Protein AF-0000000086950472 (afdb_homodimer)

Solvent-accessible surface area (backbone atoms only — not comparable to full-atom values): 45017 Å² total; per-residue (Å²): 106,67,66,57,50,52,46,30,48,73,76,50,55,39,75,72,43,71,30,63,74,49,97,80,45,62,30,35,60,84,72,52,66,31,58,57,74,59,44,74,71,30,62,71,58,44,50,51,50,53,54,46,50,55,50,45,54,68,71,36,66,89,47,88,71,71,56,70,70,57,44,47,39,52,47,25,28,46,67,54,46,45,39,71,36,28,46,90,86,65,44,68,36,40,74,43,78,46,59,39,66,55,72,50,43,71,29,87,72,44,45,28,42,79,42,41,64,45,82,43,78,41,80,28,60,76,52,93,66,96,64,95,48,70,89,71,43,19,29,59,89,64,78,56,74,53,48,40,25,58,47,32,50,48,36,32,73,60,63,68,43,75,65,77,41,67,67,47,66,41,66,70,61,65,50,31,37,65,10,26,33,40,86,48,89,91,44,88,52,58,20,81,61,91,64,51,95,81,55,52,47,36,75,51,81,64,77,75,80,75,83,76,85,84,76,92,76,76,85,67,93,65,78,62,46,78,43,57,51,64,72,71,87,68,77,71,65,77,60,92,60,53,52,28,87,85,82,60,51,73,50,51,69,67,56,53,51,51,47,32,52,49,52,54,50,47,54,52,52,52,61,66,51,56,92,53,73,59,42,52,46,66,62,32,50,54,50,52,61,65,35,61,82,38,47,20,80,57,9,35,67,54,38,51,43,35,52,52,30,25,54,18,22,54,69,43,60,39,57,73,62,23,51,55,31,43,63,62,37,49,64,31,38,39,70,45,61,33,87,63,27,62,68,48,17,49,50,27,37,53,49,13,52,50,28,42,74,70,63,40,33,71,62,12,43,52,29,32,49,54,11,45,61,23,37,45,55,48,62,26,71,83,30,60,60,39,56,68,48,47,46,55,51,47,51,49,30,54,61,70,62,103,105,69,66,55,51,52,47,30,48,74,75,50,55,38,76,70,44,71,31,63,74,48,97,78,45,61,28,35,59,84,72,52,66,29,57,55,73,60,46,74,71,31,63,70,59,44,52,51,48,52,54,47,50,55,50,45,51,68,69,35,66,88,46,90,71,72,56,70,70,57,45,49,40,52,47,26,30,47,66,54,46,45,41,72,36,28,44,90,86,66,43,65,35,39,72,45,78,46,58,39,66,55,72,51,43,71,29,88,71,44,46,28,44,79,44,42,64,46,83,43,79,42,79,28,60,77,53,94,65,97,64,95,48,70,89,72,43,19,28,58,89,64,79,56,76,54,47,42,24,57,45,31,48,49,37,33,74,58,64,70,42,75,65,76,43,66,66,47,66,42,66,70,60,65,50,31,38,65,10,25,33,41,86,49,87,90,44,90,51,58,20,80,61,90,65,50,95,82,54,53,46,36,75,50,81,62,76,75,81,76,83,75,86,82,76,90,75,76,83,68,94,63,78,62,46,81,43,56,51,64,71,73,85,69,75,72,64,76,59,91,60,53,52,29,85,84,82,59,52,73,50,51,70,68,56,53,50,50,48,30,52,49,53,52,51,47,53,52,53,54,60,66,51,56,94,53,74,58,40,51,45,66,61,31,50,54,50,53,62,64,34,59,82,38,47,20,79,59,9,34,66,55,38,50,42,33,51,53,30,27,53,18,21,55,70,43,59,38,56,73,60,22,51,56,32,43,64,61,35,48,62,34,39,39,71,45,61,33,88,62,27,61,67,47,17,49,49,26,37,54,49,12,51,51,28,43,74,68,63,40,34,71,62,12,43,55,28,30,50,54,12,46,61,23,37,45,56,49,62,26,71,82,30,59,60,39,55,67,48,47,46,55,51,47,50,49,31,53,61,69,61,104

Sequence (804 aa):
MLAKIINRLNRGDGHSFRSFYSATSFRMWKDLMSHYPNLKADKKRMDHFTSLCVVLYEFLKDISLPNTVELMGLYGRMVINSFMILDTDMNSIGTGIYLASSIVDHSCEPNAVVTFDGKTINIRAIQNMSYLDWNQIRISYIDMMKTPYERQNELLSSYYFLCGCHRCIDGNQVKYVHAAKCLNENCEAPVKITWNENCQLVLRPVTEGSTQNGVSNGIQNGDFQKQNGGCDEEEIDNEEFVYCKECGTKYTEKHVEAFIKIMEFTKQHLKNMEGSSVAYVDVCNYCLDRHEGVLHPLNVMHAQTLDHAFEAHVQMQLWEKACVYAERLIPCFRFYHGDKNPLLGLLYLKYGKILLYKMDLEKAVAQLKLAEKIIKTTHGESHPLYREQLVPLLQQALAEADMLAKIINRLNRGDGHSFRSFYSATSFRMWKDLMSHYPNLKADKKRMDHFTSLCVVLYEFLKDISLPNTVELMGLYGRMVINSFMILDTDMNSIGTGIYLASSIVDHSCEPNAVVTFDGKTINIRAIQNMSYLDWNQIRISYIDMMKTPYERQNELLSSYYFLCGCHRCIDGNQVKYVHAAKCLNENCEAPVKITWNENCQLVLRPVTEGSTQNGVSNGIQNGDFQKQNGGCDEEEIDNEEFVYCKECGTKYTEKHVEAFIKIMEFTKQHLKNMEGSSVAYVDVCNYCLDRHEGVLHPLNVMHAQTLDHAFEAHVQMQLWEKACVYAERLIPCFRFYHGDKNPLLGLLYLKYGKILLYKMDLEKAVAQLKLAEKIIKTTHGESHPLYREQLVPLLQQALAEAD

pLDDT: mean 86.93, std 17.12, range [23.66, 98.75]

Secondary structure (DSSP, 8-state):
-HHHHHHHHHHSSTTT--EESSSS-EE-GGGS---HHHHHH-HHHHHHHHHHHHHHHHHTTTS-PPPHHHHHHHHHHHHHHEEEEE-TT--EEEEEE-TGGGGPEE-SS-SEEEEEETTEEEEEE-S--SS--GGG-EE-SS-SSS-HHHHHHHHHHHHS-----HHHH-HHHHHHHTEEEPSSTT---EEE----TT----------------------S-------S---SS-----SS-B-TTT--B--HHHHHHHHHHHHHHHHHHHHHTT--S--HHHHHHHHHHHTTTB-TT-HHHHHHHHHHHHHHHHTT-HHHHHHHHHHHHHHHHHHH-TT-HHHHHHHHHHHHHHHHTT-HHHHHHHHHHHHHHHHHHT-TTSHIIIIIIHHHHHHHHHHH-/-HHHHHHHHHHSSTTT--EESSSS-EE-GGGS---HHHHHH-HHHHHHHHHHHHHHHHHTTTS-PPPHHHHHHHHHHHHHHEEEEE-TT--EEEEEE-TGGGGPEE-SS-SEEEEEETTEEEEEE-S--SS--GGG-EE-SS-SSS-HHHHHHHHHHHHS-----HHHH-STTHHHHTEEEPSSTT---EEE----TT-----B----------------S---B---S---SS-----SS-B-TTT--B--HHHHHHHHHHHHHHHHHHHHHTT--S--HHHHHHHHHHHTTTB-TT-HHHHHHHHHHHHHHHHTT-HHHHHHHHHHHHHHHHHHH-TT-HHHHHHHHHHHHHHHHTT-HHHHHHHHHHHHHHHHHHT-TTSHIIIIIIHHHHHHHHHHH-

InterPro domains:
  IPR011990 Tetratricopeptide-like helical domain superfamily [G3DSA:1.25.40.10] (144-402)
  IPR046341 SET domain superfamily [G3DSA:2.170.270.10] (57-141)
  IPR046341 SET domain superfamily [SSF82199] (71-168)
  IPR050869 Histone-lysine N-methyltransferase [PTHR12197] (2-395)

Radius of gyration: 30.05 Å; Cα contacts (8 Å, |Δi|>4): 1153; chains: 2; bounding box: 75×88×76 Å

Organism: Bombyx mandarina (NCBI:txid7092)

Nearest PDB structures (foldseek):
  3qww-assembly1_A  TM=8.222E-01  e=1.121E-16  Mus musculus
  4o6f-assembly1_A  TM=8.458E-01  e=2.055E-16  Homo sapiens
  6cby-assembly2_B  TM=8.179E-01  e=2.515E-16  Homo sapiens
  3n71-assembly1_A  TM=8.253E-01  e=1.939E-14  Mus musculus
  4wuy-assembly1_A  TM=8.382E-01  e=7.211E-14  Homo sapiens

Foldseek 3Di:
DLLVLQCCVVPHCQQPDWADPDPPDTFHLVNFFLPLVVQVVDPVNVVVLVVVVVVSCVVPVVDDDDDPSVSSSSVSSQQQQKAFAADLLGDGDDIDHDGRVSLAEADLDFQWEWHDDVPDIDIFGNDDDPDDDRPRGHYHRDAQLAFLVVSQVVCCNRNNDGDDHCVQVPCPLVQAQLFKAALDPVDQGTWDADLDQQDARHFDAPDDDDDDDDDDPDPPPDDRPRPRPPDPPPPPVCVPWTAGPPPGHTDDPVLNVLSNVLVVLLVVVLVVCPPDPAQPQPSLVVSQVSSPSIHRLQHSSNLSSLVSNLVSCVVVVVLVVNLVSLVSNLVNCCVRVNLQHLNSLVSLLSNLLSCVVVVVLVSSLVSLVSSQVNCCRRPNCVRCCNPPRSVVSNVSSVVSVD/DLLVLQCCVVPHCQQPDWADPDPPDTFHLVNFFLPLVVQVVDPVNVVVLVVVVVVCCVVPVVDDDDDPSVSSSSVSSQQQQKAFAADLLGDGDDIDHDGRVSLAEADLDFQWEWHDDVVDIDIFGNDDDPDDDRPRGHYHRDAQLAFLVVSQVVCCNRNNDGDDDCVQVPCPLVQAQLFKAALDPVDQGTFDADLDQQDARHFDAPDDDDDDDDDDPDPPPDDRPRPRPDDPPPPPVCVPWTAGPPPGHTDDPVLNVLSNVLVVLLVVVLVVCPPDPAQPQPSLVVSQVSSPSIHRLQHSSNLSSLVSNLVSCVVVVVLVVNLVSLVSNLVNCCVRVNLQHLNSLVSLLSNLLSCVVVVVLVSSLVSLVSSQVNCCRRPNCPRCCNPPRSVVSNVSSVVSVD

Structure (mmCIF, N/CA/C/O backbone):
data_AF-0000000086950472-model_v1
#
loop_
_entity.id
_entity.type
_entity.pdbx_description
1 polymer 'N-lysine methyltransferase SMYD2-A isoform X2'
#
loop_
_atom_site.group_PDB
_atom_site.id
_atom_site.type_symbol
_atom_site.label_atom_id
_atom_site.label_alt_id
_atom_site.label_comp_id
_atom_site.label_asym_id
_atom_site.label_entity_id
_atom_site.label_seq_id
_atom_site.pdbx_PDB_ins_code
_atom_site.Cartn_x
_atom_site.Cartn_y
_atom_site.Cartn_z
_atom_site.occupancy
_atom_site.B_iso_or_equiv
_atom_site.auth_seq_id
_atom_site.auth_comp_id
_atom_site.auth_asym_id
_atom_site.auth_atom_id
_atom_site.pdbx_PDB_model_num
ATOM 1 N N . MET A 1 1 ? 17.484 8.055 -7.52 1 84.81 1 MET A N 1
ATOM 2 C CA . MET A 1 1 ? 18.547 7.039 -7.57 1 84.81 1 MET A CA 1
ATOM 3 C C . MET A 1 1 ? 19.625 7.426 -8.578 1 84.81 1 MET A C 1
ATOM 5 O O . MET A 1 1 ? 20.812 7.363 -8.266 1 84.81 1 MET A O 1
ATOM 9 N N . LEU A 1 2 ? 19.203 7.816 -9.695 1 86.38 2 LEU A N 1
ATOM 10 C CA . LEU A 1 2 ? 20.188 8.18 -10.703 1 86.38 2 LEU A CA 1
ATOM 11 C C . LEU A 1 2 ? 21.047 9.336 -10.234 1 86.38 2 LEU A C 1
ATOM 13 O O . LEU A 1 2 ? 22.266 9.344 -10.445 1 86.38 2 LEU A O 1
ATOM 17 N N . ALA A 1 3 ? 20.391 10.234 -9.625 1 83.5 3 ALA A N 1
ATOM 18 C CA . ALA A 1 3 ? 21.141 11.359 -9.055 1 83.5 3 ALA A CA 1
ATOM 19 C C . ALA A 1 3 ? 22.172 10.875 -8.031 1 83.5 3 ALA A C 1
ATOM 21 O O . ALA A 1 3 ? 23.297 11.367 -8 1 83.5 3 ALA A O 1
ATOM 22 N N . LYS A 1 4 ? 21.844 9.953 -7.219 1 84.44 4 LYS A N 1
ATOM 23 C CA . LYS A 1 4 ? 22.75 9.398 -6.219 1 84.44 4 LYS A CA 1
ATOM 24 C C . LYS A 1 4 ? 23.938 8.688 -6.879 1 84.44 4 LYS A C 1
ATOM 26 O O . LYS A 1 4 ? 25.062 8.797 -6.406 1 84.44 4 LYS A O 1
ATOM 31 N N . ILE A 1 5 ? 23.625 8.031 -7.879 1 89.19 5 ILE A N 1
ATOM 32 C CA . ILE A 1 5 ? 24.656 7.305 -8.617 1 89.19 5 ILE A CA 1
ATOM 33 C C . ILE A 1 5 ? 25.641 8.297 -9.219 1 89.19 5 ILE A C 1
ATOM 35 O O . ILE A 1 5 ? 26.859 8.141 -9.062 1 89.19 5 ILE A O 1
ATOM 39 N N . ILE A 1 6 ? 25.109 9.297 -9.797 1 87.31 6 ILE A N 1
ATOM 40 C CA . ILE A 1 6 ? 25.938 10.305 -10.445 1 87.31 6 ILE A CA 1
ATOM 41 C C . ILE A 1 6 ? 26.828 10.992 -9.398 1 87.31 6 ILE A C 1
ATOM 43 O O . ILE A 1 6 ? 28.016 11.172 -9.609 1 87.31 6 ILE A O 1
ATOM 47 N N . ASN A 1 7 ? 26.203 11.281 -8.344 1 84.31 7 ASN A N 1
ATOM 48 C CA . ASN A 1 7 ? 26.953 11.945 -7.281 1 84.31 7 ASN A CA 1
ATOM 49 C C . ASN A 1 7 ? 28.047 11.055 -6.723 1 84.31 7 ASN A C 1
ATOM 51 O O . ASN A 1 7 ? 29.172 11.516 -6.477 1 84.31 7 ASN A O 1
ATOM 55 N N . ARG A 1 8 ? 27.781 9.844 -6.531 1 87.69 8 ARG A N 1
ATOM 56 C CA . ARG A 1 8 ? 28.766 8.914 -6 1 87.69 8 ARG A CA 1
ATOM 57 C C . ARG A 1 8 ? 29.906 8.688 -6.996 1 87.69 8 ARG A C 1
ATOM 59 O O . ARG A 1 8 ? 31.062 8.531 -6.605 1 87.69 8 ARG A O 1
ATOM 66 N N . LEU A 1 9 ? 29.594 8.703 -8.227 1 88.94 9 LEU A N 1
ATOM 67 C CA . LEU A 1 9 ? 30.594 8.5 -9.258 1 88.94 9 LEU A CA 1
ATOM 68 C C . LEU A 1 9 ? 31.484 9.727 -9.398 1 88.94 9 LEU A C 1
ATOM 70 O O . LEU A 1 9 ? 32.688 9.594 -9.594 1 88.94 9 LEU A O 1
ATOM 74 N N . ASN A 1 10 ? 30.891 10.867 -9.227 1 84.12 10 ASN A N 1
ATOM 75 C CA . ASN A 1 10 ? 31.625 12.109 -9.43 1 84.12 10 ASN A CA 1
ATOM 76 C C . ASN A 1 10 ? 32.375 12.516 -8.172 1 84.12 10 ASN A C 1
ATOM 78 O O . ASN A 1 10 ? 33.5 13.07 -8.258 1 84.12 10 ASN A O 1
ATOM 82 N N . ARG A 1 11 ? 31.797 12.32 -7.043 1 82.94 11 ARG A N 1
ATOM 83 C CA . ARG A 1 11 ? 32.375 12.891 -5.824 1 82.94 11 ARG A CA 1
ATOM 84 C C . ARG A 1 11 ? 32.75 11.805 -4.828 1 82.94 11 ARG A C 1
ATOM 86 O O . ARG A 1 11 ? 33.281 12.094 -3.76 1 82.94 11 ARG A O 1
ATOM 93 N N . GLY A 1 12 ? 32.469 10.586 -5.207 1 83.88 12 GLY A N 1
ATOM 94 C CA . GLY A 1 12 ? 32.719 9.516 -4.258 1 83.88 12 GLY A CA 1
ATOM 95 C C . GLY A 1 12 ? 33.594 8.406 -4.82 1 83.88 12 GLY A C 1
ATOM 96 O O . GLY A 1 12 ? 34.5 8.672 -5.594 1 83.88 12 GLY A O 1
ATOM 97 N N . ASP A 1 13 ? 33.406 7.27 -4.273 1 87.81 13 ASP A N 1
ATOM 98 C CA . ASP A 1 13 ? 34.219 6.105 -4.648 1 87.81 13 ASP A CA 1
ATOM 99 C C . ASP A 1 13 ? 33.469 5.227 -5.648 1 87.81 13 ASP A C 1
ATOM 101 O O . ASP A 1 13 ? 33.719 4.023 -5.746 1 87.81 13 ASP A O 1
ATOM 105 N N . GLY A 1 14 ? 32.594 5.824 -6.32 1 88.31 14 GLY A N 1
ATOM 106 C CA . GLY A 1 14 ? 31.688 5.059 -7.172 1 88.31 14 GLY A CA 1
ATOM 107 C C . GLY A 1 14 ? 32.438 4.234 -8.219 1 88.31 14 GLY A C 1
ATOM 108 O O . GLY A 1 14 ? 32.031 3.1 -8.5 1 88.31 14 GLY A O 1
ATOM 109 N N . HIS A 1 15 ? 33.469 4.742 -8.695 1 89.75 15 HIS A N 1
ATOM 110 C CA . HIS A 1 15 ? 34.188 4.062 -9.758 1 89.75 15 HIS A CA 1
ATOM 111 C C . HIS A 1 15 ? 35.125 2.992 -9.188 1 89.75 15 HIS A C 1
ATOM 113 O O . HIS A 1 15 ? 35.438 2.002 -9.859 1 89.75 15 HIS A O 1
ATOM 119 N N . SER A 1 16 ? 35.5 3.17 -7.934 1 91.06 16 SER A N 1
ATOM 120 C CA . SER A 1 16 ? 36.531 2.291 -7.387 1 91.06 16 SER A CA 1
ATOM 121 C C . SER A 1 16 ? 35.938 1.319 -6.367 1 91.06 16 SER A C 1
ATOM 123 O O . SER A 1 16 ? 36.594 0.369 -5.953 1 91.06 16 SER A O 1
ATOM 125 N N . PHE A 1 17 ? 34.719 1.599 -6.078 1 93 17 PHE A N 1
ATOM 126 C CA . PHE A 1 17 ? 34.125 0.762 -5.059 1 93 17 PHE A CA 1
ATOM 127 C C . PHE A 1 17 ? 34.031 -0.685 -5.527 1 93 17 PHE A C 1
ATOM 129 O O . PHE A 1 17 ? 33.562 -0.953 -6.637 1 93 17 PHE A O 1
ATOM 136 N N . ARG A 1 18 ? 34.531 -1.593 -4.637 1 92.81 18 ARG A N 1
ATOM 137 C CA . ARG A 1 18 ? 34.469 -3.023 -4.922 1 92.81 18 ARG A CA 1
ATOM 138 C C . ARG A 1 18 ? 33.562 -3.748 -3.951 1 92.81 18 ARG A C 1
ATOM 140 O O . ARG A 1 18 ? 33.688 -3.604 -2.734 1 92.81 18 ARG A O 1
ATOM 147 N N . SER A 1 19 ? 32.625 -4.414 -4.52 1 93.19 19 SER A N 1
ATOM 148 C CA . SER A 1 19 ? 31.75 -5.262 -3.705 1 93.19 19 SER A CA 1
ATOM 149 C C . SER A 1 19 ? 32.094 -6.734 -3.854 1 93.19 19 SER A C 1
ATOM 151 O O . SER A 1 19 ? 31.984 -7.301 -4.941 1 93.19 19 SER A O 1
ATOM 153 N N . PHE A 1 20 ? 32.531 -7.34 -2.748 1 90.75 20 PHE A N 1
ATOM 154 C CA . PHE A 1 20 ? 33.062 -8.695 -2.801 1 90.75 20 PHE A CA 1
ATOM 155 C C . PHE A 1 20 ? 31.953 -9.719 -2.594 1 90.75 20 PHE A C 1
ATOM 157 O O . PHE A 1 20 ? 31.078 -9.539 -1.744 1 90.75 20 PHE A O 1
ATOM 164 N N . TYR A 1 21 ? 31.953 -10.781 -3.43 1 87.06 21 TYR A N 1
ATOM 165 C CA . TYR A 1 21 ? 31.016 -11.883 -3.236 1 87.06 21 TYR A CA 1
ATOM 166 C C . TYR A 1 21 ? 31.75 -13.172 -2.916 1 87.06 21 TYR A C 1
ATOM 168 O O . TYR A 1 21 ? 31.125 -14.211 -2.697 1 87.06 21 TYR A O 1
ATOM 176 N N . SER A 1 22 ? 32.969 -13.141 -2.994 1 86.94 22 SER A N 1
ATOM 177 C CA . SER A 1 22 ? 33.875 -14.141 -2.451 1 86.94 22 SER A CA 1
ATOM 178 C C . SER A 1 22 ? 35.125 -13.484 -1.849 1 86.94 22 SER A C 1
ATOM 180 O O . SER A 1 22 ? 35.219 -12.258 -1.769 1 86.94 22 SER A O 1
ATOM 182 N N . ALA A 1 23 ? 36.062 -14.312 -1.425 1 87.12 23 ALA A N 1
ATOM 183 C CA . ALA A 1 23 ? 37.281 -13.781 -0.819 1 87.12 23 ALA A CA 1
ATOM 184 C C . ALA A 1 23 ? 38.125 -12.992 -1.838 1 87.12 23 ALA A C 1
ATOM 186 O O . ALA A 1 23 ? 38.812 -12.031 -1.483 1 87.12 23 ALA A O 1
ATOM 187 N N . THR A 1 24 ? 37.906 -13.359 -3.008 1 89.44 24 THR A N 1
ATOM 188 C CA . THR A 1 24 ? 38.781 -12.758 -3.992 1 89.44 24 THR A CA 1
ATOM 189 C C . THR A 1 24 ? 38 -12.109 -5.121 1 89.44 24 THR A C 1
ATOM 191 O O . THR A 1 24 ? 38.531 -11.258 -5.844 1 89.44 24 THR A O 1
ATOM 194 N N . SER A 1 25 ? 36.844 -12.492 -5.25 1 91 25 SER A N 1
ATOM 195 C CA . SER A 1 25 ? 36.062 -12.008 -6.391 1 91 25 SER A CA 1
ATOM 196 C C . SER A 1 25 ? 35.188 -10.836 -5.992 1 91 25 SER A C 1
ATOM 198 O O . SER A 1 25 ? 34.625 -10.82 -4.898 1 91 25 SER A O 1
ATOM 200 N N . PHE A 1 26 ? 35.156 -9.797 -6.828 1 92.81 26 PHE A N 1
ATOM 201 C CA . PHE A 1 26 ? 34.375 -8.609 -6.551 1 92.81 26 PHE A CA 1
ATOM 202 C C . PHE A 1 26 ? 33.781 -8.047 -7.832 1 92.81 26 PHE A C 1
ATOM 204 O O . PHE A 1 26 ? 34.125 -8.469 -8.93 1 92.81 26 PHE A O 1
ATOM 211 N N . ARG A 1 27 ? 32.781 -7.238 -7.688 1 93.19 27 ARG A N 1
ATOM 212 C CA . ARG A 1 27 ? 32.156 -6.512 -8.789 1 93.19 27 ARG A CA 1
ATOM 213 C C . ARG A 1 27 ? 32.219 -5.004 -8.562 1 93.19 27 ARG A C 1
ATOM 215 O O . ARG A 1 27 ? 32.188 -4.539 -7.418 1 93.19 27 ARG A O 1
ATOM 222 N N . MET A 1 28 ? 32.344 -4.348 -9.68 1 95.31 28 MET A N 1
ATOM 223 C CA . MET A 1 28 ? 32.344 -2.887 -9.68 1 95.31 28 MET A CA 1
ATOM 224 C C . MET A 1 28 ? 31.25 -2.332 -10.57 1 95.31 28 MET A C 1
ATOM 226 O O . MET A 1 28 ? 30.641 -3.072 -11.344 1 95.31 28 MET A O 1
ATOM 230 N N . TRP A 1 29 ? 31.078 -1.071 -10.398 1 94.94 29 TRP A N 1
ATOM 231 C CA . TRP A 1 29 ? 30.047 -0.397 -11.18 1 94.94 29 TRP A CA 1
ATOM 232 C C . TRP A 1 29 ? 30.25 -0.641 -12.672 1 94.94 29 TRP A C 1
ATOM 234 O O . TRP A 1 29 ? 29.297 -0.909 -13.406 1 94.94 29 TRP A O 1
ATOM 244 N N . LYS A 1 30 ? 31.438 -0.643 -13.117 1 92.31 30 LYS A N 1
ATOM 245 C CA . LYS A 1 30 ? 31.766 -0.753 -14.531 1 92.31 30 LYS A CA 1
ATOM 246 C C . LYS A 1 30 ? 31.438 -2.146 -15.062 1 92.31 30 LYS A C 1
ATOM 248 O O . LYS A 1 30 ? 31.391 -2.359 -16.281 1 92.31 30 LYS A O 1
ATOM 253 N N . ASP A 1 31 ? 31.312 -3.09 -14.086 1 92.88 31 ASP A N 1
ATOM 254 C CA . ASP A 1 31 ? 31.047 -4.465 -14.5 1 92.88 31 ASP A CA 1
ATOM 255 C C . ASP A 1 31 ? 29.578 -4.66 -14.867 1 92.88 31 ASP A C 1
ATOM 257 O O . ASP A 1 31 ? 29.203 -5.68 -15.453 1 92.88 31 ASP A O 1
ATOM 261 N N . LEU A 1 32 ? 28.734 -3.662 -14.523 1 93.94 32 LEU A N 1
ATOM 262 C CA . LEU A 1 32 ? 27.297 -3.77 -14.805 1 93.94 32 LEU A CA 1
ATOM 263 C C . LEU A 1 32 ? 27.016 -3.494 -16.266 1 93.94 32 LEU A C 1
ATOM 265 O O . LEU A 1 32 ? 27.594 -2.58 -16.859 1 93.94 32 LEU A O 1
ATOM 269 N N . MET A 1 33 ? 26.172 -4.348 -16.828 1 89.12 33 MET A N 1
ATOM 270 C CA . MET A 1 33 ? 25.797 -4.168 -18.234 1 89.12 33 MET A CA 1
ATOM 271 C C . MET A 1 33 ? 24.734 -3.09 -18.375 1 89.12 33 MET A C 1
ATOM 273 O O . MET A 1 33 ? 23.75 -3.074 -17.625 1 89.12 33 MET A O 1
ATOM 277 N N . SER A 1 34 ? 24.828 -2.285 -19.344 1 87.94 34 SER A N 1
ATOM 278 C CA . SER A 1 34 ? 23.891 -1.189 -19.547 1 87.94 34 SER A CA 1
ATOM 279 C C . SER A 1 34 ? 22.766 -1.604 -20.5 1 87.94 34 SER A C 1
ATOM 281 O O . SER A 1 34 ? 21.656 -1.057 -20.438 1 87.94 34 SER A O 1
ATOM 283 N N . HIS A 1 35 ? 23 -2.525 -21.469 1 90.56 35 HIS A N 1
ATOM 284 C CA . HIS A 1 35 ? 22.062 -2.92 -22.5 1 90.56 35 HIS A CA 1
ATOM 285 C C . HIS A 1 35 ? 21.641 -1.723 -23.344 1 90.56 35 HIS A C 1
ATOM 287 O O . HIS A 1 35 ? 20.453 -1.539 -23.625 1 90.56 35 HIS A O 1
ATOM 293 N N . TYR A 1 36 ? 22.562 -0.948 -23.672 1 89 36 TYR A N 1
ATOM 294 C CA . TYR A 1 36 ? 22.375 0.327 -24.344 1 89 36 TYR A CA 1
ATOM 295 C C . TYR A 1 36 ? 21.594 0.137 -25.641 1 89 36 TYR A C 1
ATOM 297 O O . TYR A 1 36 ? 20.594 0.818 -25.891 1 89 36 TYR A O 1
ATOM 305 N N . PRO A 1 37 ? 21.984 -0.865 -26.484 1 89.88 37 PRO A N 1
ATOM 306 C CA . PRO A 1 37 ? 21.25 -1.025 -27.734 1 89.88 37 PRO A CA 1
ATOM 307 C C . PRO A 1 37 ? 19.781 -1.389 -27.5 1 89.88 37 PRO A C 1
ATOM 309 O O . PRO A 1 37 ? 18.906 -0.887 -28.219 1 89.88 37 PRO A O 1
ATOM 312 N N . ASN A 1 38 ? 19.547 -2.189 -26.578 1 92.5 38 ASN A N 1
ATOM 313 C CA . ASN A 1 38 ? 18.188 -2.57 -26.25 1 92.5 38 ASN A CA 1
ATOM 314 C C . ASN A 1 38 ? 17.375 -1.379 -25.75 1 92.5 38 ASN A C 1
ATOM 316 O O . ASN A 1 38 ? 16.203 -1.217 -26.109 1 92.5 38 ASN A O 1
ATOM 320 N N . LEU A 1 39 ? 17.969 -0.58 -24.938 1 91.62 39 LEU A N 1
ATOM 321 C CA . LEU A 1 39 ? 17.312 0.589 -24.359 1 91.62 39 LEU A CA 1
ATOM 322 C C . LEU A 1 39 ? 16.891 1.576 -25.453 1 91.62 39 LEU A C 1
ATOM 324 O O . LEU A 1 39 ? 15.789 2.113 -25.406 1 91.62 39 LEU A O 1
ATOM 328 N N . LYS A 1 40 ? 17.75 1.769 -26.328 1 90.81 40 LYS A N 1
ATOM 329 C CA . LYS A 1 40 ? 17.5 2.721 -27.406 1 90.81 40 LYS A CA 1
ATOM 330 C C . LYS A 1 40 ? 16.312 2.285 -28.25 1 90.81 40 LYS A C 1
ATOM 332 O O . LYS A 1 40 ? 15.562 3.125 -28.766 1 90.81 40 LYS A O 1
ATOM 337 N N . ALA A 1 41 ? 16.141 1 -28.297 1 92.56 41 ALA A N 1
ATOM 338 C CA . ALA A 1 41 ? 15.055 0.451 -29.125 1 92.56 41 ALA A CA 1
ATOM 339 C C . ALA A 1 41 ? 13.758 0.383 -28.328 1 92.56 41 ALA A C 1
ATOM 341 O O . ALA A 1 41 ? 12.688 0.124 -28.891 1 92.56 41 ALA A O 1
ATOM 342 N N . ASP A 1 42 ? 13.805 0.676 -27.109 1 93.56 42 ASP A N 1
ATOM 343 C CA . ASP A 1 42 ? 12.656 0.601 -26.219 1 93.56 42 ASP A CA 1
ATOM 344 C C . ASP A 1 42 ? 12.016 1.975 -26.016 1 93.56 42 ASP A C 1
ATOM 346 O O . ASP A 1 42 ? 12.469 2.764 -25.188 1 93.56 42 ASP A O 1
ATOM 350 N N . LYS A 1 43 ? 10.961 2.182 -26.578 1 92.19 43 LYS A N 1
ATOM 351 C CA . LYS A 1 43 ? 10.336 3.5 -26.578 1 92.19 43 LYS A CA 1
ATOM 352 C C . LYS A 1 43 ? 9.883 3.891 -25.172 1 92.19 43 LYS A C 1
ATOM 354 O O . LYS A 1 43 ? 10.094 5.027 -24.734 1 92.19 43 LYS A O 1
ATOM 359 N N . LYS A 1 44 ? 9.266 2.979 -24.547 1 90.81 44 LYS A N 1
ATOM 360 C CA . LYS A 1 44 ? 8.766 3.254 -23.203 1 90.81 44 LYS A CA 1
ATOM 361 C C . LYS A 1 44 ? 9.898 3.684 -22.281 1 90.81 44 LYS A C 1
ATOM 363 O O . LYS A 1 44 ? 9.773 4.676 -21.562 1 90.81 44 LYS A O 1
ATOM 368 N N . ARG A 1 45 ? 10.945 3.014 -22.25 1 90.81 45 ARG A N 1
ATOM 369 C CA . ARG A 1 45 ? 12.078 3.328 -21.391 1 90.81 45 ARG A CA 1
ATOM 370 C C . ARG A 1 45 ? 12.75 4.625 -21.828 1 90.81 45 ARG A C 1
ATOM 372 O O . ARG A 1 45 ? 13.227 5.395 -20.984 1 90.81 45 ARG A O 1
ATOM 379 N N . MET A 1 46 ? 12.766 4.867 -23.094 1 91.88 46 MET A N 1
ATOM 380 C CA . MET A 1 46 ? 13.359 6.105 -23.594 1 91.88 46 MET A CA 1
ATOM 381 C C . MET A 1 46 ? 12.539 7.316 -23.141 1 91.88 46 MET A C 1
ATOM 383 O O . MET A 1 46 ? 13.102 8.359 -22.812 1 91.88 46 MET A O 1
ATOM 387 N N . ASP A 1 47 ? 11.305 7.102 -23.172 1 90.19 47 ASP A N 1
ATOM 388 C CA . ASP A 1 47 ? 10.438 8.164 -22.672 1 90.19 47 ASP A CA 1
ATOM 389 C C . ASP A 1 47 ? 10.68 8.43 -21.188 1 90.19 47 ASP A C 1
ATOM 391 O O . ASP A 1 47 ? 10.75 9.578 -20.766 1 90.19 47 ASP A O 1
ATOM 395 N N . HIS A 1 48 ? 10.734 7.418 -20.469 1 89.19 48 HIS A N 1
ATOM 396 C CA . HIS A 1 48 ? 11.039 7.543 -19.047 1 89.19 48 HIS A CA 1
ATOM 397 C C . HIS A 1 48 ? 12.383 8.227 -18.828 1 89.19 48 HIS A C 1
ATOM 399 O O . HIS A 1 48 ? 12.508 9.094 -17.969 1 89.19 48 HIS A O 1
ATOM 405 N N . PHE A 1 49 ? 13.352 7.824 -19.594 1 90.75 49 PHE A N 1
ATOM 406 C CA . PHE A 1 49 ? 14.688 8.406 -19.516 1 90.75 49 PHE A CA 1
ATOM 407 C C . PHE A 1 49 ? 14.641 9.906 -19.781 1 90.75 49 PHE A C 1
ATOM 409 O O . PHE A 1 49 ? 15.242 10.688 -19.031 1 90.75 49 PHE A O 1
ATOM 416 N N . THR A 1 50 ? 13.922 10.25 -20.75 1 87.5 50 THR A N 1
ATOM 417 C CA . THR A 1 50 ? 13.805 11.664 -21.109 1 87.5 50 THR A CA 1
ATOM 418 C C . THR A 1 50 ? 13.18 12.453 -19.969 1 87.5 50 THR A C 1
ATOM 420 O O . THR A 1 50 ? 13.664 13.531 -19.609 1 87.5 50 THR A O 1
ATOM 423 N N . SER A 1 51 ? 12.172 11.891 -19.453 1 83.94 51 SER A N 1
ATOM 424 C CA . SER A 1 51 ? 11.508 12.539 -18.328 1 83.94 51 SER A CA 1
ATOM 425 C C . SER A 1 51 ? 12.453 12.688 -17.141 1 83.94 51 SER A C 1
ATOM 427 O O . SER A 1 51 ? 12.461 13.719 -16.469 1 83.94 51 SER A O 1
ATOM 429 N N . LEU A 1 52 ? 13.188 11.703 -16.922 1 83.19 52 LEU A N 1
ATOM 430 C CA . LEU A 1 52 ? 14.133 11.711 -15.805 1 83.19 52 LEU A CA 1
ATOM 431 C C . LEU A 1 52 ? 15.227 12.75 -16.031 1 83.19 52 LEU A C 1
ATOM 433 O O . LEU A 1 52 ? 15.656 13.414 -15.086 1 83.19 52 LEU A O 1
ATOM 437 N N . CYS A 1 53 ? 15.648 12.859 -17.188 1 82.62 53 CYS A N 1
ATOM 438 C CA . CYS A 1 53 ? 16.688 13.836 -17.516 1 82.62 53 CYS A CA 1
ATOM 439 C C . CYS A 1 53 ? 16.219 15.25 -17.203 1 82.62 53 CYS A C 1
ATOM 441 O O . CYS A 1 53 ? 16.969 16.047 -16.641 1 82.62 53 CYS A O 1
ATOM 443 N N . VAL A 1 54 ? 15.055 15.453 -17.453 1 77.19 54 VAL A N 1
ATOM 444 C CA . VAL A 1 54 ? 14.5 16.766 -17.188 1 77.19 54 VAL A CA 1
ATOM 445 C C . VAL A 1 54 ? 14.531 17.047 -15.688 1 77.19 54 VAL A C 1
ATOM 447 O O . VAL A 1 54 ? 14.953 18.125 -15.258 1 77.19 54 VAL A O 1
ATOM 450 N N . VAL A 1 55 ? 14.164 16.094 -14.992 1 73.75 55 VAL A N 1
ATOM 451 C CA . VAL A 1 55 ? 14.117 16.234 -13.539 1 73.75 55 VAL A CA 1
ATOM 452 C C . VAL A 1 55 ? 15.531 16.375 -12.992 1 73.75 55 VAL A C 1
ATOM 454 O O . VAL A 1 55 ? 15.781 17.188 -12.102 1 73.75 55 VAL A O 1
ATOM 457 N N . LEU A 1 56 ? 16.375 15.578 -13.492 1 79.75 56 LEU A N 1
ATOM 458 C CA . LEU A 1 56 ? 17.75 15.594 -13.031 1 79.75 56 LEU A CA 1
ATOM 459 C C . LEU A 1 56 ? 18.406 16.953 -13.305 1 79.75 56 LEU A C 1
ATOM 461 O O . LEU A 1 56 ? 19.141 17.469 -12.461 1 79.75 56 LEU A O 1
ATOM 465 N N . TYR A 1 57 ? 18.125 17.484 -14.359 1 75.12 57 TYR A N 1
ATOM 466 C CA . TYR A 1 57 ? 18.688 18.781 -14.719 1 75.12 57 TYR A CA 1
ATOM 467 C C . TYR A 1 57 ? 18.172 19.875 -13.789 1 75.12 57 TYR A C 1
ATOM 469 O O . TYR A 1 57 ? 18.906 20.797 -13.438 1 75.12 57 TYR A O 1
ATOM 477 N N . GLU A 1 58 ? 17.016 19.656 -13.469 1 68.38 58 GLU A N 1
ATOM 478 C CA . GLU A 1 58 ? 16.438 20.641 -12.555 1 68.38 58 GLU A CA 1
ATOM 479 C C . GLU A 1 58 ? 17 20.469 -11.148 1 68.38 58 GLU A C 1
ATOM 481 O O . GLU A 1 58 ? 17.219 21.453 -10.438 1 68.38 58 GLU A O 1
ATOM 486 N N . PHE A 1 59 ? 17.234 19.188 -10.844 1 65.56 59 PHE A N 1
ATOM 487 C CA . PHE A 1 59 ? 17.672 18.828 -9.492 1 65.56 59 PHE A CA 1
ATOM 488 C C . PHE A 1 59 ? 19.156 19.109 -9.312 1 65.56 59 PHE A C 1
ATOM 490 O O . PHE A 1 59 ? 19.594 19.484 -8.227 1 65.56 59 PHE A O 1
ATOM 497 N N . LEU A 1 60 ? 19.891 18.812 -10.297 1 66.31 60 LEU A N 1
ATOM 498 C CA . LEU A 1 60 ? 21.328 18.859 -10.156 1 66.31 60 LEU A CA 1
ATOM 499 C C . LEU A 1 60 ? 21.922 20.078 -10.867 1 66.31 60 LEU A C 1
ATOM 501 O O . LEU A 1 60 ? 22.969 19.984 -11.508 1 66.31 60 LEU A O 1
ATOM 505 N N . LYS A 1 61 ? 21.25 21.109 -10.727 1 62.09 61 LYS A N 1
ATOM 506 C CA . LYS A 1 61 ? 21.734 22.312 -11.414 1 62.09 61 LYS A CA 1
ATOM 507 C C . LYS A 1 61 ? 23.172 22.625 -11.031 1 62.09 61 LYS A C 1
ATOM 509 O O . LYS A 1 61 ? 23.938 23.156 -11.844 1 62.09 61 LYS A O 1
ATOM 514 N N . ASP A 1 62 ? 23.469 22.234 -9.836 1 61.28 62 ASP A N 1
ATOM 515 C CA . ASP A 1 62 ? 24.797 22.625 -9.367 1 61.28 62 ASP A CA 1
ATOM 516 C C . ASP A 1 62 ? 25.828 21.547 -9.688 1 61.28 62 ASP A C 1
ATOM 518 O O . ASP A 1 62 ? 27 21.688 -9.367 1 61.28 62 ASP A O 1
ATOM 522 N N . ILE A 1 63 ? 25.344 20.438 -10.227 1 63.28 63 ILE A N 1
ATOM 523 C CA . ILE A 1 63 ? 26.266 19.344 -10.516 1 63.28 63 ILE A CA 1
ATOM 524 C C . ILE A 1 63 ? 26.406 19.156 -12.023 1 63.28 63 ILE A C 1
ATOM 526 O O . ILE A 1 63 ? 25.406 19.266 -12.758 1 63.28 63 ILE A O 1
ATOM 530 N N . SER A 1 64 ? 27.578 19.188 -12.438 1 72.38 64 SER A N 1
ATOM 531 C CA . SER A 1 64 ? 27.844 18.891 -13.844 1 72.38 64 SER A CA 1
ATOM 532 C C . SER A 1 64 ? 27.297 17.516 -14.219 1 72.38 64 SER A C 1
ATOM 534 O O . SER A 1 64 ? 27.75 16.5 -13.688 1 72.38 64 SER A O 1
ATOM 536 N N . LEU A 1 65 ? 26.266 17.531 -14.945 1 79.81 65 LEU A N 1
ATOM 537 C CA . LEU A 1 65 ? 25.688 16.281 -15.414 1 79.81 65 LEU A CA 1
ATOM 538 C C . LEU A 1 65 ? 26.5 15.711 -16.578 1 79.81 65 LEU A C 1
ATOM 540 O O . LEU A 1 65 ? 27 16.469 -17.406 1 79.81 65 LEU A O 1
ATOM 544 N N . PRO A 1 66 ? 26.688 14.375 -16.609 1 84.62 66 PRO A N 1
ATOM 545 C CA . PRO A 1 66 ? 27.312 13.766 -17.781 1 84.62 66 PRO A CA 1
ATOM 546 C C . PRO A 1 66 ? 26.531 14.031 -19.062 1 84.62 66 PRO A C 1
ATOM 548 O O . PRO A 1 66 ? 25.406 14.531 -19.016 1 84.62 66 PRO A O 1
ATOM 551 N N . ASN A 1 67 ? 27.219 13.781 -20.156 1 86.38 67 ASN A N 1
ATOM 552 C CA . ASN A 1 67 ? 26.5 13.93 -21.422 1 86.38 67 ASN A CA 1
ATOM 553 C C . ASN A 1 67 ? 25.406 12.875 -21.578 1 86.38 67 ASN A C 1
ATOM 555 O O . ASN A 1 67 ? 25.328 11.945 -20.781 1 86.38 67 ASN A O 1
ATOM 559 N N . THR A 1 68 ? 24.609 12.977 -22.594 1 86.56 68 THR A N 1
ATOM 560 C CA . THR A 1 68 ? 23.391 12.18 -22.766 1 86.56 68 THR A CA 1
ATOM 561 C C . THR A 1 68 ? 23.734 10.703 -22.922 1 86.56 68 THR A C 1
ATOM 563 O O . THR A 1 68 ? 23.047 9.836 -22.391 1 86.56 68 THR A O 1
ATOM 566 N N . VAL A 1 69 ? 24.766 10.43 -23.672 1 88.94 69 VAL A N 1
ATOM 567 C CA . VAL A 1 69 ? 25.172 9.047 -23.922 1 88.94 69 VAL A CA 1
ATOM 568 C C . VAL A 1 69 ? 25.609 8.391 -22.609 1 88.94 69 VAL A C 1
ATOM 570 O O . VAL A 1 69 ? 25.203 7.27 -22.312 1 88.94 69 VAL A O 1
ATOM 573 N N . GLU A 1 70 ? 26.359 9.125 -21.906 1 90.31 70 GLU A N 1
ATOM 574 C CA . GLU A 1 70 ? 26.812 8.617 -20.609 1 90.31 70 GLU A CA 1
ATOM 575 C C . GLU A 1 70 ? 25.641 8.445 -19.641 1 90.31 70 GLU A C 1
ATOM 577 O O . GLU A 1 70 ? 25.578 7.469 -18.891 1 90.31 70 GLU A O 1
ATOM 582 N N . LEU A 1 71 ? 24.828 9.406 -19.688 1 91.38 71 LEU A N 1
ATOM 583 C CA . LEU A 1 71 ? 23.656 9.352 -18.812 1 91.38 71 LEU A CA 1
ATOM 584 C C . LEU A 1 71 ? 22.781 8.156 -19.156 1 91.38 71 LEU A C 1
ATOM 586 O O . LEU A 1 71 ? 22.234 7.508 -18.25 1 91.38 71 LEU A O 1
ATOM 590 N N . MET A 1 72 ? 22.656 7.891 -20.359 1 92 72 MET A N 1
ATOM 591 C CA . MET A 1 72 ? 21.875 6.738 -20.797 1 92 72 MET A CA 1
ATOM 592 C C . MET A 1 72 ? 22.516 5.438 -20.344 1 92 72 MET A C 1
ATOM 594 O O . MET A 1 72 ? 21.812 4.488 -19.969 1 92 72 MET A O 1
ATOM 598 N N . GLY A 1 73 ? 23.766 5.426 -20.469 1 93.62 73 GLY A N 1
ATOM 599 C CA . GLY A 1 73 ? 24.484 4.27 -19.969 1 93.62 73 GLY A CA 1
ATOM 600 C C . GLY A 1 73 ? 24.266 4.035 -18.484 1 93.62 73 GLY A C 1
ATOM 601 O O . GLY A 1 73 ? 24.062 2.9 -18.047 1 93.62 73 GLY A O 1
ATOM 602 N N . LEU A 1 74 ? 24.328 5.129 -17.75 1 93.62 74 LEU A N 1
ATOM 603 C CA . LEU A 1 74 ? 24.078 5.043 -16.312 1 93.62 74 LEU A CA 1
ATOM 604 C C . LEU A 1 74 ? 22.656 4.574 -16.031 1 93.62 74 LEU A C 1
ATOM 606 O O . LEU A 1 74 ? 22.438 3.727 -15.164 1 93.62 74 LEU A O 1
ATOM 610 N N . TYR A 1 75 ? 21.797 5.066 -16.766 1 94.12 75 TYR A N 1
ATOM 611 C CA . TYR A 1 75 ? 20.391 4.695 -16.641 1 94.12 75 TYR A CA 1
ATOM 612 C C . TYR A 1 75 ? 20.188 3.211 -16.922 1 94.12 75 TYR A C 1
ATOM 614 O O . TYR A 1 75 ? 19.5 2.521 -16.156 1 94.12 75 TYR A O 1
ATOM 622 N N . GLY A 1 76 ? 20.719 2.758 -17.953 1 94.25 76 GLY A N 1
ATOM 623 C CA . GLY A 1 76 ? 20.609 1.349 -18.297 1 94.25 76 GLY A CA 1
ATOM 624 C C . GLY A 1 76 ? 21.156 0.431 -17.219 1 94.25 76 GLY A C 1
ATOM 625 O O . GLY A 1 76 ? 20.5 -0.534 -16.828 1 94.25 76 GLY A O 1
ATOM 626 N N . ARG A 1 77 ? 22.344 0.806 -16.75 1 94.12 77 ARG A N 1
ATOM 627 C CA . ARG A 1 77 ? 22.938 0.019 -15.672 1 94.12 77 ARG A CA 1
ATOM 628 C C . ARG A 1 77 ? 22.047 0.012 -14.43 1 94.12 77 ARG A C 1
ATOM 630 O O . ARG A 1 77 ? 21.953 -1.001 -13.734 1 94.12 77 ARG A O 1
ATOM 637 N N . MET A 1 78 ? 21.422 1.093 -14.219 1 93.06 78 MET A N 1
ATOM 638 C CA . MET A 1 78 ? 20.562 1.239 -13.047 1 93.06 78 MET A CA 1
ATOM 639 C C . MET A 1 78 ? 19.312 0.395 -13.18 1 93.06 78 MET A C 1
ATOM 641 O O . MET A 1 78 ? 19.016 -0.429 -12.312 1 93.06 78 MET A O 1
ATOM 645 N N . VAL A 1 79 ? 18.609 0.5 -14.273 1 92.31 79 VAL A N 1
ATOM 646 C CA . VAL A 1 79 ? 17.281 -0.076 -14.375 1 92.31 79 VAL A CA 1
ATOM 647 C C . VAL A 1 79 ? 17.375 -1.591 -14.539 1 92.31 79 VAL A C 1
ATOM 649 O O . VAL A 1 79 ? 16.5 -2.332 -14.094 1 92.31 79 VAL A O 1
ATOM 652 N N . ILE A 1 80 ? 18.469 -2.08 -15.117 1 92.12 80 ILE A N 1
ATOM 653 C CA . ILE A 1 80 ? 18.578 -3.5 -15.422 1 92.12 80 ILE A CA 1
ATOM 654 C C . ILE A 1 80 ? 19.125 -4.254 -14.211 1 92.12 80 ILE A C 1
ATOM 656 O O . ILE A 1 80 ? 18.766 -5.414 -13.992 1 92.12 80 ILE A O 1
ATOM 660 N N . ASN A 1 81 ? 19.844 -3.553 -13.43 1 92.38 81 ASN A N 1
ATOM 661 C CA . ASN A 1 81 ? 20.547 -4.27 -12.375 1 92.38 81 ASN A CA 1
ATOM 662 C C . ASN A 1 81 ? 19.984 -3.943 -11 1 92.38 81 ASN A C 1
ATOM 664 O O . ASN A 1 81 ? 20.578 -4.312 -9.977 1 92.38 81 ASN A O 1
ATOM 668 N N . SER A 1 82 ? 18.906 -3.336 -10.961 1 93.19 82 SER A N 1
ATOM 669 C CA . SER A 1 82 ? 18.312 -2.969 -9.688 1 93.19 82 SER A CA 1
ATOM 670 C C . SER A 1 82 ? 17.531 -4.133 -9.086 1 93.19 82 SER A C 1
ATOM 672 O O . SER A 1 82 ? 16.922 -4.914 -9.82 1 93.19 82 SER A O 1
ATOM 674 N N . PHE A 1 83 ? 17.609 -4.203 -7.758 1 94 83 PHE A N 1
ATOM 675 C CA . PHE A 1 83 ? 16.797 -5.148 -7 1 94 83 PHE A CA 1
ATOM 676 C C . PHE A 1 83 ? 15.641 -4.434 -6.324 1 94 83 PHE A C 1
ATOM 678 O O . PHE A 1 83 ? 15.781 -3.307 -5.848 1 94 83 PHE A O 1
ATOM 685 N N . MET A 1 84 ? 14.508 -5.094 -6.328 1 91.5 84 MET A N 1
ATOM 686 C CA . MET A 1 84 ? 13.422 -4.629 -5.473 1 91.5 84 MET A CA 1
ATOM 687 C C . MET A 1 84 ? 13.703 -4.941 -4.008 1 91.5 84 MET A C 1
ATOM 689 O O . MET A 1 84 ? 13.977 -6.09 -3.656 1 91.5 84 MET A O 1
ATOM 693 N N . ILE A 1 85 ? 13.695 -3.951 -3.225 1 92.94 85 ILE A N 1
ATOM 694 C CA . ILE A 1 85 ? 13.859 -4.152 -1.789 1 92.94 85 ILE A CA 1
ATOM 695 C C . ILE A 1 85 ? 12.531 -4.578 -1.172 1 92.94 85 ILE A C 1
ATOM 697 O O . ILE A 1 85 ? 11.508 -3.926 -1.375 1 92.94 85 ILE A O 1
ATOM 701 N N . LEU A 1 86 ? 12.562 -5.645 -0.4 1 92.81 86 LEU A N 1
ATOM 702 C CA . LEU A 1 86 ? 11.328 -6.254 0.095 1 92.81 86 LEU A CA 1
ATOM 703 C C . LEU A 1 86 ? 11.234 -6.129 1.611 1 92.81 86 LEU A C 1
ATOM 705 O O . LEU A 1 86 ? 12.234 -6.262 2.314 1 92.81 86 LEU A O 1
ATOM 709 N N . ASP A 1 87 ? 10.039 -5.926 2.127 1 90.12 87 ASP A N 1
ATOM 710 C CA . ASP A 1 87 ? 9.805 -5.953 3.568 1 90.12 87 ASP A CA 1
ATOM 711 C C . ASP A 1 87 ? 9.594 -7.383 4.062 1 90.12 87 ASP A C 1
ATOM 713 O O . ASP A 1 87 ? 9.797 -8.344 3.316 1 90.12 87 ASP A O 1
ATOM 717 N N . THR A 1 88 ? 9.219 -7.535 5.309 1 89.12 88 THR A N 1
ATOM 718 C CA . THR A 1 88 ? 9.102 -8.852 5.918 1 89.12 88 THR A CA 1
ATOM 719 C C . THR A 1 88 ? 7.961 -9.641 5.285 1 89.12 88 THR A C 1
ATOM 721 O O . THR A 1 88 ? 7.961 -10.875 5.312 1 89.12 88 THR A O 1
ATOM 724 N N . ASP A 1 89 ? 7 -8.938 4.684 1 89.06 89 ASP A N 1
ATOM 725 C CA . ASP A 1 89 ? 5.883 -9.594 4.012 1 89.06 89 ASP A CA 1
ATOM 726 C C . ASP A 1 89 ? 6.176 -9.797 2.529 1 89.06 89 ASP A C 1
ATOM 728 O O . ASP A 1 89 ? 5.297 -10.211 1.769 1 89.06 89 ASP A O 1
ATOM 732 N N . MET A 1 90 ? 7.359 -9.445 2.09 1 90.19 90 MET A N 1
ATOM 733 C CA . MET A 1 90 ? 7.848 -9.625 0.725 1 90.19 90 MET A CA 1
ATOM 734 C C . MET A 1 90 ? 7.184 -8.633 -0.227 1 90.19 90 MET A C 1
ATOM 736 O O . MET A 1 90 ? 7.016 -8.922 -1.413 1 90.19 90 MET A O 1
ATOM 740 N N . ASN A 1 91 ? 6.77 -7.574 0.334 1 88.69 91 ASN A N 1
ATOM 741 C CA . ASN A 1 91 ? 6.301 -6.477 -0.505 1 88.69 91 ASN A CA 1
ATOM 742 C C . ASN A 1 91 ? 7.445 -5.543 -0.895 1 88.69 91 ASN A C 1
ATOM 744 O O . ASN A 1 91 ? 8.32 -5.254 -0.078 1 88.69 91 ASN A O 1
ATOM 748 N N . SER A 1 92 ? 7.363 -5.082 -2.107 1 89.25 92 SER A N 1
ATOM 749 C CA . SER A 1 92 ? 8.383 -4.152 -2.58 1 89.25 92 SER A CA 1
ATOM 750 C C . SER A 1 92 ? 8.227 -2.781 -1.937 1 89.25 92 SER A C 1
ATOM 752 O O . SER A 1 92 ? 7.145 -2.188 -1.986 1 89.25 92 SER A O 1
ATOM 754 N N . ILE A 1 93 ? 9.297 -2.25 -1.365 1 89 93 ILE A N 1
ATOM 755 C CA . ILE A 1 93 ? 9.211 -0.964 -0.685 1 89 93 ILE A CA 1
ATOM 756 C C . ILE A 1 93 ? 10.242 -0.001 -1.267 1 89 93 ILE A C 1
ATOM 758 O O . ILE A 1 93 ? 10.328 1.154 -0.846 1 89 93 ILE A O 1
ATOM 762 N N . GLY A 1 94 ? 10.984 -0.494 -2.252 1 88.5 94 GLY A N 1
ATOM 763 C CA . GLY A 1 94 ? 11.992 0.333 -2.9 1 88.5 94 GLY A CA 1
ATOM 764 C C . GLY A 1 94 ? 12.867 -0.443 -3.865 1 88.5 94 GLY A C 1
ATOM 765 O O . GLY A 1 94 ? 12.602 -1.611 -4.152 1 88.5 94 GLY A O 1
ATOM 766 N N . THR A 1 95 ? 13.805 0.298 -4.348 1 91.19 95 THR A N 1
ATOM 767 C CA . THR A 1 95 ? 14.766 -0.306 -5.266 1 91.19 95 THR A CA 1
ATOM 768 C C . THR A 1 95 ? 16.203 0.049 -4.867 1 91.19 95 THR A C 1
ATOM 770 O O . THR A 1 95 ? 16.438 1.103 -4.273 1 91.19 95 THR A O 1
ATOM 773 N N . GLY A 1 96 ? 17.109 -0.838 -5.121 1 92.25 96 GLY A N 1
ATOM 774 C CA . GLY A 1 96 ? 18.516 -0.626 -4.84 1 92.25 96 GLY A CA 1
ATOM 775 C C . GLY A 1 96 ? 19.438 -1.401 -5.766 1 92.25 96 GLY A C 1
ATOM 776 O O . GLY A 1 96 ? 19.016 -2.371 -6.398 1 92.25 96 GLY A O 1
ATOM 777 N N . ILE A 1 97 ? 20.641 -0.849 -5.848 1 93.75 97 ILE A N 1
ATOM 778 C CA . ILE A 1 97 ? 21.656 -1.533 -6.637 1 93.75 97 ILE A CA 1
ATOM 779 C C . ILE A 1 97 ? 22.641 -2.25 -5.707 1 93.75 97 ILE A C 1
ATOM 781 O O . ILE A 1 97 ? 23.219 -1.633 -4.812 1 93.75 97 ILE A O 1
ATOM 785 N N . TYR A 1 98 ? 22.781 -3.496 -5.93 1 94.88 98 TYR A N 1
ATOM 786 C CA . TYR A 1 98 ? 23.688 -4.348 -5.18 1 94.88 98 TYR A CA 1
ATOM 787 C C . TYR A 1 98 ? 24.703 -5.008 -6.105 1 94.88 98 TYR A C 1
ATOM 789 O O . TYR A 1 98 ? 24.406 -6.02 -6.746 1 94.88 98 TYR A O 1
ATOM 797 N N . LEU A 1 99 ? 25.906 -4.48 -6.105 1 94.19 99 LEU A N 1
ATOM 798 C CA . LEU A 1 99 ? 26.906 -4.816 -7.121 1 94.19 99 LEU A CA 1
ATOM 799 C C . LEU A 1 99 ? 27.234 -6.305 -7.094 1 94.19 99 LEU A C 1
ATOM 801 O O . LEU A 1 99 ? 27.062 -7 -8.094 1 94.19 99 LEU A O 1
ATOM 805 N N . ALA A 1 100 ? 27.594 -6.805 -5.922 1 93.38 100 ALA A N 1
ATOM 806 C CA . ALA A 1 100 ? 27.984 -8.211 -5.828 1 93.38 100 ALA A CA 1
ATOM 807 C C . ALA A 1 100 ? 26.828 -9.125 -6.195 1 93.38 100 ALA A C 1
ATOM 809 O O . ALA A 1 100 ? 27 -10.102 -6.926 1 93.38 100 ALA A O 1
ATOM 810 N N . SER A 1 101 ? 25.625 -8.812 -5.793 1 93.56 101 SER A N 1
ATOM 811 C CA . SER A 1 101 ? 24.453 -9.648 -5.996 1 93.56 101 SER A CA 1
ATOM 812 C C . SER A 1 101 ? 24 -9.633 -7.457 1 93.56 101 SER A C 1
ATOM 814 O O . SER A 1 101 ? 23.266 -10.516 -7.895 1 93.56 101 SER A O 1
ATOM 816 N N . SER A 1 102 ? 24.438 -8.688 -8.188 1 92.56 102 SER A N 1
ATOM 817 C CA . SER A 1 102 ? 24.016 -8.531 -9.578 1 92.56 102 SER A CA 1
ATOM 818 C C . SER A 1 102 ? 24.594 -9.633 -10.453 1 92.56 102 SER A C 1
ATOM 820 O O . SER A 1 102 ? 24.188 -9.789 -11.609 1 92.56 102 SER A O 1
ATOM 822 N N . ILE A 1 103 ? 25.5 -10.453 -9.938 1 91.06 103 ILE A N 1
ATOM 823 C CA . ILE A 1 103 ? 26.141 -11.516 -10.695 1 91.06 103 ILE A CA 1
ATOM 824 C C . ILE A 1 103 ? 25.172 -12.695 -10.852 1 91.06 103 ILE A C 1
ATOM 826 O O . ILE A 1 103 ? 25.375 -13.555 -11.711 1 91.06 103 ILE A O 1
ATOM 830 N N . VAL A 1 104 ? 24.188 -12.719 -10.039 1 94.19 104 VAL A N 1
ATOM 831 C CA . VAL A 1 104 ? 23.328 -13.891 -9.984 1 94.19 104 VAL A CA 1
ATOM 832 C C . VAL A 1 104 ? 22.281 -13.812 -11.094 1 94.19 104 VAL A C 1
ATOM 834 O O . VAL A 1 104 ? 21.641 -12.773 -11.289 1 94.19 104 VAL A O 1
ATOM 837 N N . ASP A 1 105 ? 22.062 -14.914 -11.734 1 94 105 ASP A N 1
ATOM 838 C CA . ASP A 1 105 ? 21.156 -14.953 -12.883 1 94 105 ASP A CA 1
ATOM 839 C C . ASP A 1 105 ? 19.781 -15.461 -12.461 1 94 105 ASP A C 1
ATOM 841 O O . ASP A 1 105 ? 19.609 -16 -11.367 1 94 105 ASP A O 1
ATOM 845 N N . HIS A 1 106 ? 18.875 -15.289 -13.398 1 96 106 HIS A N 1
ATOM 846 C CA . HIS A 1 106 ? 17.484 -15.664 -13.164 1 96 106 HIS A CA 1
ATOM 847 C C . HIS A 1 106 ? 17.234 -17.125 -13.547 1 96 106 HIS A C 1
ATOM 849 O O . HIS A 1 106 ? 17.844 -17.625 -14.492 1 96 106 HIS A O 1
ATOM 855 N N . SER A 1 107 ? 16.375 -17.719 -12.82 1 95.81 107 SER A N 1
ATOM 856 C CA . SER A 1 107 ? 15.672 -18.922 -13.242 1 95.81 107 SER A CA 1
ATOM 857 C C . SER A 1 107 ? 14.258 -18.969 -12.672 1 95.81 107 SER A C 1
ATOM 859 O O . SER A 1 107 ? 14.016 -18.453 -11.578 1 95.81 107 SER A O 1
ATOM 861 N N . CYS A 1 108 ? 13.383 -19.531 -13.461 1 95.25 108 CYS A N 1
ATOM 862 C CA . CYS A 1 108 ? 12.031 -19.734 -12.945 1 95.25 108 CYS A CA 1
ATOM 863 C C . CYS A 1 108 ? 11.977 -20.938 -12.016 1 95.25 108 CYS A C 1
ATOM 865 O O . CYS A 1 108 ? 10.922 -21.234 -11.453 1 95.25 108 CYS A O 1
ATOM 867 N N . GLU A 1 109 ? 12.992 -21.625 -11.969 1 93.56 109 GLU A N 1
ATOM 868 C CA . GLU A 1 109 ? 13.219 -22.656 -10.961 1 93.56 109 GLU A CA 1
ATOM 869 C C . GLU A 1 109 ? 14.477 -22.375 -10.148 1 93.56 109 GLU A C 1
ATOM 871 O O . GLU A 1 109 ? 15.453 -23.125 -10.234 1 93.56 109 GLU A O 1
ATOM 876 N N . PRO A 1 110 ? 14.344 -21.422 -9.312 1 96.19 110 PRO A N 1
ATOM 877 C CA . PRO A 1 110 ? 15.539 -20.953 -8.609 1 96.19 110 PRO A CA 1
ATOM 878 C C . PRO A 1 110 ? 16.016 -21.938 -7.547 1 96.19 110 PRO A C 1
ATOM 880 O O . PRO A 1 110 ? 15.234 -22.734 -7.039 1 96.19 110 PRO A O 1
ATOM 883 N N . ASN A 1 111 ? 17.312 -21.906 -7.305 1 95.69 111 ASN A N 1
ATOM 884 C CA . ASN A 1 111 ? 17.875 -22.719 -6.234 1 95.69 111 ASN A CA 1
ATOM 885 C C . ASN A 1 111 ? 18.328 -21.859 -5.055 1 95.69 111 ASN A C 1
ATOM 887 O O . ASN A 1 111 ? 18.984 -22.359 -4.137 1 95.69 111 ASN A O 1
ATOM 891 N N . ALA A 1 112 ? 18.016 -20.609 -5.113 1 96.75 112 ALA A N 1
ATOM 892 C CA . ALA A 1 112 ? 18.234 -19.656 -4.023 1 96.75 112 ALA A CA 1
ATOM 893 C C . ALA A 1 112 ? 17.125 -18.609 -3.963 1 96.75 112 ALA A C 1
ATOM 895 O O . ALA A 1 112 ? 16.344 -18.469 -4.91 1 96.75 112 ALA A O 1
ATOM 896 N N . VAL A 1 113 ? 17.031 -18 -2.818 1 96.88 113 VAL A N 1
ATOM 897 C CA . VAL A 1 113 ? 16.016 -16.969 -2.654 1 96.88 113 VAL A CA 1
ATOM 898 C C . VAL A 1 113 ? 16.656 -15.688 -2.115 1 96.88 113 VAL A C 1
ATOM 900 O O . VAL A 1 113 ? 17.703 -15.734 -1.46 1 96.88 113 VAL A O 1
ATOM 903 N N . VAL A 1 114 ? 16.016 -14.609 -2.455 1 96.5 114 VAL A N 1
ATOM 904 C CA . VAL A 1 114 ? 16.453 -13.289 -2.021 1 96.5 114 VAL A CA 1
ATOM 905 C C . VAL A 1 114 ? 15.531 -12.766 -0.93 1 96.5 114 VAL A C 1
ATOM 907 O O . VAL A 1 114 ? 14.305 -12.773 -1.089 1 96.5 114 VAL A O 1
ATOM 910 N N . THR A 1 115 ? 16.016 -12.375 0.135 1 96.19 115 THR A N 1
ATOM 911 C CA . THR A 1 115 ? 15.297 -11.695 1.206 1 96.19 115 THR A CA 1
ATOM 912 C C . THR A 1 115 ? 16.047 -10.453 1.665 1 96.19 115 THR A C 1
ATOM 914 O O . THR A 1 115 ? 17.203 -10.242 1.285 1 96.19 115 THR A O 1
ATOM 917 N N . PHE A 1 116 ? 15.352 -9.625 2.375 1 95.25 116 PHE A N 1
ATOM 918 C CA . PHE A 1 116 ? 15.977 -8.391 2.848 1 95.25 116 PHE A CA 1
ATOM 919 C C . PHE A 1 116 ? 15.789 -8.234 4.352 1 95.25 116 PHE A C 1
ATOM 921 O O . PHE A 1 116 ? 14.75 -8.625 4.898 1 95.25 116 PHE A O 1
ATOM 928 N N . ASP A 1 117 ? 16.75 -7.754 5 1 92.31 117 ASP A N 1
ATOM 929 C CA . ASP A 1 117 ? 16.703 -7.176 6.34 1 92.31 117 ASP A CA 1
ATOM 930 C C . ASP A 1 117 ? 17.078 -5.699 6.312 1 92.31 117 ASP A C 1
ATOM 932 O O . ASP A 1 117 ? 18.266 -5.359 6.359 1 92.31 117 ASP A O 1
ATOM 936 N N . GLY A 1 118 ? 16.062 -4.91 6.301 1 87.75 118 GLY A N 1
ATOM 937 C CA . GLY A 1 118 ? 16.328 -3.523 5.953 1 87.75 118 GLY A CA 1
ATOM 938 C C . GLY A 1 118 ? 16.844 -3.352 4.535 1 87.75 118 GLY A C 1
ATOM 939 O O . GLY A 1 118 ? 16.219 -3.82 3.582 1 87.75 118 GLY A O 1
ATOM 940 N N . LYS A 1 119 ? 17.984 -2.734 4.438 1 89.06 119 LYS A N 1
ATOM 941 C CA . LYS A 1 119 ? 18.547 -2.494 3.117 1 89.06 119 LYS A CA 1
ATOM 942 C C . LYS A 1 119 ? 19.547 -3.594 2.738 1 89.06 119 LYS A C 1
ATOM 944 O O . LYS A 1 119 ? 20.094 -3.59 1.633 1 89.06 119 LYS A O 1
ATOM 949 N N . THR A 1 120 ? 19.688 -4.5 3.627 1 93.31 120 THR A N 1
ATOM 950 C CA . THR A 1 120 ? 20.688 -5.543 3.379 1 93.31 120 THR A CA 1
ATOM 951 C C . THR A 1 120 ? 20.047 -6.719 2.641 1 93.31 120 THR A C 1
ATOM 953 O O . THR A 1 120 ? 19.047 -7.277 3.09 1 93.31 120 THR A O 1
ATOM 956 N N . ILE A 1 121 ? 20.688 -7.086 1.559 1 95.25 121 ILE A N 1
ATOM 957 C CA . ILE A 1 121 ? 20.203 -8.195 0.749 1 95.25 121 ILE A CA 1
ATOM 958 C C . ILE A 1 121 ? 20.844 -9.5 1.234 1 95.25 121 ILE A C 1
ATOM 960 O O . ILE A 1 121 ? 22.016 -9.531 1.582 1 95.25 121 ILE A O 1
ATOM 964 N N . ASN A 1 122 ? 20.047 -10.523 1.369 1 95.31 122 ASN A N 1
ATOM 965 C CA . ASN A 1 122 ? 20.5 -11.867 1.698 1 95.31 122 ASN A CA 1
ATOM 966 C C . ASN A 1 122 ? 20.094 -12.883 0.632 1 95.31 122 ASN A C 1
ATOM 968 O O . ASN A 1 122 ? 18.906 -12.961 0.274 1 95.31 122 ASN A O 1
ATOM 972 N N . ILE A 1 123 ? 21.062 -13.57 0.106 1 95.12 123 ILE A N 1
ATOM 973 C CA . ILE A 1 123 ? 20.797 -14.648 -0.837 1 95.12 123 ILE A CA 1
ATOM 974 C C . ILE A 1 123 ? 21.125 -15.992 -0.193 1 95.12 123 ILE A C 1
ATOM 976 O O . ILE A 1 123 ? 22.266 -16.219 0.227 1 95.12 123 ILE A O 1
ATOM 980 N N . ARG A 1 124 ? 20.141 -16.844 -0.143 1 95.12 124 ARG A N 1
ATOM 981 C CA . ARG A 1 124 ? 20.328 -18.141 0.521 1 95.12 124 ARG A CA 1
ATOM 982 C C . ARG A 1 124 ? 19.922 -19.281 -0.395 1 95.12 124 ARG A C 1
ATOM 984 O O . ARG A 1 124 ? 18.875 -19.234 -1.046 1 95.12 124 ARG A O 1
ATOM 991 N N . ALA A 1 125 ? 20.75 -20.297 -0.4 1 95.31 125 ALA A N 1
ATOM 992 C CA . ALA A 1 125 ? 20.422 -21.484 -1.177 1 95.31 125 ALA A CA 1
ATOM 993 C C . ALA A 1 125 ? 19.281 -22.266 -0.543 1 95.31 125 ALA A C 1
ATOM 995 O O . ALA A 1 125 ? 19.203 -22.391 0.682 1 95.31 125 ALA A O 1
ATOM 996 N N . ILE A 1 126 ? 18.438 -22.766 -1.344 1 95.06 126 ILE A N 1
ATOM 997 C CA . ILE A 1 126 ? 17.312 -23.547 -0.818 1 95.06 126 ILE A CA 1
ATOM 998 C C . ILE A 1 126 ? 17.422 -24.984 -1.302 1 95.06 126 ILE A C 1
ATOM 1000 O O . ILE A 1 126 ? 16.484 -25.781 -1.137 1 95.06 126 ILE A O 1
ATOM 1004 N N . GLN A 1 127 ? 18.484 -25.266 -1.923 1 91.75 127 GLN A N 1
ATOM 1005 C CA . GLN A 1 127 ? 18.859 -26.625 -2.326 1 91.75 127 GLN A CA 1
ATOM 1006 C C . GLN A 1 127 ? 20.266 -26.969 -1.865 1 91.75 127 GLN A C 1
ATOM 1008 O O . GLN A 1 127 ? 21.125 -26.078 -1.742 1 91.75 127 GLN A O 1
ATOM 1013 N N . ASN A 1 128 ? 20.422 -28.219 -1.627 1 88.94 128 ASN A N 1
ATOM 1014 C CA . ASN A 1 128 ? 21.75 -28.656 -1.225 1 88.94 128 ASN A CA 1
ATOM 1015 C C . ASN A 1 128 ? 22.75 -28.594 -2.385 1 88.94 128 ASN A C 1
ATOM 1017 O O . ASN A 1 128 ? 22.391 -28.906 -3.523 1 88.94 128 ASN A O 1
ATOM 1021 N N . MET A 1 129 ? 23.875 -28.047 -2.004 1 88.12 129 MET A N 1
ATOM 1022 C CA . MET A 1 129 ? 24.953 -27.969 -2.975 1 88.12 129 MET A CA 1
ATOM 1023 C C . MET A 1 129 ? 26.266 -28.453 -2.355 1 88.12 129 MET A C 1
ATOM 1025 O O . MET A 1 129 ? 26.531 -28.203 -1.18 1 88.12 129 MET A O 1
ATOM 1029 N N . SER A 1 130 ? 27.031 -29.219 -3.115 1 86.56 130 SER A N 1
ATOM 1030 C CA . SER A 1 130 ? 28.297 -29.75 -2.631 1 86.56 130 SER A CA 1
ATOM 1031 C C . SER A 1 130 ? 29.312 -28.641 -2.379 1 86.56 130 SER A C 1
ATOM 1033 O O . SER A 1 130 ? 30.109 -28.719 -1.443 1 86.56 130 SER A O 1
ATOM 1035 N N . TYR A 1 131 ? 29.359 -27.672 -3.227 1 85.31 131 TYR A N 1
ATOM 1036 C CA . TYR A 1 131 ? 30.203 -26.5 -3.064 1 85.31 131 TYR A CA 1
ATOM 1037 C C . TYR A 1 131 ? 29.531 -25.266 -3.645 1 85.31 131 TYR A C 1
ATOM 1039 O O . TYR A 1 131 ? 28.625 -25.375 -4.488 1 85.31 131 TYR A O 1
ATOM 1047 N N . LEU A 1 132 ? 29.969 -24.188 -3.035 1 84.5 132 LEU A N 1
ATOM 1048 C CA . LEU A 1 132 ? 29.359 -22.953 -3.502 1 84.5 132 LEU A CA 1
ATOM 1049 C C . LEU A 1 132 ? 29.969 -22.516 -4.832 1 84.5 132 LEU A C 1
ATOM 1051 O O . LEU A 1 132 ? 31.188 -22.297 -4.926 1 84.5 132 LEU A O 1
ATOM 1055 N N . ASP A 1 133 ? 29.172 -22.516 -5.824 1 86.69 133 ASP A N 1
ATOM 1056 C CA . ASP A 1 133 ? 29.5 -21.984 -7.145 1 86.69 133 ASP A CA 1
ATOM 1057 C C . ASP A 1 133 ? 28.5 -20.922 -7.578 1 86.69 133 ASP A C 1
ATOM 1059 O O . ASP A 1 133 ? 27.375 -21.234 -7.949 1 86.69 133 ASP A O 1
ATOM 1063 N N . TRP A 1 134 ? 28.953 -19.719 -7.621 1 87.31 134 TRP A N 1
ATOM 1064 C CA . TRP A 1 134 ? 28.078 -18.594 -7.906 1 87.31 134 TRP A CA 1
ATOM 1065 C C . TRP A 1 134 ? 27.484 -18.688 -9.305 1 87.31 134 TRP A C 1
ATOM 1067 O O . TRP A 1 134 ? 26.391 -18.172 -9.57 1 87.31 134 TRP A O 1
ATOM 1077 N N . ASN A 1 135 ? 28.141 -19.422 -10.125 1 86.94 135 ASN A N 1
ATOM 1078 C CA . ASN A 1 135 ? 27.656 -19.578 -11.492 1 86.94 135 ASN A CA 1
ATOM 1079 C C . ASN A 1 135 ? 26.438 -20.5 -11.555 1 86.94 135 ASN A C 1
ATOM 1081 O O . ASN A 1 135 ? 25.719 -20.531 -12.562 1 86.94 135 ASN A O 1
ATOM 1085 N N . GLN A 1 136 ? 26.266 -21.156 -10.484 1 91.56 136 GLN A N 1
ATOM 1086 C CA . GLN A 1 136 ? 25.156 -22.094 -10.461 1 91.56 136 GLN A CA 1
ATOM 1087 C C . GLN A 1 136 ? 23.984 -21.547 -9.664 1 91.56 136 GLN A C 1
ATOM 1089 O O . GLN A 1 136 ? 22.891 -22.125 -9.664 1 91.56 136 GLN A O 1
ATOM 1094 N N . ILE A 1 137 ? 24.234 -20.469 -9.039 1 94.94 137 ILE A N 1
ATOM 1095 C CA . ILE A 1 137 ? 23.188 -19.891 -8.211 1 94.94 137 ILE A CA 1
ATOM 1096 C C . ILE A 1 137 ? 22.188 -19.141 -9.094 1 94.94 137 ILE A C 1
ATOM 1098 O O . ILE A 1 137 ? 22.578 -18.375 -9.977 1 94.94 137 ILE A O 1
ATOM 1102 N N . ARG A 1 138 ? 20.969 -19.453 -8.922 1 96.12 138 ARG A N 1
ATOM 1103 C CA . ARG A 1 138 ? 19.875 -18.844 -9.656 1 96.12 138 ARG A CA 1
ATOM 1104 C C . ARG A 1 138 ? 18.812 -18.297 -8.711 1 96.12 138 ARG A C 1
ATOM 1106 O O . ARG A 1 138 ? 18.453 -18.938 -7.719 1 96.12 138 ARG A O 1
ATOM 1113 N N . ILE A 1 139 ? 18.328 -17.094 -9 1 96.56 139 ILE A N 1
ATOM 1114 C CA . ILE A 1 139 ? 17.234 -16.5 -8.258 1 96.56 139 ILE A CA 1
ATOM 1115 C C . ILE A 1 139 ? 16.109 -16.109 -9.227 1 96.56 139 ILE A C 1
ATOM 1117 O O . ILE A 1 139 ? 16.297 -16.125 -10.445 1 96.56 139 ILE A O 1
ATOM 1121 N N . SER A 1 140 ? 14.992 -15.898 -8.719 1 96.19 140 SER A N 1
ATOM 1122 C CA . SER A 1 140 ? 13.914 -15.383 -9.562 1 96.19 140 SER A CA 1
ATOM 1123 C C . SER A 1 140 ? 13.883 -13.859 -9.547 1 96.19 140 SER A C 1
ATOM 1125 O O . SER A 1 140 ? 13.93 -13.242 -8.477 1 96.19 140 SER A O 1
ATOM 1127 N N . TYR A 1 141 ? 13.789 -13.297 -10.711 1 93.62 141 TYR A N 1
ATOM 1128 C CA . TYR A 1 141 ? 13.719 -11.844 -10.836 1 93.62 141 TYR A CA 1
ATOM 1129 C C . TYR A 1 141 ? 12.281 -11.359 -10.734 1 93.62 141 TYR A C 1
ATOM 1131 O O . TYR A 1 141 ? 12.031 -10.172 -10.531 1 93.62 141 TYR A O 1
ATOM 1139 N N . ILE A 1 142 ? 11.367 -12.32 -10.836 1 94.81 142 ILE A N 1
ATOM 1140 C CA . ILE A 1 142 ? 9.977 -11.93 -11.008 1 94.81 142 ILE A CA 1
ATOM 1141 C C . ILE A 1 142 ? 9.086 -12.82 -10.141 1 94.81 142 ILE A C 1
ATOM 1143 O O . ILE A 1 142 ? 9.562 -13.773 -9.531 1 94.81 142 ILE A O 1
ATOM 1147 N N . ASP A 1 143 ? 7.801 -12.414 -10.078 1 93.44 143 ASP A N 1
ATOM 1148 C CA . ASP A 1 143 ? 6.789 -13.273 -9.477 1 93.44 143 ASP A CA 1
ATOM 1149 C C . ASP A 1 143 ? 6.516 -14.492 -10.344 1 93.44 143 ASP A C 1
ATOM 1151 O O . ASP A 1 143 ? 6.316 -14.367 -11.555 1 93.44 143 ASP A O 1
ATOM 1155 N N . MET A 1 144 ? 6.395 -15.648 -9.75 1 95 144 MET A N 1
ATOM 1156 C CA . MET A 1 144 ? 6.348 -16.891 -10.508 1 95 144 MET A CA 1
ATOM 1157 C C . MET A 1 144 ? 4.906 -17.344 -10.734 1 95 144 MET A C 1
ATOM 1159 O O . MET A 1 144 ? 4.648 -18.219 -11.562 1 95 144 MET A O 1
ATOM 1163 N N . MET A 1 145 ? 3.986 -16.828 -10.039 1 96.06 145 MET A N 1
ATOM 1164 C CA . MET A 1 145 ? 2.596 -17.25 -10.172 1 96.06 145 MET A CA 1
ATOM 1165 C C . MET A 1 145 ? 1.935 -16.562 -11.367 1 96.06 145 MET A C 1
ATOM 1167 O O . MET A 1 145 ? 0.938 -15.859 -11.203 1 96.06 145 MET A O 1
ATOM 1171 N N . LYS A 1 146 ? 2.506 -16.812 -12.523 1 95.5 146 LYS A N 1
ATOM 1172 C CA . LYS A 1 146 ? 2.088 -16.344 -13.844 1 95.5 146 LYS A CA 1
ATOM 1173 C C . LYS A 1 146 ? 2.258 -17.438 -14.898 1 95.5 146 LYS A C 1
ATOM 1175 O O . LYS A 1 146 ? 2.871 -18.469 -14.633 1 95.5 146 LYS A O 1
ATOM 1180 N N . THR A 1 147 ? 1.693 -17.219 -16.062 1 94.12 147 THR A N 1
ATOM 1181 C CA . THR A 1 147 ? 1.951 -18.141 -17.172 1 94.12 147 THR A CA 1
ATOM 1182 C C . THR A 1 147 ? 3.395 -18 -17.656 1 94.12 147 THR A C 1
ATOM 1184 O O . THR A 1 147 ? 4.027 -16.969 -17.469 1 94.12 147 THR A O 1
ATOM 1187 N N . PRO A 1 148 ? 3.891 -19.078 -18.219 1 93.62 148 PRO A N 1
ATOM 1188 C CA . PRO A 1 148 ? 5.23 -18.953 -18.797 1 93.62 148 PRO A CA 1
ATOM 1189 C C . PRO A 1 148 ? 5.355 -17.766 -19.75 1 93.62 148 PRO A C 1
ATOM 1191 O O . PRO A 1 148 ? 6.355 -17.047 -19.719 1 93.62 148 PRO A O 1
ATOM 1194 N N . TYR A 1 149 ? 4.387 -17.531 -20.469 1 93.12 149 TYR A N 1
ATOM 1195 C CA . TYR A 1 149 ? 4.383 -16.422 -21.406 1 93.12 149 TYR A CA 1
ATOM 1196 C C . TYR A 1 149 ? 4.504 -15.078 -20.688 1 93.12 149 TYR A C 1
ATOM 1198 O O . TYR A 1 149 ? 5.309 -14.227 -21.078 1 93.12 149 TYR A O 1
ATOM 1206 N N . GLU A 1 150 ? 3.725 -14.945 -19.719 1 94.38 150 GLU A N 1
ATOM 1207 C CA . GLU A 1 150 ? 3.768 -13.703 -18.938 1 94.38 150 GLU A CA 1
ATOM 1208 C C . GLU A 1 150 ? 5.129 -13.516 -18.281 1 94.38 150 GLU A C 1
ATOM 1210 O O . GLU A 1 150 ? 5.652 -12.406 -18.234 1 94.38 150 GLU A O 1
ATOM 1215 N N . ARG A 1 151 ? 5.68 -14.586 -17.766 1 95.19 151 ARG A N 1
ATOM 1216 C CA . ARG A 1 151 ? 7 -14.531 -17.141 1 95.19 151 ARG A CA 1
ATOM 1217 C C . ARG A 1 151 ? 8.07 -14.156 -18.172 1 95.19 151 ARG A C 1
ATOM 1219 O O . ARG A 1 151 ? 8.875 -13.258 -17.922 1 95.19 151 ARG A O 1
ATOM 1226 N N . GLN A 1 152 ? 7.992 -14.781 -19.266 1 94.81 152 GLN A N 1
ATOM 1227 C CA . GLN A 1 152 ? 8.953 -14.523 -20.344 1 94.81 152 GLN A CA 1
ATOM 1228 C C . GLN A 1 152 ? 8.852 -13.078 -20.828 1 94.81 152 GLN A C 1
ATOM 1230 O O . GLN A 1 152 ? 9.875 -12.422 -21.031 1 94.81 152 GLN A O 1
ATOM 1235 N N . ASN A 1 153 ? 7.652 -12.609 -20.969 1 94.62 153 ASN A N 1
ATOM 1236 C CA . ASN A 1 153 ? 7.457 -11.242 -21.422 1 94.62 153 ASN A CA 1
ATOM 1237 C C . ASN A 1 153 ? 7.965 -10.227 -20.406 1 94.62 153 ASN A C 1
ATOM 1239 O O . ASN A 1 153 ? 8.523 -9.195 -20.781 1 94.62 153 ASN A O 1
ATOM 1243 N N . GLU A 1 154 ? 7.723 -10.523 -19.203 1 94.94 154 GLU A N 1
ATOM 1244 C CA . GLU A 1 154 ? 8.219 -9.641 -18.156 1 94.94 154 GLU A CA 1
ATOM 1245 C C . GLU A 1 154 ? 9.742 -9.609 -18.141 1 94.94 154 GLU A C 1
ATOM 1247 O O . GLU A 1 154 ? 10.344 -8.539 -18.016 1 94.94 154 GLU A O 1
ATOM 1252 N N . LEU A 1 155 ? 10.352 -10.711 -18.297 1 95.5 155 LEU A N 1
ATOM 1253 C CA . LEU A 1 155 ? 11.805 -10.789 -18.328 1 95.5 155 LEU A CA 1
ATOM 1254 C C . LEU A 1 155 ? 12.367 -10.102 -19.578 1 95.5 155 LEU A C 1
ATOM 1256 O O . LEU A 1 155 ? 13.383 -9.406 -19.5 1 95.5 155 LEU A O 1
ATOM 1260 N N . LEU A 1 156 ? 11.664 -10.266 -20.625 1 93.25 156 LEU A N 1
ATOM 1261 C CA . LEU A 1 156 ? 12.07 -9.617 -21.875 1 93.25 156 LEU A CA 1
ATOM 1262 C C . LEU A 1 156 ? 11.961 -8.102 -21.75 1 93.25 156 LEU A C 1
ATOM 1264 O O . LEU A 1 156 ? 12.859 -7.375 -22.188 1 93.25 156 LEU A O 1
ATOM 1268 N N . SER A 1 157 ? 10.922 -7.684 -21.188 1 92.69 157 SER A N 1
ATOM 1269 C CA . SER A 1 157 ? 10.648 -6.25 -21.125 1 92.69 157 SER A CA 1
ATOM 1270 C C . SER A 1 157 ? 11.516 -5.574 -20.062 1 92.69 157 SER A C 1
ATOM 1272 O O . SER A 1 157 ? 11.898 -4.414 -20.219 1 92.69 157 SER A O 1
ATOM 1274 N N . SER A 1 158 ? 11.812 -6.266 -19.031 1 92.38 158 SER A N 1
ATOM 1275 C CA . SER A 1 158 ? 12.5 -5.637 -17.906 1 92.38 158 SER A CA 1
ATOM 1276 C C . SER A 1 158 ? 14 -5.891 -17.969 1 92.38 158 SER A C 1
ATOM 1278 O O . SER A 1 158 ? 14.797 -5.062 -17.516 1 92.38 158 SER A O 1
ATOM 1280 N N . TYR A 1 159 ? 14.398 -7.008 -18.594 1 93.44 159 TYR A N 1
ATOM 1281 C CA . TYR A 1 159 ? 15.805 -7.395 -18.516 1 93.44 159 TYR A CA 1
ATOM 1282 C C . TYR A 1 159 ? 16.344 -7.73 -19.906 1 93.44 159 TYR A C 1
ATOM 1284 O O . TYR A 1 159 ? 17.516 -8.094 -20.047 1 93.44 159 TYR A O 1
ATOM 1292 N N . TYR A 1 160 ? 15.523 -7.789 -20.891 1 92.88 160 TYR A N 1
ATOM 1293 C CA . TYR A 1 160 ? 15.875 -7.906 -22.297 1 92.88 160 TYR A CA 1
ATOM 1294 C C . TYR A 1 160 ? 16.422 -9.297 -22.609 1 92.88 160 TYR A C 1
ATOM 1296 O O . TYR A 1 160 ? 17.344 -9.438 -23.406 1 92.88 160 TYR A O 1
ATOM 1304 N N . PHE A 1 161 ? 15.891 -10.273 -21.953 1 92.12 161 PHE A N 1
ATOM 1305 C CA . PHE A 1 161 ? 16.234 -11.641 -22.328 1 92.12 161 PHE A CA 1
ATOM 1306 C C . PHE A 1 161 ? 15.023 -12.555 -22.25 1 92.12 161 PHE A C 1
ATOM 1308 O O . PHE A 1 161 ? 14.086 -12.289 -21.5 1 92.12 161 PHE A O 1
ATOM 1315 N N . LEU A 1 162 ? 15.039 -13.578 -23.016 1 92.94 162 LEU A N 1
ATOM 1316 C CA . LEU A 1 162 ? 14 -14.609 -23.031 1 92.94 162 LEU A CA 1
ATOM 1317 C C . LEU A 1 162 ? 14.414 -15.812 -22.188 1 92.94 162 LEU A C 1
ATOM 1319 O O . LEU A 1 162 ? 15.406 -16.484 -22.5 1 92.94 162 LEU A O 1
ATOM 1323 N N . CYS A 1 163 ? 13.711 -16.031 -21.219 1 94.25 163 CYS A N 1
ATOM 1324 C CA . CYS A 1 163 ? 14.047 -17.156 -20.344 1 94.25 163 CYS A CA 1
ATOM 1325 C C . CYS A 1 163 ? 13.742 -18.484 -21.031 1 94.25 163 CYS A C 1
ATOM 1327 O O . CYS A 1 163 ? 12.641 -18.688 -21.531 1 94.25 163 CYS A O 1
ATOM 1329 N N . GLY A 1 164 ? 14.648 -19.391 -21.016 1 91 164 GLY A N 1
ATOM 1330 C CA . GLY A 1 164 ? 14.5 -20.719 -21.594 1 91 164 GLY A CA 1
ATOM 1331 C C . GLY A 1 164 ? 14.695 -21.828 -20.578 1 91 164 GLY A C 1
ATOM 1332 O O . GLY A 1 164 ? 15.141 -22.922 -20.938 1 91 164 GLY A O 1
ATOM 1333 N N . CYS A 1 165 ? 14.445 -21.516 -19.359 1 90.81 165 CYS A N 1
ATOM 1334 C CA . CYS A 1 165 ? 14.648 -22.531 -18.328 1 90.81 165 CYS A CA 1
ATOM 1335 C C . CYS A 1 165 ? 13.656 -23.672 -18.484 1 90.81 165 CYS A C 1
ATOM 1337 O O . CYS A 1 165 ? 12.727 -23.594 -19.281 1 90.81 165 CYS A O 1
ATOM 1339 N N . HIS A 1 166 ? 13.859 -24.672 -17.734 1 88.44 166 HIS A N 1
ATOM 1340 C CA . HIS A 1 166 ? 13.047 -25.891 -17.828 1 88.44 166 HIS A CA 1
ATOM 1341 C C . HIS A 1 166 ? 11.586 -25.594 -17.516 1 88.44 166 HIS A C 1
ATOM 1343 O O . HIS A 1 166 ? 10.688 -26.109 -18.188 1 88.44 166 HIS A O 1
ATOM 1349 N N . ARG A 1 167 ? 11.344 -24.797 -16.609 1 90.69 167 ARG A N 1
ATOM 1350 C CA . ARG A 1 167 ? 9.984 -24.484 -16.188 1 90.69 167 ARG A CA 1
ATOM 1351 C C . ARG A 1 167 ? 9.227 -23.75 -17.281 1 90.69 167 ARG A C 1
ATOM 1353 O O . ARG A 1 167 ? 8.016 -23.922 -17.438 1 90.69 167 ARG A O 1
ATOM 1360 N N . CYS A 1 168 ? 9.859 -22.938 -17.984 1 90.88 168 CYS A N 1
ATOM 1361 C CA . CYS A 1 168 ? 9.219 -22.172 -19.047 1 90.88 168 CYS A CA 1
ATOM 1362 C C . CYS A 1 168 ? 8.93 -23.047 -20.25 1 90.88 168 CYS A C 1
ATOM 1364 O O . CYS A 1 168 ? 7.922 -22.859 -20.938 1 90.88 168 CYS A O 1
ATOM 1366 N N . ILE A 1 169 ? 9.789 -24 -20.406 1 85.62 169 ILE A N 1
ATOM 1367 C CA . ILE A 1 169 ? 9.695 -24.766 -21.641 1 85.62 169 ILE A CA 1
ATOM 1368 C C . ILE A 1 169 ? 8.906 -26.047 -21.391 1 85.62 169 ILE A C 1
ATOM 1370 O O . ILE A 1 169 ? 8.289 -26.594 -22.312 1 85.62 169 ILE A O 1
ATOM 1374 N N . ASP A 1 170 ? 8.898 -26.422 -20.125 1 78.69 170 ASP A N 1
ATOM 1375 C CA . ASP A 1 170 ? 8.227 -27.688 -19.812 1 78.69 170 ASP A CA 1
ATOM 1376 C C . ASP A 1 170 ? 6.719 -27.562 -19.984 1 78.69 170 ASP A C 1
ATOM 1378 O O . ASP A 1 170 ? 6.129 -26.531 -19.688 1 78.69 170 ASP A O 1
ATOM 1382 N N . GLY A 1 171 ? 6.133 -28.453 -20.703 1 74.75 171 GLY A N 1
ATOM 1383 C CA . GLY A 1 171 ? 4.723 -28.484 -21.062 1 74.75 171 GLY A CA 1
ATOM 1384 C C . GLY A 1 171 ? 3.816 -28.766 -19.875 1 74.75 171 GLY A C 1
ATOM 1385 O O . GLY A 1 171 ? 2.609 -28.531 -19.938 1 74.75 171 GLY A O 1
ATOM 1386 N N . ASN A 1 172 ? 4.352 -29.141 -18.734 1 81.25 172 ASN A N 1
ATOM 1387 C CA . ASN A 1 172 ? 3.512 -29.594 -17.641 1 81.25 172 ASN A CA 1
ATOM 1388 C C . ASN A 1 172 ? 2.748 -28.422 -17.016 1 81.25 172 ASN A C 1
ATOM 1390 O O . ASN A 1 172 ? 1.552 -28.531 -16.734 1 81.25 172 ASN A O 1
ATOM 1394 N N . GLN A 1 173 ? 3.324 -27.312 -16.734 1 86.44 173 GLN A N 1
ATOM 1395 C CA . GLN A 1 173 ? 2.643 -26.172 -16.141 1 86.44 173 GLN A CA 1
ATOM 1396 C C . GLN A 1 173 ? 1.582 -25.609 -17.094 1 86.44 173 GLN A C 1
ATOM 1398 O O . GLN A 1 173 ? 0.534 -25.141 -16.641 1 86.44 173 GLN A O 1
ATOM 1403 N N . VAL A 1 174 ? 1.845 -25.734 -18.359 1 88.25 174 VAL A N 1
ATOM 1404 C CA . VAL A 1 174 ? 0.967 -25.156 -19.359 1 88.25 174 VAL A CA 1
ATOM 1405 C C . VAL A 1 174 ? -0.396 -25.844 -19.328 1 88.25 174 VAL A C 1
ATOM 1407 O O . VAL A 1 174 ? -1.42 -25.219 -19.625 1 88.25 174 VAL A O 1
ATOM 1410 N N . LYS A 1 175 ? -0.391 -27.062 -18.891 1 91.19 175 LYS A N 1
ATOM 1411 C CA . LYS A 1 175 ? -1.629 -27.828 -18.844 1 91.19 175 LYS A CA 1
ATOM 1412 C C . LYS A 1 175 ? -2.574 -27.281 -17.781 1 91.19 175 LYS A C 1
ATOM 1414 O O . LYS A 1 175 ? -3.793 -27.438 -17.875 1 91.19 175 LYS A O 1
ATOM 1419 N N . TYR A 1 176 ? -2.014 -26.562 -16.812 1 94.81 176 TYR A N 1
ATOM 1420 C CA . TYR A 1 176 ? -2.82 -26.219 -15.641 1 94.81 176 TYR A CA 1
ATOM 1421 C C . TYR A 1 176 ? -3.107 -24.719 -15.617 1 94.81 176 TYR A C 1
ATOM 1423 O O . TYR A 1 176 ? -4.105 -24.281 -15.039 1 94.81 176 TYR A O 1
ATOM 1431 N N . VAL A 1 177 ? -2.363 -23.906 -16.188 1 95 177 VAL A N 1
ATOM 1432 C CA . VAL A 1 177 ? -2.344 -22.469 -15.953 1 95 177 VAL A CA 1
ATOM 1433 C C . VAL A 1 177 ? -3.674 -21.859 -16.375 1 95 177 VAL A C 1
ATOM 1435 O O . VAL A 1 177 ? -4.152 -20.906 -15.766 1 95 177 VAL A O 1
ATOM 1438 N N . HIS A 1 178 ? -4.273 -22.344 -17.391 1 96 178 HIS A N 1
ATOM 1439 C CA . HIS A 1 178 ? -5.578 -21.875 -17.828 1 96 178 HIS A CA 1
ATOM 1440 C C . HIS A 1 178 ? -6.566 -23.016 -17.969 1 96 178 HIS A C 1
ATOM 1442 O O . HIS A 1 178 ? -7.402 -23.016 -18.875 1 96 178 HIS A O 1
ATOM 1448 N N . ALA A 1 179 ? -6.488 -23.938 -17.109 1 96.81 179 ALA A N 1
ATOM 1449 C CA . ALA A 1 179 ? -7.281 -25.156 -17.234 1 96.81 179 ALA A CA 1
ATOM 1450 C C . ALA A 1 179 ? -8.656 -24.984 -16.594 1 96.81 179 ALA A C 1
ATOM 1452 O O . ALA A 1 179 ? -8.797 -24.281 -15.586 1 96.81 179 ALA A O 1
ATOM 1453 N N . ALA A 1 180 ? -9.578 -25.641 -17.141 1 97.94 180 ALA A N 1
ATOM 1454 C CA . ALA A 1 180 ? -10.898 -25.828 -16.531 1 97.94 180 ALA A CA 1
ATOM 1455 C C . ALA A 1 180 ? -10.938 -27.062 -15.648 1 97.94 180 ALA A C 1
ATOM 1457 O O . ALA A 1 180 ? -10.094 -27.953 -15.781 1 97.94 180 ALA A O 1
ATOM 1458 N N . LYS A 1 181 ? -11.867 -27.016 -14.797 1 97.69 181 LYS A N 1
ATOM 1459 C CA . LYS A 1 181 ? -12.125 -28.188 -13.977 1 97.69 181 LYS A CA 1
ATOM 1460 C C . LYS A 1 181 ? -12.969 -29.219 -14.734 1 97.69 181 LYS A C 1
ATOM 1462 O O . LYS A 1 181 ? -13.898 -28.844 -15.453 1 97.69 181 LYS A O 1
ATOM 1467 N N . CYS A 1 182 ? -12.594 -30.5 -14.633 1 97.44 182 CYS A N 1
ATOM 1468 C CA . CYS A 1 182 ? -13.406 -31.547 -15.234 1 97.44 182 CYS A CA 1
ATOM 1469 C C . CYS A 1 182 ? -14.797 -31.594 -14.609 1 97.44 182 CYS A C 1
ATOM 1471 O O . CYS A 1 182 ? -14.93 -31.469 -13.391 1 97.44 182 CYS A O 1
ATOM 1473 N N . LEU A 1 183 ? -15.797 -31.797 -15.367 1 95.94 183 LEU A N 1
ATOM 1474 C CA . LEU A 1 183 ? -17.188 -31.797 -14.914 1 95.94 183 LEU A CA 1
ATOM 1475 C C . LEU A 1 183 ? -17.484 -33.031 -14.07 1 95.94 183 LEU A C 1
ATOM 1477 O O . LEU A 1 183 ? -18.469 -33.062 -13.336 1 95.94 183 LEU A O 1
ATOM 1481 N N . ASN A 1 184 ? -16.609 -34.062 -14.258 1 95.94 184 ASN A N 1
ATOM 1482 C CA . ASN A 1 184 ? -16.703 -35.219 -13.414 1 95.94 184 ASN A CA 1
ATOM 1483 C C . ASN A 1 184 ? -16.125 -34.969 -12.031 1 95.94 184 ASN A C 1
ATOM 1485 O O . ASN A 1 184 ? -14.914 -34.781 -11.891 1 95.94 184 ASN A O 1
ATOM 1489 N N . GLU A 1 185 ? -16.859 -35.094 -10.992 1 92.56 185 GLU A N 1
ATOM 1490 C CA . GLU A 1 185 ? -16.469 -34.75 -9.633 1 92.56 185 GLU A CA 1
ATOM 1491 C C . GLU A 1 185 ? -15.375 -35.688 -9.117 1 92.56 185 GLU A C 1
ATOM 1493 O O . GLU A 1 185 ? -14.633 -35.312 -8.203 1 92.56 185 GLU A O 1
ATOM 1498 N N . ASN A 1 186 ? -15.297 -36.781 -9.742 1 94.38 186 ASN A N 1
ATOM 1499 C CA . ASN A 1 186 ? -14.305 -37.781 -9.297 1 94.38 186 ASN A CA 1
ATOM 1500 C C . ASN A 1 186 ? -13.016 -37.656 -10.109 1 94.38 186 ASN A C 1
ATOM 1502 O O . ASN A 1 186 ? -12.117 -38.5 -9.969 1 94.38 186 ASN A O 1
ATOM 1506 N N . CYS A 1 187 ? -12.945 -36.656 -11 1 96.19 187 CYS A N 1
ATOM 1507 C CA . CYS A 1 187 ? -11.773 -36.469 -11.844 1 96.19 187 CYS A CA 1
ATOM 1508 C C . CYS A 1 187 ? -11.125 -35.125 -11.539 1 96.19 187 CYS A C 1
ATOM 1510 O O . CYS A 1 187 ? -11.789 -34.062 -11.555 1 96.19 187 CYS A O 1
ATOM 1512 N N . GLU A 1 188 ? -9.828 -35.125 -11.297 1 94 188 GLU A N 1
ATOM 1513 C CA . GLU A 1 188 ? -9.117 -33.906 -10.953 1 94 188 GLU A CA 1
ATOM 1514 C C . GLU A 1 188 ? -8.242 -33.406 -12.102 1 94 188 GLU A C 1
ATOM 1516 O O . GLU A 1 188 ? -7.398 -32.531 -11.93 1 94 188 GLU A O 1
ATOM 1521 N N . ALA A 1 189 ? -8.453 -33.969 -13.273 1 95.81 189 ALA A N 1
ATOM 1522 C CA . ALA A 1 189 ? -7.613 -33.656 -14.43 1 95.81 189 ALA A CA 1
ATOM 1523 C C . ALA A 1 189 ? -7.93 -32.25 -14.984 1 95.81 189 ALA A C 1
ATOM 1525 O O . ALA A 1 189 ? -9.086 -31.828 -14.953 1 95.81 189 ALA A O 1
ATOM 1526 N N . PRO A 1 190 ? -6.93 -31.594 -15.477 1 96.56 190 PRO A N 1
ATOM 1527 C CA . PRO A 1 190 ? -7.176 -30.312 -16.141 1 96.56 190 PRO A CA 1
ATOM 1528 C C . PRO A 1 190 ? -7.785 -30.484 -17.531 1 96.56 190 PRO A C 1
ATOM 1530 O O . PRO A 1 190 ? -7.438 -31.438 -18.25 1 96.56 190 PRO A O 1
ATOM 1533 N N . VAL A 1 191 ? -8.672 -29.641 -17.875 1 96.81 191 VAL A N 1
ATOM 1534 C CA . VAL A 1 191 ? -9.273 -29.641 -19.203 1 96.81 191 VAL A CA 1
ATOM 1535 C C . VAL A 1 191 ? -8.875 -28.375 -19.953 1 96.81 191 VAL A C 1
ATOM 1537 O O . VAL A 1 191 ? -9.016 -27.266 -19.438 1 96.81 191 VAL A O 1
ATOM 1540 N N . LYS A 1 192 ? -8.43 -28.578 -21.125 1 93.31 192 LYS A N 1
ATOM 1541 C CA . LYS A 1 192 ? -7.98 -27.453 -21.938 1 93.31 192 LYS A CA 1
ATOM 1542 C C . LYS A 1 192 ? -9.133 -26.859 -22.734 1 93.31 192 LYS A C 1
ATOM 1544 O O . LYS A 1 192 ? -9.781 -27.562 -23.516 1 93.31 192 LYS A O 1
ATOM 1549 N N . ILE A 1 193 ? -9.414 -25.672 -22.484 1 94.12 193 ILE A N 1
ATOM 1550 C CA . ILE A 1 193 ? -10.398 -24.922 -23.234 1 94.12 193 ILE A CA 1
ATOM 1551 C C . ILE A 1 193 ? -9.789 -23.609 -23.734 1 94.12 193 ILE A C 1
ATOM 1553 O O . ILE A 1 193 ? -9.234 -22.844 -22.938 1 94.12 193 ILE A O 1
ATOM 1557 N N . THR A 1 194 ? -9.914 -23.328 -24.984 1 90.81 194 THR A N 1
ATOM 1558 C CA . THR A 1 194 ? -9.406 -22.078 -25.531 1 90.81 194 THR A CA 1
ATOM 1559 C C . THR A 1 194 ? -10.367 -20.922 -25.219 1 90.81 194 THR A C 1
ATOM 1561 O O . THR A 1 194 ? -11.523 -20.938 -25.641 1 90.81 194 THR A O 1
ATOM 1564 N N . TRP A 1 195 ? -9.875 -19.984 -24.5 1 91.75 195 TRP A N 1
ATOM 1565 C CA . TRP A 1 195 ? -10.773 -18.906 -24.094 1 91.75 195 TRP A CA 1
ATOM 1566 C C . TRP A 1 195 ? -10.383 -17.594 -24.766 1 91.75 195 TRP A C 1
ATOM 1568 O O . TRP A 1 195 ? -11.164 -16.641 -24.766 1 91.75 195 TRP A O 1
ATOM 1578 N N . ASN A 1 196 ? -9.18 -17.5 -25.219 1 85.06 196 ASN A N 1
ATOM 1579 C CA . ASN A 1 196 ? -8.656 -16.344 -25.953 1 85.06 196 ASN A CA 1
ATOM 1580 C C . ASN A 1 196 ? -7.797 -16.781 -27.125 1 85.06 196 ASN A C 1
ATOM 1582 O O . ASN A 1 196 ? -6.754 -17.422 -26.953 1 85.06 196 ASN A O 1
ATOM 1586 N N . GLU A 1 197 ? -8.211 -16.531 -28.219 1 74.25 197 GLU A N 1
ATOM 1587 C CA . GLU A 1 197 ? -7.57 -17 -29.453 1 74.25 197 GLU A CA 1
ATOM 1588 C C . GLU A 1 197 ? -6.129 -16.516 -29.547 1 74.25 197 GLU A C 1
ATOM 1590 O O . GLU A 1 197 ? -5.281 -17.172 -30.156 1 74.25 197 GLU A O 1
ATOM 1595 N N . ASN A 1 198 ? -5.859 -15.477 -28.969 1 69.38 198 ASN A N 1
ATOM 1596 C CA . ASN A 1 198 ? -4.531 -14.883 -29.047 1 69.38 198 ASN A CA 1
ATOM 1597 C C . ASN A 1 198 ? -3.719 -15.18 -27.781 1 69.38 198 ASN A C 1
ATOM 1599 O O . ASN A 1 198 ? -2.684 -14.547 -27.547 1 69.38 198 ASN A O 1
ATOM 1603 N N . CYS A 1 199 ? -4.223 -16.203 -27.172 1 73.38 199 CYS A N 1
ATOM 1604 C CA . CYS A 1 199 ? -3.562 -16.422 -25.891 1 73.38 199 CYS A CA 1
ATOM 1605 C C . CYS A 1 199 ? -2.348 -17.328 -26.047 1 73.38 199 CYS A C 1
ATOM 1607 O O . CYS A 1 199 ? -2.484 -18.516 -26.375 1 73.38 199 CYS A O 1
ATOM 1609 N N . GLN A 1 200 ? -1.133 -16.734 -26.031 1 73.31 200 GLN A N 1
ATOM 1610 C CA . GLN A 1 200 ? 0.132 -17.469 -26.016 1 73.31 200 GLN A CA 1
ATOM 1611 C C . GLN A 1 200 ? 0.547 -17.812 -24.578 1 73.31 200 GLN A C 1
ATOM 1613 O O . GLN A 1 200 ? 0.435 -16.969 -23.688 1 73.31 200 GLN A O 1
ATOM 1618 N N . LEU A 1 201 ? 0.873 -19.109 -24.453 1 78.25 201 LEU A N 1
ATOM 1619 C CA . LEU A 1 201 ? 1.217 -19.531 -23.094 1 78.25 201 LEU A CA 1
ATOM 1620 C C . LEU A 1 201 ? 2.727 -19.672 -22.938 1 78.25 201 LEU A C 1
ATOM 1622 O O . LEU A 1 201 ? 3.238 -19.703 -21.828 1 78.25 201 LEU A O 1
ATOM 1626 N N . VAL A 1 202 ? 3.531 -19.75 -24.109 1 81.56 202 VAL A N 1
ATOM 1627 C CA . VAL A 1 202 ? 4.98 -19.891 -24.031 1 81.56 202 VAL A CA 1
ATOM 1628 C C . VAL A 1 202 ? 5.629 -19.375 -25.312 1 81.56 202 VAL A C 1
ATOM 1630 O O . VAL A 1 202 ? 5.051 -19.5 -26.391 1 81.56 202 VAL A O 1
ATOM 1633 N N . LEU A 1 203 ? 6.781 -18.766 -25.172 1 81.94 203 LEU A N 1
ATOM 1634 C CA . LEU A 1 203 ? 7.598 -18.359 -26.312 1 81.94 203 LEU A CA 1
ATOM 1635 C C . LEU A 1 203 ? 8.773 -19.312 -26.5 1 81.94 203 LEU A C 1
ATOM 1637 O O . LEU A 1 203 ? 9.531 -19.562 -25.547 1 81.94 203 LEU A O 1
ATOM 1641 N N . ARG A 1 204 ? 8.859 -20.078 -27.594 1 77.12 204 ARG A N 1
ATOM 1642 C CA . ARG A 1 204 ? 9.977 -20.969 -27.859 1 77.12 204 ARG A CA 1
ATOM 1643 C C . ARG A 1 204 ? 10.891 -20.375 -28.938 1 77.12 204 ARG A C 1
ATOM 1645 O O . ARG A 1 204 ? 10.422 -19.75 -29.875 1 77.12 204 ARG A O 1
ATOM 1652 N N . PRO A 1 205 ? 12.203 -20.453 -28.656 1 64.06 205 PRO A N 1
ATOM 1653 C CA . PRO A 1 205 ? 13.133 -19.969 -29.688 1 64.06 205 PRO A CA 1
ATOM 1654 C C . PRO A 1 205 ? 13.039 -20.75 -30.984 1 64.06 205 PRO A C 1
ATOM 1656 O O . PRO A 1 205 ? 12.75 -21.953 -30.969 1 64.06 205 PRO A O 1
ATOM 1659 N N . VAL A 1 206 ? 12.93 -20.266 -32.25 1 54.41 206 VAL A N 1
ATOM 1660 C CA . VAL A 1 206 ? 12.945 -20.922 -33.531 1 54.41 206 VAL A CA 1
ATOM 1661 C C . VAL A 1 206 ? 14.32 -21.547 -33.781 1 54.41 206 VAL A C 1
ATOM 1663 O O . VAL A 1 206 ? 15.336 -20.859 -33.781 1 54.41 206 VAL A O 1
ATOM 1666 N N . THR A 1 207 ? 14.586 -22.828 -33.406 1 43.69 207 THR A N 1
ATOM 1667 C CA . THR A 1 207 ? 15.797 -23.484 -33.906 1 43.69 207 THR A CA 1
ATOM 1668 C C . THR A 1 207 ? 15.883 -23.422 -35.406 1 43.69 207 THR A C 1
ATOM 1670 O O . THR A 1 207 ? 14.977 -23.859 -36.125 1 43.69 207 THR A O 1
ATOM 1673 N N . GLU A 1 208 ? 16.641 -22.609 -36.125 1 38.62 208 GLU A N 1
ATOM 1674 C CA . GLU A 1 208 ? 17.062 -22.938 -37.5 1 38.62 208 GLU A CA 1
ATOM 1675 C C . GLU A 1 208 ? 17.562 -24.391 -37.562 1 38.62 208 GLU A C 1
ATOM 1677 O O . GLU A 1 208 ? 18.047 -24.938 -36.562 1 38.62 208 GLU A O 1
ATOM 1682 N N . GLY A 1 209 ? 17.297 -25.312 -38.656 1 33.03 209 GLY A N 1
ATOM 1683 C CA . GLY A 1 209 ? 17.969 -26.531 -39.062 1 33.03 209 GLY A CA 1
ATOM 1684 C C . GLY A 1 209 ? 19.453 -26.516 -38.75 1 33.03 209 GLY A C 1
ATOM 1685 O O . GLY A 1 209 ? 20.047 -25.453 -38.531 1 33.03 209 GLY A O 1
ATOM 1686 N N . SER A 1 210 ? 20.188 -27.781 -38.875 1 31.3 210 SER A N 1
ATOM 1687 C CA . SER A 1 210 ? 21.5 -28.375 -38.656 1 31.3 210 SER A CA 1
ATOM 1688 C C . SER A 1 210 ? 22.594 -27.578 -39.344 1 31.3 210 SER A C 1
ATOM 1690 O O . SER A 1 210 ? 23.719 -28.062 -39.5 1 31.3 210 SER A O 1
ATOM 1692 N N . THR A 1 211 ? 22.641 -26.594 -40.156 1 30.08 211 THR A N 1
ATOM 1693 C CA . THR A 1 211 ? 24.031 -26.609 -40.562 1 30.08 211 THR A CA 1
ATOM 1694 C C . THR A 1 211 ? 24.984 -26.469 -39.375 1 30.08 211 THR A C 1
ATOM 1696 O O . THR A 1 211 ? 24.625 -25.859 -38.375 1 30.08 211 THR A O 1
ATOM 1699 N N . GLN A 1 212 ? 26.234 -27.172 -39.375 1 26.19 212 GLN A N 1
ATOM 1700 C CA . GLN A 1 212 ? 27.422 -27.5 -38.625 1 26.19 212 GLN A CA 1
ATOM 1701 C C . GLN A 1 212 ? 27.984 -26.281 -37.906 1 26.19 212 GLN A C 1
ATOM 1703 O O . GLN A 1 212 ? 28.844 -26.391 -37.031 1 26.19 212 GLN A O 1
ATOM 1708 N N . ASN A 1 213 ? 28.266 -25.141 -38.562 1 26.12 213 ASN A N 1
ATOM 1709 C CA . ASN A 1 213 ? 29.5 -24.531 -38.062 1 26.12 213 ASN A CA 1
ATOM 1710 C C . ASN A 1 213 ? 29.312 -24.016 -36.656 1 26.12 213 ASN A C 1
ATOM 1712 O O . ASN A 1 213 ? 28.188 -23.75 -36.219 1 26.12 213 ASN A O 1
ATOM 1716 N N . GLY A 1 214 ? 30.359 -23.875 -35.812 1 23.66 214 GLY A N 1
ATOM 1717 C CA . GLY A 1 214 ? 30.906 -23.688 -34.469 1 23.66 214 GLY A CA 1
ATOM 1718 C C . GLY A 1 214 ? 30.234 -22.562 -33.719 1 23.66 214 GLY A C 1
ATOM 1719 O O . GLY A 1 214 ? 29.75 -22.75 -32.594 1 23.66 214 GLY A O 1
ATOM 1720 N N . VAL A 1 215 ? 30.953 -21.312 -33.656 1 26.45 215 VAL A N 1
ATOM 1721 C CA . VAL A 1 215 ? 31.328 -20.5 -32.531 1 26.45 215 VAL A CA 1
ATOM 1722 C C . VAL A 1 215 ? 30.141 -19.656 -32.062 1 26.45 215 VAL A C 1
ATOM 1724 O O . VAL A 1 215 ? 30.016 -19.328 -30.875 1 26.45 215 VAL A O 1
ATOM 1727 N N . SER A 1 216 ? 29.359 -18.797 -32.969 1 26.59 216 SER A N 1
ATOM 1728 C CA . SER A 1 216 ? 29.25 -17.453 -32.438 1 26.59 216 SER A CA 1
ATOM 1729 C C . SER A 1 216 ? 28.156 -17.375 -31.375 1 26.59 216 SER A C 1
ATOM 1731 O O . SER A 1 216 ? 27.078 -17.953 -31.547 1 26.59 216 SER A O 1
ATOM 1733 N N . ASN A 1 217 ? 28.359 -17.047 -30.094 1 29.47 217 ASN A N 1
ATOM 1734 C CA . ASN A 1 217 ? 27.828 -16.812 -28.75 1 29.47 217 ASN A CA 1
ATOM 1735 C C . ASN A 1 217 ? 26.531 -15.992 -28.797 1 29.47 217 ASN A C 1
ATOM 1737 O O . ASN A 1 217 ? 25.797 -15.938 -27.812 1 29.47 217 ASN A O 1
ATOM 1741 N N . GLY A 1 218 ? 26.547 -14.734 -29.344 1 30.98 218 GLY A N 1
ATOM 1742 C CA . GLY A 1 218 ? 25.656 -13.664 -28.922 1 30.98 218 GLY A CA 1
ATOM 1743 C C . GLY A 1 218 ? 24.234 -13.852 -29.406 1 30.98 218 GLY A C 1
ATOM 1744 O O . GLY A 1 218 ? 23.984 -13.977 -30.609 1 30.98 218 GLY A O 1
ATOM 1745 N N . ILE A 1 219 ? 23.328 -14.562 -28.75 1 33.19 219 ILE A N 1
ATOM 1746 C CA . ILE A 1 219 ? 21.922 -14.758 -29.047 1 33.19 219 ILE A CA 1
ATOM 1747 C C . ILE A 1 219 ? 21.312 -13.453 -29.562 1 33.19 219 ILE A C 1
ATOM 1749 O O . ILE A 1 219 ? 21.25 -12.461 -28.828 1 33.19 219 ILE A O 1
ATOM 1753 N N . GLN A 1 220 ? 21.578 -13.008 -30.766 1 30.86 220 GLN A N 1
ATOM 1754 C CA . GLN A 1 220 ? 20.953 -11.852 -31.391 1 30.86 220 GLN A CA 1
ATOM 1755 C C . GLN A 1 220 ? 19.422 -11.93 -31.281 1 30.86 220 GLN A C 1
ATOM 1757 O O . GLN A 1 220 ? 18.859 -13.016 -31.156 1 30.86 220 GLN A O 1
ATOM 1762 N N . ASN A 1 221 ? 18.641 -10.742 -31.062 1 35.34 221 ASN A N 1
ATOM 1763 C CA . ASN A 1 221 ? 17.25 -10.344 -31 1 35.34 221 ASN A CA 1
ATOM 1764 C C . ASN A 1 221 ? 16.422 -11.039 -32.094 1 35.34 221 ASN A C 1
ATOM 1766 O O . ASN A 1 221 ? 15.914 -10.383 -33 1 35.34 221 ASN A O 1
ATOM 1770 N N . GLY A 1 222 ? 16.828 -12.188 -32.688 1 33.66 222 GLY A N 1
ATOM 1771 C CA . GLY A 1 222 ? 16.156 -12.664 -33.875 1 33.66 222 GLY A CA 1
ATOM 1772 C C . GLY A 1 222 ? 14.688 -12.945 -33.688 1 33.66 222 GLY A C 1
ATOM 1773 O O . GLY A 1 222 ? 14.203 -12.93 -32.531 1 33.66 222 GLY A O 1
ATOM 1774 N N . ASP A 1 223 ? 13.977 -13.516 -34.844 1 36.38 223 ASP A N 1
ATOM 1775 C CA . ASP A 1 223 ? 12.609 -13.805 -35.25 1 36.38 223 ASP A CA 1
ATOM 1776 C C . ASP A 1 223 ? 11.938 -14.797 -34.312 1 36.38 223 ASP A C 1
ATOM 1778 O O . ASP A 1 223 ? 12.367 -15.953 -34.219 1 36.38 223 ASP A O 1
ATOM 1782 N N . PHE A 1 224 ? 11.688 -14.281 -33.188 1 41.44 224 PHE A N 1
ATOM 1783 C CA . PHE A 1 224 ? 10.938 -15.117 -32.281 1 41.44 224 PHE A CA 1
ATOM 1784 C C . PHE A 1 224 ? 9.641 -15.602 -32.906 1 41.44 224 PHE A C 1
ATOM 1786 O O . PHE A 1 224 ? 8.984 -14.852 -33.656 1 41.44 224 PHE A O 1
ATOM 1793 N N . GLN A 1 225 ? 9.609 -16.719 -33.562 1 36.66 225 GLN A N 1
ATOM 1794 C CA . GLN A 1 225 ? 8.297 -17.188 -34 1 36.66 225 GLN A CA 1
ATOM 1795 C C . GLN A 1 225 ? 7.34 -17.344 -32.812 1 36.66 225 GLN A C 1
ATOM 1797 O O . GLN A 1 225 ? 7.691 -17.938 -31.812 1 36.66 225 GLN A O 1
ATOM 1802 N N . LYS A 1 226 ? 6.402 -16.531 -32.844 1 44.75 226 LYS A N 1
ATOM 1803 C CA . LYS A 1 226 ? 5.238 -16.641 -31.984 1 44.75 226 LYS A CA 1
ATOM 1804 C C . LYS A 1 226 ? 4.66 -18.047 -32 1 44.75 226 LYS A C 1
ATOM 1806 O O . LYS A 1 226 ? 4.293 -18.562 -33.062 1 44.75 226 LYS A O 1
ATOM 1811 N N . GLN A 1 227 ? 5.211 -19.016 -31.312 1 34.25 227 GLN A N 1
ATOM 1812 C CA . GLN A 1 227 ? 4.41 -20.234 -31.297 1 34.25 227 GLN A CA 1
ATOM 1813 C C . GLN A 1 227 ? 3.111 -20.016 -30.516 1 34.25 227 GLN A C 1
ATOM 1815 O O . GLN A 1 227 ? 3.139 -19.641 -29.344 1 34.25 227 GLN A O 1
ATOM 1820 N N . ASN A 1 228 ? 2.082 -19.734 -31.078 1 34.38 228 ASN A N 1
ATOM 1821 C CA . ASN A 1 228 ? 0.759 -19.812 -30.469 1 34.38 228 ASN A CA 1
ATOM 1822 C C . ASN A 1 228 ? 0.643 -21.016 -29.531 1 34.38 228 ASN A C 1
ATOM 1824 O O . ASN A 1 228 ? 1.354 -22.016 -29.703 1 34.38 228 ASN A O 1
ATOM 1828 N N . GLY A 1 229 ? 0.374 -20.859 -28.359 1 35.25 229 GLY A N 1
ATOM 1829 C CA . GLY A 1 229 ? 0.108 -21.969 -27.453 1 35.25 229 GLY A CA 1
ATOM 1830 C C . GLY A 1 229 ? -0.386 -23.219 -28.172 1 35.25 229 GLY A C 1
ATOM 1831 O O . GLY A 1 229 ? -0.984 -24.094 -27.562 1 35.25 229 GLY A O 1
ATOM 1832 N N . GLY A 1 230 ? -0.55 -23.109 -29.453 1 30.91 230 GLY A N 1
ATOM 1833 C CA . GLY A 1 230 ? -1.069 -24.359 -29.953 1 30.91 230 GLY A CA 1
ATOM 1834 C C . GLY A 1 230 ? -0.13 -25.531 -29.734 1 30.91 230 GLY A C 1
ATOM 1835 O O . GLY A 1 230 ? 1.056 -25.344 -29.453 1 30.91 230 GLY A O 1
ATOM 1836 N N . CYS A 1 231 ? -0.617 -26.781 -29.312 1 31.98 231 CYS A N 1
ATOM 1837 C CA . CYS A 1 231 ? -0.041 -28.125 -29.297 1 31.98 231 CYS A CA 1
ATOM 1838 C C . CYS A 1 231 ? 1.038 -28.25 -30.375 1 31.98 231 CYS A C 1
ATOM 1840 O O . CYS A 1 231 ? 1.059 -27.484 -31.344 1 31.98 231 CYS A O 1
ATOM 1842 N N . ASP A 1 232 ? 2.205 -28.844 -30.234 1 33.78 232 ASP A N 1
ATOM 1843 C CA . ASP A 1 232 ? 2.871 -29.5 -31.344 1 33.78 232 ASP A CA 1
ATOM 1844 C C . ASP A 1 232 ? 1.908 -29.719 -32.5 1 33.78 232 ASP A C 1
ATOM 1846 O O . ASP A 1 232 ? 0.692 -29.766 -32.312 1 33.78 232 ASP A O 1
ATOM 1850 N N . GLU A 1 233 ? 2.326 -29.531 -33.844 1 35.84 233 GLU A N 1
ATOM 1851 C CA . GLU A 1 233 ? 1.659 -29.922 -35.062 1 35.84 233 GLU A CA 1
ATOM 1852 C C . GLU A 1 233 ? 0.675 -31.062 -34.844 1 35.84 233 GLU A C 1
ATOM 1854 O O . GLU A 1 233 ? -0.029 -31.484 -35.75 1 35.84 233 GLU A O 1
ATOM 1859 N N . GLU A 1 234 ? 1.051 -32.031 -33.844 1 37.31 234 GLU A N 1
ATOM 1860 C CA . GLU A 1 234 ? 0.272 -33.25 -34.125 1 37.31 234 GLU A CA 1
ATOM 1861 C C . GLU A 1 234 ? -1.225 -32.969 -34.094 1 37.31 234 GLU A C 1
ATOM 1863 O O . GLU A 1 234 ? -1.945 -33.312 -35.031 1 37.31 234 GLU A O 1
ATOM 1868 N N . GLU A 1 235 ? -1.957 -33.344 -32.875 1 36.75 235 GLU A N 1
ATOM 1869 C CA . GLU A 1 235 ? -3.383 -33.625 -33 1 36.75 235 GLU A CA 1
ATOM 1870 C C . GLU A 1 235 ? -4.195 -32.344 -33.125 1 36.75 235 GLU A C 1
ATOM 1872 O O . GLU A 1 235 ? -4.395 -31.625 -32.125 1 36.75 235 GLU A O 1
ATOM 1877 N N . ILE A 1 236 ? -3.947 -31.469 -34.062 1 40.25 236 ILE A N 1
ATOM 1878 C CA . ILE A 1 236 ? -5.172 -30.781 -34.438 1 40.25 236 ILE A CA 1
ATOM 1879 C C . ILE A 1 236 ? -6.383 -31.641 -34.094 1 40.25 236 ILE A C 1
ATOM 1881 O O . ILE A 1 236 ? -6.691 -32.594 -34.781 1 40.25 236 ILE A O 1
ATOM 1885 N N . ASP A 1 237 ? -6.523 -32.125 -32.906 1 40.38 237 ASP A N 1
ATOM 1886 C CA . ASP A 1 237 ? -7.848 -32.688 -32.688 1 40.38 237 ASP A CA 1
ATOM 1887 C C . ASP A 1 237 ? -8.945 -31.781 -33.25 1 40.38 237 ASP A C 1
ATOM 1889 O O . ASP A 1 237 ? -9.156 -30.688 -32.719 1 40.38 237 ASP A O 1
ATOM 1893 N N . ASN A 1 238 ? -8.984 -31.578 -34.469 1 43.22 238 ASN A N 1
ATOM 1894 C CA . ASN A 1 238 ? -10.227 -31.172 -35.125 1 43.22 238 ASN A CA 1
ATOM 1895 C C . ASN A 1 238 ? -11.445 -31.547 -34.312 1 43.22 238 ASN A C 1
ATOM 1897 O O . ASN A 1 238 ? -12.477 -31.938 -34.844 1 43.22 238 ASN A O 1
ATOM 1901 N N . GLU A 1 239 ? -11.172 -32.125 -33.094 1 49.97 239 GLU A N 1
ATOM 1902 C CA . GLU A 1 239 ? -12.383 -32.625 -32.469 1 49.97 239 GLU A CA 1
ATOM 1903 C C . GLU A 1 239 ? -13.367 -31.484 -32.188 1 49.97 239 GLU A C 1
ATOM 1905 O O . GLU A 1 239 ? -13.008 -30.484 -31.578 1 49.97 239 GLU A O 1
ATOM 1910 N N . GLU A 1 240 ? -14.367 -31.328 -32.906 1 62.84 240 GLU A N 1
ATOM 1911 C CA . GLU A 1 240 ? -15.609 -30.562 -32.875 1 62.84 240 GLU A CA 1
ATOM 1912 C C . GLU A 1 240 ? -16.078 -30.344 -31.438 1 62.84 240 GLU A C 1
ATOM 1914 O O . GLU A 1 240 ? -16.734 -29.344 -31.125 1 62.84 240 GLU A O 1
ATOM 1919 N N . PHE A 1 241 ? -15.594 -31.219 -30.375 1 82.81 241 PHE A N 1
ATOM 1920 C CA . PHE A 1 241 ? -16.172 -31.141 -29.047 1 82.81 241 PHE A CA 1
ATOM 1921 C C . PHE A 1 241 ? -15.078 -31.125 -27.984 1 82.81 241 PHE A C 1
ATOM 1923 O O . PHE A 1 241 ? -14.062 -31.812 -28.109 1 82.81 241 PHE A O 1
ATOM 1930 N N . VAL A 1 242 ? -15.008 -30.328 -26.969 1 92.81 242 VAL A N 1
ATOM 1931 C CA . VAL A 1 242 ? -14.133 -30.281 -25.812 1 92.81 242 VAL A CA 1
ATOM 1932 C C . VAL A 1 242 ? -14.484 -31.422 -24.859 1 92.81 242 VAL A C 1
ATOM 1934 O O . VAL A 1 242 ? -15.656 -31.672 -24.578 1 92.81 242 VAL A O 1
ATOM 1937 N N . TYR A 1 243 ? -13.492 -32.188 -24.484 1 94.38 243 TYR A N 1
ATOM 1938 C CA . TYR A 1 243 ? -13.719 -33.25 -23.516 1 94.38 243 TYR A CA 1
ATOM 1939 C C . TYR A 1 243 ? -12.492 -33.469 -22.641 1 94.38 243 TYR A C 1
ATOM 1941 O O . TYR A 1 243 ? -11.398 -33 -22.969 1 94.38 243 TYR A O 1
ATOM 1949 N N . CYS A 1 244 ? -12.617 -34.094 -21.484 1 96.31 244 CYS A N 1
ATOM 1950 C CA . CYS A 1 244 ? -11.523 -34.406 -20.594 1 96.31 244 CYS A CA 1
ATOM 1951 C C . CYS A 1 244 ? -10.719 -35.594 -21.109 1 96.31 244 CYS A C 1
ATOM 1953 O O . CYS A 1 244 ? -11.266 -36.688 -21.328 1 96.31 244 CYS A O 1
ATOM 1955 N N . LYS A 1 245 ? -9.484 -35.5 -21.266 1 92.44 245 LYS A N 1
ATOM 1956 C CA . LYS A 1 245 ? -8.625 -36.5 -21.859 1 92.44 245 LYS A CA 1
ATOM 1957 C C . LYS A 1 245 ? -8.453 -37.688 -20.906 1 92.44 245 LYS A C 1
ATOM 1959 O O . LYS A 1 245 ? -8.18 -38.812 -21.328 1 92.44 245 LYS A O 1
ATOM 1964 N N . GLU A 1 246 ? -8.672 -37.438 -19.672 1 94.44 246 GLU A N 1
ATOM 1965 C CA . GLU A 1 246 ? -8.469 -38.469 -18.656 1 94.44 246 GLU A CA 1
ATOM 1966 C C . GLU A 1 246 ? -9.703 -39.344 -18.5 1 94.44 246 GLU A C 1
ATOM 1968 O O . GLU A 1 246 ? -9.609 -40.562 -18.547 1 94.44 246 GLU A O 1
ATOM 1973 N N . CYS A 1 247 ? -10.953 -38.844 -18.391 1 96.06 247 CYS A N 1
ATOM 1974 C CA . CYS A 1 247 ? -12.141 -39.625 -18.062 1 96.06 247 CYS A CA 1
ATOM 1975 C C . CYS A 1 247 ? -13.117 -39.625 -19.25 1 96.06 247 CYS A C 1
ATOM 1977 O O . CYS A 1 247 ? -14.086 -40.375 -19.234 1 96.06 247 CYS A O 1
ATOM 1979 N N . GLY A 1 248 ? -12.945 -38.75 -20.172 1 94.44 248 GLY A N 1
ATOM 1980 C CA . GLY A 1 248 ? -13.75 -38.75 -21.391 1 94.44 248 GLY A CA 1
ATOM 1981 C C . GLY A 1 248 ? -15 -37.906 -21.297 1 94.44 248 GLY A C 1
ATOM 1982 O O . GLY A 1 248 ? -15.766 -37.781 -22.25 1 94.44 248 GLY A O 1
ATOM 1983 N N . THR A 1 249 ? -15.148 -37.219 -20.203 1 95.31 249 THR A N 1
ATOM 1984 C CA . THR A 1 249 ? -16.328 -36.375 -20.016 1 95.31 249 THR A CA 1
ATOM 1985 C C . THR A 1 249 ? -16.375 -35.281 -21.078 1 95.31 249 THR A C 1
ATOM 1987 O O . THR A 1 249 ? -15.391 -34.562 -21.297 1 95.31 249 THR A O 1
ATOM 1990 N N . LYS A 1 250 ? -17.547 -35.094 -21.688 1 95.12 250 LYS A N 1
ATOM 1991 C CA . LYS A 1 250 ? -17.719 -34.125 -22.781 1 95.12 250 LYS A CA 1
ATOM 1992 C C . LYS A 1 250 ? -18.281 -32.812 -22.25 1 95.12 250 LYS A C 1
ATOM 1994 O O . LYS A 1 250 ? -19.078 -32.812 -21.312 1 95.12 250 LYS A O 1
ATOM 1999 N N . TYR A 1 251 ? -17.875 -31.766 -22.875 1 95.44 251 TYR A N 1
ATOM 2000 C CA . TYR A 1 251 ? -18.344 -30.422 -22.531 1 95.44 251 TYR A CA 1
ATOM 2001 C C . TYR A 1 251 ? -19.312 -29.891 -23.594 1 95.44 251 TYR A C 1
ATOM 2003 O O . TYR A 1 251 ? -19.078 -30.047 -24.797 1 95.44 251 TYR A O 1
ATOM 2011 N N . THR A 1 252 ? -20.391 -29.391 -23.125 1 94.62 252 THR A N 1
ATOM 2012 C CA . THR A 1 252 ? -21.344 -28.734 -24.031 1 94.62 252 THR A CA 1
ATOM 2013 C C . THR A 1 252 ? -20.875 -27.328 -24.359 1 94.62 252 THR A C 1
ATOM 2015 O O . THR A 1 252 ? -19.938 -26.797 -23.75 1 94.62 252 THR A O 1
ATOM 2018 N N . GLU A 1 253 ? -21.547 -26.781 -25.266 1 93.75 253 GLU A N 1
ATOM 2019 C CA . GLU A 1 253 ? -21.25 -25.406 -25.656 1 93.75 253 GLU A CA 1
ATOM 2020 C C . GLU A 1 253 ? -21.484 -24.438 -24.5 1 93.75 253 GLU A C 1
ATOM 2022 O O . GLU A 1 253 ? -20.766 -23.453 -24.344 1 93.75 253 GLU A O 1
ATOM 2027 N N . LYS A 1 254 ? -22.438 -24.734 -23.75 1 94.5 254 LYS A N 1
ATOM 2028 C CA . LYS A 1 254 ? -22.766 -23.891 -22.594 1 94.5 254 LYS A CA 1
ATOM 2029 C C . LYS A 1 254 ? -21.625 -23.891 -21.578 1 94.5 254 LYS A C 1
ATOM 2031 O O . LYS A 1 254 ? -21.297 -22.844 -21.016 1 94.5 254 LYS A O 1
ATOM 2036 N N . HIS A 1 255 ? -21.062 -25.031 -21.406 1 95.25 255 HIS A N 1
ATOM 2037 C CA . HIS A 1 255 ? -19.953 -25.141 -20.484 1 95.25 255 HIS A CA 1
ATOM 2038 C C . HIS A 1 255 ? -18.734 -24.359 -20.969 1 95.25 255 HIS A C 1
ATOM 2040 O O . HIS A 1 255 ? -18.094 -23.656 -20.188 1 95.25 255 HIS A O 1
ATOM 2046 N N . VAL A 1 256 ? -18.5 -24.469 -22.219 1 95.44 256 VAL A N 1
ATOM 2047 C CA . VAL A 1 256 ? -17.359 -23.797 -22.844 1 95.44 256 VAL A CA 1
ATOM 2048 C C . VAL A 1 256 ? -17.547 -22.281 -22.766 1 95.44 256 VAL A C 1
ATOM 2050 O O . VAL A 1 256 ? -16.625 -21.547 -22.406 1 95.44 256 VAL A O 1
ATOM 2053 N N . GLU A 1 257 ? -18.688 -21.859 -23.016 1 93.88 257 GLU A N 1
ATOM 2054 C CA . GLU A 1 257 ? -19 -20.438 -22.969 1 93.88 257 GLU A CA 1
ATOM 2055 C C . GLU A 1 257 ? -18.859 -19.891 -21.562 1 93.88 257 GLU A C 1
ATOM 2057 O O . GLU A 1 257 ? -18.359 -18.766 -21.359 1 93.88 257 GLU A O 1
ATOM 2062 N N . ALA A 1 258 ? -19.344 -20.609 -20.656 1 94.31 258 ALA A N 1
ATOM 2063 C CA . ALA A 1 258 ? -19.219 -20.203 -19.266 1 94.31 258 ALA A CA 1
ATOM 2064 C C . ALA A 1 258 ? -17.766 -20.047 -18.844 1 94.31 258 ALA A C 1
ATOM 2066 O O . ALA A 1 258 ? -17.406 -19.078 -18.188 1 94.31 258 ALA A O 1
ATOM 2067 N N . PHE A 1 259 ? -17 -21 -19.25 1 96.56 259 PHE A N 1
ATOM 2068 C CA . PHE A 1 259 ? -15.57 -20.953 -18.938 1 96.56 259 PHE A CA 1
ATOM 2069 C C . PHE A 1 259 ? -14.93 -19.703 -19.531 1 96.56 259 PHE A C 1
ATOM 2071 O O . PHE A 1 259 ? -14.188 -19 -18.844 1 96.56 259 PHE A O 1
ATOM 2078 N N . ILE A 1 260 ? -15.219 -19.375 -20.75 1 95.25 260 ILE A N 1
ATOM 2079 C CA . ILE A 1 260 ? -14.641 -18.234 -21.453 1 95.25 260 ILE A CA 1
ATOM 2080 C C . ILE A 1 260 ? -15.039 -16.938 -20.75 1 95.25 260 ILE A C 1
ATOM 2082 O O . ILE A 1 260 ? -14.18 -16.094 -20.484 1 95.25 260 ILE A O 1
ATOM 2086 N N . LYS A 1 261 ? -16.234 -16.844 -20.406 1 91.69 261 LYS A N 1
ATOM 2087 C CA . LYS A 1 261 ? -16.75 -15.648 -19.734 1 91.69 261 LYS A CA 1
ATOM 2088 C C . LYS A 1 261 ? -16.062 -15.445 -18.391 1 91.69 261 LYS A C 1
ATOM 2090 O O . LYS A 1 261 ? -15.688 -14.32 -18.047 1 91.69 261 LYS A O 1
ATOM 2095 N N . ILE A 1 262 ? -15.883 -16.484 -17.703 1 94.81 262 ILE A N 1
ATOM 2096 C CA . ILE A 1 262 ? -15.305 -16.406 -16.375 1 94.81 262 ILE A CA 1
ATOM 2097 C C . ILE A 1 262 ? -13.828 -16.031 -16.469 1 94.81 262 ILE A C 1
ATOM 2099 O O . ILE A 1 262 ? -13.336 -15.227 -15.68 1 94.81 262 ILE A O 1
ATOM 2103 N N . MET A 1 263 ? -13.156 -16.562 -17.438 1 95.69 263 MET A N 1
ATOM 2104 C CA . MET A 1 263 ? -11.75 -16.234 -17.625 1 95.69 263 MET A CA 1
ATOM 2105 C C . MET A 1 263 ? -11.578 -14.758 -17.969 1 95.69 263 MET A C 1
ATOM 2107 O O . MET A 1 263 ? -10.719 -14.078 -17.406 1 95.69 263 MET A O 1
ATOM 2111 N N . GLU A 1 264 ? -12.391 -14.281 -18.797 1 91.81 264 GLU A N 1
ATOM 2112 C CA . GLU A 1 264 ? -12.336 -12.875 -19.188 1 91.81 264 GLU A CA 1
ATOM 2113 C C . GLU A 1 264 ? -12.68 -11.961 -18.016 1 91.81 264 GLU A C 1
ATOM 2115 O O . GLU A 1 264 ? -12 -10.953 -17.781 1 91.81 264 GLU A O 1
ATOM 2120 N N . PHE A 1 265 ? -13.656 -12.438 -17.406 1 89.38 265 PHE A N 1
ATOM 2121 C CA . PHE A 1 265 ? -14.117 -11.711 -16.234 1 89.38 265 PHE A CA 1
ATOM 2122 C C . PHE A 1 265 ? -13.023 -11.633 -15.18 1 89.38 265 PHE A C 1
ATOM 2124 O O . PHE A 1 265 ? -12.766 -10.562 -14.625 1 89.38 265 PHE A O 1
ATOM 2131 N N . THR A 1 266 ? -12.43 -12.641 -14.938 1 94.31 266 THR A N 1
ATOM 2132 C CA . THR A 1 266 ? -11.391 -12.734 -13.922 1 94.31 266 THR A CA 1
ATOM 2133 C C . THR A 1 266 ? -10.172 -11.914 -14.32 1 94.31 266 THR A C 1
ATOM 2135 O O . THR A 1 266 ? -9.602 -11.195 -13.5 1 94.31 266 THR A O 1
ATOM 2138 N N . LYS A 1 267 ? -9.781 -11.992 -15.539 1 93.94 267 LYS A N 1
ATOM 2139 C CA . LYS A 1 267 ? -8.648 -11.234 -16.062 1 93.94 267 LYS A CA 1
ATOM 2140 C C . LYS A 1 267 ? -8.844 -9.734 -15.836 1 93.94 267 LYS A C 1
ATOM 2142 O O . LYS A 1 267 ? -7.93 -9.047 -15.375 1 93.94 267 LYS A O 1
ATOM 2147 N N . GLN A 1 268 ? -9.984 -9.289 -16.094 1 89 268 GLN A N 1
ATOM 2148 C CA . GLN A 1 268 ? -10.289 -7.871 -15.961 1 89 268 GLN A CA 1
ATOM 2149 C C . GLN A 1 268 ? -10.211 -7.43 -14.5 1 89 268 GLN A C 1
ATOM 2151 O O . GLN A 1 268 ? -9.656 -6.375 -14.195 1 89 268 GLN A O 1
ATOM 2156 N N . HIS A 1 269 ? -10.75 -8.195 -13.625 1 89.19 269 HIS A N 1
ATOM 2157 C CA . HIS A 1 269 ? -10.758 -7.82 -12.211 1 89.19 269 HIS A CA 1
ATOM 2158 C C . HIS A 1 269 ? -9.352 -7.891 -11.617 1 89.19 269 HIS A C 1
ATOM 2160 O O . HIS A 1 269 ? -8.992 -7.074 -10.766 1 89.19 269 HIS A O 1
ATOM 2166 N N . LEU A 1 270 ? -8.602 -8.859 -12.047 1 94.25 270 LEU A N 1
ATOM 2167 C CA . LEU A 1 270 ? -7.219 -8.93 -11.594 1 94.25 270 LEU A CA 1
ATOM 2168 C C . LEU A 1 270 ? -6.441 -7.691 -12.023 1 94.25 270 LEU A C 1
ATOM 2170 O O . LEU A 1 270 ? -5.645 -7.152 -11.25 1 94.25 270 LEU A O 1
ATOM 2174 N N . LYS A 1 271 ? -6.676 -7.234 -13.211 1 91.5 271 LYS A N 1
ATOM 2175 C CA . LYS A 1 271 ? -6.035 -6.02 -13.703 1 91.5 271 LYS A CA 1
ATOM 2176 C C . LYS A 1 271 ? -6.438 -4.809 -12.859 1 91.5 271 LYS A C 1
ATOM 2178 O O . LYS A 1 271 ? -5.594 -3.979 -12.516 1 91.5 271 LYS A O 1
ATOM 2183 N N . ASN A 1 272 ? -7.598 -4.785 -12.461 1 84.81 272 ASN A N 1
ATOM 2184 C CA . ASN A 1 272 ? -8.125 -3.662 -11.688 1 84.81 272 ASN A CA 1
ATOM 2185 C C . ASN A 1 272 ? -7.543 -3.635 -10.273 1 84.81 272 ASN A C 1
ATOM 2187 O O . ASN A 1 272 ? -7.395 -2.566 -9.68 1 84.81 272 ASN A O 1
ATOM 2191 N N . MET A 1 273 ? -7.285 -4.711 -9.766 1 88.31 273 MET A N 1
ATOM 2192 C CA . MET A 1 273 ? -6.809 -4.805 -8.391 1 88.31 273 MET A CA 1
ATOM 2193 C C . MET A 1 273 ? -5.301 -4.574 -8.32 1 88.31 273 MET A C 1
ATOM 2195 O O . MET A 1 273 ? -4.758 -4.328 -7.246 1 88.31 273 MET A O 1
ATOM 2199 N N . GLU A 1 274 ? -4.711 -4.621 -9.375 1 85.88 274 GLU A N 1
ATOM 2200 C CA . GLU A 1 274 ? -3.258 -4.508 -9.398 1 85.88 274 GLU A CA 1
ATOM 2201 C C . GLU A 1 274 ? -2.799 -3.158 -8.859 1 85.88 274 GLU A C 1
ATOM 2203 O O . GLU A 1 274 ? -3.305 -2.113 -9.273 1 85.88 274 GLU A O 1
ATOM 2208 N N . GLY A 1 275 ? -1.872 -3.17 -7.961 1 76.62 275 GLY A N 1
ATOM 2209 C CA . GLY A 1 275 ? -1.263 -1.952 -7.449 1 76.62 275 GLY A CA 1
ATOM 2210 C C . GLY A 1 275 ? -2.141 -1.218 -6.453 1 76.62 275 GLY A C 1
ATOM 2211 O O . GLY A 1 275 ? -1.782 -0.135 -5.984 1 76.62 275 GLY A O 1
ATOM 2212 N N . SER A 1 276 ? -3.273 -1.765 -6.105 1 77.69 276 SER A N 1
ATOM 2213 C CA . SER A 1 276 ? -4.188 -1.1 -5.184 1 77.69 276 SER A CA 1
ATOM 2214 C C . SER A 1 276 ? -3.924 -1.519 -3.74 1 77.69 276 SER A C 1
ATOM 2216 O O . SER A 1 276 ? -3.545 -2.662 -3.48 1 77.69 276 SER A O 1
ATOM 2218 N N . SER A 1 277 ? -4.078 -0.606 -2.869 1 76.69 277 SER A N 1
ATOM 2219 C CA . SER A 1 277 ? -3.973 -0.909 -1.445 1 76.69 277 SER A CA 1
ATOM 2220 C C . SER A 1 277 ? -5.332 -1.269 -0.854 1 76.69 277 SER A C 1
ATOM 2222 O O . SER A 1 277 ? -5.43 -1.617 0.324 1 76.69 277 SER A O 1
ATOM 2224 N N . VAL A 1 278 ? -6.305 -1.308 -1.655 1 79.62 278 VAL A N 1
ATOM 2225 C CA . VAL A 1 278 ? -7.672 -1.566 -1.207 1 79.62 278 VAL A CA 1
ATOM 2226 C C . VAL A 1 278 ? -7.891 -3.072 -1.07 1 79.62 278 VAL A C 1
ATOM 2228 O O . VAL A 1 278 ? -7.461 -3.85 -1.925 1 79.62 278 VAL A O 1
ATOM 2231 N N . ALA A 1 279 ? -8.555 -3.418 -0.005 1 84.38 279 ALA A N 1
ATOM 2232 C CA . ALA A 1 279 ? -8.969 -4.805 0.182 1 84.38 279 ALA A CA 1
ATOM 2233 C C . ALA A 1 279 ? -10.25 -5.105 -0.586 1 84.38 279 ALA A C 1
ATOM 2235 O O . ALA A 1 279 ? -11.344 -4.754 -0.137 1 84.38 279 ALA A O 1
ATOM 2236 N N . TYR A 1 280 ? -10.164 -5.805 -1.607 1 87.12 280 TYR A N 1
ATOM 2237 C CA . TYR A 1 280 ? -11.289 -6.086 -2.488 1 87.12 280 TYR A CA 1
ATOM 2238 C C . TYR A 1 280 ? -12.031 -7.348 -2.049 1 87.12 280 TYR A C 1
ATOM 2240 O O . TYR A 1 280 ? -12.164 -8.297 -2.824 1 87.12 280 TYR A O 1
ATOM 2248 N N . VAL A 1 281 ? -12.562 -7.352 -0.917 1 90.56 281 VAL A N 1
ATOM 2249 C CA . VAL A 1 281 ? -13.219 -8.523 -0.338 1 90.56 281 VAL A CA 1
ATOM 2250 C C . VAL A 1 281 ? -14.383 -8.953 -1.229 1 90.56 281 VAL A C 1
ATOM 2252 O O . VAL A 1 281 ? -14.445 -10.109 -1.653 1 90.56 281 VAL A O 1
ATOM 2255 N N . ASP A 1 282 ? -15.234 -8.07 -1.616 1 87.06 282 ASP A N 1
ATOM 2256 C CA . ASP A 1 282 ? -16.453 -8.398 -2.352 1 87.06 282 ASP A CA 1
ATOM 2257 C C . ASP A 1 282 ? -16.125 -8.844 -3.775 1 87.06 282 ASP A C 1
ATOM 2259 O O . ASP A 1 282 ? -16.719 -9.812 -4.277 1 87.06 282 ASP A O 1
ATOM 2263 N N . VAL A 1 283 ? -15.219 -8.164 -4.398 1 86.75 283 VAL A N 1
ATOM 2264 C CA . VAL A 1 283 ? -14.82 -8.508 -5.762 1 86.75 283 VAL A CA 1
ATOM 2265 C C . VAL A 1 283 ? -14.227 -9.914 -5.785 1 86.75 283 VAL A C 1
ATOM 2267 O O . VAL A 1 283 ? -14.578 -10.734 -6.641 1 86.75 283 VAL A O 1
ATOM 2270 N N . CYS A 1 284 ? -13.352 -10.18 -4.824 1 93.94 284 CYS A N 1
ATOM 2271 C CA . CYS A 1 284 ? -12.711 -11.492 -4.766 1 93.94 284 CYS A CA 1
ATOM 2272 C C . CYS A 1 284 ? -13.742 -12.586 -4.508 1 93.94 284 CYS A C 1
ATOM 2274 O O . CYS A 1 284 ? -13.711 -13.633 -5.156 1 93.94 284 CYS A O 1
ATOM 2276 N N . ASN A 1 285 ? -14.633 -12.297 -3.592 1 92.25 285 ASN A N 1
ATOM 2277 C CA . ASN A 1 285 ? -15.688 -13.273 -3.312 1 92.25 285 ASN A CA 1
ATOM 2278 C C . ASN A 1 285 ? -16.531 -13.547 -4.547 1 92.25 285 ASN A C 1
ATOM 2280 O O . ASN A 1 285 ? -16.859 -14.695 -4.844 1 92.25 285 ASN A O 1
ATOM 2284 N N . TYR A 1 286 ? -16.844 -12.539 -5.203 1 87.94 286 TYR A N 1
ATOM 2285 C CA . TYR A 1 286 ? -17.656 -12.664 -6.406 1 87.94 286 TYR A CA 1
ATOM 2286 C C . TYR A 1 286 ? -16.938 -13.492 -7.469 1 87.94 286 TYR A C 1
ATOM 2288 O O . TYR A 1 286 ? -17.547 -14.375 -8.078 1 87.94 286 TYR A O 1
ATOM 2296 N N . CYS A 1 287 ? -15.711 -13.227 -7.664 1 92.69 287 CYS A N 1
ATOM 2297 C CA . CYS A 1 287 ? -14.914 -13.977 -8.633 1 92.69 287 CYS A CA 1
ATOM 2298 C C . CYS A 1 287 ? -14.805 -15.438 -8.234 1 92.69 287 CYS A C 1
ATOM 2300 O O . CYS A 1 287 ? -15.062 -16.328 -9.047 1 92.69 287 CYS A O 1
ATOM 2302 N N . LEU A 1 288 ? -14.508 -15.656 -7.008 1 96.62 288 LEU A N 1
ATOM 2303 C CA . LEU A 1 288 ? -14.273 -17.016 -6.547 1 96.62 288 LEU A CA 1
ATOM 2304 C C . LEU A 1 288 ? -15.555 -17.844 -6.598 1 96.62 288 LEU A C 1
ATOM 2306 O O . LEU A 1 288 ? -15.516 -19.047 -6.859 1 96.62 288 LEU A O 1
ATOM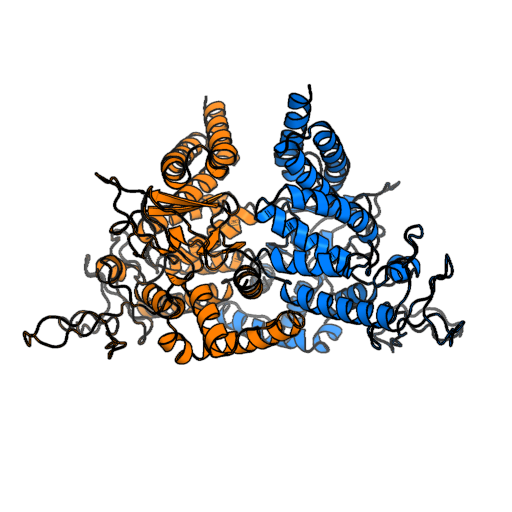 2310 N N . ASP A 1 289 ? -16.656 -17.219 -6.316 1 93.75 289 ASP A N 1
ATOM 2311 C CA . ASP A 1 289 ? -17.938 -17.891 -6.438 1 93.75 289 ASP A CA 1
ATOM 2312 C C . ASP A 1 289 ? -18.188 -18.359 -7.871 1 93.75 289 ASP A C 1
ATOM 2314 O O . ASP A 1 289 ? -18.719 -19.453 -8.094 1 93.75 289 ASP A O 1
ATOM 2318 N N . ARG A 1 290 ? -17.781 -17.594 -8.781 1 92.31 290 ARG A N 1
ATOM 2319 C CA . ARG A 1 290 ? -17.969 -17.938 -10.195 1 92.31 290 ARG A CA 1
ATOM 2320 C C . ARG A 1 290 ? -16.969 -18.984 -10.648 1 92.31 290 ARG A C 1
ATOM 2322 O O . ARG A 1 290 ? -17.234 -19.734 -11.586 1 92.31 290 ARG A O 1
ATOM 2329 N N . HIS A 1 291 ? -15.805 -19.031 -9.992 1 97.25 291 HIS A N 1
ATOM 2330 C CA . HIS A 1 291 ? -14.781 -20 -10.336 1 97.25 291 HIS A CA 1
ATOM 2331 C C . HIS A 1 291 ? -15.227 -21.422 -9.984 1 97.25 291 HIS A C 1
ATOM 2333 O O . HIS A 1 291 ? -14.766 -22.391 -10.586 1 97.25 291 HIS A O 1
ATOM 2339 N N . GLU A 1 292 ? -16.047 -21.484 -8.961 1 95.38 292 GLU A N 1
ATOM 2340 C CA . GLU A 1 292 ? -16.391 -22.781 -8.383 1 95.38 292 GLU A CA 1
ATOM 2341 C C . GLU A 1 292 ? -17.016 -23.703 -9.438 1 95.38 292 GLU A C 1
ATOM 2343 O O . GLU A 1 292 ? -17.984 -23.328 -10.094 1 95.38 292 GLU A O 1
ATOM 2348 N N . GLY A 1 293 ? -16.391 -24.828 -9.586 1 95.06 293 GLY A N 1
ATOM 2349 C CA . GLY A 1 293 ? -16.906 -25.844 -10.508 1 95.06 293 GLY A CA 1
ATOM 2350 C C . GLY A 1 293 ? -16.5 -25.578 -11.953 1 95.06 293 GLY A C 1
ATOM 2351 O O . GLY A 1 293 ? -16.797 -26.391 -12.836 1 95.06 293 GLY A O 1
ATOM 2352 N N . VAL A 1 294 ? -15.805 -24.531 -12.188 1 97.44 294 VAL A N 1
ATOM 2353 C CA . VAL A 1 294 ? -15.492 -24.188 -13.57 1 97.44 294 VAL A CA 1
ATOM 2354 C C . VAL A 1 294 ? -13.977 -24.172 -13.766 1 97.44 294 VAL A C 1
ATOM 2356 O O . VAL A 1 294 ? -13.453 -24.859 -14.641 1 97.44 294 VAL A O 1
ATOM 2359 N N . LEU A 1 295 ? -13.273 -23.391 -12.969 1 98.25 295 LEU A N 1
ATOM 2360 C CA . LEU A 1 295 ? -11.828 -23.312 -13.117 1 98.25 295 LEU A CA 1
ATOM 2361 C C . LEU A 1 295 ? -11.133 -24.391 -12.312 1 98.25 295 LEU A C 1
ATOM 2363 O O . LEU A 1 295 ? -11.547 -24.703 -11.195 1 98.25 295 LEU A O 1
ATOM 2367 N N . HIS A 1 296 ? -10.141 -24.953 -12.906 1 98 296 HIS A N 1
ATOM 2368 C CA . HIS A 1 296 ? -9.297 -25.906 -12.172 1 98 296 HIS A CA 1
ATOM 2369 C C . HIS A 1 296 ? -8.656 -25.234 -10.953 1 98 296 HIS A C 1
ATOM 2371 O O . HIS A 1 296 ? -8.281 -24.062 -11.016 1 98 296 HIS A O 1
ATOM 2377 N N . PRO A 1 297 ? -8.414 -25.938 -9.883 1 97.75 297 PRO A N 1
ATOM 2378 C CA . PRO A 1 297 ? -7.855 -25.344 -8.664 1 97.75 297 PRO A CA 1
ATOM 2379 C C . PRO A 1 297 ? -6.461 -24.766 -8.883 1 97.75 297 PRO A C 1
ATOM 2381 O O . PRO A 1 297 ? -6.023 -23.906 -8.117 1 97.75 297 PRO A O 1
ATOM 2384 N N . LEU A 1 298 ? -5.789 -25.219 -9.906 1 97.75 298 LEU A N 1
ATOM 2385 C CA . LEU A 1 298 ? -4.434 -24.734 -10.156 1 97.75 298 LEU A CA 1
ATOM 2386 C C . LEU A 1 298 ? -4.41 -23.719 -11.297 1 97.75 298 LEU A C 1
ATOM 2388 O O . LEU A 1 298 ? -3.338 -23.328 -11.758 1 97.75 298 LEU A O 1
ATOM 2392 N N . ASN A 1 299 ? -5.582 -23.359 -11.789 1 98.06 299 ASN A N 1
ATOM 2393 C CA . ASN A 1 299 ? -5.641 -22.25 -12.727 1 98.06 299 ASN A CA 1
ATOM 2394 C C . ASN A 1 299 ? -4.977 -21 -12.156 1 98.06 299 ASN A C 1
ATOM 2396 O O . ASN A 1 299 ? -5.266 -20.609 -11.023 1 98.06 299 ASN A O 1
ATOM 2400 N N . VAL A 1 300 ? -4.156 -20.375 -12.93 1 97.75 300 VAL A N 1
ATOM 2401 C CA . VAL A 1 300 ? -3.301 -19.328 -12.383 1 97.75 300 VAL A CA 1
ATOM 2402 C C . VAL A 1 300 ? -4.148 -18.125 -11.992 1 97.75 300 VAL A C 1
ATOM 2404 O O . VAL A 1 300 ? -3.861 -17.453 -10.992 1 97.75 300 VAL A O 1
ATOM 2407 N N . MET A 1 301 ? -5.137 -17.812 -12.742 1 97.88 301 MET A N 1
ATOM 2408 C CA . MET A 1 301 ? -5.992 -16.688 -12.414 1 97.88 301 MET A CA 1
ATOM 2409 C C . MET A 1 301 ? -6.82 -16.969 -11.164 1 97.88 301 MET A C 1
ATOM 2411 O O . MET A 1 301 ? -7.086 -16.062 -10.367 1 97.88 301 MET A O 1
ATOM 2415 N N . HIS A 1 302 ? -7.219 -18.203 -11.039 1 98.56 302 HIS A N 1
ATOM 2416 C CA . HIS A 1 302 ? -7.867 -18.641 -9.805 1 98.56 302 HIS A CA 1
ATOM 2417 C C . HIS A 1 302 ? -6.934 -18.484 -8.609 1 98.56 302 HIS A C 1
ATOM 2419 O O . HIS A 1 302 ? -7.32 -17.922 -7.578 1 98.56 302 HIS A O 1
ATOM 2425 N N . ALA A 1 303 ? -5.746 -18.891 -8.773 1 98.5 303 ALA A N 1
ATOM 2426 C CA . ALA A 1 303 ? -4.742 -18.812 -7.719 1 98.5 303 ALA A CA 1
ATOM 2427 C C . ALA A 1 303 ? -4.484 -17.359 -7.328 1 98.5 303 ALA A C 1
ATOM 2429 O O . ALA A 1 303 ? -4.414 -17.031 -6.141 1 98.5 303 ALA A O 1
ATOM 2430 N N . GLN A 1 304 ? -4.34 -16.562 -8.312 1 98.25 304 GLN A N 1
ATOM 2431 C CA . GLN A 1 304 ? -4.121 -15.133 -8.07 1 98.25 304 GLN A CA 1
ATOM 2432 C C . GLN A 1 304 ? -5.301 -14.523 -7.32 1 98.25 304 GLN A C 1
ATOM 2434 O O . GLN A 1 304 ? -5.109 -13.719 -6.402 1 98.25 304 GLN A O 1
ATOM 2439 N N . THR A 1 305 ? -6.453 -14.844 -7.734 1 98.06 305 THR A N 1
ATOM 2440 C CA . THR A 1 305 ? -7.656 -14.344 -7.074 1 98.06 305 THR A CA 1
ATOM 2441 C C . THR A 1 305 ? -7.707 -14.812 -5.621 1 98.06 305 THR A C 1
ATOM 2443 O O . THR A 1 305 ? -8.062 -14.047 -4.727 1 98.06 305 THR A O 1
ATOM 2446 N N . LEU A 1 306 ? -7.355 -16.078 -5.422 1 98.44 306 LEU A N 1
ATOM 2447 C CA . LEU A 1 306 ? -7.293 -16.609 -4.066 1 98.44 306 LEU A CA 1
ATOM 2448 C C . LEU A 1 306 ? -6.312 -15.82 -3.211 1 98.44 306 LEU A C 1
ATOM 2450 O O . LEU A 1 306 ? -6.598 -15.523 -2.047 1 98.44 306 LEU A O 1
ATOM 2454 N N . ASP A 1 307 ? -5.246 -15.531 -3.758 1 97.75 307 ASP A N 1
ATOM 2455 C CA . ASP A 1 307 ? -4.227 -14.773 -3.043 1 97.75 307 ASP A CA 1
ATOM 2456 C C . ASP A 1 307 ? -4.758 -13.406 -2.623 1 97.75 307 ASP A C 1
ATOM 2458 O O . ASP A 1 307 ? -4.609 -13 -1.466 1 97.75 307 ASP A O 1
ATOM 2462 N N . HIS A 1 308 ? -5.359 -12.719 -3.561 1 97.12 308 HIS A N 1
ATOM 2463 C CA . HIS A 1 308 ? -5.977 -11.438 -3.256 1 97.12 308 HIS A CA 1
ATOM 2464 C C . HIS A 1 308 ? -7.051 -11.578 -2.186 1 97.12 308 HIS A C 1
ATOM 2466 O O . HIS A 1 308 ? -7.16 -10.742 -1.289 1 97.12 308 HIS A O 1
ATOM 2472 N N . ALA A 1 309 ? -7.852 -12.594 -2.332 1 97.5 309 ALA A N 1
ATOM 2473 C CA . ALA A 1 309 ? -8.938 -12.836 -1.382 1 97.5 309 ALA A CA 1
ATOM 2474 C C . ALA A 1 309 ? -8.391 -13.062 0.025 1 97.5 309 ALA A C 1
ATOM 2476 O O . ALA A 1 309 ? -8.898 -12.492 0.995 1 97.5 309 ALA A O 1
ATOM 2477 N N . PHE A 1 310 ? -7.406 -13.906 0.077 1 98.12 310 PHE A N 1
ATOM 2478 C CA . PHE A 1 310 ? -6.797 -14.195 1.369 1 98.12 310 PHE A CA 1
ATOM 2479 C C . PHE A 1 310 ? -6.301 -12.914 2.033 1 98.12 310 PHE A C 1
ATOM 2481 O O . PHE A 1 310 ? -6.637 -12.641 3.188 1 98.12 310 PHE A O 1
ATOM 2488 N N . GLU A 1 311 ? -5.547 -12.125 1.34 1 95.94 311 GLU A N 1
ATOM 2489 C CA . GLU A 1 311 ? -4.984 -10.891 1.879 1 95.94 311 GLU A CA 1
ATOM 2490 C C . GLU A 1 311 ? -6.082 -9.914 2.299 1 95.94 311 GLU A C 1
ATOM 2492 O O . GLU A 1 311 ? -6 -9.297 3.361 1 95.94 311 GLU A O 1
ATOM 2497 N N . ALA A 1 312 ? -7.07 -9.758 1.437 1 94.38 312 ALA A N 1
ATOM 2498 C CA . ALA A 1 312 ? -8.172 -8.844 1.735 1 94.38 312 ALA A CA 1
ATOM 2499 C C . ALA A 1 312 ? -8.898 -9.266 3.012 1 94.38 312 ALA A C 1
ATOM 2501 O O . ALA A 1 312 ? -9.219 -8.422 3.854 1 94.38 312 ALA A O 1
ATOM 2502 N N . HIS A 1 313 ? -9.141 -10.562 3.148 1 96.19 313 HIS A N 1
ATOM 2503 C CA . HIS A 1 313 ? -9.859 -11.062 4.312 1 96.19 313 HIS A CA 1
ATOM 2504 C C . HIS A 1 313 ? -9.016 -10.938 5.578 1 96.19 313 HIS A C 1
ATOM 2506 O O . HIS A 1 313 ? -9.547 -10.703 6.664 1 96.19 313 HIS A O 1
ATOM 2512 N N . VAL A 1 314 ? -7.746 -11.125 5.477 1 94.5 314 VAL A N 1
ATOM 2513 C CA . VAL A 1 314 ? -6.852 -10.93 6.609 1 94.5 314 VAL A CA 1
ATOM 2514 C C . VAL A 1 314 ? -6.891 -9.461 7.047 1 94.5 314 VAL A C 1
ATOM 2516 O O . VAL A 1 314 ? -7.027 -9.172 8.234 1 94.5 314 VAL A O 1
ATOM 2519 N N . GLN A 1 315 ? -6.855 -8.602 6.094 1 90.06 315 GLN A N 1
ATOM 2520 C CA . GLN A 1 315 ? -6.855 -7.176 6.383 1 90.06 315 GLN A CA 1
ATOM 2521 C C . GLN A 1 315 ? -8.148 -6.75 7.074 1 90.06 315 GLN A C 1
ATOM 2523 O O . GLN A 1 315 ? -8.133 -5.902 7.965 1 90.06 315 GLN A O 1
ATOM 2528 N N . MET A 1 316 ? -9.242 -7.352 6.68 1 90.12 316 MET A N 1
ATOM 2529 C CA . MET A 1 316 ? -10.547 -6.992 7.219 1 90.12 316 MET A CA 1
ATOM 2530 C C . MET A 1 316 ? -10.898 -7.867 8.414 1 90.12 316 MET A C 1
ATOM 2532 O O . MET A 1 316 ? -12.031 -7.82 8.914 1 90.12 316 MET A O 1
ATOM 2536 N N . GLN A 1 317 ? -9.961 -8.766 8.805 1 90.44 317 GLN A N 1
ATOM 2537 C CA . GLN A 1 317 ? -10.07 -9.641 9.977 1 90.44 317 GLN A CA 1
ATOM 2538 C C . GLN A 1 317 ? -11.266 -10.578 9.844 1 90.44 317 GLN A C 1
ATOM 2540 O O . GLN A 1 317 ? -11.984 -10.812 10.82 1 90.44 317 GLN A O 1
ATOM 2545 N N . LEU A 1 318 ? -11.57 -10.914 8.609 1 93.38 318 LEU A N 1
ATOM 2546 C CA . LEU A 1 318 ? -12.555 -11.961 8.336 1 93.38 318 LEU A CA 1
ATOM 2547 C C . LEU A 1 318 ? -11.898 -13.336 8.367 1 93.38 318 LEU A C 1
ATOM 2549 O O . LEU A 1 318 ? -11.703 -13.961 7.32 1 93.38 318 LEU A O 1
ATOM 2553 N N . TRP A 1 319 ? -11.719 -13.859 9.555 1 95 319 TRP A N 1
ATOM 2554 C CA . TRP A 1 319 ? -10.797 -14.953 9.828 1 95 319 TRP A CA 1
ATOM 2555 C C . TRP A 1 319 ? -11.336 -16.281 9.297 1 95 319 TRP A C 1
ATOM 2557 O O . TRP A 1 319 ? -10.586 -17.109 8.773 1 95 319 TRP A O 1
ATOM 2567 N N . GLU A 1 320 ? -12.617 -16.469 9.445 1 96.25 320 GLU A N 1
ATOM 2568 C CA . GLU A 1 320 ? -13.195 -17.734 9 1 96.25 320 GLU A CA 1
ATOM 2569 C C . GLU A 1 320 ? -12.953 -17.953 7.508 1 96.25 320 GLU A C 1
ATOM 2571 O O . GLU A 1 320 ? -12.453 -19.016 7.109 1 96.25 320 GLU A O 1
ATOM 2576 N N . LYS A 1 321 ? -13.266 -16.984 6.766 1 96.56 321 LYS A N 1
ATOM 2577 C CA . LYS A 1 321 ? -13.086 -17.109 5.324 1 96.56 321 LYS A CA 1
ATOM 2578 C C . LYS A 1 321 ? -11.609 -17.062 4.949 1 96.56 321 LYS A C 1
ATOM 2580 O O . LYS A 1 321 ? -11.188 -17.719 3.99 1 96.56 321 LYS A O 1
ATOM 2585 N N . ALA A 1 322 ? -10.836 -16.328 5.668 1 97.62 322 ALA A N 1
ATOM 2586 C CA . ALA A 1 322 ? -9.391 -16.297 5.434 1 97.62 322 ALA A CA 1
ATOM 2587 C C . ALA A 1 322 ? -8.781 -17.688 5.539 1 97.62 322 ALA A C 1
ATOM 2589 O O . ALA A 1 322 ? -7.918 -18.062 4.738 1 97.62 322 ALA A O 1
ATOM 2590 N N . CYS A 1 323 ? -9.305 -18.469 6.512 1 98.06 323 CYS A N 1
ATOM 2591 C CA . CYS A 1 323 ? -8.805 -19.828 6.688 1 98.06 323 CYS A CA 1
ATOM 2592 C C . CYS A 1 323 ? -9.141 -20.688 5.48 1 98.06 323 CYS A C 1
ATOM 2594 O O . CYS A 1 323 ? -8.297 -21.453 5.004 1 98.06 323 CYS A O 1
ATOM 2596 N N . VAL A 1 324 ? -10.336 -20.516 5.031 1 98.06 324 VAL A N 1
ATOM 2597 C CA . VAL A 1 324 ? -10.781 -21.281 3.867 1 98.06 324 VAL A CA 1
ATOM 2598 C C . VAL A 1 324 ? -9.875 -20.969 2.674 1 98.06 324 VAL A C 1
ATOM 2600 O O . VAL A 1 324 ? -9.422 -21.875 1.979 1 98.06 324 VAL A O 1
ATOM 2603 N N . TYR A 1 325 ? -9.578 -19.75 2.439 1 98.44 325 TYR A N 1
ATOM 2604 C CA . TYR A 1 325 ? -8.781 -19.344 1.289 1 98.44 325 TYR A CA 1
ATOM 2605 C C . TYR A 1 325 ? -7.32 -19.766 1.46 1 98.44 325 TYR A C 1
ATOM 2607 O O . TYR A 1 325 ? -6.648 -20.109 0.485 1 98.44 325 TYR A O 1
ATOM 2615 N N . ALA A 1 326 ? -6.816 -19.703 2.67 1 98.69 326 ALA A N 1
ATOM 2616 C CA . ALA A 1 326 ? -5.457 -20.172 2.918 1 98.69 326 ALA A CA 1
ATOM 2617 C C . ALA A 1 326 ? -5.305 -21.641 2.523 1 98.69 326 ALA A C 1
ATOM 2619 O O . ALA A 1 326 ? -4.344 -22 1.844 1 98.69 326 ALA A O 1
ATOM 2620 N N . GLU A 1 327 ? -6.234 -22.406 2.881 1 98.38 327 GLU A N 1
ATOM 2621 C CA . GLU A 1 327 ? -6.191 -23.828 2.602 1 98.38 327 GLU A CA 1
ATOM 2622 C C . GLU A 1 327 ? -6.211 -24.109 1.099 1 98.38 327 GLU A C 1
ATOM 2624 O O . GLU A 1 327 ? -5.512 -25 0.614 1 98.38 327 GLU A O 1
ATOM 2629 N N . ARG A 1 328 ? -7 -23.359 0.467 1 98.38 328 ARG A N 1
ATOM 2630 C CA . ARG A 1 328 ? -7.098 -23.516 -0.979 1 98.38 328 ARG A CA 1
ATOM 2631 C C . ARG A 1 328 ? -5.867 -22.953 -1.68 1 98.38 328 ARG A C 1
ATOM 2633 O O . ARG A 1 328 ? -5.504 -23.406 -2.77 1 98.38 328 ARG A O 1
ATOM 2640 N N . LEU A 1 329 ? -5.223 -21.984 -1.094 1 98.69 329 LEU A N 1
ATOM 2641 C CA . LEU A 1 329 ? -4.105 -21.266 -1.699 1 98.69 329 LEU A CA 1
ATOM 2642 C C . LEU A 1 329 ? -2.807 -22.047 -1.539 1 98.69 329 LEU A C 1
ATOM 2644 O O . LEU A 1 329 ? -1.913 -21.953 -2.383 1 98.69 329 LEU A O 1
ATOM 2648 N N . ILE A 1 330 ? -2.662 -22.859 -0.545 1 98.69 330 ILE A N 1
ATOM 2649 C CA . ILE A 1 330 ? -1.432 -23.562 -0.203 1 98.69 330 ILE A CA 1
ATOM 2650 C C . ILE A 1 330 ? -1.003 -24.438 -1.37 1 98.69 330 ILE A C 1
ATOM 2652 O O . ILE A 1 330 ? 0.136 -24.359 -1.837 1 98.69 330 ILE A O 1
ATOM 2656 N N . PRO A 1 331 ? -1.911 -25.25 -1.938 1 98.25 331 PRO A N 1
ATOM 2657 C CA . PRO A 1 331 ? -1.479 -26.062 -3.084 1 98.25 331 PRO A CA 1
ATOM 2658 C C . PRO A 1 331 ? -1.066 -25.203 -4.281 1 98.25 331 PRO A C 1
ATOM 2660 O O . PRO A 1 331 ? -0.171 -25.594 -5.039 1 98.25 331 PRO A O 1
ATOM 2663 N N . CYS A 1 332 ? -1.66 -24.094 -4.438 1 98.19 332 CYS A N 1
ATOM 2664 C CA . CYS A 1 332 ? -1.293 -23.188 -5.523 1 98.19 332 CYS A CA 1
ATOM 2665 C C . CYS A 1 332 ? 0.12 -22.656 -5.332 1 98.19 332 CYS A C 1
ATOM 2667 O O . CYS A 1 332 ? 0.933 -22.688 -6.258 1 98.19 332 CYS A O 1
ATOM 2669 N N . PHE A 1 333 ? 0.4 -22.188 -4.125 1 98.31 333 PHE A N 1
ATOM 2670 C CA . PHE A 1 333 ? 1.727 -21.656 -3.836 1 98.31 333 PHE A CA 1
ATOM 2671 C C . PHE A 1 333 ? 2.791 -22.734 -4.008 1 98.31 333 PHE A C 1
ATOM 2673 O O . PHE A 1 333 ? 3.873 -22.469 -4.535 1 98.31 333 PHE A O 1
ATOM 2680 N N . ARG A 1 334 ? 2.506 -23.922 -3.619 1 97.62 334 ARG A N 1
ATOM 2681 C CA . ARG A 1 334 ? 3.441 -25.031 -3.801 1 97.62 334 ARG A CA 1
ATOM 2682 C C . ARG A 1 334 ? 3.707 -25.281 -5.281 1 97.62 334 ARG A C 1
ATOM 2684 O O . ARG A 1 334 ? 4.852 -25.484 -5.684 1 97.62 334 ARG A O 1
ATOM 2691 N N . PHE A 1 335 ? 2.674 -25.234 -5.988 1 96.44 335 PHE A N 1
ATOM 2692 C CA . PHE A 1 335 ? 2.77 -25.531 -7.41 1 96.44 335 PHE A CA 1
ATOM 2693 C C . PHE A 1 335 ? 3.537 -24.453 -8.148 1 96.44 335 PHE A C 1
ATOM 2695 O O . PHE A 1 335 ? 4.414 -24.734 -8.961 1 96.44 335 PHE A O 1
ATOM 2702 N N . TYR A 1 336 ? 3.307 -23.234 -7.84 1 96.31 336 TYR A N 1
ATOM 2703 C CA . TYR A 1 336 ? 3.838 -22.141 -8.648 1 96.31 336 TYR A CA 1
ATOM 2704 C C . TYR A 1 336 ? 5.156 -21.625 -8.086 1 96.31 336 TYR A C 1
ATOM 2706 O O . TYR A 1 336 ? 6.031 -21.188 -8.828 1 96.31 336 TYR A O 1
ATOM 2714 N N . HIS A 1 337 ? 5.281 -21.656 -6.742 1 95.75 337 HIS A N 1
ATOM 2715 C CA . HIS A 1 337 ? 6.469 -21.062 -6.133 1 95.75 337 HIS A CA 1
ATOM 2716 C C . HIS A 1 337 ? 7.453 -22.156 -5.695 1 95.75 337 HIS A C 1
ATOM 2718 O O . HIS A 1 337 ? 8.656 -21.906 -5.629 1 95.75 337 HIS A O 1
ATOM 2724 N N . GLY A 1 338 ? 6.969 -23.297 -5.402 1 94.44 338 GLY A N 1
ATOM 2725 C CA . GLY A 1 338 ? 7.805 -24.359 -4.879 1 94.44 338 GLY A CA 1
ATOM 2726 C C . GLY A 1 338 ? 7.68 -24.531 -3.375 1 94.44 338 GLY A C 1
ATOM 2727 O O . GLY A 1 338 ? 7.188 -23.641 -2.684 1 94.44 338 GLY A O 1
ATOM 2728 N N . ASP A 1 339 ? 8.211 -25.5 -2.834 1 96.12 339 ASP A N 1
ATOM 2729 C CA . ASP A 1 339 ? 7.988 -25.938 -1.462 1 96.12 339 ASP A CA 1
ATOM 2730 C C . ASP A 1 339 ? 8.867 -25.172 -0.484 1 96.12 339 ASP A C 1
ATOM 2732 O O . ASP A 1 339 ? 8.648 -25.219 0.728 1 96.12 339 ASP A O 1
ATOM 2736 N N . LYS A 1 340 ? 9.797 -24.484 -0.981 1 96.44 340 LYS A N 1
ATOM 2737 C CA . LYS A 1 340 ? 10.719 -23.797 -0.084 1 96.44 340 LYS A CA 1
ATOM 2738 C C . LYS A 1 340 ? 10.719 -22.297 -0.348 1 96.44 340 LYS A C 1
ATOM 2740 O O . LYS A 1 340 ? 11.68 -21.594 -0.015 1 96.44 340 LYS A O 1
ATOM 2745 N N . ASN A 1 341 ? 9.727 -21.828 -0.896 1 96.62 341 ASN A N 1
ATOM 2746 C CA . ASN A 1 341 ? 9.617 -20.422 -1.23 1 96.62 341 ASN A CA 1
ATOM 2747 C C . ASN A 1 341 ? 9.203 -19.578 -0.02 1 96.62 341 ASN A C 1
ATOM 2749 O O . ASN A 1 341 ? 8.352 -20 0.76 1 96.62 341 ASN A O 1
ATOM 2753 N N . PRO A 1 342 ? 9.812 -18.438 0.137 1 97.38 342 PRO A N 1
ATOM 2754 C CA . PRO A 1 342 ? 9.461 -17.594 1.279 1 97.38 342 PRO A CA 1
ATOM 2755 C C . PRO A 1 342 ? 7.98 -17.219 1.292 1 97.38 342 PRO A C 1
ATOM 2757 O O . PRO A 1 342 ? 7.391 -17.047 2.363 1 97.38 342 PRO A O 1
ATOM 2760 N N . LEU A 1 343 ? 7.375 -17.062 0.162 1 97.75 343 LEU A N 1
ATOM 2761 C CA . LEU A 1 343 ? 5.965 -16.688 0.097 1 97.75 343 LEU A CA 1
ATOM 2762 C C . LEU A 1 343 ? 5.086 -17.797 0.672 1 97.75 343 LEU A C 1
ATOM 2764 O O . LEU A 1 343 ? 4.082 -17.531 1.331 1 97.75 343 LEU A O 1
ATOM 2768 N N . LEU A 1 344 ? 5.445 -19 0.385 1 98.31 344 LEU A N 1
ATOM 2769 C CA . LEU A 1 344 ? 4.734 -20.125 0.989 1 98.31 344 LEU A CA 1
ATOM 2770 C C . LEU A 1 344 ? 4.922 -20.125 2.502 1 98.31 344 LEU A C 1
ATOM 2772 O O . LEU A 1 344 ? 3.969 -20.359 3.25 1 98.31 344 LEU A O 1
ATOM 2776 N N . GLY A 1 345 ? 6.133 -19.922 2.945 1 98.5 345 GLY A N 1
ATOM 2777 C CA . GLY A 1 345 ? 6.391 -19.812 4.371 1 98.5 345 GLY A CA 1
ATOM 2778 C C . GLY A 1 345 ? 5.539 -18.75 5.051 1 98.5 345 GLY A C 1
ATOM 2779 O O . GLY A 1 345 ? 5 -18.984 6.137 1 98.5 345 GLY A O 1
ATOM 2780 N N . LEU A 1 346 ? 5.457 -17.641 4.414 1 98.31 346 LEU A N 1
ATOM 2781 C CA . LEU A 1 346 ? 4.664 -16.547 4.945 1 98.31 346 LEU A CA 1
ATOM 2782 C C . LEU A 1 346 ? 3.184 -16.922 4.992 1 98.31 346 LEU A C 1
ATOM 2784 O O . LEU A 1 346 ? 2.473 -16.531 5.926 1 98.31 346 LEU A O 1
ATOM 2788 N N . LEU A 1 347 ? 2.707 -17.562 3.947 1 98.56 347 LEU A N 1
ATOM 2789 C CA . LEU A 1 347 ? 1.322 -18.031 3.947 1 98.56 347 LEU A CA 1
ATOM 2790 C C . LEU A 1 347 ? 1.051 -18.938 5.137 1 98.56 347 LEU A C 1
ATOM 2792 O O . LEU A 1 347 ? 0.06 -18.75 5.848 1 98.56 347 LEU A O 1
ATOM 2796 N N . TYR A 1 348 ? 1.965 -19.906 5.395 1 98.75 348 TYR A N 1
ATOM 2797 C CA . TYR A 1 348 ? 1.843 -20.781 6.555 1 98.75 348 TYR A CA 1
ATOM 2798 C C . TYR A 1 348 ? 1.831 -19.969 7.848 1 98.75 348 TYR A C 1
ATOM 2800 O O . TYR A 1 348 ? 1.059 -20.266 8.766 1 98.75 348 TYR A O 1
ATOM 2808 N N . LEU A 1 349 ? 2.668 -19.031 7.914 1 98.56 349 LEU A N 1
ATOM 2809 C CA . LEU A 1 349 ? 2.791 -18.203 9.109 1 98.56 349 LEU A CA 1
ATOM 2810 C C . LEU A 1 349 ? 1.49 -17.453 9.383 1 98.56 349 LEU A C 1
ATOM 2812 O O . LEU A 1 349 ? 0.97 -17.5 10.5 1 98.56 349 LEU A O 1
ATOM 2816 N N . LYS A 1 350 ? 1.002 -16.781 8.375 1 98.19 350 LYS A N 1
ATOM 2817 C CA . LYS A 1 350 ? -0.233 -16.016 8.531 1 98.19 350 LYS A CA 1
ATOM 2818 C C . LYS A 1 350 ? -1.407 -16.938 8.867 1 98.19 350 LYS A C 1
ATOM 2820 O O . LYS A 1 350 ? -2.229 -16.609 9.727 1 98.19 350 LYS A O 1
ATOM 2825 N N . TYR A 1 351 ? -1.489 -18.031 8.102 1 98.56 351 TYR A N 1
ATOM 2826 C CA . TYR A 1 351 ? -2.539 -19.016 8.359 1 98.56 351 TYR A CA 1
ATOM 2827 C C . TYR A 1 351 ? -2.461 -19.547 9.789 1 98.56 351 TYR A C 1
ATOM 2829 O O . TYR A 1 351 ? -3.471 -19.594 10.492 1 98.56 351 TYR A O 1
ATOM 2837 N N . GLY A 1 352 ? -1.261 -19.906 10.281 1 98.31 352 GLY A N 1
ATOM 2838 C CA . GLY A 1 352 ? -1.063 -20.359 11.641 1 98.31 352 GLY A CA 1
ATOM 2839 C C . GLY A 1 352 ? -1.468 -19.328 12.68 1 98.31 352 GLY A C 1
ATOM 2840 O O . GLY A 1 352 ? -2.059 -19.672 13.711 1 98.31 352 GLY A O 1
ATOM 2841 N N . LYS A 1 353 ? -1.124 -18.156 12.43 1 96.69 353 LYS A N 1
ATOM 2842 C CA . LYS A 1 353 ? -1.489 -17.062 13.328 1 96.69 353 LYS A CA 1
ATOM 2843 C C . LYS A 1 353 ? -3.004 -16.953 13.477 1 96.69 353 LYS A C 1
ATOM 2845 O O . LYS A 1 353 ? -3.514 -16.766 14.586 1 96.69 353 LYS A O 1
ATOM 2850 N N . ILE A 1 354 ? -3.725 -17.016 12.367 1 97.19 354 ILE A N 1
ATOM 2851 C CA . ILE A 1 354 ? -5.18 -16.938 12.383 1 97.19 354 ILE A CA 1
ATOM 2852 C C . ILE A 1 354 ? -5.758 -18.109 13.172 1 97.19 354 ILE A C 1
ATOM 2854 O O . ILE A 1 354 ? -6.664 -17.922 13.992 1 97.19 354 ILE A O 1
ATOM 2858 N N . LEU A 1 355 ? -5.246 -19.266 12.938 1 97.31 355 LEU A N 1
ATOM 2859 C CA . LEU A 1 355 ? -5.707 -20.453 13.641 1 97.31 355 LEU A CA 1
ATOM 2860 C C . LEU A 1 355 ? -5.488 -20.328 15.141 1 97.31 355 LEU A C 1
ATOM 2862 O O . LEU A 1 355 ? -6.324 -20.75 15.938 1 97.31 355 LEU A O 1
ATOM 2866 N N . LEU A 1 356 ? -4.344 -19.781 15.461 1 94.69 356 LEU A N 1
ATOM 2867 C CA . LEU A 1 356 ? -4.055 -19.531 16.875 1 94.69 356 LEU A CA 1
ATOM 2868 C C . LEU A 1 356 ? -5.086 -18.594 17.484 1 94.69 356 LEU A C 1
ATOM 2870 O O . LEU A 1 356 ? -5.582 -18.844 18.578 1 94.69 356 LEU A O 1
ATOM 2874 N N . TYR A 1 357 ? -5.359 -17.594 16.766 1 90.88 357 TYR A N 1
ATOM 2875 C CA . TYR A 1 357 ? -6.363 -16.641 17.203 1 90.88 357 TYR A CA 1
ATOM 2876 C C . TYR A 1 357 ? -7.723 -17.312 17.375 1 90.88 357 TYR A C 1
ATOM 2878 O O . TYR A 1 357 ? -8.469 -16.984 18.297 1 90.88 357 TYR A O 1
ATOM 2886 N N . LYS A 1 358 ? -8.031 -18.219 16.516 1 94.62 358 LYS A N 1
ATOM 2887 C CA . LYS A 1 358 ? -9.305 -18.922 16.531 1 94.62 358 LYS A CA 1
ATOM 2888 C C . LYS A 1 358 ? -9.266 -20.094 17.516 1 94.62 358 LYS A C 1
ATOM 2890 O O . LYS A 1 358 ? -10.227 -20.859 17.609 1 94.62 358 LYS A O 1
ATOM 2895 N N . MET A 1 359 ? -8.188 -20.328 18.125 1 93.5 359 MET A N 1
ATOM 2896 C CA . MET A 1 359 ? -7.977 -21.328 19.172 1 93.5 359 MET A CA 1
ATOM 2897 C C . MET A 1 359 ? -8.031 -22.75 18.594 1 93.5 359 MET A C 1
ATOM 2899 O O . MET A 1 359 ? -8.414 -23.688 19.297 1 93.5 359 MET A O 1
ATOM 2903 N N . ASP A 1 360 ? -7.875 -22.844 17.359 1 95.94 360 ASP A N 1
ATOM 2904 C CA . ASP A 1 360 ? -7.59 -24.141 16.766 1 95.94 360 ASP A CA 1
ATOM 2905 C C . ASP A 1 360 ? -6.109 -24.5 16.906 1 95.94 360 ASP A C 1
ATOM 2907 O O . ASP A 1 360 ? -5.352 -24.422 15.938 1 95.94 360 ASP A O 1
ATOM 2911 N N . LEU A 1 361 ? -5.734 -24.969 18.016 1 95.88 361 LEU A N 1
ATOM 2912 C CA . LEU A 1 361 ? -4.348 -25.016 18.469 1 95.88 361 LEU A CA 1
ATOM 2913 C C . LEU A 1 361 ? -3.568 -26.078 17.719 1 95.88 361 LEU A C 1
ATOM 2915 O O . LEU A 1 361 ? -2.416 -25.859 17.328 1 95.88 361 LEU A O 1
ATOM 2919 N N . GLU A 1 362 ? -4.148 -27.188 17.5 1 96.56 362 GLU A N 1
ATOM 2920 C CA . GLU A 1 362 ? -3.459 -28.266 16.797 1 96.56 362 GLU A CA 1
ATOM 2921 C C . GLU A 1 362 ? -3.057 -27.859 15.391 1 96.56 362 GLU A C 1
ATOM 2923 O O . GLU A 1 362 ? -1.907 -28.047 14.992 1 96.56 362 GLU A O 1
ATOM 2928 N N . LYS A 1 363 ? -4 -27.328 14.68 1 97.62 363 LYS A N 1
ATOM 2929 C CA . LYS A 1 363 ? -3.721 -26.875 13.32 1 97.62 363 LYS A CA 1
ATOM 2930 C C . LYS A 1 363 ? -2.756 -25.688 13.32 1 97.62 363 LYS A C 1
ATOM 2932 O O . LYS A 1 363 ? -1.931 -25.562 12.414 1 97.62 363 LYS A O 1
ATOM 2937 N N . ALA A 1 364 ? -2.869 -24.875 14.305 1 97.75 364 ALA A N 1
ATOM 2938 C CA . ALA A 1 364 ? -1.979 -23.734 14.422 1 97.75 364 ALA A CA 1
ATOM 2939 C C . ALA A 1 364 ? -0.524 -24.172 14.547 1 97.75 364 ALA A C 1
ATOM 2941 O O . ALA A 1 364 ? 0.347 -23.688 13.828 1 97.75 364 ALA A O 1
ATOM 2942 N N . VAL A 1 365 ? -0.304 -25.094 15.422 1 97.94 365 VAL A N 1
ATOM 2943 C CA . VAL A 1 365 ? 1.049 -25.594 15.641 1 97.94 365 VAL A CA 1
ATOM 2944 C C . VAL A 1 365 ? 1.582 -26.234 14.359 1 97.94 365 VAL A C 1
ATOM 2946 O O . VAL A 1 365 ? 2.73 -26 13.977 1 97.94 365 VAL A O 1
ATOM 2949 N N . ALA A 1 366 ? 0.745 -26.969 13.727 1 98.25 366 ALA A N 1
ATOM 2950 C CA . ALA A 1 366 ? 1.152 -27.656 12.5 1 98.25 366 ALA A CA 1
ATOM 2951 C C . ALA A 1 366 ? 1.579 -26.641 11.43 1 98.25 366 ALA A C 1
ATOM 2953 O O . ALA A 1 366 ? 2.635 -26.797 10.812 1 98.25 366 ALA A O 1
ATOM 2954 N N . GLN A 1 367 ? 0.751 -25.641 11.211 1 98.62 367 GLN A N 1
ATOM 2955 C CA . GLN A 1 367 ? 1.047 -24.625 10.188 1 98.62 367 GLN A CA 1
ATOM 2956 C C . GLN A 1 367 ? 2.277 -23.812 10.562 1 98.62 367 GLN A C 1
ATOM 2958 O O . GLN A 1 367 ? 3.104 -23.484 9.703 1 98.62 367 GLN A O 1
ATOM 2963 N N . LEU A 1 368 ? 2.408 -23.438 11.789 1 98.5 368 LEU A N 1
ATOM 2964 C CA . LEU A 1 368 ? 3.541 -22.641 12.242 1 98.5 368 LEU A CA 1
ATOM 2965 C C . LEU A 1 368 ? 4.84 -23.438 12.141 1 98.5 368 LEU A C 1
ATOM 2967 O O . LEU A 1 368 ? 5.898 -22.875 11.867 1 98.5 368 LEU A O 1
ATOM 2971 N N . LYS A 1 369 ? 4.773 -24.719 12.305 1 98.5 369 LYS A N 1
ATOM 2972 C CA . LYS A 1 369 ? 5.957 -25.562 12.125 1 98.5 369 LYS A CA 1
ATOM 2973 C C . LYS A 1 369 ? 6.371 -25.625 10.664 1 98.5 369 LYS A C 1
ATOM 2975 O O . LYS A 1 369 ? 7.562 -25.625 10.352 1 98.5 369 LYS A O 1
ATOM 2980 N N . LEU A 1 370 ? 5.406 -25.734 9.836 1 98.56 370 LEU A N 1
ATOM 2981 C CA . LEU A 1 370 ? 5.703 -25.688 8.406 1 98.56 370 LEU A CA 1
ATOM 2982 C C . LEU A 1 370 ? 6.328 -24.359 8.016 1 98.56 370 LEU A C 1
ATOM 2984 O O . LEU A 1 370 ? 7.277 -24.312 7.23 1 98.56 370 LEU A O 1
ATOM 2988 N N . ALA A 1 371 ? 5.773 -23.266 8.555 1 98.69 371 ALA A N 1
ATOM 2989 C CA . ALA A 1 371 ? 6.352 -21.953 8.336 1 98.69 371 ALA A CA 1
ATOM 2990 C C . ALA A 1 371 ? 7.801 -21.891 8.82 1 98.69 371 ALA A C 1
ATOM 2992 O O . ALA A 1 371 ? 8.672 -21.359 8.133 1 98.69 371 ALA A O 1
ATOM 2993 N N . GLU A 1 372 ? 8.039 -22.422 9.945 1 98.5 372 GLU A N 1
ATOM 2994 C CA . GLU A 1 372 ? 9.375 -22.406 10.539 1 98.5 372 GLU A CA 1
ATOM 2995 C C . GLU A 1 372 ? 10.383 -23.109 9.633 1 98.5 372 GLU A C 1
ATOM 2997 O O . GLU A 1 372 ? 11.492 -22.625 9.438 1 98.5 372 GLU A O 1
ATOM 3002 N N . LYS A 1 373 ? 9.992 -24.234 9.156 1 98.06 373 LYS A N 1
ATOM 3003 C CA . LYS A 1 373 ? 10.875 -25.016 8.281 1 98.06 373 LYS A CA 1
ATOM 3004 C C . LYS A 1 373 ? 11.344 -24.172 7.094 1 98.06 373 LYS A C 1
ATOM 3006 O O . LYS A 1 373 ? 12.523 -24.172 6.754 1 98.06 373 LYS A O 1
ATOM 3011 N N . ILE A 1 374 ? 10.484 -23.438 6.52 1 98.25 374 ILE A N 1
ATOM 3012 C CA . ILE A 1 374 ? 10.797 -22.672 5.32 1 98.25 374 ILE A CA 1
ATOM 3013 C C . ILE A 1 374 ? 11.523 -21.375 5.703 1 98.25 374 ILE A C 1
ATOM 3015 O O . ILE A 1 374 ? 12.578 -21.062 5.145 1 98.25 374 ILE A O 1
ATOM 3019 N N . ILE A 1 375 ? 11.016 -20.656 6.68 1 98.12 375 ILE A N 1
ATOM 3020 C CA . ILE A 1 375 ? 11.531 -19.344 7.035 1 98.12 375 ILE A CA 1
ATOM 3021 C C . ILE A 1 375 ? 12.938 -19.484 7.617 1 98.12 375 ILE A C 1
ATOM 3023 O O . ILE A 1 375 ? 13.797 -18.641 7.379 1 98.12 375 ILE A O 1
ATOM 3027 N N . LYS A 1 376 ? 13.164 -20.484 8.336 1 97.25 376 LYS A N 1
ATOM 3028 C CA . LYS A 1 376 ? 14.508 -20.734 8.844 1 97.25 376 LYS A CA 1
ATOM 3029 C C . LYS A 1 376 ? 15.508 -20.906 7.707 1 97.25 376 LYS A C 1
ATOM 3031 O O . LYS A 1 376 ? 16.641 -20.438 7.793 1 97.25 376 LYS A O 1
ATOM 3036 N N . THR A 1 377 ? 15.094 -21.562 6.711 1 96.44 377 THR A N 1
ATOM 3037 C CA . THR A 1 377 ? 15.953 -21.844 5.566 1 96.44 377 THR A CA 1
ATOM 3038 C C . THR A 1 377 ? 16.125 -20.594 4.703 1 96.44 377 THR A C 1
ATOM 3040 O O . THR A 1 377 ? 17.234 -20.281 4.27 1 96.44 377 THR A O 1
ATOM 3043 N N . THR A 1 378 ? 15.117 -19.812 4.512 1 97.19 378 THR A N 1
ATOM 3044 C CA . THR A 1 378 ? 15.125 -18.734 3.541 1 97.19 378 THR A CA 1
ATOM 3045 C C . THR A 1 378 ? 15.602 -17.438 4.188 1 97.19 378 THR A C 1
ATOM 3047 O O . THR A 1 378 ? 16.312 -16.641 3.561 1 97.19 378 THR A O 1
ATOM 3050 N N . HIS A 1 379 ? 15.188 -17.172 5.41 1 96.56 379 HIS A N 1
ATOM 3051 C CA . HIS A 1 379 ? 15.508 -15.93 6.094 1 96.56 379 HIS A CA 1
ATOM 3052 C C . HIS A 1 379 ? 16.594 -16.141 7.152 1 96.56 379 HIS A C 1
ATOM 3054 O O . HIS A 1 379 ? 17.438 -15.281 7.363 1 96.56 379 HIS A O 1
ATOM 3060 N N . GLY A 1 380 ? 16.578 -17.281 7.781 1 96 380 GLY A N 1
ATOM 3061 C CA . GLY A 1 380 ? 17.531 -17.547 8.859 1 96 380 GLY A CA 1
ATOM 3062 C C . GLY A 1 380 ? 16.984 -17.188 10.227 1 96 380 GLY A C 1
ATOM 3063 O O . GLY A 1 380 ? 16.016 -16.438 10.344 1 96 380 GLY A O 1
ATOM 3064 N N . GLU A 1 381 ? 17.609 -17.578 11.281 1 95.62 381 GLU A N 1
ATOM 3065 C CA . GLU A 1 381 ? 17.141 -17.469 12.656 1 95.62 381 GLU A CA 1
ATOM 3066 C C . GLU A 1 381 ? 17.359 -16.062 13.211 1 95.62 381 GLU A C 1
ATOM 3068 O O . GLU A 1 381 ? 16.766 -15.688 14.219 1 95.62 381 GLU A O 1
ATOM 3073 N N . SER A 1 382 ? 18.234 -15.375 12.594 1 94.06 382 SER A N 1
ATOM 3074 C CA . SER A 1 382 ? 18.531 -14.039 13.094 1 94.06 382 SER A CA 1
ATOM 3075 C C . SER A 1 382 ? 17.609 -12.992 12.469 1 94.06 382 SER A C 1
ATOM 3077 O O . SER A 1 382 ? 17.547 -11.852 12.93 1 94.06 382 SER A O 1
ATOM 3079 N N . HIS A 1 383 ? 16.953 -13.375 11.453 1 94.56 383 HIS A N 1
ATOM 3080 C CA . HIS A 1 383 ? 16.062 -12.445 10.758 1 94.56 383 HIS A CA 1
ATOM 3081 C C . HIS A 1 383 ? 14.875 -12.055 11.617 1 94.56 383 HIS A C 1
ATOM 3083 O O . HIS A 1 383 ? 14.297 -12.898 12.312 1 94.56 383 HIS A O 1
ATOM 3089 N N . PRO A 1 384 ? 14.438 -10.859 11.539 1 91.44 384 PRO A N 1
ATOM 3090 C CA . PRO A 1 384 ? 13.32 -10.398 12.359 1 91.44 384 PRO A CA 1
ATOM 3091 C C . PRO A 1 384 ? 12.039 -11.203 12.125 1 91.44 384 PRO A C 1
ATOM 3093 O O . PRO A 1 384 ? 11.266 -11.43 13.055 1 91.44 384 PRO A O 1
ATOM 3096 N N . LEU A 1 385 ? 11.789 -11.586 10.938 1 95.31 385 LEU A N 1
ATOM 3097 C CA . LEU A 1 385 ? 10.609 -12.383 10.641 1 95.31 385 LEU A CA 1
ATOM 3098 C C . LEU A 1 385 ? 10.586 -13.664 11.477 1 95.31 385 LEU A C 1
ATOM 3100 O O . LEU A 1 385 ? 9.531 -14.062 11.977 1 95.31 385 LEU A O 1
ATOM 3104 N N . TYR A 1 386 ? 11.703 -14.289 11.625 1 96.62 386 TYR A N 1
ATOM 3105 C CA . TYR A 1 386 ? 11.812 -15.516 12.398 1 96.62 386 TYR A CA 1
ATOM 3106 C C . TYR A 1 386 ? 11.766 -15.219 13.898 1 96.62 386 TYR A C 1
ATOM 3108 O O . TYR A 1 386 ? 10.93 -15.773 14.617 1 96.62 386 TYR A O 1
ATOM 3116 N N . ARG A 1 387 ? 12.555 -14.281 14.32 1 93.19 387 ARG A N 1
ATOM 3117 C CA . ARG A 1 387 ? 12.805 -14.039 15.742 1 93.19 387 ARG A CA 1
ATOM 3118 C C . ARG A 1 387 ? 11.625 -13.32 16.391 1 93.19 387 ARG A C 1
ATOM 3120 O O . ARG A 1 387 ? 11.258 -13.617 17.516 1 93.19 387 ARG A O 1
ATOM 3127 N N . GLU A 1 388 ? 11.078 -12.453 15.594 1 89.06 388 GLU A N 1
ATOM 3128 C CA . GLU A 1 388 ? 10.133 -11.539 16.234 1 89.06 388 GLU A CA 1
ATOM 3129 C C . GLU A 1 388 ? 8.688 -11.906 15.891 1 89.06 388 GLU A C 1
ATOM 3131 O O . GLU A 1 388 ? 7.758 -11.508 16.594 1 89.06 388 GLU A O 1
ATOM 3136 N N . GLN A 1 389 ? 8.508 -12.617 14.891 1 92.94 389 GLN A N 1
ATOM 3137 C CA . GLN A 1 389 ? 7.137 -12.922 14.492 1 92.94 389 GLN A CA 1
ATOM 3138 C C . GLN A 1 389 ? 6.84 -14.414 14.641 1 92.94 389 GLN A C 1
ATOM 3140 O O . GLN A 1 389 ? 5.98 -14.805 15.43 1 92.94 389 GLN A O 1
ATOM 3145 N N . LEU A 1 390 ? 7.633 -15.211 14.047 1 97.25 390 LEU A N 1
ATOM 3146 C CA . LEU A 1 390 ? 7.328 -16.641 13.977 1 97.25 390 LEU A CA 1
ATOM 3147 C C . LEU A 1 390 ? 7.52 -17.297 15.336 1 97.25 390 LEU A C 1
ATOM 3149 O O . LEU A 1 390 ? 6.633 -18.016 15.812 1 97.25 390 LEU A O 1
ATOM 3153 N N . VAL A 1 391 ? 8.648 -17.094 16.031 1 96.19 391 VAL A N 1
ATOM 3154 C CA . VAL A 1 391 ? 9.023 -17.797 17.25 1 96.19 391 VAL A CA 1
ATOM 3155 C C . VAL A 1 391 ? 8.008 -17.484 18.344 1 96.19 391 VAL A C 1
ATOM 3157 O O . VAL A 1 391 ? 7.477 -18.406 18.984 1 96.19 391 VAL A O 1
ATOM 3160 N N . PRO A 1 392 ? 7.703 -16.234 18.562 1 91.81 392 PRO A N 1
ATOM 3161 C CA . PRO A 1 392 ? 6.715 -15.953 19.609 1 91.81 392 PRO A CA 1
ATOM 3162 C C . PRO A 1 392 ? 5.367 -16.625 19.344 1 91.81 392 PRO A C 1
ATOM 3164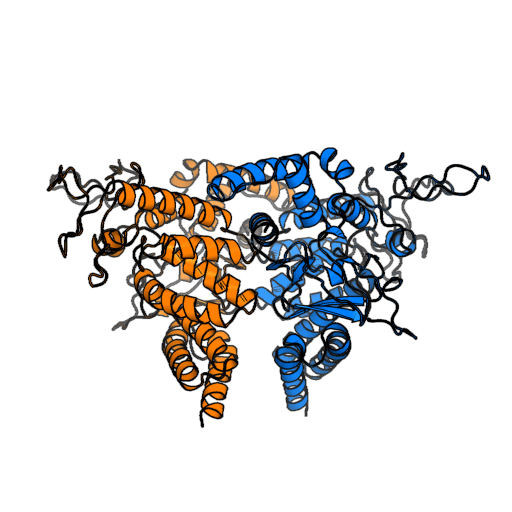 O O . PRO A 1 392 ? 4.73 -17.125 20.281 1 91.81 392 PRO A O 1
ATOM 3167 N N . LEU A 1 393 ? 4.93 -16.656 18.125 1 94.62 393 LEU A N 1
ATOM 3168 C CA . LEU A 1 393 ? 3.664 -17.281 17.781 1 94.62 393 LEU A CA 1
ATOM 3169 C C . LEU A 1 393 ? 3.721 -18.797 18.031 1 94.62 393 LEU A C 1
ATOM 3171 O O . LEU A 1 393 ? 2.773 -19.375 18.562 1 94.62 393 LEU A O 1
ATOM 3175 N N . LEU A 1 394 ? 4.801 -19.375 17.562 1 96.56 394 LEU A N 1
ATOM 3176 C CA . LEU A 1 394 ? 4.977 -20.812 17.734 1 96.56 394 LEU A CA 1
ATOM 3177 C C . LEU A 1 394 ? 5.027 -21.188 19.219 1 96.56 394 LEU A C 1
ATOM 3179 O O . LEU A 1 394 ? 4.395 -22.156 19.641 1 96.56 394 LEU A O 1
ATOM 3183 N N . GLN A 1 395 ? 5.719 -20.375 20.031 1 94.44 395 GLN A N 1
ATOM 3184 C CA . GLN A 1 395 ? 5.812 -20.609 21.469 1 94.44 395 GLN A CA 1
ATOM 3185 C C . GLN A 1 395 ? 4.445 -20.469 22.141 1 94.44 395 GLN A C 1
ATOM 3187 O O . GLN A 1 395 ? 4.086 -21.281 23 1 94.44 395 GLN A O 1
ATOM 3192 N N . GLN A 1 396 ? 3.783 -19.484 21.734 1 92.06 396 GLN A N 1
ATOM 3193 C CA . GLN A 1 396 ? 2.439 -19.297 22.266 1 92.06 396 GLN A CA 1
ATOM 3194 C C . GLN A 1 396 ? 1.534 -20.469 21.922 1 92.06 396 GLN A C 1
ATOM 3196 O O . GLN A 1 396 ? 0.79 -20.969 22.781 1 92.06 396 GLN A O 1
ATOM 3201 N N . ALA A 1 397 ? 1.562 -20.875 20.703 1 94.56 397 ALA A N 1
ATOM 3202 C CA . ALA A 1 397 ? 0.727 -21.984 20.25 1 94.56 397 ALA A CA 1
ATOM 3203 C C . ALA A 1 397 ? 1.06 -23.266 21.016 1 94.56 397 ALA A C 1
ATOM 3205 O O . ALA A 1 397 ? 0.16 -24 21.422 1 94.56 397 ALA A O 1
ATOM 3206 N N . LEU A 1 398 ? 2.299 -23.484 21.234 1 94.81 398 LEU A N 1
ATOM 3207 C CA . LEU A 1 398 ? 2.746 -24.672 21.953 1 94.81 398 LEU A CA 1
ATOM 3208 C C . LEU A 1 398 ? 2.338 -24.594 23.422 1 94.81 398 LEU A C 1
ATOM 3210 O O . LEU A 1 398 ? 1.909 -25.594 24 1 94.81 398 LEU A O 1
ATOM 3214 N N . ALA A 1 399 ? 2.457 -23.406 24.016 1 91.44 399 ALA A N 1
ATOM 3215 C CA . ALA A 1 399 ? 2.098 -23.219 25.406 1 91.44 399 ALA A CA 1
ATOM 3216 C C . ALA A 1 399 ? 0.6 -23.406 25.625 1 91.44 399 ALA A C 1
ATOM 3218 O O . ALA A 1 399 ? 0.184 -23.984 26.641 1 91.44 399 ALA A O 1
ATOM 3219 N N . GLU A 1 400 ? -0.14 -22.984 24.688 1 90.75 400 GLU A N 1
ATOM 3220 C CA . GLU A 1 400 ? -1.592 -23.062 24.828 1 90.75 400 GLU A CA 1
ATOM 3221 C C . GLU A 1 400 ? -2.098 -24.469 24.5 1 90.75 400 GLU A C 1
ATOM 3223 O O . GLU A 1 400 ? -3.174 -24.859 24.953 1 90.75 400 GLU A O 1
ATOM 3228 N N . ALA A 1 401 ? -1.478 -25.094 23.672 1 88.69 401 ALA A N 1
ATOM 3229 C CA . ALA A 1 401 ? -1.851 -26.453 23.297 1 88.69 401 ALA A CA 1
ATOM 3230 C C . ALA A 1 401 ? -1.551 -27.438 24.422 1 88.69 401 ALA A C 1
ATOM 3232 O O . ALA A 1 401 ? -2.186 -28.5 24.516 1 88.69 401 ALA A O 1
ATOM 3233 N N . ASP A 1 402 ? -0.604 -27.141 25.297 1 79.38 402 ASP A N 1
ATOM 3234 C CA . ASP A 1 402 ? -0.32 -27.984 26.469 1 79.38 402 ASP A CA 1
ATOM 3235 C C . ASP A 1 402 ? -1.31 -27.719 27.594 1 79.38 402 ASP A C 1
ATOM 3237 O O . ASP A 1 402 ? -1.69 -28.625 28.328 1 79.38 402 ASP A O 1
ATOM 3241 N N . MET B 1 1 ? -19.547 -2.439 -4.215 1 84.81 1 MET B N 1
ATOM 3242 C CA . MET B 1 1 ? -20.359 -1.936 -3.113 1 84.81 1 MET B CA 1
ATOM 3243 C C . MET B 1 1 ? -21.766 -1.604 -3.584 1 84.81 1 MET B C 1
ATOM 3245 O O . MET B 1 1 ? -22.75 -2.004 -2.953 1 84.81 1 MET B O 1
ATOM 3249 N N . LEU B 1 2 ? -21.812 -0.932 -4.648 1 86.31 2 LEU B N 1
ATOM 3250 C CA . LEU B 1 2 ? -23.141 -0.563 -5.133 1 86.31 2 LEU B CA 1
ATOM 3251 C C . LEU B 1 2 ? -23.969 -1.805 -5.445 1 86.31 2 LEU B C 1
ATOM 3253 O O . LEU B 1 2 ? -25.172 -1.852 -5.141 1 86.31 2 LEU B O 1
ATOM 3257 N N . ALA B 1 3 ? -23.312 -2.717 -6.012 1 83.38 3 ALA B N 1
ATOM 3258 C CA . ALA B 1 3 ? -23.984 -3.982 -6.285 1 83.38 3 ALA B CA 1
ATOM 3259 C C . ALA B 1 3 ? -24.484 -4.625 -5 1 83.38 3 ALA B C 1
ATOM 3261 O O . ALA B 1 3 ? -25.594 -5.152 -4.957 1 83.38 3 ALA B O 1
ATOM 3262 N N . LYS B 1 4 ? -23.766 -4.609 -3.967 1 84.31 4 LYS B N 1
ATOM 3263 C CA . LYS B 1 4 ? -24.141 -5.164 -2.674 1 84.31 4 LYS B CA 1
ATOM 3264 C C . LYS B 1 4 ? -25.344 -4.422 -2.096 1 84.31 4 LYS B C 1
ATOM 3266 O O . LYS B 1 4 ? -26.25 -5.035 -1.52 1 84.31 4 LYS B O 1
ATOM 3271 N N . ILE B 1 5 ? -25.297 -3.191 -2.254 1 89.12 5 ILE B N 1
ATOM 3272 C CA . ILE B 1 5 ? -26.375 -2.354 -1.753 1 89.12 5 ILE B CA 1
ATOM 3273 C C . ILE B 1 5 ? -27.672 -2.691 -2.486 1 89.12 5 ILE B C 1
ATOM 3275 O O . ILE B 1 5 ? -28.719 -2.918 -1.855 1 89.12 5 ILE B O 1
ATOM 3279 N N . ILE B 1 6 ? -27.547 -2.795 -3.754 1 87.19 6 ILE B N 1
ATOM 3280 C CA . ILE B 1 6 ? -28.719 -3.09 -4.578 1 87.19 6 ILE B CA 1
ATOM 3281 C C . ILE B 1 6 ? -29.281 -4.461 -4.211 1 87.19 6 ILE B C 1
ATOM 3283 O O . ILE B 1 6 ? -30.484 -4.621 -4.039 1 87.19 6 ILE B O 1
ATOM 3287 N N . ASN B 1 7 ? -28.391 -5.348 -4.066 1 84.19 7 ASN B N 1
ATOM 3288 C CA . ASN B 1 7 ? -28.812 -6.699 -3.717 1 84.19 7 ASN B CA 1
ATOM 3289 C C . ASN B 1 7 ? -29.469 -6.738 -2.344 1 84.19 7 ASN B C 1
ATOM 3291 O O . ASN B 1 7 ? -30.5 -7.406 -2.16 1 84.19 7 ASN B O 1
ATOM 3295 N N . ARG B 1 8 ? -28.953 -6.066 -1.423 1 87.75 8 ARG B N 1
ATOM 3296 C CA . ARG B 1 8 ? -29.516 -6.047 -0.076 1 87.75 8 ARG B CA 1
ATOM 3297 C C . ARG B 1 8 ? -30.875 -5.34 -0.057 1 87.75 8 ARG B C 1
ATOM 3299 O O . ARG B 1 8 ? -31.781 -5.734 0.685 1 87.75 8 ARG B O 1
ATOM 3306 N N . LEU B 1 9 ? -31.016 -4.367 -0.858 1 88.94 9 LEU B N 1
ATOM 3307 C CA . LEU B 1 9 ? -32.281 -3.627 -0.925 1 88.94 9 LEU B CA 1
ATOM 3308 C C . LEU B 1 9 ? -33.344 -4.453 -1.608 1 88.94 9 LEU B C 1
ATOM 3310 O O . LEU B 1 9 ? -34.5 -4.426 -1.195 1 88.94 9 LEU B O 1
ATOM 3314 N N . ASN B 1 10 ? -32.938 -5.211 -2.59 1 84.06 10 ASN B N 1
ATOM 3315 C CA . ASN B 1 10 ? -33.906 -5.969 -3.375 1 84.06 10 ASN B CA 1
ATOM 3316 C C . ASN B 1 10 ? -34.219 -7.309 -2.719 1 84.06 10 ASN B C 1
ATOM 3318 O O . ASN B 1 10 ? -35.375 -7.777 -2.787 1 84.06 10 ASN B O 1
ATOM 3322 N N . ARG B 1 11 ? -33.25 -7.926 -2.152 1 82.94 11 ARG B N 1
ATOM 3323 C CA . ARG B 1 11 ? -33.438 -9.305 -1.715 1 82.94 11 ARG B CA 1
ATOM 3324 C C . ARG B 1 11 ? -33.25 -9.43 -0.208 1 82.94 11 ARG B C 1
ATOM 3326 O O . ARG B 1 11 ? -33.438 -10.516 0.357 1 82.94 11 ARG B O 1
ATOM 3333 N N . GLY B 1 12 ? -32.906 -8.336 0.402 1 84.12 12 GLY B N 1
ATOM 3334 C CA . GLY B 1 12 ? -32.625 -8.414 1.824 1 84.12 12 GLY B CA 1
ATOM 3335 C C . GLY B 1 12 ? -33.438 -7.438 2.654 1 84.12 12 GLY B C 1
ATOM 3336 O O . GLY B 1 12 ? -34.594 -7.168 2.348 1 84.12 12 GLY B O 1
ATOM 3337 N N . ASP B 1 13 ? -32.906 -7.102 3.76 1 87.81 13 ASP B N 1
ATOM 3338 C CA . ASP B 1 13 ? -33.562 -6.219 4.711 1 87.81 13 ASP B CA 1
ATOM 3339 C C . ASP B 1 13 ? -33.094 -4.777 4.555 1 87.81 13 ASP B C 1
ATOM 3341 O O . ASP B 1 13 ? -33.156 -3.988 5.496 1 87.81 13 ASP B O 1
ATOM 3345 N N . GLY B 1 14 ? -32.625 -4.5 3.418 1 88.5 14 GLY B N 1
ATOM 3346 C CA . GLY B 1 14 ? -31.969 -3.217 3.207 1 88.5 14 GLY B CA 1
ATOM 3347 C C . GLY B 1 14 ? -32.875 -2.037 3.504 1 88.5 14 GLY B C 1
ATOM 3348 O O . GLY B 1 14 ? -32.438 -1.033 4.066 1 88.5 14 GLY B O 1
ATOM 3349 N N . HIS B 1 15 ? -34.094 -2.166 3.221 1 89.81 15 HIS B N 1
ATOM 3350 C CA . HIS B 1 15 ? -35.031 -1.062 3.402 1 89.81 15 HIS B CA 1
ATOM 3351 C C . HIS B 1 15 ? -35.5 -0.97 4.852 1 89.81 15 HIS B C 1
ATOM 3353 O O . HIS B 1 15 ? -35.844 0.114 5.328 1 89.81 15 HIS B O 1
ATOM 3359 N N . SER B 1 16 ? -35.406 -2.094 5.535 1 91.25 16 SER B N 1
ATOM 3360 C CA . SER B 1 16 ? -36.031 -2.125 6.863 1 91.25 16 SER B CA 1
ATOM 3361 C C . SER B 1 16 ? -34.969 -2.178 7.957 1 91.25 16 SER B C 1
ATOM 3363 O O . SER B 1 16 ? -35.25 -2.002 9.133 1 91.25 16 SER B O 1
ATOM 3365 N N . PHE B 1 17 ? -33.781 -2.371 7.484 1 93.19 17 PHE B N 1
ATOM 3366 C CA . PHE B 1 17 ? -32.719 -2.508 8.469 1 93.19 17 PHE B CA 1
ATOM 3367 C C . PHE B 1 17 ? -32.562 -1.221 9.266 1 93.19 17 PHE B C 1
ATOM 3369 O O . PHE B 1 17 ? -32.469 -0.133 8.695 1 93.19 17 PHE B O 1
ATOM 3376 N N . ARG B 1 18 ? -32.562 -1.397 10.625 1 92.94 18 ARG B N 1
ATOM 3377 C CA . ARG B 1 18 ? -32.375 -0.271 11.531 1 92.94 18 ARG B CA 1
ATOM 3378 C C . ARG B 1 18 ? -31.062 -0.386 12.289 1 92.94 18 ARG B C 1
ATOM 3380 O O . ARG B 1 18 ? -30.766 -1.42 12.898 1 92.94 18 ARG B O 1
ATOM 3387 N N . SER B 1 19 ? -30.266 0.619 12.148 1 93.25 19 SER B N 1
ATOM 3388 C CA . SER B 1 19 ? -29.047 0.689 12.93 1 93.25 19 SER B CA 1
ATOM 3389 C C . SER B 1 19 ? -29.188 1.674 14.086 1 93.25 19 SER B C 1
ATOM 3391 O O . SER B 1 19 ? -29.359 2.875 13.867 1 93.25 19 SER B O 1
ATOM 3393 N N . PHE B 1 20 ? -29.062 1.152 15.305 1 91.25 20 PHE B N 1
ATOM 3394 C CA . PHE B 1 20 ? -29.344 1.958 16.484 1 91.25 20 PHE B CA 1
ATOM 3395 C C . PHE B 1 20 ? -28.078 2.648 16.984 1 91.25 20 PHE B C 1
ATOM 3397 O O . PHE B 1 20 ? -27 2.045 17.016 1 91.25 20 PHE B O 1
ATOM 3404 N N . TYR B 1 21 ? -28.188 3.949 17.312 1 87.44 21 TYR B N 1
ATOM 3405 C CA . TYR B 1 21 ? -27.078 4.664 17.922 1 87.44 21 TYR B CA 1
ATOM 3406 C C . TYR B 1 21 ? -27.422 5.113 19.344 1 87.44 21 TYR B C 1
ATOM 3408 O O . TYR B 1 21 ? -26.594 5.723 20.016 1 87.44 21 TYR B O 1
ATOM 3416 N N . SER B 1 22 ? -28.578 4.93 19.703 1 87.19 22 SER B N 1
ATOM 3417 C CA . SER B 1 22 ? -29.062 4.996 21.078 1 87.19 22 SER B CA 1
ATOM 3418 C C . SER B 1 22 ? -30.094 3.91 21.359 1 87.19 22 SER B C 1
ATOM 3420 O O . SER B 1 22 ? -30.359 3.059 20.5 1 87.19 22 SER B O 1
ATOM 3422 N N . ALA B 1 23 ? -30.688 3.961 22.547 1 87.31 23 ALA B N 1
ATOM 3423 C CA . ALA B 1 23 ? -31.688 2.955 22.906 1 87.31 23 ALA B CA 1
ATOM 3424 C C . ALA B 1 23 ? -32.938 3.086 22.031 1 87.31 23 ALA B C 1
ATOM 3426 O O . ALA B 1 23 ? -33.594 2.092 21.734 1 87.31 23 ALA B O 1
ATOM 3427 N N . THR B 1 24 ? -33.094 4.238 21.594 1 89.56 24 THR B N 1
ATOM 3428 C CA . THR B 1 24 ? -34.344 4.445 20.906 1 89.56 24 THR B CA 1
ATOM 3429 C C . THR B 1 24 ? -34.125 5.027 19.516 1 89.56 24 THR B C 1
ATOM 3431 O O . THR B 1 24 ? -35 4.949 18.656 1 89.56 24 THR B O 1
ATOM 3434 N N . SER B 1 25 ? -33.031 5.559 19.328 1 91.06 25 SER B N 1
ATOM 3435 C CA . SER B 1 25 ? -32.812 6.25 18.062 1 91.06 25 SER B CA 1
ATOM 3436 C C . SER B 1 25 ? -32.062 5.363 17.078 1 91.06 25 SER B C 1
ATOM 3438 O O . SER B 1 25 ? -31.156 4.621 17.469 1 91.06 25 SER B O 1
ATOM 3440 N N . PHE B 1 26 ? -32.5 5.348 15.836 1 92.88 26 PHE B N 1
ATOM 3441 C CA . PHE B 1 26 ? -31.875 4.523 14.805 1 92.88 26 PHE B CA 1
ATOM 3442 C C . PHE B 1 26 ? -31.875 5.238 13.461 1 92.88 26 PHE B C 1
ATOM 3444 O O . PHE B 1 26 ? -32.531 6.273 13.305 1 92.88 26 PHE B O 1
ATOM 3451 N N . ARG B 1 27 ? -31.062 4.777 12.57 1 93.25 27 ARG B N 1
ATOM 3452 C CA . ARG B 1 27 ? -31 5.254 11.195 1 93.25 27 ARG B CA 1
ATOM 3453 C C . ARG B 1 27 ? -31.234 4.113 10.211 1 93.25 27 ARG B C 1
ATOM 3455 O O . ARG B 1 27 ? -30.875 2.967 10.477 1 93.25 27 ARG B O 1
ATOM 3462 N N . MET B 1 28 ? -31.844 4.523 9.141 1 95.38 28 MET B N 1
ATOM 3463 C CA . MET B 1 28 ? -32.094 3.594 8.039 1 95.38 28 MET B CA 1
ATOM 3464 C C . MET B 1 28 ? -31.484 4.105 6.742 1 95.38 28 MET B C 1
ATOM 3466 O O . MET B 1 28 ? -31.078 5.262 6.656 1 95.38 28 MET B O 1
ATOM 3470 N N . TRP B 1 29 ? -31.484 3.197 5.824 1 94.94 29 TRP B N 1
ATOM 3471 C CA . TRP B 1 29 ? -30.922 3.537 4.52 1 94.94 29 TRP B CA 1
ATOM 3472 C C . TRP B 1 29 ? -31.594 4.781 3.949 1 94.94 29 TRP B C 1
ATOM 3474 O O . TRP B 1 29 ? -30.922 5.664 3.408 1 94.94 29 TRP B O 1
ATOM 3484 N N . LYS B 1 30 ? -32.844 4.914 4.125 1 92.38 30 LYS B N 1
ATOM 3485 C CA . LYS B 1 30 ? -33.625 5.996 3.537 1 92.38 30 LYS B CA 1
ATOM 3486 C C . LYS B 1 30 ? -33.281 7.34 4.18 1 92.38 30 LYS B C 1
ATOM 3488 O O . LYS B 1 30 ? -33.625 8.398 3.648 1 92.38 30 LYS B O 1
ATOM 3493 N N . ASP B 1 31 ? -32.656 7.23 5.383 1 92.88 31 ASP B N 1
ATOM 3494 C CA . ASP B 1 31 ? -32.312 8.453 6.098 1 92.88 31 ASP B CA 1
ATOM 3495 C C . ASP B 1 31 ? -31.062 9.109 5.527 1 92.88 31 ASP B C 1
ATOM 3497 O O . ASP B 1 31 ? -30.766 10.258 5.848 1 92.88 31 ASP B O 1
ATOM 3501 N N . LEU B 1 32 ? -30.344 8.352 4.668 1 93.94 32 LEU B N 1
ATOM 3502 C CA . LEU B 1 32 ? -29.109 8.875 4.094 1 93.94 32 LEU B CA 1
ATOM 3503 C C . LEU B 1 32 ? -29.406 9.859 2.971 1 93.94 32 LEU B C 1
ATOM 3505 O O . LEU B 1 32 ? -30.297 9.633 2.16 1 93.94 32 LEU B O 1
ATOM 3509 N N . MET B 1 33 ? -28.672 10.977 3.016 1 89 33 MET B N 1
ATOM 3510 C CA . MET B 1 33 ? -28.844 11.984 1.974 1 89 33 MET B CA 1
ATOM 3511 C C . MET B 1 33 ? -28.094 11.586 0.703 1 89 33 MET B C 1
ATOM 3513 O O . MET B 1 33 ? -26.938 11.172 0.76 1 89 33 MET B O 1
ATOM 3517 N N . SER B 1 34 ? -28.672 11.789 -0.407 1 87.81 34 SER B N 1
ATOM 3518 C CA . SER B 1 34 ? -28.062 11.414 -1.685 1 87.81 34 SER B CA 1
ATOM 3519 C C . SER B 1 34 ? -27.297 12.578 -2.291 1 87.81 34 SER B C 1
ATOM 3521 O O . SER B 1 34 ? -26.344 12.375 -3.047 1 87.81 34 SER B O 1
ATOM 3523 N N . HIS B 1 35 ? -27.688 13.844 -2.055 1 90.44 35 HIS B N 1
ATOM 3524 C CA . HIS B 1 35 ? -27.125 15.039 -2.666 1 90.44 35 HIS B CA 1
ATOM 3525 C C . HIS B 1 35 ? -27.25 14.992 -4.184 1 90.44 35 HIS B C 1
ATOM 3527 O O . HIS B 1 35 ? -26.281 15.281 -4.895 1 90.44 35 HIS B O 1
ATOM 3533 N N . TYR B 1 36 ? -28.344 14.578 -4.613 1 88.81 36 TYR B N 1
ATOM 3534 C CA . TYR B 1 36 ? -28.609 14.312 -6.023 1 88.81 36 TYR B CA 1
ATOM 3535 C C . TYR B 1 36 ? -28.328 15.547 -6.871 1 88.81 36 TYR B C 1
ATOM 3537 O O . TYR B 1 36 ? -27.609 15.469 -7.867 1 88.81 36 TYR B O 1
ATOM 3545 N N . PRO B 1 37 ? -28.812 16.75 -6.445 1 89.62 37 PRO B N 1
ATOM 3546 C CA . PRO B 1 37 ? -28.547 17.922 -7.277 1 89.62 37 PRO B CA 1
ATOM 3547 C C . PRO B 1 37 ? -27.047 18.234 -7.391 1 89.62 37 PRO B C 1
ATOM 3549 O O . PRO B 1 37 ? -26.578 18.594 -8.469 1 89.62 37 PRO B O 1
ATOM 3552 N N . ASN B 1 38 ? -26.375 18.078 -6.355 1 92.31 38 ASN B N 1
ATOM 3553 C CA . ASN B 1 38 ? -24.938 18.297 -6.363 1 92.31 38 ASN B CA 1
ATOM 3554 C C . ASN B 1 38 ? -24.219 17.297 -7.262 1 92.31 38 ASN B C 1
ATOM 3556 O O . ASN B 1 38 ? -23.297 17.672 -7.988 1 92.31 38 ASN B O 1
ATOM 3560 N N . LEU B 1 39 ? -24.609 16.094 -7.219 1 91.44 39 LEU B N 1
ATOM 3561 C CA . LEU B 1 39 ? -24 15.031 -8.008 1 91.44 39 LEU B CA 1
ATOM 3562 C C . LEU B 1 39 ? -24.172 15.297 -9.5 1 91.44 39 LEU B C 1
ATOM 3564 O O . LEU B 1 39 ? -23.234 15.117 -10.273 1 91.44 39 LEU B O 1
ATOM 3568 N N . LYS B 1 40 ? -25.297 15.703 -9.836 1 90.69 40 LYS B N 1
ATOM 3569 C CA . LYS B 1 40 ? -25.609 15.953 -11.242 1 90.69 40 LYS B CA 1
ATOM 3570 C C . LYS B 1 40 ? -24.734 17.062 -11.797 1 90.69 40 LYS B C 1
ATOM 3572 O O . LYS B 1 40 ? -24.359 17.047 -12.977 1 90.69 40 LYS B O 1
ATOM 3577 N N . ALA B 1 41 ? -24.375 17.938 -10.914 1 92.44 41 ALA B N 1
ATOM 3578 C CA . ALA B 1 41 ? -23.578 19.094 -11.336 1 92.44 41 ALA B CA 1
ATOM 3579 C C . ALA B 1 41 ? -22.094 18.766 -11.297 1 92.44 41 ALA B C 1
ATOM 3581 O O . ALA B 1 41 ? -21.266 19.531 -11.789 1 92.44 41 ALA B O 1
ATOM 3582 N N . ASP B 1 42 ? -21.766 17.641 -10.82 1 93.5 42 ASP B N 1
ATOM 3583 C CA . ASP B 1 42 ? -20.375 17.203 -10.672 1 93.5 42 ASP B CA 1
ATOM 3584 C C . ASP B 1 42 ? -19.953 16.297 -11.82 1 93.5 42 ASP B C 1
ATOM 3586 O O . ASP B 1 42 ? -20.203 15.094 -11.797 1 93.5 42 ASP B O 1
ATOM 3590 N N . LYS B 1 43 ? -19.203 16.781 -12.664 1 92 43 LYS B N 1
ATOM 3591 C CA . LYS B 1 43 ? -18.859 16.047 -13.875 1 92 43 LYS B CA 1
ATOM 3592 C C . LYS B 1 43 ? -18.016 14.82 -13.555 1 92 43 LYS B C 1
ATOM 3594 O O . LYS B 1 43 ? -18.25 13.734 -14.094 1 92 43 LYS B O 1
ATOM 3599 N N . LYS B 1 44 ? -17.062 15.031 -12.742 1 90.81 44 LYS B N 1
ATOM 3600 C CA . LYS B 1 44 ? -16.188 13.93 -12.383 1 90.81 44 LYS B CA 1
ATOM 3601 C C . LYS B 1 44 ? -16.969 12.766 -11.789 1 90.81 44 LYS B C 1
ATOM 3603 O O . LYS B 1 44 ? -16.781 11.609 -12.18 1 90.81 44 LYS B O 1
ATOM 3608 N N . ARG B 1 45 ? -17.812 12.984 -10.898 1 90.81 45 ARG B N 1
ATOM 3609 C CA . ARG B 1 45 ? -18.609 11.938 -10.258 1 90.81 45 ARG B CA 1
ATOM 3610 C C . ARG B 1 45 ? -19.594 11.328 -11.242 1 90.81 45 ARG B C 1
ATOM 3612 O O . ARG B 1 45 ? -19.875 10.125 -11.188 1 90.81 45 ARG B O 1
ATOM 3619 N N . MET B 1 46 ? -20.094 12.148 -12.125 1 91.75 46 MET B N 1
ATOM 3620 C CA . MET B 1 46 ? -21.031 11.625 -13.117 1 91.75 46 MET B CA 1
ATOM 3621 C C . MET B 1 46 ? -20.328 10.664 -14.078 1 91.75 46 MET B C 1
ATOM 3623 O O . MET B 1 46 ? -20.906 9.656 -14.477 1 91.75 46 MET B O 1
ATOM 3627 N N . ASP B 1 47 ? -19.156 11.031 -14.367 1 90.19 47 ASP B N 1
ATOM 3628 C CA . ASP B 1 47 ? -18.375 10.133 -15.203 1 90.19 47 ASP B CA 1
ATOM 3629 C C . ASP B 1 47 ? -18.125 8.805 -14.492 1 90.19 47 ASP B C 1
ATOM 3631 O O . ASP B 1 47 ? -18.234 7.734 -15.094 1 90.19 47 ASP B O 1
ATOM 3635 N N . HIS B 1 48 ? -17.75 8.891 -13.305 1 89.06 48 HIS B N 1
ATOM 3636 C CA . HIS B 1 48 ? -17.547 7.684 -12.5 1 89.06 48 HIS B CA 1
ATOM 3637 C C . HIS B 1 48 ? -18.828 6.859 -12.422 1 89.06 48 HIS B C 1
ATOM 3639 O O . HIS B 1 48 ? -18.797 5.633 -12.562 1 89.06 48 HIS B O 1
ATOM 3645 N N . PHE B 1 49 ? -19.922 7.527 -12.211 1 90.75 49 PHE B N 1
ATOM 3646 C CA . PHE B 1 49 ? -21.219 6.871 -12.141 1 90.75 49 PHE B CA 1
ATOM 3647 C C . PHE B 1 49 ? -21.516 6.125 -13.43 1 90.75 49 PHE B C 1
ATOM 3649 O O . PHE B 1 49 ? -21.953 4.969 -13.406 1 90.75 49 PHE B O 1
ATOM 3656 N N . THR B 1 50 ? -21.266 6.773 -14.484 1 87.44 50 THR B N 1
ATOM 3657 C CA . THR B 1 50 ? -21.516 6.168 -15.781 1 87.44 50 THR B CA 1
ATOM 3658 C C . THR B 1 50 ? -20.672 4.91 -15.969 1 87.44 50 THR B C 1
ATOM 3660 O O . THR B 1 50 ? -21.172 3.873 -16.406 1 87.44 50 THR B O 1
ATOM 3663 N N . SER B 1 51 ? -19.469 5.047 -15.609 1 84.06 51 SER B N 1
ATOM 3664 C CA . SER B 1 51 ? -18.578 3.898 -15.711 1 84.06 51 SER B CA 1
ATOM 3665 C C . SER B 1 51 ? -19.047 2.748 -14.828 1 84.06 51 SER B C 1
ATOM 3667 O O . SER B 1 51 ? -19 1.586 -15.234 1 84.06 51 SER B O 1
ATOM 3669 N N . LEU B 1 52 ? -19.484 3.074 -13.703 1 83.31 52 LEU B N 1
ATOM 3670 C CA . LEU B 1 52 ? -19.969 2.072 -12.766 1 83.31 52 LEU B CA 1
ATOM 3671 C C . LEU B 1 52 ? -21.234 1.398 -13.289 1 83.31 52 LEU B C 1
ATOM 3673 O O . LEU B 1 52 ? -21.406 0.19 -13.125 1 83.31 52 LEU B O 1
ATOM 3677 N N . CYS B 1 53 ? -22.047 2.141 -13.867 1 82.44 53 CYS B N 1
ATOM 3678 C CA . CYS B 1 53 ? -23.281 1.594 -14.43 1 82.44 53 CYS B CA 1
ATOM 3679 C C . CYS B 1 53 ? -22.984 0.537 -15.484 1 82.44 53 CYS B C 1
ATOM 3681 O O . CYS B 1 53 ? -23.625 -0.513 -15.523 1 82.44 53 CYS B O 1
ATOM 3683 N N . VAL B 1 54 ? -22.031 0.802 -16.188 1 77.25 54 VAL B N 1
ATOM 3684 C CA . VAL B 1 54 ? -21.656 -0.141 -17.234 1 77.25 54 VAL B CA 1
ATOM 3685 C C . VAL B 1 54 ? -21.203 -1.458 -16.609 1 77.25 54 VAL B C 1
ATOM 3687 O O . VAL B 1 54 ? -21.625 -2.535 -17.031 1 77.25 54 VAL B O 1
ATOM 3690 N N . VAL B 1 55 ? -20.453 -1.312 -15.617 1 73.62 55 VAL B N 1
ATOM 3691 C CA . VAL B 1 55 ? -19.938 -2.492 -14.938 1 73.62 55 VAL B CA 1
ATOM 3692 C C . VAL B 1 55 ? -21.062 -3.242 -14.242 1 73.62 55 VAL B C 1
ATOM 3694 O O . VAL B 1 55 ? -21.125 -4.473 -14.289 1 73.62 55 VAL B O 1
ATOM 3697 N N . LEU B 1 56 ? -21.875 -2.496 -13.617 1 79.56 56 LEU B N 1
ATOM 3698 C CA . LEU B 1 56 ? -23 -3.092 -12.891 1 79.56 56 LEU B CA 1
ATOM 3699 C C . LEU B 1 56 ? -23.922 -3.855 -13.844 1 79.56 56 LEU B C 1
ATOM 3701 O O . LEU B 1 56 ? -24.391 -4.945 -13.508 1 79.56 56 LEU B O 1
ATOM 3705 N N . TYR B 1 57 ? -24.109 -3.344 -14.938 1 74.94 57 TYR B N 1
ATOM 3706 C CA . TYR B 1 57 ? -24.984 -3.984 -15.922 1 74.94 57 TYR B CA 1
ATOM 3707 C C . TYR B 1 57 ? -24.375 -5.289 -16.406 1 74.94 57 TYR B C 1
ATOM 3709 O O . TYR B 1 57 ? -25.078 -6.266 -16.656 1 74.94 57 TYR B O 1
ATOM 3717 N N . GLU B 1 58 ? -23.172 -5.203 -16.469 1 68.12 58 GLU B N 1
ATOM 3718 C CA . GLU B 1 58 ? -22.484 -6.414 -16.906 1 68.12 58 GLU B CA 1
ATOM 3719 C C . GLU B 1 58 ? -22.469 -7.469 -15.805 1 68.12 58 GLU B C 1
ATOM 3721 O O . GLU B 1 58 ? -22.594 -8.664 -16.078 1 68.12 58 GLU B O 1
ATOM 3726 N N . PHE B 1 59 ? -22.359 -6.926 -14.586 1 65.06 59 PHE B N 1
ATOM 3727 C CA . PHE B 1 59 ? -22.219 -7.801 -13.422 1 65.06 59 PHE B CA 1
ATOM 3728 C C . PHE B 1 59 ? -23.578 -8.367 -13.008 1 65.06 59 PHE B C 1
ATOM 3730 O O . PHE B 1 59 ? -23.656 -9.492 -12.523 1 65.06 59 PHE B O 1
ATOM 3737 N N . LEU B 1 60 ? -24.531 -7.551 -13.078 1 66.12 60 LEU B N 1
ATOM 3738 C CA . LEU B 1 60 ? -25.828 -7.926 -12.516 1 66.12 60 LEU B CA 1
ATOM 3739 C C . LEU B 1 60 ? -26.828 -8.258 -13.617 1 66.12 60 LEU B C 1
ATOM 3741 O O . LEU B 1 60 ? -28 -7.906 -13.523 1 66.12 60 LEU B O 1
ATOM 3745 N N . LYS B 1 61 ? -26.328 -8.883 -14.586 1 61.78 61 LYS B N 1
ATOM 3746 C CA . LYS B 1 61 ? -27.219 -9.203 -15.695 1 61.78 61 LYS B CA 1
ATOM 3747 C C . LYS B 1 61 ? -28.453 -9.953 -15.219 1 61.78 61 LYS B C 1
ATOM 3749 O O . LYS B 1 61 ? -29.531 -9.805 -15.789 1 61.78 61 LYS B O 1
ATOM 3754 N N . ASP B 1 62 ? -28.219 -10.656 -14.156 1 61.06 62 ASP B N 1
ATOM 3755 C CA . ASP B 1 62 ? -29.344 -11.5 -13.727 1 61.06 62 ASP B CA 1
ATOM 3756 C C . ASP B 1 62 ? -30.234 -10.758 -12.727 1 61.06 62 ASP B C 1
ATOM 3758 O O . ASP B 1 62 ? -31.234 -11.305 -12.258 1 61.06 62 ASP B O 1
ATOM 3762 N N . ILE B 1 63 ? -29.797 -9.578 -12.336 1 62.97 63 ILE B N 1
ATOM 3763 C CA . ILE B 1 63 ? -30.562 -8.836 -11.352 1 62.97 63 ILE B CA 1
ATOM 3764 C C . ILE B 1 63 ? -31.188 -7.605 -12 1 62.97 63 ILE B C 1
ATOM 3766 O O . ILE B 1 63 ? -30.562 -6.941 -12.82 1 62.97 63 ILE B O 1
ATOM 3770 N N . SER B 1 64 ? -32.438 -7.504 -11.828 1 72.06 64 SER B N 1
ATOM 3771 C CA . SER B 1 64 ? -33.125 -6.297 -12.281 1 72.06 64 SER B CA 1
ATOM 3772 C C . SER B 1 64 ? -32.531 -5.047 -11.648 1 72.06 64 SER B C 1
ATOM 3774 O O . SER B 1 64 ? -32.562 -4.883 -10.43 1 72.06 64 SER B O 1
ATOM 3776 N N . LEU B 1 65 ? -31.828 -4.34 -12.43 1 79.62 65 LEU B N 1
ATOM 3777 C CA . LEU B 1 65 ? -31.25 -3.09 -11.953 1 79.62 65 LEU B CA 1
ATOM 3778 C C . LEU B 1 65 ? -32.312 -1.987 -11.891 1 79.62 65 LEU B C 1
ATOM 3780 O O . LEU B 1 65 ? -33.188 -1.927 -12.742 1 79.62 65 LEU B O 1
ATOM 3784 N N . PRO B 1 66 ? -32.281 -1.157 -10.82 1 84.5 66 PRO B N 1
ATOM 3785 C CA . PRO B 1 66 ? -33.156 0.014 -10.789 1 84.5 66 PRO B CA 1
ATOM 3786 C C . PRO B 1 66 ? -32.938 0.951 -11.977 1 84.5 66 PRO B C 1
ATOM 3788 O O . PRO B 1 66 ? -31.953 0.789 -12.719 1 84.5 66 PRO B O 1
ATOM 3791 N N . ASN B 1 67 ? -33.906 1.811 -12.141 1 86.31 67 ASN B N 1
ATOM 3792 C CA . ASN B 1 67 ? -33.719 2.795 -13.203 1 86.31 67 ASN B CA 1
ATOM 3793 C C . ASN B 1 67 ? -32.562 3.76 -12.883 1 86.31 67 ASN B C 1
ATOM 3795 O O . ASN B 1 67 ? -32.062 3.762 -11.766 1 86.31 67 ASN B O 1
ATOM 3799 N N . THR B 1 68 ? -32.219 4.602 -13.797 1 86.56 68 THR B N 1
ATOM 3800 C CA . THR B 1 68 ? -31.016 5.438 -13.719 1 86.56 68 THR B CA 1
ATOM 3801 C C . THR B 1 68 ? -31.141 6.441 -12.578 1 86.56 68 THR B C 1
ATOM 3803 O O . THR B 1 68 ? -30.172 6.703 -11.867 1 86.56 68 THR B O 1
ATOM 3806 N N . VAL B 1 69 ? -32.312 7.004 -12.43 1 88.75 69 VAL B N 1
ATOM 3807 C CA . VAL B 1 69 ? -32.531 8 -11.383 1 88.75 69 VAL B CA 1
ATOM 3808 C C . VAL B 1 69 ? -32.375 7.352 -10.008 1 88.75 69 VAL B C 1
ATOM 3810 O O . VAL B 1 69 ? -31.703 7.898 -9.133 1 88.75 69 VAL B O 1
ATOM 3813 N N . GLU B 1 70 ? -32.938 6.223 -9.914 1 90.19 70 GLU B N 1
ATOM 3814 C CA . GLU B 1 70 ? -32.812 5.492 -8.656 1 90.19 70 GLU B CA 1
ATOM 3815 C C . GLU B 1 70 ? -31.359 5.07 -8.391 1 90.19 70 GLU B C 1
ATOM 3817 O O . GLU B 1 70 ? -30.891 5.141 -7.262 1 90.19 70 GLU B O 1
ATOM 3822 N N . LEU B 1 71 ? -30.797 4.633 -9.422 1 91.25 71 LEU B N 1
ATOM 3823 C CA . LEU B 1 71 ? -29.406 4.203 -9.305 1 91.25 71 LEU B CA 1
ATOM 3824 C C . LEU B 1 71 ? -28.5 5.367 -8.898 1 91.25 71 LEU B C 1
ATOM 3826 O O . LEU B 1 71 ? -27.578 5.195 -8.094 1 91.25 71 LEU B O 1
ATOM 3830 N N . MET B 1 72 ? -28.766 6.484 -9.422 1 91.94 72 MET B N 1
ATOM 3831 C CA . MET B 1 72 ? -28 7.676 -9.062 1 91.94 72 MET B CA 1
ATOM 3832 C C . MET B 1 72 ? -28.203 8.047 -7.602 1 91.94 72 MET B C 1
ATOM 3834 O O . MET B 1 72 ? -27.281 8.492 -6.926 1 91.94 72 MET B O 1
ATOM 3838 N N . GLY B 1 73 ? -29.422 7.934 -7.223 1 93.5 73 GLY B N 1
ATOM 3839 C CA . GLY B 1 73 ? -29.703 8.156 -5.816 1 93.5 73 GLY B CA 1
ATOM 3840 C C . GLY B 1 73 ? -28.938 7.223 -4.895 1 93.5 73 GLY B C 1
ATOM 3841 O O . GLY B 1 73 ? -28.406 7.652 -3.869 1 93.5 73 GLY B O 1
ATOM 3842 N N . LEU B 1 74 ? -28.922 5.965 -5.293 1 93.5 74 LEU B N 1
ATOM 3843 C CA . LEU B 1 74 ? -28.172 4.977 -4.523 1 93.5 74 LEU B CA 1
ATOM 3844 C C . LEU B 1 74 ? -26.688 5.309 -4.516 1 93.5 74 LEU B C 1
ATOM 3846 O O . LEU B 1 74 ? -26.031 5.227 -3.471 1 93.5 74 LEU B O 1
ATOM 3850 N N . TYR B 1 75 ? -26.234 5.691 -5.59 1 94 75 TYR B N 1
ATOM 3851 C CA . TYR B 1 75 ? -24.828 6.074 -5.738 1 94 75 TYR B CA 1
ATOM 3852 C C . TYR B 1 75 ? -24.484 7.258 -4.84 1 94 75 TYR B C 1
ATOM 3854 O O . TYR B 1 75 ? -23.469 7.242 -4.141 1 94 75 TYR B O 1
ATOM 3862 N N . GLY B 1 76 ? -25.266 8.234 -4.883 1 94.19 76 GLY B N 1
ATOM 3863 C CA . GLY B 1 76 ? -25.047 9.406 -4.047 1 94.19 76 GLY B CA 1
ATOM 3864 C C . GLY B 1 76 ? -25.016 9.078 -2.564 1 94.19 76 GLY B C 1
ATOM 3865 O O . GLY B 1 76 ? -24.109 9.508 -1.848 1 94.19 76 GLY B O 1
ATOM 3866 N N . ARG B 1 77 ? -26 8.281 -2.172 1 94.06 77 ARG B N 1
ATOM 3867 C CA . ARG B 1 77 ? -26.047 7.867 -0.772 1 94.06 77 ARG B CA 1
ATOM 3868 C C . ARG B 1 77 ? -24.781 7.094 -0.395 1 94.06 77 ARG B C 1
ATOM 3870 O O . ARG B 1 77 ? -24.281 7.223 0.723 1 94.06 77 ARG B O 1
ATOM 3877 N N . MET B 1 78 ? -24.312 6.355 -1.312 1 93 78 MET B N 1
ATOM 3878 C CA . MET B 1 78 ? -23.141 5.523 -1.07 1 93 78 MET B CA 1
ATOM 3879 C C . MET B 1 78 ? -21.875 6.375 -0.95 1 93 78 MET B C 1
ATOM 3881 O O . MET B 1 78 ? -21.156 6.297 0.049 1 93 78 MET B O 1
ATOM 3885 N N . VAL B 1 79 ? -21.641 7.254 -1.885 1 92.38 79 VAL B N 1
ATOM 3886 C CA . VAL B 1 79 ? -20.359 7.926 -1.977 1 92.38 79 VAL B CA 1
ATOM 3887 C C . VAL B 1 79 ? -20.25 8.992 -0.892 1 92.38 79 VAL B C 1
ATOM 3889 O O . VAL B 1 79 ? -19.156 9.281 -0.394 1 92.38 79 VAL B O 1
ATOM 3892 N N . ILE B 1 80 ? -21.375 9.555 -0.457 1 92.06 80 ILE B N 1
ATOM 3893 C CA . ILE B 1 80 ? -21.344 10.672 0.483 1 92.06 80 ILE B CA 1
ATOM 3894 C C . ILE B 1 80 ? -21.281 10.141 1.913 1 92.06 80 ILE B C 1
ATOM 3896 O O . ILE B 1 80 ? -20.688 10.766 2.791 1 92.06 80 ILE B O 1
ATOM 3900 N N . ASN B 1 81 ? -21.797 8.984 2.068 1 92.38 81 ASN B N 1
ATOM 3901 C CA . ASN B 1 81 ? -21.953 8.523 3.443 1 92.38 81 ASN B CA 1
ATOM 3902 C C . ASN B 1 81 ? -21.016 7.375 3.768 1 92.38 81 ASN B C 1
ATOM 3904 O O . ASN B 1 81 ? -21.141 6.742 4.816 1 92.38 81 ASN B O 1
ATOM 3908 N N . SER B 1 82 ? -20.109 7.145 2.957 1 93.25 82 SER B N 1
ATOM 3909 C CA . SER B 1 82 ? -19.172 6.047 3.182 1 93.25 82 SER B CA 1
ATOM 3910 C C . SER B 1 82 ? -18.031 6.473 4.109 1 93.25 82 SER B C 1
ATOM 3912 O O . SER B 1 82 ? -17.594 7.621 4.07 1 93.25 82 SER B O 1
ATOM 3914 N N . PHE B 1 83 ? -17.641 5.508 4.934 1 94 83 PHE B N 1
ATOM 3915 C CA . PHE B 1 83 ? -16.469 5.676 5.781 1 94 83 PHE B CA 1
ATOM 3916 C C . PHE B 1 83 ? -15.273 4.914 5.211 1 94 83 PHE B C 1
ATOM 3918 O O . PHE B 1 83 ? -15.43 3.812 4.676 1 94 83 PHE B O 1
ATOM 3925 N N . MET B 1 84 ? -14.117 5.535 5.301 1 91.56 84 MET B N 1
ATOM 3926 C CA . MET B 1 84 ? -12.898 4.773 5.047 1 91.56 84 MET B CA 1
ATOM 3927 C C . MET B 1 84 ? -12.602 3.82 6.195 1 91.56 84 MET B C 1
ATOM 3929 O O . MET B 1 84 ? -12.539 4.234 7.352 1 91.56 84 MET B O 1
ATOM 3933 N N . ILE B 1 85 ? -12.477 2.604 5.883 1 93 85 ILE B N 1
ATOM 3934 C CA . ILE B 1 85 ? -12.094 1.62 6.891 1 93 85 ILE B CA 1
ATOM 3935 C C . ILE B 1 85 ? -10.578 1.653 7.086 1 93 85 ILE B C 1
ATOM 3937 O O . ILE B 1 85 ? -9.82 1.564 6.121 1 93 85 ILE B O 1
ATOM 3941 N N . LEU B 1 86 ? -10.164 1.74 8.32 1 93 86 LEU B N 1
ATOM 3942 C CA . LEU B 1 86 ? -8.75 1.965 8.625 1 93 86 LEU B CA 1
ATOM 3943 C C . LEU B 1 86 ? -8.148 0.759 9.336 1 93 86 LEU B C 1
ATOM 3945 O O . LEU B 1 86 ? -8.805 0.143 10.18 1 93 86 LEU B O 1
ATOM 3949 N N . ASP B 1 87 ? -6.895 0.449 9.062 1 90.38 87 ASP B N 1
ATOM 3950 C CA . ASP B 1 87 ? -6.168 -0.578 9.805 1 90.38 87 ASP B CA 1
ATOM 3951 C C . ASP B 1 87 ? -5.559 -0.008 11.078 1 90.38 87 ASP B C 1
ATOM 3953 O O . ASP B 1 87 ? -5.848 1.129 11.461 1 90.38 87 ASP B O 1
ATOM 3957 N N . THR B 1 88 ? -4.746 -0.785 11.75 1 89.38 88 THR B N 1
ATOM 3958 C CA . THR B 1 88 ? -4.195 -0.386 13.039 1 89.38 88 THR B CA 1
ATOM 3959 C C . THR B 1 88 ? -3.234 0.787 12.883 1 89.38 88 THR B C 1
ATOM 3961 O O . THR B 1 88 ? -3.02 1.555 13.82 1 89.38 88 THR B O 1
ATOM 3964 N N . ASP B 1 89 ? -2.686 0.955 11.672 1 89.25 89 ASP B N 1
ATOM 3965 C CA . ASP B 1 89 ? -1.779 2.066 11.398 1 89.25 89 ASP B CA 1
ATOM 3966 C C . ASP B 1 89 ? -2.537 3.264 10.828 1 89.25 89 ASP B C 1
ATOM 3968 O O . ASP B 1 89 ? -1.928 4.254 10.414 1 89.25 89 ASP B O 1
ATOM 3972 N N . MET B 1 90 ? -3.848 3.164 10.742 1 90.31 90 MET B N 1
ATOM 3973 C CA . MET B 1 90 ? -4.75 4.223 10.297 1 90.31 90 MET B CA 1
ATOM 3974 C C . MET B 1 90 ? -4.645 4.426 8.789 1 90.31 90 MET B C 1
ATOM 3976 O O . MET B 1 90 ? -4.863 5.531 8.289 1 90.31 90 MET B O 1
ATOM 3980 N N . ASN B 1 91 ? -4.242 3.402 8.148 1 88.81 91 ASN B N 1
ATOM 3981 C CA . ASN B 1 91 ? -4.297 3.416 6.691 1 88.81 91 ASN B CA 1
ATOM 3982 C C . ASN B 1 91 ? -5.645 2.92 6.176 1 88.81 91 ASN B C 1
ATOM 3984 O O . ASN B 1 91 ? -6.215 1.974 6.723 1 88.81 91 ASN B O 1
ATOM 3988 N N . SER B 1 92 ? -6.074 3.561 5.125 1 89.38 92 SER B N 1
ATOM 3989 C CA . SER B 1 92 ? -7.34 3.15 4.523 1 89.38 92 SER B CA 1
ATOM 3990 C C . SER B 1 92 ? -7.195 1.822 3.787 1 89.38 92 SER B C 1
ATOM 3992 O O . SER B 1 92 ? -6.32 1.673 2.932 1 89.38 92 SER B O 1
ATOM 3994 N N . ILE B 1 93 ? -8.07 0.876 4.086 1 89.19 93 ILE B N 1
ATOM 3995 C CA . ILE B 1 93 ? -7.969 -0.438 3.461 1 89.19 93 ILE B CA 1
ATOM 3996 C C . ILE B 1 93 ? -9.281 -0.788 2.771 1 89.19 93 ILE B C 1
ATOM 3998 O O . ILE B 1 93 ? -9.414 -1.853 2.162 1 89.19 93 ILE B O 1
ATOM 4002 N N . GLY B 1 94 ? -10.234 0.13 2.854 1 88.5 94 GLY B N 1
ATOM 4003 C CA . GLY B 1 94 ? -11.531 -0.076 2.223 1 88.5 94 GLY B CA 1
ATOM 4004 C C . GLY B 1 94 ? -12.539 0.995 2.578 1 88.5 94 GLY B C 1
ATOM 4005 O O . GLY B 1 94 ? -12.195 1.999 3.205 1 88.5 94 GLY B O 1
ATOM 4006 N N . THR B 1 95 ? -13.703 0.742 2.088 1 91.25 95 THR B N 1
ATOM 4007 C CA . THR B 1 95 ? -14.805 1.652 2.373 1 91.25 95 THR B CA 1
ATOM 4008 C C . THR B 1 95 ? -16.047 0.88 2.828 1 91.25 95 THR B C 1
ATOM 4010 O O . THR B 1 95 ? -16.234 -0.275 2.443 1 91.25 95 THR B O 1
ATOM 4013 N N . GLY B 1 96 ? -16.812 1.474 3.684 1 92.31 96 GLY B N 1
ATOM 4014 C CA . GLY B 1 96 ? -18.047 0.883 4.176 1 92.31 96 GLY B CA 1
ATOM 4015 C C . GLY B 1 96 ? -19.094 1.915 4.57 1 92.31 96 GLY B C 1
ATOM 4016 O O . GLY B 1 96 ? -18.766 3.078 4.809 1 92.31 96 GLY B O 1
ATOM 4017 N N . ILE B 1 97 ? -20.328 1.431 4.527 1 93.88 97 ILE B N 1
ATOM 4018 C CA . ILE B 1 97 ? -21.422 2.283 4.965 1 93.88 97 ILE B CA 1
ATOM 4019 C C . ILE B 1 97 ? -21.875 1.867 6.363 1 93.88 97 ILE B C 1
ATOM 4021 O O . ILE B 1 97 ? -22.203 0.702 6.598 1 93.88 97 ILE B O 1
ATOM 4025 N N . TYR B 1 98 ? -21.875 2.797 7.23 1 94.94 98 TYR B N 1
ATOM 4026 C CA . TYR B 1 98 ? -22.297 2.615 8.617 1 94.94 98 TYR B CA 1
ATOM 4027 C C . TYR B 1 98 ? -23.453 3.559 8.953 1 94.94 98 TYR B C 1
ATOM 4029 O O . TYR B 1 98 ? -23.234 4.734 9.25 1 94.94 98 TYR B O 1
ATOM 4037 N N . LEU B 1 99 ? -24.656 3.018 8.977 1 94.25 99 LEU B N 1
ATOM 4038 C CA . LEU B 1 99 ? -25.859 3.826 9.008 1 94.25 99 LEU B CA 1
ATOM 4039 C C . LEU B 1 99 ? -25.906 4.688 10.266 1 94.25 99 LEU B C 1
ATOM 4041 O O . LEU B 1 99 ? -26 5.914 10.18 1 94.25 99 LEU B O 1
ATOM 4045 N N . ALA B 1 100 ? -25.734 4.055 11.414 1 93.5 100 ALA B N 1
ATOM 4046 C CA . ALA B 1 100 ? -25.812 4.801 12.672 1 93.5 100 ALA B CA 1
ATOM 4047 C C . ALA B 1 100 ? -24.719 5.863 12.75 1 93.5 100 ALA B C 1
ATOM 4049 O O . ALA B 1 100 ? -24.984 7 13.148 1 93.5 100 ALA B O 1
ATOM 4050 N N . SER B 1 101 ? -23.531 5.562 12.312 1 93.56 101 SER B N 1
ATOM 4051 C CA . SER B 1 101 ? -22.375 6.449 12.422 1 93.56 101 SER B CA 1
ATOM 4052 C C . SER B 1 101 ? -22.484 7.617 11.445 1 93.56 101 SER B C 1
ATOM 4054 O O . SER B 1 101 ? -21.812 8.641 11.617 1 93.56 101 SER B O 1
ATOM 4056 N N . SER B 1 102 ? -23.312 7.496 10.477 1 92.62 102 SER B N 1
ATOM 4057 C CA . SER B 1 102 ? -23.438 8.516 9.438 1 92.62 102 SER B CA 1
ATOM 4058 C C . SER B 1 102 ? -24.094 9.781 9.984 1 92.62 102 SER B C 1
ATOM 4060 O O . SER B 1 102 ? -24.109 10.82 9.32 1 92.62 102 SER B O 1
ATOM 4062 N N . ILE B 1 103 ? -24.594 9.75 11.211 1 91.19 103 ILE B N 1
ATOM 4063 C CA . ILE B 1 103 ? -25.281 10.883 11.812 1 91.19 103 ILE B CA 1
ATOM 4064 C C . ILE B 1 103 ? -24.25 11.914 12.273 1 91.19 103 ILE B C 1
ATOM 4066 O O . ILE B 1 103 ? -24.578 13.078 12.516 1 91.19 103 ILE B O 1
ATOM 4070 N N . VAL B 1 104 ? -23.031 11.492 12.398 1 94.31 104 VAL B N 1
ATOM 4071 C CA . VAL B 1 104 ? -22.031 12.352 13.008 1 94.31 104 VAL B CA 1
ATOM 4072 C C . VAL B 1 104 ? -21.469 13.32 11.969 1 94.31 104 VAL B C 1
ATOM 4074 O O . VAL B 1 104 ? -21.125 12.914 10.852 1 94.31 104 VAL B O 1
ATOM 4077 N N . ASP B 1 105 ? -21.312 14.539 12.359 1 94.06 105 ASP B N 1
ATOM 4078 C CA . ASP B 1 105 ? -20.875 15.586 11.438 1 94.06 105 ASP B CA 1
ATOM 4079 C C . ASP B 1 105 ? -19.359 15.82 11.562 1 94.06 105 ASP B C 1
ATOM 4081 O O . ASP B 1 105 ? -18.734 15.367 12.523 1 94.06 105 ASP B O 1
ATOM 4085 N N . HIS B 1 106 ? -18.891 16.578 10.602 1 96 106 HIS B N 1
ATOM 4086 C CA . HIS B 1 106 ? -17.469 16.875 10.531 1 96 106 HIS B CA 1
ATOM 4087 C C . HIS B 1 106 ? -17.141 18.141 11.328 1 96 106 HIS B C 1
ATOM 4089 O O . HIS B 1 106 ? -17.938 19.062 11.406 1 96 106 HIS B O 1
ATOM 4095 N N . SER B 1 107 ? -15.984 18.109 11.883 1 95.94 107 SER B N 1
ATOM 4096 C CA . SER B 1 107 ? -15.273 19.312 12.312 1 95.94 107 SER B CA 1
ATOM 4097 C C . SER B 1 107 ? -13.766 19.156 12.164 1 95.94 107 SER B C 1
ATOM 4099 O O . SER B 1 107 ? -13.242 18.047 12.297 1 95.94 107 SER B O 1
ATOM 4101 N N . CYS B 1 108 ? -13.141 20.25 11.852 1 95.25 108 CYS B N 1
ATOM 4102 C CA . CYS B 1 108 ? -11.68 20.234 11.812 1 95.25 108 CYS B CA 1
ATOM 4103 C C . CYS B 1 108 ? -11.094 20.297 13.219 1 95.25 108 CYS B C 1
ATOM 4105 O O . CYS B 1 108 ? -9.875 20.25 13.391 1 95.25 108 CYS B O 1
ATOM 4107 N N . GLU B 1 109 ? -11.906 20.516 14.117 1 93.56 109 GLU B N 1
ATOM 4108 C CA . GLU B 1 109 ? -11.586 20.375 15.531 1 93.56 109 GLU B CA 1
ATOM 4109 C C . GLU B 1 109 ? -12.508 19.359 16.219 1 93.56 109 GLU B C 1
ATOM 4111 O O . GLU B 1 109 ? -13.305 19.734 17.078 1 93.56 109 GLU B O 1
ATOM 4116 N N . PRO B 1 110 ? -12.258 18.156 15.906 1 96.25 110 PRO B N 1
ATOM 4117 C CA . PRO B 1 110 ? -13.188 17.125 16.359 1 96.25 110 PRO B CA 1
ATOM 4118 C C . PRO B 1 110 ? -13.094 16.875 17.875 1 96.25 110 PRO B C 1
ATOM 4120 O O . PRO B 1 110 ? -12.055 17.125 18.484 1 96.25 110 PRO B O 1
ATOM 4123 N N . ASN B 1 111 ? -14.203 16.438 18.438 1 95.75 111 ASN B N 1
ATOM 4124 C CA . ASN B 1 111 ? -14.203 16.047 19.844 1 95.75 111 ASN B CA 1
ATOM 4125 C C . ASN B 1 111 ? -14.352 14.539 20.016 1 95.75 111 ASN B C 1
ATOM 4127 O O . ASN B 1 111 ? -14.562 14.055 21.125 1 95.75 111 ASN B O 1
ATOM 4131 N N . ALA B 1 112 ? -14.297 13.844 18.922 1 96.81 112 ALA B N 1
ATOM 4132 C CA . ALA B 1 112 ? -14.281 12.391 18.891 1 96.81 112 ALA B CA 1
ATOM 4133 C C . ALA B 1 112 ? -13.406 11.867 17.75 1 96.81 112 ALA B C 1
ATOM 4135 O O . ALA B 1 112 ? -13.055 12.625 16.844 1 96.81 112 ALA B O 1
ATOM 4136 N N . VAL B 1 113 ? -13.039 10.625 17.875 1 96.94 113 VAL B N 1
ATOM 4137 C CA . VAL B 1 113 ? -12.211 10.023 16.828 1 96.94 113 VAL B CA 1
ATOM 4138 C C . VAL B 1 113 ? -12.82 8.695 16.391 1 96.94 113 VAL B C 1
ATOM 4140 O O . VAL B 1 113 ? -13.547 8.047 17.156 1 96.94 113 VAL B O 1
ATOM 4143 N N . VAL B 1 114 ? -12.531 8.383 15.164 1 96.56 114 VAL B N 1
ATOM 4144 C CA . VAL B 1 114 ? -13.016 7.141 14.562 1 96.56 114 VAL B CA 1
ATOM 4145 C C . VAL B 1 114 ? -11.859 6.145 14.445 1 96.56 114 VAL B C 1
ATOM 4147 O O . VAL B 1 114 ? -10.789 6.48 13.945 1 96.56 114 VAL B O 1
ATOM 4150 N N . THR B 1 115 ? -12.008 5.012 14.914 1 96.31 115 THR B N 1
ATOM 4151 C CA . THR B 1 115 ? -11.078 3.9 14.742 1 96.31 115 THR B CA 1
ATOM 4152 C C . THR B 1 115 ? -11.828 2.635 14.32 1 96.31 115 THR B C 1
ATOM 4154 O O . THR B 1 115 ? -13.055 2.592 14.359 1 96.31 115 THR B O 1
ATOM 4157 N N . PHE B 1 116 ? -11.07 1.7 13.852 1 95.38 116 PHE B N 1
ATOM 4158 C CA . PHE B 1 116 ? -11.68 0.456 13.398 1 95.38 116 PHE B CA 1
ATOM 4159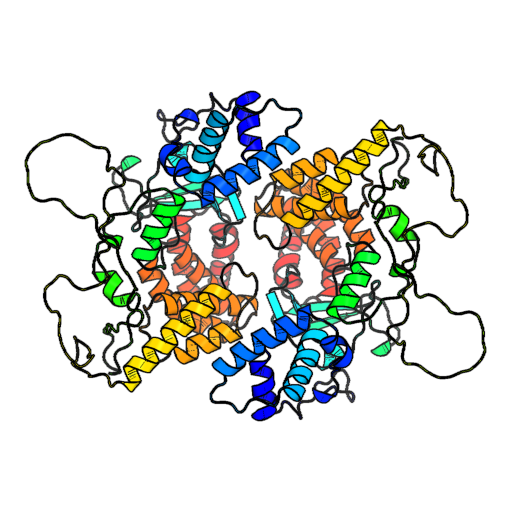 C C . PHE B 1 116 ? -11 -0.747 14.047 1 95.38 116 PHE B C 1
ATOM 4161 O O . PHE B 1 116 ? -9.797 -0.73 14.281 1 95.38 116 PHE B O 1
ATOM 4168 N N . ASP B 1 117 ? -11.742 -1.705 14.375 1 92.5 117 ASP B N 1
ATOM 4169 C CA . ASP B 1 117 ? -11.328 -3.074 14.672 1 92.5 117 ASP B CA 1
ATOM 4170 C C . ASP B 1 117 ? -11.938 -4.055 13.672 1 92.5 117 ASP B C 1
ATOM 4172 O O . ASP B 1 117 ? -13.07 -4.516 13.859 1 92.5 117 ASP B O 1
ATOM 4176 N N . GLY B 1 118 ? -11.125 -4.371 12.711 1 87.94 118 GLY B N 1
ATOM 4177 C CA . GLY B 1 118 ? -11.727 -5.027 11.562 1 87.94 118 GLY B CA 1
ATOM 4178 C C . GLY B 1 118 ? -12.727 -4.152 10.828 1 87.94 118 GLY B C 1
ATOM 4179 O O . GLY B 1 118 ? -12.406 -3.025 10.445 1 87.94 118 GLY B O 1
ATOM 4180 N N . LYS B 1 119 ? -13.914 -4.668 10.695 1 89.19 119 LYS B N 1
ATOM 4181 C CA . LYS B 1 119 ? -14.945 -3.918 9.977 1 89.19 119 LYS B CA 1
ATOM 4182 C C . LYS B 1 119 ? -15.805 -3.107 10.945 1 89.19 119 LYS B C 1
ATOM 4184 O O . LYS B 1 119 ? -16.703 -2.377 10.523 1 89.19 119 LYS B O 1
ATOM 4189 N N . THR B 1 120 ? -15.477 -3.244 12.188 1 93.38 120 THR B N 1
ATOM 4190 C CA . THR B 1 120 ? -16.297 -2.566 13.188 1 93.38 120 THR B CA 1
ATOM 4191 C C . THR B 1 120 ? -15.781 -1.155 13.445 1 93.38 120 THR B C 1
ATOM 4193 O O . THR B 1 120 ? -14.609 -0.97 13.766 1 93.38 120 THR B O 1
ATOM 4196 N N . ILE B 1 121 ? -16.703 -0.214 13.352 1 95.38 121 ILE B N 1
ATOM 4197 C CA . ILE B 1 121 ? -16.344 1.186 13.57 1 95.38 121 ILE B CA 1
ATOM 4198 C C . ILE B 1 121 ? -16.531 1.535 15.047 1 95.38 121 ILE B C 1
ATOM 4200 O O . ILE B 1 121 ? -17.5 1.086 15.68 1 95.38 121 ILE B O 1
ATOM 4204 N N . ASN B 1 122 ? -15.594 2.219 15.617 1 95.44 122 ASN B N 1
ATOM 4205 C CA . ASN B 1 122 ? -15.664 2.746 16.969 1 95.44 122 ASN B CA 1
ATOM 4206 C C . ASN B 1 122 ? -15.492 4.262 17 1 95.44 122 ASN B C 1
ATOM 4208 O O . ASN B 1 122 ? -14.516 4.785 16.453 1 95.44 122 ASN B O 1
ATOM 4212 N N . ILE B 1 123 ? -16.453 4.934 17.562 1 95.19 123 ILE B N 1
ATOM 4213 C CA . ILE B 1 123 ? -16.359 6.375 17.766 1 95.19 123 ILE B CA 1
ATOM 4214 C C . ILE B 1 123 ? -16.219 6.684 19.25 1 95.19 123 ILE B C 1
ATOM 4216 O O . ILE B 1 123 ? -17.078 6.32 20.047 1 95.19 123 ILE B O 1
ATOM 4220 N N . ARG B 1 124 ? -15.133 7.355 19.578 1 95.19 124 ARG B N 1
ATOM 4221 C CA . ARG B 1 124 ? -14.852 7.637 20.984 1 95.19 124 ARG B CA 1
ATOM 4222 C C . ARG B 1 124 ? -14.609 9.125 21.203 1 95.19 124 ARG B C 1
ATOM 4224 O O . ARG B 1 124 ? -13.883 9.766 20.438 1 95.19 124 ARG B O 1
ATOM 4231 N N . ALA B 1 125 ? -15.211 9.625 22.25 1 95.38 125 ALA B N 1
ATOM 4232 C CA . ALA B 1 125 ? -14.992 11.023 22.609 1 95.38 125 ALA B CA 1
ATOM 4233 C C . ALA B 1 125 ? -13.578 11.242 23.156 1 95.38 125 ALA B C 1
ATOM 4235 O O . ALA B 1 125 ? -13.055 10.406 23.891 1 95.38 125 ALA B O 1
ATOM 4236 N N . ILE B 1 126 ? -12.992 12.297 22.781 1 95.19 126 ILE B N 1
ATOM 4237 C CA . ILE B 1 126 ? -11.648 12.586 23.266 1 95.19 126 ILE B CA 1
ATOM 4238 C C . ILE B 1 126 ? -11.68 13.844 24.141 1 95.19 126 ILE B C 1
ATOM 4240 O O . ILE B 1 126 ? -10.625 14.383 24.5 1 95.19 126 ILE B O 1
ATOM 4244 N N . GLN B 1 127 ? -12.812 14.312 24.359 1 91.88 127 GLN B N 1
ATOM 4245 C CA . GLN B 1 127 ? -13.07 15.406 25.297 1 91.88 127 GLN B CA 1
ATOM 4246 C C . GLN B 1 127 ? -14.148 15.031 26.297 1 91.88 127 GLN B C 1
ATOM 4248 O O . GLN B 1 127 ? -15.031 14.227 26 1 91.88 127 GLN B O 1
ATOM 4253 N N . ASN B 1 128 ? -14 15.617 27.438 1 89.06 128 ASN B N 1
ATOM 4254 C CA . ASN B 1 128 ? -15 15.367 28.453 1 89.06 128 ASN B CA 1
ATOM 4255 C C . ASN B 1 128 ? -16.344 16.016 28.109 1 89.06 128 ASN B C 1
ATOM 4257 O O . ASN B 1 128 ? -16.375 17.141 27.594 1 89.06 128 ASN B O 1
ATOM 4261 N N . MET B 1 129 ? -17.328 15.18 28.312 1 88.31 129 MET B N 1
ATOM 4262 C CA . MET B 1 129 ? -18.688 15.672 28.094 1 88.31 129 MET B CA 1
ATOM 4263 C C . MET B 1 129 ? -19.594 15.289 29.266 1 88.31 129 MET B C 1
ATOM 4265 O O . MET B 1 129 ? -19.469 14.195 29.812 1 88.31 129 MET B O 1
ATOM 4269 N N . SER B 1 130 ? -20.438 16.219 29.688 1 86.56 130 SER B N 1
ATOM 4270 C CA . SER B 1 130 ? -21.359 15.977 30.797 1 86.56 130 SER B CA 1
ATOM 4271 C C . SER B 1 130 ? -22.375 14.906 30.453 1 86.56 130 SER B C 1
ATOM 4273 O O . SER B 1 130 ? -22.766 14.117 31.312 1 86.56 130 SER B O 1
ATOM 4275 N N . TYR B 1 131 ? -22.875 14.922 29.266 1 85.25 131 TYR B N 1
ATOM 4276 C CA . TYR B 1 131 ? -23.781 13.906 28.766 1 85.25 131 TYR B CA 1
ATOM 4277 C C . TYR B 1 131 ? -23.578 13.68 27.266 1 85.25 131 TYR B C 1
ATOM 4279 O O . TYR B 1 131 ? -23.031 14.539 26.578 1 85.25 131 TYR B O 1
ATOM 4287 N N . LEU B 1 132 ? -23.969 12.477 26.953 1 84.56 132 LEU B N 1
ATOM 4288 C CA . LEU B 1 132 ? -23.781 12.141 25.547 1 84.56 132 LEU B CA 1
ATOM 4289 C C . LEU B 1 132 ? -24.891 12.766 24.703 1 84.56 132 LEU B C 1
ATOM 4291 O O . LEU B 1 132 ? -26.062 12.477 24.891 1 84.56 132 LEU B O 1
ATOM 4295 N N . ASP B 1 133 ? -24.484 13.656 23.875 1 86.88 133 ASP B N 1
ATOM 4296 C CA . ASP B 1 133 ? -25.344 14.266 22.875 1 86.88 133 ASP B CA 1
ATOM 4297 C C . ASP B 1 133 ? -24.766 14.086 21.469 1 86.88 133 ASP B C 1
ATOM 4299 O O . ASP B 1 133 ? -23.797 14.766 21.109 1 86.88 133 ASP B O 1
ATOM 4303 N N . TRP B 1 134 ? -25.406 13.297 20.688 1 87.44 134 TRP B N 1
ATOM 4304 C CA . TRP B 1 134 ? -24.891 12.945 19.375 1 87.44 134 TRP B CA 1
ATOM 4305 C C . TRP B 1 134 ? -24.812 14.172 18.469 1 87.44 134 TRP B C 1
ATOM 4307 O O . TRP B 1 134 ? -23.984 14.227 17.562 1 87.44 134 TRP B O 1
ATOM 4317 N N . ASN B 1 135 ? -25.578 15.141 18.797 1 87.12 135 ASN B N 1
ATOM 4318 C CA . ASN B 1 135 ? -25.594 16.359 17.984 1 87.12 135 ASN B CA 1
ATOM 4319 C C . ASN B 1 135 ? -24.328 17.188 18.234 1 87.12 135 ASN B C 1
ATOM 4321 O O . ASN B 1 135 ? -24.016 18.094 17.438 1 87.12 135 ASN B O 1
ATOM 4325 N N . GLN B 1 136 ? -23.688 16.828 19.25 1 91.62 136 GLN B N 1
ATOM 4326 C CA . GLN B 1 136 ? -22.5 17.594 19.594 1 91.62 136 GLN B CA 1
ATOM 4327 C C . GLN B 1 136 ? -21.234 16.844 19.203 1 91.62 136 GLN B C 1
ATOM 4329 O O . GLN B 1 136 ? -20.125 17.406 19.266 1 91.62 136 GLN B O 1
ATOM 4334 N N . ILE B 1 137 ? -21.422 15.641 18.812 1 95 137 ILE B N 1
ATOM 4335 C CA . ILE B 1 137 ? -20.266 14.828 18.453 1 95 137 ILE B CA 1
ATOM 4336 C C . ILE B 1 137 ? -19.781 15.203 17.062 1 95 137 ILE B C 1
ATOM 4338 O O . ILE B 1 137 ? -20.578 15.32 16.125 1 95 137 ILE B O 1
ATOM 4342 N N . ARG B 1 138 ? -18.547 15.477 16.969 1 96.19 138 ARG B N 1
ATOM 4343 C CA . ARG B 1 138 ? -17.891 15.828 15.703 1 96.19 138 ARG B CA 1
ATOM 4344 C C . ARG B 1 138 ? -16.688 14.945 15.445 1 96.19 138 ARG B C 1
ATOM 4346 O O . ARG B 1 138 ? -15.898 14.672 16.359 1 96.19 138 ARG B O 1
ATOM 4353 N N . ILE B 1 139 ? -16.547 14.492 14.219 1 96.62 139 ILE B N 1
ATOM 4354 C CA . ILE B 1 139 ? -15.375 13.742 13.781 1 96.62 139 ILE B CA 1
ATOM 4355 C C . ILE B 1 139 ? -14.75 14.422 12.57 1 96.62 139 ILE B C 1
ATOM 4357 O O . ILE B 1 139 ? -15.352 15.32 11.977 1 96.62 139 ILE B O 1
ATOM 4361 N N . SER B 1 140 ? -13.578 14.094 12.297 1 96.25 140 SER B N 1
ATOM 4362 C CA . SER B 1 140 ? -12.977 14.594 11.062 1 96.25 140 SER B CA 1
ATOM 4363 C C . SER B 1 140 ? -13.195 13.617 9.914 1 96.25 140 SER B C 1
ATOM 4365 O O . SER B 1 140 ? -12.969 12.414 10.062 1 96.25 140 SER B O 1
ATOM 4367 N N . TYR B 1 141 ? -13.609 14.156 8.812 1 93.69 141 TYR B N 1
ATOM 4368 C CA . TYR B 1 141 ? -13.836 13.344 7.629 1 93.69 141 TYR B CA 1
ATOM 4369 C C . TYR B 1 141 ? -12.555 13.203 6.812 1 93.69 141 TYR B C 1
ATOM 4371 O O . TYR B 1 141 ? -12.453 12.344 5.938 1 93.69 141 TYR B O 1
ATOM 4379 N N . ILE B 1 142 ? -11.586 14.047 7.152 1 94.88 142 ILE B N 1
ATOM 4380 C CA . ILE B 1 142 ? -10.43 14.172 6.273 1 94.88 142 ILE B CA 1
ATOM 4381 C C . ILE B 1 142 ? -9.148 14.234 7.109 1 94.88 142 ILE B C 1
ATOM 4383 O O . ILE B 1 142 ? -9.211 14.297 8.344 1 94.88 142 ILE B O 1
ATOM 4387 N N . ASP B 1 143 ? -8.023 14.156 6.395 1 93.5 143 ASP B N 1
ATOM 4388 C CA . ASP B 1 143 ? -6.734 14.422 7.023 1 93.5 143 ASP B CA 1
ATOM 4389 C C . ASP B 1 143 ? -6.586 15.898 7.371 1 93.5 143 ASP B C 1
ATOM 4391 O O . ASP B 1 143 ? -6.852 16.766 6.535 1 93.5 143 ASP B O 1
ATOM 4395 N N . MET B 1 144 ? -6.07 16.203 8.523 1 95.06 144 MET B N 1
ATOM 4396 C CA . MET B 1 144 ? -6.086 17.562 9.023 1 95.06 144 MET B CA 1
ATOM 4397 C C . MET B 1 144 ? -4.766 18.266 8.734 1 95.06 144 MET B C 1
ATOM 4399 O O . MET B 1 144 ? -4.668 19.5 8.852 1 95.06 144 MET B O 1
ATOM 4403 N N . MET B 1 145 ? -3.76 17.562 8.406 1 96.12 145 MET B N 1
ATOM 4404 C CA . MET B 1 145 ? -2.455 18.172 8.164 1 96.12 145 MET B CA 1
ATOM 4405 C C . MET B 1 145 ? -2.381 18.75 6.754 1 96.12 145 MET B C 1
ATOM 4407 O O . MET B 1 145 ? -1.529 18.359 5.957 1 96.12 145 MET B O 1
ATOM 4411 N N . LYS B 1 146 ? -3.273 19.688 6.504 1 95.56 146 LYS B N 1
ATOM 4412 C CA . LYS B 1 146 ? -3.43 20.453 5.27 1 95.56 146 LYS B CA 1
ATOM 4413 C C . LYS B 1 146 ? -3.779 21.922 5.566 1 95.56 146 LYS B C 1
ATOM 4415 O O . LYS B 1 146 ? -4.078 22.266 6.711 1 95.56 146 LYS B O 1
ATOM 4420 N N . THR B 1 147 ? -3.695 22.766 4.566 1 94.12 147 THR B N 1
ATOM 4421 C CA . THR B 1 147 ? -4.172 24.141 4.727 1 94.12 147 THR B CA 1
ATOM 4422 C C . THR B 1 147 ? -5.691 24.172 4.867 1 94.12 147 THR B C 1
ATOM 4424 O O . THR B 1 147 ? -6.379 23.25 4.414 1 94.12 147 THR B O 1
ATOM 4427 N N . PRO B 1 148 ? -6.172 25.188 5.543 1 93.5 148 PRO B N 1
ATOM 4428 C CA . PRO B 1 148 ? -7.633 25.312 5.602 1 93.5 148 PRO B CA 1
ATOM 4429 C C . PRO B 1 148 ? -8.281 25.266 4.219 1 93.5 148 PRO B C 1
ATOM 4431 O O . PRO B 1 148 ? -9.32 24.609 4.043 1 93.5 148 PRO B O 1
ATOM 4434 N N . TYR B 1 149 ? -7.676 25.812 3.305 1 93.06 149 TYR B N 1
ATOM 4435 C CA . TYR B 1 149 ? -8.195 25.828 1.94 1 93.06 149 TYR B CA 1
ATOM 4436 C C . TYR B 1 149 ? -8.273 24.406 1.377 1 93.06 149 TYR B C 1
ATOM 4438 O O . TYR B 1 149 ? -9.297 24.031 0.797 1 93.06 149 TYR B O 1
ATOM 4446 N N . GLU B 1 150 ? -7.246 23.719 1.532 1 94.38 150 GLU B N 1
ATOM 4447 C CA . GLU B 1 150 ? -7.223 22.344 1.043 1 94.38 150 GLU B CA 1
ATOM 4448 C C . GLU B 1 150 ? -8.273 21.484 1.749 1 94.38 150 GLU B C 1
ATOM 4450 O O . GLU B 1 150 ? -8.93 20.656 1.12 1 94.38 150 GLU B O 1
ATOM 4455 N N . ARG B 1 151 ? -8.414 21.672 3.035 1 95.19 151 ARG B N 1
ATOM 4456 C CA . ARG B 1 151 ? -9.43 20.953 3.797 1 95.19 151 ARG B CA 1
ATOM 4457 C C . ARG B 1 151 ? -10.828 21.297 3.316 1 95.19 151 ARG B C 1
ATOM 4459 O O . ARG B 1 151 ? -11.641 20.406 3.053 1 95.19 151 ARG B O 1
ATOM 4466 N N . GLN B 1 152 ? -11.047 22.547 3.16 1 94.81 152 GLN B N 1
ATOM 4467 C CA . GLN B 1 152 ? -12.352 23.031 2.709 1 94.81 152 GLN B CA 1
ATOM 4468 C C . GLN B 1 152 ? -12.672 22.5 1.315 1 94.81 152 GLN B C 1
ATOM 4470 O O . GLN B 1 152 ? -13.797 22.047 1.062 1 94.81 152 GLN B O 1
ATOM 4475 N N . ASN B 1 153 ? -11.695 22.5 0.452 1 94.56 153 ASN B N 1
ATOM 4476 C CA . ASN B 1 153 ? -11.906 22.016 -0.906 1 94.56 153 ASN B CA 1
ATOM 4477 C C . ASN B 1 153 ? -12.188 20.516 -0.925 1 94.56 153 ASN B C 1
ATOM 4479 O O . ASN B 1 153 ? -13.008 20.047 -1.714 1 94.56 153 ASN B O 1
ATOM 4483 N N . GLU B 1 154 ? -11.484 19.844 -0.121 1 94.94 154 GLU B N 1
ATOM 4484 C CA . GLU B 1 154 ? -11.727 18.406 -0.033 1 94.94 154 GLU B CA 1
ATOM 4485 C C . GLU B 1 154 ? -13.125 18.109 0.484 1 94.94 154 GLU B C 1
ATOM 4487 O O . GLU B 1 154 ? -13.82 17.234 -0.041 1 94.94 154 GLU B O 1
ATOM 4492 N N . LEU B 1 155 ? -13.555 18.812 1.442 1 95.5 155 LEU B N 1
ATOM 4493 C CA . LEU B 1 155 ? -14.891 18.641 1.996 1 95.5 155 LEU B CA 1
ATOM 4494 C C . LEU B 1 155 ? -15.961 19.047 0.982 1 95.5 155 LEU B C 1
ATOM 4496 O O . LEU B 1 155 ? -16.984 18.375 0.855 1 95.5 155 LEU B O 1
ATOM 4500 N N . LEU B 1 156 ? -15.664 20.078 0.272 1 93.25 156 LEU B N 1
ATOM 4501 C CA . LEU B 1 156 ? -16.594 20.531 -0.76 1 93.25 156 LEU B CA 1
ATOM 4502 C C . LEU B 1 156 ? -16.703 19.5 -1.882 1 93.25 156 LEU B C 1
ATOM 4504 O O . LEU B 1 156 ? -17.797 19.203 -2.352 1 93.25 156 LEU B O 1
ATOM 4508 N N . SER B 1 157 ? -15.617 18.984 -2.25 1 92.62 157 SER B N 1
ATOM 4509 C CA . SER B 1 157 ? -15.578 18.078 -3.387 1 92.62 157 SER B CA 1
ATOM 4510 C C . SER B 1 157 ? -16.125 16.703 -3.006 1 92.62 157 SER B C 1
ATOM 4512 O O . SER B 1 157 ? -16.734 16.016 -3.83 1 92.62 157 SER B O 1
ATOM 4514 N N . SER B 1 158 ? -15.914 16.312 -1.808 1 92.31 158 SER B N 1
ATOM 4515 C CA . SER B 1 158 ? -16.25 14.945 -1.418 1 92.31 158 SER B CA 1
ATOM 4516 C C . SER B 1 158 ? -17.609 14.891 -0.734 1 92.31 158 SER B C 1
ATOM 4518 O O . SER B 1 158 ? -18.328 13.883 -0.831 1 92.31 158 SER B O 1
ATOM 4520 N N . TYR B 1 159 ? -18.016 15.992 -0.095 1 93.31 159 TYR B N 1
ATOM 4521 C CA . TYR B 1 159 ? -19.219 15.938 0.729 1 93.31 159 TYR B CA 1
ATOM 4522 C C . TYR B 1 159 ? -20.156 17.094 0.406 1 93.31 159 TYR B C 1
ATOM 4524 O O . TYR B 1 159 ? -21.219 17.234 1.012 1 93.31 159 TYR B O 1
ATOM 4532 N N . TYR B 1 160 ? -19.719 18.031 -0.389 1 92.75 160 TYR B N 1
ATOM 4533 C CA . TYR B 1 160 ? -20.516 19.109 -0.956 1 92.75 160 TYR B CA 1
ATOM 4534 C C . TYR B 1 160 ? -20.906 20.125 0.113 1 92.75 160 TYR B C 1
ATOM 4536 O O . TYR B 1 160 ? -22.016 20.656 0.1 1 92.75 160 TYR B O 1
ATOM 4544 N N . PHE B 1 161 ? -20.016 20.344 1.045 1 92.06 161 PHE B N 1
ATOM 4545 C CA . PHE B 1 161 ? -20.25 21.422 1.991 1 92.06 161 PHE B CA 1
ATOM 4546 C C . PHE B 1 161 ? -18.953 22.172 2.293 1 92.06 161 PHE B C 1
ATOM 4548 O O . PHE B 1 161 ? -17.859 21.594 2.188 1 92.06 161 PHE B O 1
ATOM 4555 N N . LEU B 1 162 ? -19.062 23.391 2.652 1 92.94 162 LEU B N 1
ATOM 4556 C CA . LEU B 1 162 ? -17.938 24.234 3.057 1 92.94 162 LEU B CA 1
ATOM 4557 C C . LEU B 1 162 ? -17.812 24.281 4.578 1 92.94 162 LEU B C 1
ATOM 4559 O O . LEU B 1 162 ? -18.719 24.766 5.258 1 92.94 162 LEU B O 1
ATOM 4563 N N . CYS B 1 163 ? -16.781 23.812 5.035 1 94.25 163 CYS B N 1
ATOM 4564 C CA . CYS B 1 163 ? -16.594 23.797 6.48 1 94.25 163 CYS B CA 1
ATOM 4565 C C . CYS B 1 163 ? -16.328 25.203 7.004 1 94.25 163 CYS B C 1
ATOM 4567 O O . CYS B 1 163 ? -15.461 25.906 6.492 1 94.25 163 CYS B O 1
ATOM 4569 N N . GLY B 1 164 ? -17.016 25.609 7.996 1 91.06 164 GLY B N 1
ATOM 4570 C CA . GLY B 1 164 ? -16.859 26.906 8.625 1 91.06 164 GLY B CA 1
ATOM 4571 C C . GLY B 1 164 ? -16.5 26.828 10.102 1 91.06 164 GLY B C 1
ATOM 4572 O O . GLY B 1 164 ? -16.844 27.703 10.883 1 91.06 164 GLY B O 1
ATOM 4573 N N . CYS B 1 165 ? -15.883 25.766 10.469 1 90.94 165 CYS B N 1
ATOM 4574 C CA . CYS B 1 165 ? -15.539 25.594 11.875 1 90.94 165 CYS B CA 1
ATOM 4575 C C . CYS B 1 165 ? -14.484 26.609 12.305 1 90.94 165 CYS B C 1
ATOM 4577 O O . CYS B 1 165 ? -13.938 27.328 11.477 1 90.94 165 CYS B O 1
ATOM 4579 N N . HIS B 1 166 ? -14.25 26.641 13.547 1 88.56 166 HIS B N 1
ATOM 4580 C CA . HIS B 1 166 ? -13.328 27.625 14.125 1 88.56 166 HIS B CA 1
ATOM 4581 C C . HIS B 1 166 ? -11.922 27.453 13.555 1 88.56 166 HIS B C 1
ATOM 4583 O O . HIS B 1 166 ? -11.25 28.453 13.266 1 88.56 166 HIS B O 1
ATOM 4589 N N . ARG B 1 167 ? -11.516 26.312 13.375 1 90.62 167 ARG B N 1
ATOM 4590 C CA . ARG B 1 167 ? -10.164 26.031 12.891 1 90.62 167 ARG B CA 1
ATOM 4591 C C . ARG B 1 167 ? -9.984 26.531 11.453 1 90.62 167 ARG B C 1
ATOM 4593 O O . ARG B 1 167 ? -8.891 26.969 11.078 1 90.62 167 ARG B O 1
ATOM 4600 N N . CYS B 1 168 ? -10.953 26.438 10.688 1 90.94 168 CYS B N 1
ATOM 4601 C CA . CYS B 1 168 ? -10.875 26.875 9.297 1 90.94 168 CYS B CA 1
ATOM 4602 C C . CYS B 1 168 ? -10.898 28.391 9.195 1 90.94 168 CYS B C 1
ATOM 4604 O O . CYS B 1 168 ? -10.258 28.969 8.312 1 90.94 168 CYS B O 1
ATOM 4606 N N . ILE B 1 169 ? -11.586 28.953 10.125 1 85.5 169 ILE B N 1
ATOM 4607 C CA . ILE B 1 169 ? -11.82 30.391 9.984 1 85.5 169 ILE B CA 1
ATOM 4608 C C . ILE B 1 169 ? -10.797 31.156 10.82 1 85.5 169 ILE B C 1
ATOM 4610 O O . ILE B 1 169 ? -10.445 32.281 10.492 1 85.5 169 ILE B O 1
ATOM 4614 N N . ASP B 1 170 ? -10.266 30.453 11.797 1 79.19 170 ASP B N 1
ATOM 4615 C CA . ASP B 1 170 ? -9.328 31.125 12.68 1 79.19 170 ASP B CA 1
ATOM 4616 C C . ASP B 1 170 ? -8.008 31.406 11.977 1 79.19 170 ASP B C 1
ATOM 4618 O O . ASP B 1 170 ? -7.551 30.609 11.156 1 79.19 170 ASP B O 1
ATOM 4622 N N . GLY B 1 171 ? -7.547 32.625 12.023 1 74.81 171 GLY B N 1
ATOM 4623 C CA . GLY B 1 171 ? -6.359 33.125 11.344 1 74.81 171 GLY B CA 1
ATOM 4624 C C . GLY B 1 171 ? -5.07 32.562 11.922 1 74.81 171 GLY B C 1
ATOM 4625 O O . GLY B 1 171 ? -4.008 32.688 11.305 1 74.81 171 GLY B O 1
ATOM 4626 N N . ASN B 1 172 ? -5.113 31.812 13.008 1 80.81 172 ASN B N 1
ATOM 4627 C CA . ASN B 1 172 ? -3.879 31.422 13.672 1 80.81 172 ASN B CA 1
ATOM 4628 C C . ASN B 1 172 ? -3.135 30.344 12.875 1 80.81 172 ASN B C 1
ATOM 4630 O O . ASN B 1 172 ? -1.917 30.438 12.703 1 80.81 172 ASN B O 1
ATOM 4634 N N . GLN B 1 173 ? -3.758 29.359 12.367 1 86.38 173 GLN B N 1
ATOM 4635 C CA . GLN B 1 173 ? -3.096 28.312 11.602 1 86.38 173 GLN B CA 1
ATOM 4636 C C . GLN B 1 173 ? -2.551 28.844 10.281 1 86.38 173 GLN B C 1
ATOM 4638 O O . GLN B 1 173 ? -1.51 28.391 9.805 1 86.38 173 GLN B O 1
ATOM 4643 N N . VAL B 1 174 ? -3.211 29.844 9.781 1 88.19 174 VAL B N 1
ATOM 4644 C CA . VAL B 1 174 ? -2.863 30.391 8.469 1 88.19 174 VAL B CA 1
ATOM 4645 C C . VAL B 1 174 ? -1.477 31.031 8.531 1 88.19 174 VAL B C 1
ATOM 4647 O O . VAL B 1 174 ? -0.747 31.031 7.535 1 88.19 174 VAL B O 1
ATOM 4650 N N . LYS B 1 175 ? -1.118 31.484 9.695 1 91 175 LYS B N 1
ATOM 4651 C CA . LYS B 1 175 ? 0.175 32.125 9.867 1 91 175 LYS B CA 1
ATOM 4652 C C . LYS B 1 175 ? 1.321 31.141 9.695 1 91 175 LYS B C 1
ATOM 4654 O O . LYS B 1 175 ? 2.432 31.531 9.32 1 91 175 LYS B O 1
ATOM 4659 N N . TYR B 1 176 ? 1.035 29.875 9.914 1 94.81 176 TYR B N 1
ATOM 4660 C CA . TYR B 1 176 ? 2.127 28.906 10.008 1 94.81 176 TYR B CA 1
ATOM 4661 C C . TYR B 1 176 ? 2.145 27.984 8.789 1 94.81 176 TYR B C 1
ATOM 4663 O O . TYR B 1 176 ? 3.193 27.438 8.43 1 94.81 176 TYR B O 1
ATOM 4671 N N . VAL B 1 177 ? 1.122 27.797 8.125 1 95.06 177 VAL B N 1
ATOM 4672 C CA . VAL B 1 177 ? 0.942 26.703 7.176 1 95.06 177 VAL B CA 1
ATOM 4673 C C . VAL B 1 177 ? 1.916 26.859 6.008 1 95.06 177 VAL B C 1
ATOM 4675 O O . VAL B 1 177 ? 2.41 25.875 5.465 1 95.06 177 VAL B O 1
ATOM 4678 N N . HIS B 1 178 ? 2.199 28.031 5.602 1 96 178 HIS B N 1
ATOM 4679 C CA . HIS B 1 178 ? 3.164 28.281 4.539 1 96 178 HIS B CA 1
ATOM 4680 C C . HIS B 1 178 ? 4.227 29.281 4.98 1 96 178 HIS B C 1
ATOM 4682 O O . HIS B 1 178 ? 4.68 30.109 4.184 1 96 178 HIS B O 1
ATOM 4688 N N . ALA B 1 179 ? 4.602 29.188 6.18 1 96.81 179 ALA B N 1
ATOM 4689 C CA . ALA B 1 179 ? 5.496 30.203 6.75 1 96.81 179 ALA B CA 1
ATOM 4690 C C . ALA B 1 179 ? 6.957 29.844 6.496 1 96.81 179 ALA B C 1
ATOM 4692 O O . ALA B 1 179 ? 7.32 28.672 6.473 1 96.81 179 ALA B O 1
ATOM 4693 N N . ALA B 1 180 ? 7.727 30.844 6.359 1 97.94 180 ALA B N 1
ATOM 4694 C CA . ALA B 1 180 ? 9.18 30.719 6.363 1 97.94 180 ALA B CA 1
ATOM 4695 C C . ALA B 1 180 ? 9.742 30.844 7.777 1 97.94 180 ALA B C 1
ATOM 4697 O O . ALA B 1 180 ? 9.062 31.359 8.672 1 97.94 180 ALA B O 1
ATOM 4698 N N . LYS B 1 181 ? 10.891 30.328 7.891 1 97.69 181 LYS B N 1
ATOM 4699 C CA . LYS B 1 181 ? 11.617 30.5 9.141 1 97.69 181 LYS B CA 1
ATOM 4700 C C . LYS B 1 181 ? 12.297 31.875 9.195 1 97.69 181 LYS B C 1
ATOM 4702 O O . LYS B 1 181 ? 12.844 32.344 8.195 1 97.69 181 LYS B O 1
ATOM 4707 N N . CYS B 1 182 ? 12.211 32.531 10.367 1 97.44 182 CYS B N 1
ATOM 4708 C CA . CYS B 1 182 ? 12.93 33.812 10.539 1 97.44 182 CYS B CA 1
ATOM 4709 C C . CYS B 1 182 ? 14.43 33.594 10.43 1 97.44 182 CYS B C 1
ATOM 4711 O O . CYS B 1 182 ? 14.961 32.594 10.945 1 97.44 182 CYS B O 1
ATOM 4713 N N . LEU B 1 183 ? 15.125 34.469 9.812 1 96 183 LEU B N 1
ATOM 4714 C CA . LEU B 1 183 ? 16.562 34.344 9.578 1 96 183 LEU B CA 1
ATOM 4715 C C . LEU B 1 183 ? 17.344 34.562 10.875 1 96 183 LEU B C 1
ATOM 4717 O O . LEU B 1 183 ? 18.516 34.188 10.961 1 96 183 LEU B O 1
ATOM 4721 N N . ASN B 1 184 ? 16.641 35.188 11.836 1 95.94 184 ASN B N 1
ATOM 4722 C CA . ASN B 1 184 ? 17.234 35.312 13.164 1 95.94 184 ASN B CA 1
ATOM 4723 C C . ASN B 1 184 ? 17.141 34.031 13.953 1 95.94 184 ASN B C 1
ATOM 4725 O O . ASN B 1 184 ? 16.031 33.594 14.305 1 95.94 184 ASN B O 1
ATOM 4729 N N . GLU B 1 185 ? 18.188 33.406 14.344 1 92.56 185 GLU B N 1
ATOM 4730 C CA . GLU B 1 185 ? 18.25 32.094 14.977 1 92.56 185 GLU B CA 1
ATOM 4731 C C . GLU B 1 185 ? 17.578 32.125 16.344 1 92.56 185 GLU B C 1
ATOM 4733 O O . GLU B 1 185 ? 17.156 31.078 16.859 1 92.56 185 GLU B O 1
ATOM 4738 N N . ASN B 1 186 ? 17.484 33.281 16.891 1 94.38 186 ASN B N 1
ATOM 4739 C CA . ASN B 1 186 ? 16.891 33.406 18.219 1 94.38 186 ASN B CA 1
ATOM 4740 C C . ASN B 1 186 ? 15.398 33.719 18.141 1 94.38 186 ASN B C 1
ATOM 4742 O O . ASN B 1 186 ? 14.766 34 19.156 1 94.38 186 ASN B O 1
ATOM 4746 N N . CYS B 1 187 ? 14.859 33.75 16.906 1 96.12 187 CYS B N 1
ATOM 4747 C CA . CYS B 1 187 ? 13.453 34.062 16.688 1 96.12 187 CYS B CA 1
ATOM 4748 C C . CYS B 1 187 ? 12.727 32.875 16.078 1 96.12 187 CYS B C 1
ATOM 4750 O O . CYS B 1 187 ? 13.164 32.344 15.047 1 96.12 187 CYS B O 1
ATOM 4752 N N . GLU B 1 188 ? 11.617 32.469 16.656 1 94 188 GLU B N 1
ATOM 4753 C CA . GLU B 1 188 ? 10.883 31.312 16.172 1 94 188 GLU B CA 1
ATOM 4754 C C . GLU B 1 188 ? 9.586 31.734 15.484 1 94 188 GLU B C 1
ATOM 4756 O O . GLU B 1 188 ? 8.719 30.891 15.211 1 94 188 GLU B O 1
ATOM 4761 N N . ALA B 1 189 ? 9.461 33 15.164 1 95.75 189 ALA B N 1
ATOM 4762 C CA . ALA B 1 189 ? 8.234 33.531 14.594 1 95.75 189 ALA B CA 1
ATOM 4763 C C . ALA B 1 189 ? 8.094 33.125 13.125 1 95.75 189 ALA B C 1
ATOM 4765 O O . ALA B 1 189 ? 9.086 33 12.406 1 95.75 189 ALA B O 1
ATOM 4766 N N . PRO B 1 190 ? 6.867 32.906 12.711 1 96.5 190 PRO B N 1
ATOM 4767 C CA . PRO B 1 190 ? 6.641 32.625 11.289 1 96.5 190 PRO B CA 1
ATOM 4768 C C . PRO B 1 190 ? 6.742 33.906 10.43 1 96.5 190 PRO B C 1
ATOM 4770 O O . PRO B 1 190 ? 6.336 34.969 10.867 1 96.5 190 PRO B O 1
ATOM 4773 N N . VAL B 1 191 ? 7.312 33.75 9.297 1 96.81 191 VAL B N 1
ATOM 4774 C CA . VAL B 1 191 ? 7.406 34.875 8.359 1 96.81 191 VAL B CA 1
ATOM 4775 C C . VAL B 1 191 ? 6.559 34.562 7.121 1 96.81 191 VAL B C 1
ATOM 4777 O O . VAL B 1 191 ? 6.68 33.5 6.52 1 96.81 191 VAL B O 1
ATOM 4780 N N . LYS B 1 192 ? 5.762 35.5 6.789 1 93.31 192 LYS B N 1
ATOM 4781 C CA . LYS B 1 192 ? 4.871 35.312 5.641 1 93.31 192 LYS B CA 1
ATOM 4782 C C . LYS B 1 192 ? 5.559 35.75 4.348 1 93.31 192 LYS B C 1
ATOM 4784 O O . LYS B 1 192 ? 5.992 36.906 4.219 1 93.31 192 LYS B O 1
ATOM 4789 N N . ILE B 1 193 ? 5.707 34.844 3.488 1 94.12 193 ILE B N 1
ATOM 4790 C CA . ILE B 1 193 ? 6.219 35.125 2.148 1 94.12 193 ILE B CA 1
ATOM 4791 C C . ILE B 1 193 ? 5.258 34.562 1.105 1 94.12 193 ILE B C 1
ATOM 4793 O O . ILE B 1 193 ? 4.895 33.375 1.16 1 94.12 193 ILE B O 1
ATOM 4797 N N . THR B 1 194 ? 4.887 35.344 0.153 1 90.81 194 THR B N 1
ATOM 4798 C CA . THR B 1 194 ? 4.016 34.875 -0.917 1 90.81 194 THR B CA 1
ATOM 4799 C C . THR B 1 194 ? 4.809 34.062 -1.944 1 90.81 194 THR B C 1
ATOM 4801 O O . THR B 1 194 ? 5.723 34.594 -2.582 1 90.81 194 THR B O 1
ATOM 4804 N N . TRP B 1 195 ? 4.445 32.875 -2.07 1 91.69 195 TRP B N 1
ATOM 4805 C CA . TRP B 1 195 ? 5.234 32.031 -2.975 1 91.69 195 TRP B CA 1
ATOM 4806 C C . TRP B 1 195 ? 4.414 31.625 -4.199 1 91.69 195 TRP B C 1
ATOM 4808 O O . TRP B 1 195 ? 4.969 31.172 -5.199 1 91.69 195 TRP B O 1
ATOM 4818 N N . ASN B 1 196 ? 3.137 31.703 -4.098 1 85.06 196 ASN B N 1
ATOM 4819 C CA . ASN B 1 196 ? 2.199 31.453 -5.188 1 85.06 196 ASN B CA 1
ATOM 4820 C C . ASN B 1 196 ? 1.069 32.469 -5.207 1 85.06 196 ASN B C 1
ATOM 4822 O O . ASN B 1 196 ? 0.278 32.562 -4.266 1 85.06 196 ASN B O 1
ATOM 4826 N N . GLU B 1 197 ? 1.011 33.219 -6.156 1 74.31 197 GLU B N 1
ATOM 4827 C CA . GLU B 1 197 ? 0.07 34.312 -6.25 1 74.31 197 GLU B CA 1
ATOM 4828 C C . GLU B 1 197 ? -1.373 33.844 -6.176 1 74.31 197 GLU B C 1
ATOM 4830 O O . GLU B 1 197 ? -2.26 34.562 -5.73 1 74.31 197 GLU B O 1
ATOM 4835 N N . ASN B 1 198 ? -1.589 32.719 -6.543 1 69.56 198 ASN B N 1
ATOM 4836 C CA . ASN B 1 198 ? -2.938 32.156 -6.57 1 69.56 198 ASN B CA 1
ATOM 4837 C C . ASN B 1 198 ? -3.197 31.25 -5.367 1 69.56 198 ASN B C 1
ATOM 4839 O O . ASN B 1 198 ? -4.172 30.5 -5.348 1 69.56 198 ASN B O 1
ATOM 4843 N N . CYS B 1 199 ? -2.35 31.516 -4.43 1 73 199 CYS B N 1
ATOM 4844 C CA . CYS B 1 199 ? -2.467 30.578 -3.32 1 73 199 CYS B CA 1
ATOM 4845 C C . CYS B 1 199 ? -3.488 31.062 -2.299 1 73 199 CYS B C 1
ATOM 4847 O O . CYS B 1 199 ? -3.273 32.062 -1.634 1 73 199 CYS B O 1
ATOM 4849 N N . GLN B 1 200 ? -4.707 30.469 -2.314 1 72.81 200 GLN B N 1
ATOM 4850 C CA . GLN B 1 200 ? -5.742 30.688 -1.311 1 72.81 200 GLN B CA 1
ATOM 4851 C C . GLN B 1 200 ? -5.562 29.766 -0.115 1 72.81 200 GLN B C 1
ATOM 4853 O O . GLN B 1 200 ? -5.289 28.578 -0.284 1 72.81 200 GLN B O 1
ATOM 4858 N N . LEU B 1 201 ? -5.598 30.438 1.043 1 77.62 201 LEU B N 1
ATOM 4859 C CA . LEU B 1 201 ? -5.367 29.625 2.232 1 77.62 201 LEU B CA 1
ATOM 4860 C C . LEU B 1 201 ? -6.676 29.328 2.959 1 77.62 201 LEU B C 1
ATOM 4862 O O . LEU B 1 201 ? -6.746 28.422 3.779 1 77.62 201 LEU B O 1
ATOM 4866 N N . VAL B 1 202 ? -7.816 30.125 2.646 1 80.88 202 VAL B N 1
ATOM 4867 C CA . VAL B 1 202 ? -9.094 29.891 3.311 1 80.88 202 VAL B CA 1
ATOM 4868 C C . VAL B 1 202 ? -10.234 30.422 2.443 1 80.88 202 VAL B C 1
ATOM 4870 O O . VAL B 1 202 ? -10.062 31.422 1.736 1 80.88 202 VAL B O 1
ATOM 4873 N N . LEU B 1 203 ? -11.352 29.719 2.465 1 81.62 203 LEU B N 1
ATOM 4874 C CA . LEU B 1 203 ? -12.57 30.188 1.818 1 81.62 203 LEU B CA 1
ATOM 4875 C C . LEU B 1 203 ? -13.555 30.734 2.85 1 81.62 203 LEU B C 1
ATOM 4877 O O . LEU B 1 203 ? -13.867 30.047 3.832 1 81.62 203 LEU B O 1
ATOM 4881 N N . ARG B 1 204 ? -13.914 32.031 2.846 1 76.88 204 ARG B N 1
ATOM 4882 C CA . ARG B 1 204 ? -14.891 32.594 3.76 1 76.88 204 ARG B CA 1
ATOM 4883 C C . ARG B 1 204 ? -16.219 32.875 3.047 1 76.88 204 ARG B C 1
ATOM 4885 O O . ARG B 1 204 ? -16.234 33.281 1.881 1 76.88 204 ARG B O 1
ATOM 4892 N N . PRO B 1 205 ? -17.312 32.469 3.711 1 64 205 PRO B N 1
ATOM 4893 C CA . PRO B 1 205 ? -18.625 32.781 3.104 1 64 205 PRO B CA 1
ATOM 4894 C C . PRO B 1 205 ? -18.859 34.281 2.947 1 64 205 PRO B C 1
ATOM 4896 O O . PRO B 1 205 ? -18.375 35.062 3.762 1 64 205 PRO B O 1
ATOM 4899 N N . VAL B 1 206 ? -19.281 34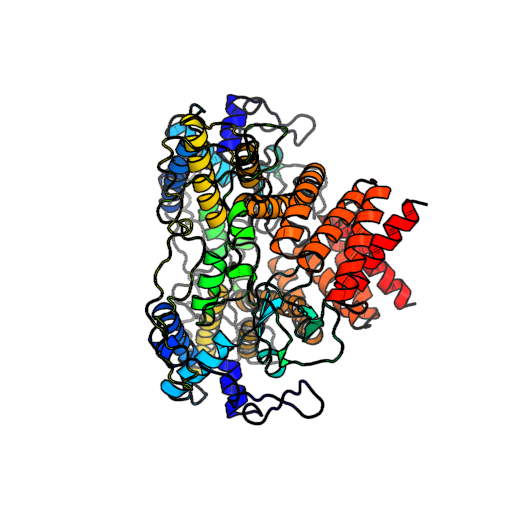.906 1.839 1 54.19 206 VAL B N 1
ATOM 4900 C CA . VAL B 1 206 ? -19.641 36.312 1.615 1 54.19 206 VAL B CA 1
ATOM 4901 C C . VAL B 1 206 ? -20.891 36.656 2.422 1 54.19 206 VAL B C 1
ATOM 4903 O O . VAL B 1 206 ? -21.938 36.031 2.258 1 54.19 206 VAL B O 1
ATOM 4906 N N . THR B 1 207 ? -20.828 37.156 3.686 1 43.75 207 THR B N 1
ATOM 4907 C CA . THR B 1 207 ? -22.016 37.719 4.332 1 43.75 207 THR B CA 1
ATOM 4908 C C . THR B 1 207 ? -22.641 38.781 3.455 1 43.75 207 THR B C 1
ATOM 4910 O O . THR B 1 207 ? -21.984 39.75 3.076 1 43.75 207 THR B O 1
ATOM 4913 N N . GLU B 1 208 ? -23.734 38.656 2.709 1 38.84 208 GLU B N 1
ATOM 4914 C CA . GLU B 1 208 ? -24.562 39.812 2.359 1 38.84 208 GLU B CA 1
ATOM 4915 C C . GLU B 1 208 ? -24.812 40.719 3.572 1 38.84 208 GLU B C 1
ATOM 4917 O O . GLU B 1 208 ? -24.781 40.25 4.711 1 38.84 208 GLU B O 1
ATOM 4922 N N . GLY B 1 209 ? -24.828 42.156 3.562 1 33.16 209 GLY B N 1
ATOM 4923 C CA . GLY B 1 209 ? -25.406 43.125 4.488 1 33.16 209 GLY B CA 1
ATOM 4924 C C . GLY B 1 209 ? -26.656 42.625 5.164 1 33.16 209 GLY B C 1
ATOM 4925 O O . GLY B 1 209 ? -27.281 41.656 4.688 1 33.16 209 GLY B O 1
ATOM 4926 N N . SER B 1 210 ? -27.188 43.344 6.328 1 31.69 210 SER B N 1
ATOM 4927 C CA . SER B 1 210 ? -28.219 43.281 7.359 1 31.69 210 SER B CA 1
ATOM 4928 C C . SER B 1 210 ? -29.594 43.062 6.75 1 31.69 210 SER B C 1
ATOM 4930 O O . SER B 1 210 ? -30.609 43.281 7.418 1 31.69 210 SER B O 1
ATOM 4932 N N . THR B 1 211 ? -30.078 43.062 5.57 1 30.5 211 THR B N 1
ATOM 4933 C CA . THR B 1 211 ? -31.516 43.125 5.801 1 30.5 211 THR B CA 1
ATOM 4934 C C . THR B 1 211 ? -31.984 41.969 6.684 1 30.5 211 THR B C 1
ATOM 4936 O O . THR B 1 211 ? -31.406 40.875 6.637 1 30.5 211 THR B O 1
ATOM 4939 N N . GLN B 1 212 ? -33 42.188 7.68 1 26.34 212 GLN B N 1
ATOM 4940 C CA . GLN B 1 212 ? -33.719 41.594 8.789 1 26.34 212 GLN B CA 1
ATOM 4941 C C . GLN B 1 212 ? -34.219 40.188 8.43 1 26.34 212 GLN B C 1
ATOM 4943 O O . GLN B 1 212 ? -34.656 39.469 9.305 1 26.34 212 GLN B O 1
ATOM 4948 N N . ASN B 1 213 ? -34.844 39.969 7.277 1 26.73 213 ASN B N 1
ATOM 4949 C CA . ASN B 1 213 ? -35.906 38.969 7.512 1 26.73 213 ASN B CA 1
ATOM 4950 C C . ASN B 1 213 ? -35.312 37.594 7.867 1 26.73 213 ASN B C 1
ATOM 4952 O O . ASN B 1 213 ? -34.156 37.312 7.52 1 26.73 213 ASN B O 1
ATOM 4956 N N . GLY B 1 214 ? -35.938 36.719 8.648 1 23.78 214 GLY B N 1
ATOM 4957 C CA . GLY B 1 214 ? -35.969 35.5 9.461 1 23.78 214 GLY B CA 1
ATOM 4958 C C . GLY B 1 214 ? -35.281 34.344 8.805 1 23.78 214 GLY B C 1
ATOM 4959 O O . GLY B 1 214 ? -34.344 33.75 9.359 1 23.78 214 GLY B O 1
ATOM 4960 N N . VAL B 1 215 ? -36.125 33.375 8.203 1 26.33 215 VAL B N 1
ATOM 4961 C CA . VAL B 1 215 ? -36.188 31.922 8.383 1 26.33 215 VAL B CA 1
ATOM 4962 C C . VAL B 1 215 ? -35.062 31.266 7.555 1 26.33 215 VAL B C 1
ATOM 4964 O O . VAL B 1 215 ? -34.562 30.219 7.926 1 26.33 215 VAL B O 1
ATOM 4967 N N . SER B 1 216 ? -34.875 31.562 6.117 1 27 216 SER B N 1
ATOM 4968 C CA . SER B 1 216 ? -34.812 30.297 5.375 1 27 216 SER B CA 1
ATOM 4969 C C . SER B 1 216 ? -33.406 29.688 5.48 1 27 216 SER B C 1
ATOM 4971 O O . SER B 1 216 ? -32.406 30.391 5.355 1 27 216 SER B O 1
ATOM 4973 N N . ASN B 1 217 ? -33.156 28.531 6.09 1 29.5 217 ASN B N 1
ATOM 4974 C CA . ASN B 1 217 ? -32.156 27.516 6.469 1 29.5 217 ASN B CA 1
ATOM 4975 C C . ASN B 1 217 ? -31.203 27.219 5.32 1 29.5 217 ASN B C 1
ATOM 4977 O O . ASN B 1 217 ? -30.203 26.531 5.516 1 29.5 217 ASN B O 1
ATOM 4981 N N . GLY B 1 218 ? -31.688 26.891 4.094 1 31.09 218 GLY B N 1
ATOM 4982 C CA . GLY B 1 218 ? -30.922 26.047 3.174 1 31.09 218 GLY B CA 1
ATOM 4983 C C . GLY B 1 218 ? -29.75 26.781 2.539 1 31.09 218 GLY B C 1
ATOM 4984 O O . GLY B 1 218 ? -29.938 27.812 1.884 1 31.09 218 GLY B O 1
ATOM 4985 N N . ILE B 1 219 ? -28.562 26.875 3.113 1 33.34 219 ILE B N 1
ATOM 4986 C CA . ILE B 1 219 ? -27.344 27.469 2.592 1 33.34 219 ILE B CA 1
ATOM 4987 C C . ILE B 1 219 ? -27.203 27.141 1.106 1 33.34 219 ILE B C 1
ATOM 4989 O O . ILE B 1 219 ? -27.047 25.984 0.73 1 33.34 219 ILE B O 1
ATOM 4993 N N . GLN B 1 220 ? -27.938 27.734 0.206 1 30.86 220 GLN B N 1
ATOM 4994 C CA . GLN B 1 220 ? -27.766 27.594 -1.238 1 30.86 220 GLN B CA 1
ATOM 4995 C C . GLN B 1 220 ? -26.328 27.828 -1.653 1 30.86 220 GLN B C 1
ATOM 4997 O O . GLN B 1 220 ? -25.562 28.5 -0.952 1 30.86 220 GLN B O 1
ATOM 5002 N N . ASN B 1 221 ? -25.75 27.078 -2.732 1 35.69 221 ASN B N 1
ATOM 5003 C CA . ASN B 1 221 ? -24.5 27.062 -3.502 1 35.69 221 ASN B CA 1
ATOM 5004 C C . ASN B 1 221 ? -24.016 28.469 -3.812 1 35.69 221 ASN B C 1
ATOM 5006 O O . ASN B 1 221 ? -24.109 28.938 -4.949 1 35.69 221 ASN B O 1
ATOM 5010 N N . GLY B 1 222 ? -24.344 29.531 -3.035 1 33.69 222 GLY B N 1
ATOM 5011 C CA . GLY B 1 222 ? -24.062 30.891 -3.477 1 33.69 222 GLY B CA 1
ATOM 5012 C C . GLY B 1 222 ? -22.594 31.141 -3.74 1 33.69 222 GLY B C 1
ATOM 5013 O O . GLY B 1 222 ? -21.75 30.312 -3.412 1 33.69 222 GLY B O 1
ATOM 5014 N N . ASP B 1 223 ? -22.25 32.438 -4.305 1 36.62 223 ASP B N 1
ATOM 5015 C CA . ASP B 1 223 ? -21.078 33.156 -4.809 1 36.62 223 ASP B CA 1
ATOM 5016 C C . ASP B 1 223 ? -19.969 33.188 -3.762 1 36.62 223 ASP B C 1
ATOM 5018 O O . ASP B 1 223 ? -20.141 33.781 -2.691 1 36.62 223 ASP B O 1
ATOM 5022 N N . PHE B 1 224 ? -19.438 32.062 -3.604 1 41.84 224 PHE B N 1
ATOM 5023 C CA . PHE B 1 224 ? -18.281 32.031 -2.711 1 41.84 224 PHE B CA 1
ATOM 5024 C C . PHE B 1 224 ? -17.234 33.062 -3.15 1 41.84 224 PHE B C 1
ATOM 5026 O O . PHE B 1 224 ? -17 33.25 -4.348 1 41.84 224 PHE B O 1
ATOM 5033 N N . GLN B 1 225 ? -17.219 34.25 -2.658 1 36.94 225 GLN B N 1
ATOM 5034 C CA . GLN B 1 225 ? -16.094 35.125 -3.01 1 36.94 225 GLN B CA 1
ATOM 5035 C C . GLN B 1 225 ? -14.773 34.5 -2.582 1 36.94 225 GLN B C 1
ATOM 5037 O O . GLN B 1 225 ? -14.633 34.031 -1.445 1 36.94 225 GLN B O 1
ATOM 5042 N N . LYS B 1 226 ? -14.047 34.219 -3.533 1 45.22 226 LYS B N 1
ATOM 5043 C CA . LYS B 1 226 ? -12.648 33.812 -3.383 1 45.22 226 LYS B CA 1
ATOM 5044 C C . LYS B 1 226 ? -11.891 34.812 -2.518 1 45.22 226 LYS B C 1
ATOM 5046 O O . LYS B 1 226 ? -11.875 36 -2.812 1 45.22 226 LYS B O 1
ATOM 5051 N N . GLN B 1 227 ? -11.945 34.75 -1.227 1 34.78 227 GLN B N 1
ATOM 5052 C CA . GLN B 1 227 ? -10.992 35.625 -0.565 1 34.78 227 GLN B CA 1
ATOM 5053 C C . GLN B 1 227 ? -9.562 35.156 -0.766 1 34.78 227 GLN B C 1
ATOM 5055 O O . GLN B 1 227 ? -9.234 34 -0.421 1 34.78 227 GLN B O 1
ATOM 5060 N N . ASN B 1 228 ? -8.867 35.594 -1.634 1 34.28 228 ASN B N 1
ATOM 5061 C CA . ASN B 1 228 ? -7.426 35.406 -1.716 1 34.28 228 ASN B CA 1
ATOM 5062 C C . ASN B 1 228 ? -6.773 35.469 -0.338 1 34.28 228 ASN B C 1
ATOM 5064 O O . ASN B 1 228 ? -7.297 36.094 0.576 1 34.28 228 ASN B O 1
ATOM 5068 N N . GLY B 1 229 ? -6.145 34.5 0.079 1 35.66 229 GLY B N 1
ATOM 5069 C CA . GLY B 1 229 ? -5.387 34.562 1.319 1 35.66 229 GLY B CA 1
ATOM 5070 C C . GLY B 1 229 ? -4.977 35.969 1.713 1 35.66 229 GLY B C 1
ATOM 5071 O O . GLY B 1 229 ? -4.039 36.156 2.49 1 35.66 229 GLY B O 1
ATOM 5072 N N . GLY B 1 230 ? -5.312 36.906 0.896 1 31.2 230 GLY B N 1
ATOM 5073 C CA . GLY B 1 230 ? -4.816 38.188 1.379 1 31.2 230 GLY B CA 1
ATOM 5074 C C . GLY B 1 230 ? -5.406 38.594 2.717 1 31.2 230 GLY B C 1
ATOM 5075 O O . GLY B 1 230 ? -6.434 38.062 3.135 1 31.2 230 GLY B O 1
ATOM 5076 N N . CYS B 1 231 ? -4.609 39.094 3.742 1 32.41 231 CYS B N 1
ATOM 5077 C CA . CYS B 1 231 ? -4.922 39.844 4.953 1 32.41 231 CYS B CA 1
ATOM 5078 C C . CYS B 1 231 ? -6.258 40.562 4.816 1 32.41 231 CYS B C 1
ATOM 5080 O O . CYS B 1 231 ? -6.719 40.844 3.703 1 32.41 231 CYS B O 1
ATOM 5082 N N . ASP B 1 232 ? -7.184 40.688 5.754 1 33.88 232 ASP B N 1
ATOM 5083 C CA . ASP B 1 232 ? -8.07 41.844 5.852 1 33.88 232 ASP B CA 1
ATOM 5084 C C . ASP B 1 232 ? -7.543 43 5.023 1 33.88 232 ASP B C 1
ATOM 5086 O O . ASP B 1 232 ? -6.344 43.094 4.746 1 33.88 232 ASP B O 1
ATOM 5090 N N . GLU B 1 233 ? -8.414 43.812 4.301 1 35.62 233 GLU B N 1
ATOM 5091 C CA . GLU B 1 233 ? -8.156 45.094 3.674 1 35.62 233 GLU B CA 1
ATOM 5092 C C . GLU B 1 233 ? -6.977 45.812 4.336 1 35.62 233 GLU B C 1
ATOM 5094 O O . GLU B 1 233 ? -6.605 46.906 3.934 1 35.62 233 GLU B O 1
ATOM 5099 N N . GLU B 1 234 ? -6.816 45.594 5.762 1 37.19 234 GLU B N 1
ATOM 5100 C CA . GLU B 1 234 ? -5.996 46.688 6.234 1 37.19 234 GLU B CA 1
ATOM 5101 C C . GLU B 1 234 ? -4.688 46.781 5.449 1 37.19 234 GLU B C 1
ATOM 5103 O O . GLU B 1 234 ? -4.344 47.844 4.926 1 37.19 234 GLU B O 1
ATOM 5108 N N . GLU B 1 235 ? -3.477 46.344 6.156 1 36.22 235 GLU B N 1
ATOM 5109 C CA . GLU B 1 235 ? -2.189 46.906 5.754 1 36.22 235 GLU B CA 1
ATOM 5110 C C . GLU B 1 235 ? -1.704 46.281 4.445 1 36.22 235 GLU B C 1
ATOM 5112 O O . GLU B 1 235 ? -1.294 45.125 4.41 1 36.22 235 GLU B O 1
ATOM 5117 N N . ILE B 1 236 ? -2.42 46.375 3.354 1 39.84 236 ILE B N 1
ATOM 5118 C CA . ILE B 1 236 ? -1.545 46.438 2.188 1 39.84 236 ILE B CA 1
ATOM 5119 C C . ILE B 1 236 ? -0.15 46.875 2.609 1 39.84 236 ILE B C 1
ATOM 5121 O O . ILE B 1 236 ? 0.077 48.062 2.846 1 39.84 236 ILE B O 1
ATOM 5125 N N . ASP B 1 237 ? 0.454 46.344 3.598 1 40.12 237 ASP B N 1
ATOM 5126 C CA . ASP B 1 237 ? 1.854 46.75 3.699 1 40.12 237 ASP B CA 1
ATOM 5127 C C . ASP B 1 237 ? 2.52 46.781 2.324 1 40.12 237 ASP B C 1
ATOM 5129 O O . ASP B 1 237 ? 2.705 45.719 1.704 1 40.12 237 ASP B O 1
ATOM 5133 N N . ASN B 1 238 ? 2.098 47.594 1.459 1 43.12 238 ASN B N 1
ATOM 5134 C CA . ASN B 1 238 ? 2.953 48.062 0.373 1 43.12 238 ASN B CA 1
ATOM 5135 C C . ASN B 1 238 ? 4.43 47.844 0.696 1 43.12 238 ASN B C 1
ATOM 5137 O O . ASN B 1 238 ? 5.27 48.688 0.351 1 43.12 238 ASN B O 1
ATOM 5141 N N . GLU B 1 239 ? 4.668 47.25 1.889 1 49.94 239 GLU B N 1
ATOM 5142 C CA . GLU B 1 239 ? 6.09 47.281 2.205 1 49.94 239 GLU B CA 1
ATOM 5143 C C . GLU B 1 239 ? 6.91 46.562 1.158 1 49.94 239 GLU B C 1
ATOM 5145 O O . GLU B 1 239 ? 6.633 45.375 0.861 1 49.94 239 GLU B O 1
ATOM 5150 N N . GLU B 1 240 ? 7.543 47.156 0.291 1 62.66 240 GLU B N 1
ATOM 5151 C CA . GLU B 1 240 ? 8.57 46.875 -0.706 1 62.66 240 GLU B CA 1
ATOM 5152 C C . GLU B 1 240 ? 9.484 45.75 -0.25 1 62.66 240 GLU B C 1
ATOM 5154 O O . GLU B 1 240 ? 10.016 45 -1.075 1 62.66 240 GLU B O 1
ATOM 5159 N N . PHE B 1 241 ? 9.555 45.406 1.147 1 82.81 241 PHE B N 1
ATOM 5160 C CA . PHE B 1 241 ? 10.539 44.438 1.619 1 82.81 241 PHE B CA 1
ATOM 5161 C C . PHE B 1 241 ? 9.906 43.438 2.574 1 82.81 241 PHE B C 1
ATOM 5163 O O . PHE B 1 241 ? 9.047 43.812 3.379 1 82.81 241 PHE B O 1
ATOM 5170 N N . VAL B 1 242 ? 10.062 42.156 2.545 1 92.81 242 VAL B N 1
ATOM 5171 C CA . VAL B 1 242 ? 9.656 41.094 3.463 1 92.81 242 VAL B CA 1
ATOM 5172 C C . VAL B 1 242 ? 10.508 41.156 4.73 1 92.81 242 VAL B C 1
ATOM 5174 O O . VAL B 1 242 ? 11.727 41.312 4.66 1 92.81 242 VAL B O 1
ATOM 5177 N N . TYR B 1 243 ? 9.852 41.188 5.867 1 94.44 243 TYR B N 1
ATOM 5178 C CA . TYR B 1 243 ? 10.578 41.188 7.129 1 94.44 243 TYR B CA 1
ATOM 5179 C C . TYR B 1 243 ? 9.805 40.438 8.203 1 94.44 243 TYR B C 1
ATOM 5181 O O . TYR B 1 243 ? 8.602 40.188 8.055 1 94.44 243 TYR B O 1
ATOM 5189 N N . CYS B 1 244 ? 10.422 40 9.258 1 96.31 244 CYS B N 1
ATOM 5190 C CA . CYS B 1 244 ? 9.781 39.312 10.391 1 96.31 244 CYS B CA 1
ATOM 5191 C C . CYS B 1 244 ? 9.062 40.344 11.281 1 96.31 244 CYS B C 1
ATOM 5193 O O . CYS B 1 244 ? 9.672 41.281 11.789 1 96.31 244 CYS B O 1
ATOM 5195 N N . LYS B 1 245 ? 7.859 40.156 11.547 1 92.44 245 LYS B N 1
ATOM 5196 C CA . LYS B 1 245 ? 7.035 41.094 12.297 1 92.44 245 LYS B CA 1
ATOM 5197 C C . LYS B 1 245 ? 7.406 41.094 13.781 1 92.44 245 LYS B C 1
ATOM 5199 O O . LYS B 1 245 ? 7.195 42.094 14.477 1 92.44 245 LYS B O 1
ATOM 5204 N N . GLU B 1 246 ? 8 40.062 14.172 1 94.5 246 GLU B N 1
ATOM 5205 C CA . GLU B 1 246 ? 8.336 39.906 15.586 1 94.5 246 GLU B CA 1
ATOM 5206 C C . GLU B 1 246 ? 9.68 40.562 15.906 1 94.5 246 GLU B C 1
ATOM 5208 O O . GLU B 1 246 ? 9.789 41.344 16.844 1 94.5 246 GLU B O 1
ATOM 5213 N N . CYS B 1 247 ? 10.781 40.375 15.156 1 96.06 247 CYS B N 1
ATOM 5214 C CA . CYS B 1 247 ? 12.117 40.844 15.508 1 96.06 247 CYS B CA 1
ATOM 5215 C C . CYS B 1 247 ? 12.602 41.906 14.531 1 96.06 247 CYS B C 1
ATOM 5217 O O . CYS B 1 247 ? 13.625 42.531 14.758 1 96.06 247 CYS B O 1
ATOM 5219 N N . GLY B 1 248 ? 11.969 42 13.398 1 94.38 248 GLY B N 1
ATOM 5220 C CA . GLY B 1 248 ? 12.281 43.062 12.461 1 94.38 248 GLY B CA 1
ATOM 5221 C C . GLY B 1 248 ? 13.32 42.656 11.422 1 94.38 248 GLY B C 1
ATOM 5222 O O . GLY B 1 248 ? 13.664 43.469 10.547 1 94.38 248 GLY B O 1
ATOM 5223 N N . THR B 1 249 ? 13.727 41.438 11.453 1 95.31 249 THR B N 1
ATOM 5224 C CA . THR B 1 249 ? 14.734 40.969 10.508 1 95.31 249 THR B CA 1
ATOM 5225 C C . THR B 1 249 ? 14.227 41.094 9.07 1 95.31 249 THR B C 1
ATOM 5227 O O . THR B 1 249 ? 13.117 40.625 8.766 1 95.31 249 THR B O 1
ATOM 5230 N N . LYS B 1 250 ? 15.062 41.656 8.195 1 95.19 250 LYS B N 1
ATOM 5231 C CA . LYS B 1 250 ? 14.68 41.875 6.809 1 95.19 250 LYS B CA 1
ATOM 5232 C C . LYS B 1 250 ? 15.156 40.75 5.906 1 95.19 250 LYS B C 1
ATOM 5234 O O . LYS B 1 250 ? 16.219 40.156 6.141 1 95.19 250 LYS B O 1
ATOM 5239 N N . TYR B 1 251 ? 14.383 40.469 4.895 1 95.5 251 TYR B N 1
ATOM 5240 C CA . TYR B 1 251 ? 14.695 39.438 3.904 1 95.5 251 TYR B CA 1
ATOM 5241 C C . TYR B 1 251 ? 15.133 40.062 2.588 1 95.5 251 TYR B C 1
ATOM 5243 O O . TYR B 1 251 ? 14.531 41.031 2.125 1 95.5 251 TYR B O 1
ATOM 5251 N N . THR B 1 252 ? 16.203 39.594 2.09 1 94.75 252 THR B N 1
ATOM 5252 C CA . THR B 1 252 ? 16.641 40 0.77 1 94.75 252 THR B CA 1
ATOM 5253 C C . THR B 1 252 ? 15.867 39.281 -0.326 1 94.75 252 THR B C 1
ATOM 5255 O O . THR B 1 252 ? 15.133 38.344 -0.051 1 94.75 252 THR B O 1
ATOM 5258 N N . GLU B 1 253 ? 16.062 39.75 -1.465 1 93.81 253 GLU B N 1
ATOM 5259 C CA . GLU B 1 253 ? 15.422 39.125 -2.613 1 93.81 253 GLU B CA 1
ATOM 5260 C C . GLU B 1 253 ? 15.891 37.688 -2.783 1 93.81 253 GLU B C 1
ATOM 5262 O O . GLU B 1 253 ? 15.117 36.812 -3.201 1 93.81 253 GLU B O 1
ATOM 5267 N N . LYS B 1 254 ? 17.094 37.469 -2.486 1 94.56 254 LYS B N 1
ATOM 5268 C CA . LYS B 1 254 ? 17.656 36.125 -2.598 1 94.56 254 LYS B CA 1
ATOM 5269 C C . LYS B 1 254 ? 16.969 35.156 -1.638 1 94.56 254 LYS B C 1
ATOM 5271 O O . LYS B 1 254 ? 16.688 34 -1.999 1 94.56 254 LYS B O 1
ATOM 5276 N N . HIS B 1 255 ? 16.703 35.656 -0.483 1 95.31 255 HIS B N 1
ATOM 5277 C CA . HIS B 1 255 ? 16.016 34.844 0.507 1 95.31 255 HIS B CA 1
ATOM 5278 C C . HIS B 1 255 ? 14.594 34.5 0.057 1 95.31 255 HIS B C 1
ATOM 5280 O O . HIS B 1 255 ? 14.148 33.344 0.193 1 95.31 255 HIS B O 1
ATOM 5286 N N . VAL B 1 256 ? 13.953 35.469 -0.462 1 95.5 256 VAL B N 1
ATOM 5287 C CA . VAL B 1 256 ? 12.57 35.312 -0.907 1 95.5 256 VAL B CA 1
ATOM 5288 C C . VAL B 1 256 ? 12.516 34.344 -2.078 1 95.5 256 VAL B C 1
ATOM 5290 O O . VAL B 1 256 ? 11.672 33.438 -2.107 1 95.5 256 VAL B O 1
ATOM 5293 N N . GLU B 1 257 ? 13.406 34.438 -2.945 1 93.94 257 GLU B N 1
ATOM 5294 C CA . GLU B 1 257 ? 13.453 33.562 -4.102 1 93.94 257 GLU B CA 1
ATOM 5295 C C . GLU B 1 257 ? 13.742 32.125 -3.684 1 93.94 257 GLU B C 1
ATOM 5297 O O . GLU B 1 257 ? 13.164 31.188 -4.238 1 93.94 257 GLU B O 1
ATOM 5302 N N . ALA B 1 258 ? 14.617 31.984 -2.799 1 94.38 258 ALA B N 1
ATOM 5303 C CA . ALA B 1 258 ? 14.938 30.656 -2.289 1 94.38 258 ALA B CA 1
ATOM 5304 C C . ALA B 1 258 ? 13.711 30 -1.669 1 94.38 258 ALA B C 1
ATOM 5306 O O . ALA B 1 258 ? 13.445 28.812 -1.906 1 94.38 258 ALA B O 1
ATOM 5307 N N . PHE B 1 259 ? 13.023 30.766 -0.917 1 96.62 259 PHE B N 1
ATOM 5308 C CA . PHE B 1 259 ? 11.812 30.266 -0.282 1 96.62 259 PHE B CA 1
ATOM 5309 C C . PHE B 1 259 ? 10.805 29.797 -1.328 1 96.62 259 PHE B C 1
ATOM 5311 O O . PHE B 1 259 ? 10.234 28.719 -1.217 1 96.62 259 PHE B O 1
ATOM 5318 N N . ILE B 1 260 ? 10.602 30.578 -2.34 1 95.31 260 ILE B N 1
ATOM 5319 C CA . ILE B 1 260 ? 9.625 30.281 -3.389 1 95.31 260 ILE B CA 1
ATOM 5320 C C . ILE B 1 260 ? 10.016 29 -4.117 1 95.31 260 ILE B C 1
ATOM 5322 O O . ILE B 1 260 ? 9.18 28.125 -4.312 1 95.31 260 ILE B O 1
ATOM 5326 N N . LYS B 1 261 ? 11.219 28.875 -4.418 1 91.75 261 LYS B N 1
ATOM 5327 C CA . LYS B 1 261 ? 11.711 27.703 -5.133 1 91.75 261 LYS B CA 1
ATOM 5328 C C . LYS B 1 261 ? 11.531 26.438 -4.301 1 91.75 261 LYS B C 1
ATOM 5330 O O . LYS B 1 261 ? 11.117 25.406 -4.82 1 91.75 261 LYS B O 1
ATOM 5335 N N . ILE B 1 262 ? 11.781 26.547 -3.086 1 94.81 262 ILE B N 1
ATOM 5336 C CA . ILE B 1 262 ? 11.703 25.406 -2.193 1 94.81 262 ILE B CA 1
ATOM 5337 C C . ILE B 1 262 ? 10.242 24.984 -2.02 1 94.81 262 ILE B C 1
ATOM 5339 O O . ILE B 1 262 ? 9.93 23.781 -2.018 1 94.81 262 ILE B O 1
ATOM 5343 N N . MET B 1 263 ? 9.383 25.922 -1.903 1 95.75 263 MET B N 1
ATOM 5344 C CA . MET B 1 263 ? 7.957 25.625 -1.77 1 95.75 263 MET B CA 1
ATOM 5345 C C . MET B 1 263 ? 7.43 24.906 -3.014 1 95.75 263 MET B C 1
ATOM 5347 O O . MET B 1 263 ? 6.727 23.906 -2.91 1 95.75 263 MET B O 1
ATOM 5351 N N . GLU B 1 264 ? 7.805 25.375 -4.113 1 91.75 264 GLU B N 1
ATOM 5352 C CA . GLU B 1 264 ? 7.379 24.766 -5.371 1 91.75 264 GLU B CA 1
ATOM 5353 C C . GLU B 1 264 ? 7.953 23.359 -5.531 1 91.75 264 GLU B C 1
ATOM 5355 O O . GLU B 1 264 ? 7.242 22.438 -5.93 1 91.75 264 GLU B O 1
ATOM 5360 N N . PHE B 1 265 ? 9.148 23.375 -5.184 1 89.31 265 PHE B N 1
ATOM 5361 C CA . PHE B 1 265 ? 9.867 22.109 -5.25 1 89.31 265 PHE B CA 1
ATOM 5362 C C . PHE B 1 265 ? 9.219 21.078 -4.336 1 89.31 265 PHE B C 1
ATOM 5364 O O . PHE B 1 265 ? 8.992 19.938 -4.746 1 89.31 265 PHE B O 1
ATOM 5371 N N . THR B 1 266 ? 8.922 21.438 -3.229 1 94.38 266 THR B N 1
ATOM 5372 C CA . THR B 1 266 ? 8.336 20.547 -2.232 1 94.38 266 THR B CA 1
ATOM 5373 C C . THR B 1 266 ? 6.93 20.125 -2.648 1 94.38 266 THR B C 1
ATOM 5375 O O . THR B 1 266 ? 6.574 18.953 -2.537 1 94.38 266 THR B O 1
ATOM 5378 N N . LYS B 1 267 ? 6.164 21.031 -3.131 1 94 267 LYS B N 1
ATOM 5379 C CA . LYS B 1 267 ? 4.809 20.734 -3.594 1 94 267 LYS B CA 1
ATOM 5380 C C . LYS B 1 267 ? 4.816 19.656 -4.668 1 94 267 LYS B C 1
ATOM 5382 O O . LYS B 1 267 ? 4.016 18.719 -4.617 1 94 267 LYS B O 1
ATOM 5387 N N . GLN B 1 268 ? 5.699 19.766 -5.539 1 88.94 268 GLN B N 1
ATOM 5388 C CA . GLN B 1 268 ? 5.793 18.828 -6.641 1 88.94 268 GLN B CA 1
ATOM 5389 C C . GLN B 1 268 ? 6.156 17.422 -6.137 1 88.94 268 GLN B C 1
ATOM 5391 O O . GLN B 1 268 ? 5.566 16.438 -6.57 1 88.94 268 GLN B O 1
ATOM 5396 N N . HIS B 1 269 ? 7.094 17.344 -5.273 1 89.12 269 HIS B N 1
ATOM 5397 C CA . HIS B 1 269 ? 7.531 16.047 -4.777 1 89.12 269 HIS B CA 1
ATOM 5398 C C . HIS B 1 269 ? 6.461 15.398 -3.9 1 89.12 269 HIS B C 1
ATOM 5400 O O . HIS B 1 269 ? 6.293 14.172 -3.916 1 89.12 269 HIS B O 1
ATOM 5406 N N . LEU B 1 270 ? 5.785 16.188 -3.141 1 94.31 270 LEU B N 1
ATOM 5407 C CA . LEU B 1 270 ? 4.684 15.656 -2.35 1 94.31 270 LEU B CA 1
ATOM 5408 C C . LEU B 1 270 ? 3.604 15.062 -3.25 1 94.31 270 LEU B C 1
ATOM 5410 O O . LEU B 1 270 ? 3.055 14 -2.951 1 94.31 270 LEU B O 1
ATOM 5414 N N . LYS B 1 271 ? 3.32 15.711 -4.328 1 91.62 271 LYS B N 1
ATOM 5415 C CA . LYS B 1 271 ? 2.352 15.203 -5.297 1 91.62 271 LYS B CA 1
ATOM 5416 C C . LYS B 1 271 ? 2.811 13.875 -5.887 1 91.62 271 LYS B C 1
ATOM 5418 O O . LYS B 1 271 ? 2.014 12.938 -6.027 1 91.62 271 LYS B O 1
ATOM 5423 N N . ASN B 1 272 ? 4.012 13.75 -6.094 1 84.81 272 ASN B N 1
ATOM 5424 C CA . ASN B 1 272 ? 4.574 12.547 -6.699 1 84.81 272 ASN B CA 1
ATOM 5425 C C . ASN B 1 272 ? 4.535 11.359 -5.738 1 84.81 272 ASN B C 1
ATOM 5427 O O . ASN B 1 272 ? 4.43 10.211 -6.164 1 84.81 272 ASN B O 1
ATOM 5431 N N . MET B 1 273 ? 4.664 11.617 -4.551 1 88.25 273 MET B N 1
ATOM 5432 C CA . MET B 1 273 ? 4.723 10.555 -3.553 1 88.25 273 MET B CA 1
ATOM 5433 C C . MET B 1 273 ? 3.324 10.094 -3.164 1 88.25 273 MET B C 1
ATOM 5435 O O . MET B 1 273 ? 3.16 9.023 -2.564 1 88.25 273 MET B O 1
ATOM 5439 N N . GLU B 1 274 ? 2.412 10.82 -3.498 1 85.88 274 GLU B N 1
ATOM 5440 C CA . GLU B 1 274 ? 1.046 10.508 -3.088 1 85.88 274 GLU B CA 1
ATOM 5441 C C . GLU B 1 274 ? 0.591 9.164 -3.65 1 85.88 274 GLU B C 1
ATOM 5443 O O . GLU B 1 274 ? 0.736 8.906 -4.848 1 85.88 274 GLU B O 1
ATOM 5448 N N . GLY B 1 275 ? 0.053 8.336 -2.824 1 76.75 275 GLY B N 1
ATOM 5449 C CA . GLY B 1 275 ? -0.533 7.07 -3.252 1 7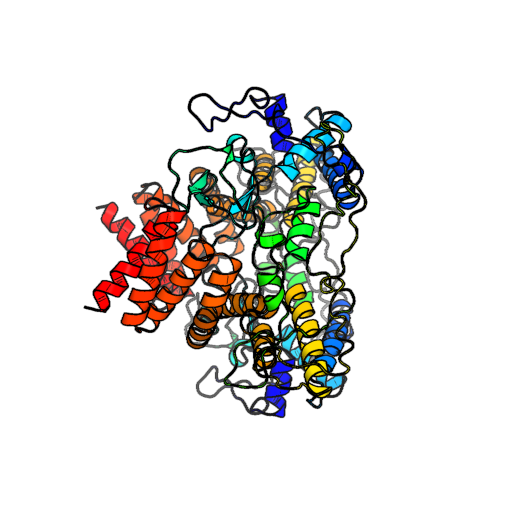6.75 275 GLY B CA 1
ATOM 5450 C C . GLY B 1 275 ? 0.502 6.008 -3.559 1 76.75 275 GLY B C 1
ATOM 5451 O O . GLY B 1 275 ? 0.158 4.906 -3.996 1 76.75 275 GLY B O 1
ATOM 5452 N N . SER B 1 276 ? 1.756 6.281 -3.352 1 77.62 276 SER B N 1
ATOM 5453 C CA . SER B 1 276 ? 2.812 5.324 -3.662 1 77.62 276 SER B CA 1
ATOM 5454 C C . SER B 1 276 ? 3.145 4.457 -2.453 1 77.62 276 SER B C 1
ATOM 5456 O O . SER B 1 276 ? 3.072 4.918 -1.312 1 77.62 276 SER B O 1
ATOM 5458 N N . SER B 1 277 ? 3.445 3.24 -2.711 1 76.75 277 SER B N 1
ATOM 5459 C CA . SER B 1 277 ? 3.9 2.338 -1.657 1 76.75 277 SER B CA 1
ATOM 5460 C C . SER B 1 277 ? 5.422 2.355 -1.533 1 76.75 277 SER B C 1
ATOM 5462 O O . SER B 1 277 ? 5.984 1.708 -0.648 1 76.75 277 SER B O 1
ATOM 5464 N N . VAL B 1 278 ? 6.039 3.148 -2.285 1 79.75 278 VAL B N 1
ATOM 5465 C CA . VAL B 1 278 ? 7.496 3.209 -2.318 1 79.75 278 VAL B CA 1
ATOM 5466 C C . VAL B 1 278 ? 8.008 4.098 -1.186 1 79.75 278 VAL B C 1
ATOM 5468 O O . VAL B 1 278 ? 7.438 5.164 -0.924 1 79.75 278 VAL B O 1
ATOM 5471 N N . ALA B 1 279 ? 9.055 3.639 -0.563 1 84.44 279 ALA B N 1
ATOM 5472 C CA . ALA B 1 279 ? 9.734 4.449 0.444 1 84.44 279 ALA B CA 1
ATOM 5473 C C . ALA B 1 279 ? 10.695 5.441 -0.206 1 84.44 279 ALA B C 1
ATOM 5475 O O . ALA B 1 279 ? 11.805 5.074 -0.6 1 84.44 279 ALA B O 1
ATOM 5476 N N . TYR B 1 280 ? 10.367 6.645 -0.217 1 87.12 280 TYR B N 1
ATOM 5477 C CA . TYR B 1 280 ? 11.141 7.684 -0.889 1 87.12 280 TYR B CA 1
ATOM 5478 C C . TYR B 1 280 ? 12.188 8.281 0.048 1 87.12 280 TYR B C 1
ATOM 5480 O O . TYR B 1 280 ? 12.195 9.492 0.291 1 87.12 280 TYR B O 1
ATOM 5488 N N . VAL B 1 281 ? 13.078 7.512 0.499 1 90.62 281 VAL B N 1
ATOM 5489 C CA . VAL B 1 281 ? 14.078 7.93 1.47 1 90.62 281 VAL B CA 1
ATOM 5490 C C . VAL B 1 281 ? 14.914 9.078 0.893 1 90.62 281 VAL B C 1
ATOM 5492 O O . VAL B 1 281 ? 15.023 10.141 1.504 1 90.62 281 VAL B O 1
ATOM 5495 N N . ASP B 1 282 ? 15.414 8.961 -0.292 1 87 282 ASP B N 1
ATOM 5496 C CA . ASP B 1 282 ? 16.328 9.93 -0.88 1 87 282 ASP B CA 1
ATOM 5497 C C . ASP B 1 282 ? 15.609 11.234 -1.219 1 87 282 ASP B C 1
ATOM 5499 O O . ASP B 1 282 ? 16.141 12.32 -0.978 1 87 282 ASP B O 1
ATOM 5503 N N . VAL B 1 283 ? 14.43 11.117 -1.751 1 86.75 283 VAL B N 1
ATOM 5504 C CA . VAL B 1 283 ? 13.648 12.289 -2.109 1 86.75 283 VAL B CA 1
ATOM 5505 C C . VAL B 1 283 ? 13.32 13.102 -0.854 1 86.75 283 VAL B C 1
ATOM 5507 O O . VAL B 1 283 ? 13.484 14.32 -0.838 1 86.75 283 VAL B O 1
ATOM 5510 N N . CYS B 1 284 ? 12.906 12.391 0.183 1 94 284 CYS B N 1
ATOM 5511 C CA . CYS B 1 284 ? 12.562 13.07 1.43 1 94 284 CYS B CA 1
ATOM 5512 C C . CYS B 1 284 ? 13.781 13.75 2.037 1 94 284 CYS B C 1
ATOM 5514 O O . CYS B 1 284 ? 13.703 14.898 2.48 1 94 284 CYS B O 1
ATOM 5516 N N . ASN B 1 285 ? 14.883 13.031 2.012 1 92.31 285 ASN B N 1
ATOM 5517 C CA . ASN B 1 285 ? 16.109 13.617 2.535 1 92.31 285 ASN B CA 1
ATOM 5518 C C . ASN B 1 285 ? 16.5 14.867 1.757 1 92.31 285 ASN B C 1
ATOM 5520 O O . ASN B 1 285 ? 16.891 15.875 2.352 1 92.31 285 ASN B O 1
ATOM 5524 N N . TYR B 1 286 ? 16.391 14.781 0.524 1 87.94 286 TYR B N 1
ATOM 5525 C CA . TYR B 1 286 ? 16.734 15.906 -0.335 1 87.94 286 TYR B CA 1
ATOM 5526 C C . TYR B 1 286 ? 15.844 17.109 -0.048 1 87.94 286 TYR B C 1
ATOM 5528 O O . TYR B 1 286 ? 16.328 18.234 0.07 1 87.94 286 TYR B O 1
ATOM 5536 N N . CYS B 1 287 ? 14.586 16.875 0.077 1 92.75 287 CYS B N 1
ATOM 5537 C CA . CYS B 1 287 ? 13.648 17.953 0.384 1 92.75 287 CYS B CA 1
ATOM 5538 C C . CYS B 1 287 ? 13.938 18.547 1.752 1 92.75 287 CYS B C 1
ATOM 5540 O O . CYS B 1 287 ? 14.039 19.781 1.888 1 92.75 287 CYS B O 1
ATOM 5542 N N . LEU B 1 288 ? 14.141 17.719 2.697 1 96.69 288 LEU B N 1
ATOM 5543 C CA . LEU B 1 288 ? 14.312 18.188 4.066 1 96.69 288 LEU B CA 1
ATOM 5544 C C . LEU B 1 288 ? 15.625 18.969 4.211 1 96.69 288 LEU B C 1
ATOM 5546 O O . LEU B 1 288 ? 15.695 19.922 4.988 1 96.69 288 LEU B O 1
ATOM 5550 N N . ASP B 1 289 ? 16.625 18.562 3.512 1 93.75 289 ASP B N 1
ATOM 5551 C CA . ASP B 1 289 ? 17.875 19.297 3.506 1 93.75 289 ASP B CA 1
ATOM 5552 C C . ASP B 1 289 ? 17.672 20.719 2.979 1 93.75 289 ASP B C 1
ATOM 5554 O O . ASP B 1 289 ? 18.266 21.672 3.492 1 93.75 289 ASP B O 1
ATOM 5558 N N . ARG B 1 290 ? 16.859 20.859 2.037 1 92.31 290 ARG B N 1
ATOM 5559 C CA . ARG B 1 290 ? 16.594 22.172 1.443 1 92.31 290 ARG B CA 1
ATOM 5560 C C . ARG B 1 290 ? 15.688 23 2.34 1 92.31 290 ARG B C 1
ATOM 5562 O O . ARG B 1 290 ? 15.719 24.234 2.287 1 92.31 290 ARG B O 1
ATOM 5569 N N . HIS B 1 291 ? 14.859 22.328 3.133 1 97.31 291 HIS B N 1
ATOM 5570 C CA . HIS B 1 291 ? 13.961 23.016 4.043 1 97.31 291 HIS B CA 1
ATOM 5571 C C . HIS B 1 291 ? 14.734 23.734 5.152 1 97.31 291 HIS B C 1
ATOM 5573 O O . HIS B 1 291 ? 14.266 24.719 5.711 1 97.31 291 HIS B O 1
ATOM 5579 N N . GLU B 1 292 ? 15.859 23.141 5.484 1 95.44 292 GLU B N 1
ATOM 5580 C CA . GLU B 1 292 ? 16.594 23.594 6.656 1 95.44 292 GLU B CA 1
ATOM 5581 C C . GLU B 1 292 ? 16.953 25.078 6.551 1 95.44 292 GLU B C 1
ATOM 5583 O O . GLU B 1 292 ? 17.562 25.5 5.57 1 95.44 292 GLU B O 1
ATOM 5588 N N . GLY B 1 293 ? 16.516 25.812 7.547 1 95.06 293 GLY B N 1
ATOM 5589 C CA . GLY B 1 293 ? 16.828 27.219 7.613 1 95.06 293 GLY B CA 1
ATOM 5590 C C . GLY B 1 293 ? 15.906 28.078 6.766 1 95.06 293 GLY B C 1
ATOM 5591 O O . GLY B 1 293 ? 16 29.312 6.777 1 95.06 293 GLY B O 1
ATOM 5592 N N . VAL B 1 294 ? 15.016 27.469 6.082 1 97.44 294 VAL B N 1
ATOM 5593 C CA . VAL B 1 294 ? 14.18 28.234 5.164 1 97.44 294 VAL B CA 1
ATOM 5594 C C . VAL B 1 294 ? 12.711 28.109 5.574 1 97.44 294 VAL B C 1
ATOM 5596 O O . VAL B 1 294 ? 12.031 29.125 5.789 1 97.44 294 VAL B O 1
ATOM 5599 N N . LEU B 1 295 ? 12.219 26.906 5.672 1 98.31 295 LEU B N 1
ATOM 5600 C CA . LEU B 1 295 ? 10.82 26.703 6.031 1 98.31 295 LEU B CA 1
ATOM 5601 C C . LEU B 1 295 ? 10.648 26.672 7.547 1 98.31 295 LEU B C 1
ATOM 5603 O O . LEU B 1 295 ? 11.477 26.094 8.258 1 98.31 295 LEU B O 1
ATOM 5607 N N . HIS B 1 296 ? 9.625 27.312 7.992 1 98 296 HIS B N 1
ATOM 5608 C CA . HIS B 1 296 ? 9.273 27.203 9.406 1 98 296 HIS B CA 1
ATOM 5609 C C . HIS B 1 296 ? 9 25.75 9.797 1 98 296 HIS B C 1
ATOM 5611 O O . HIS B 1 296 ? 8.43 24.984 9.016 1 98 296 HIS B O 1
ATOM 5617 N N . PRO B 1 297 ? 9.266 25.344 11.016 1 97.75 297 PRO B N 1
ATOM 5618 C CA . PRO B 1 297 ? 9.078 23.953 11.438 1 97.75 297 PRO B CA 1
ATOM 5619 C C . PRO B 1 297 ? 7.621 23.516 11.375 1 97.75 297 PRO B C 1
ATOM 5621 O O . PRO B 1 297 ? 7.34 22.312 11.297 1 97.75 297 PRO B O 1
ATOM 5624 N N . LEU B 1 298 ? 6.723 24.453 11.375 1 97.81 298 LEU B N 1
ATOM 5625 C CA . LEU B 1 298 ? 5.309 24.109 11.359 1 97.81 298 LEU B CA 1
ATOM 5626 C C . LEU B 1 298 ? 4.711 24.312 9.969 1 97.81 298 LEU B C 1
ATOM 5628 O O . LEU B 1 298 ? 3.496 24.219 9.789 1 97.81 298 LEU B O 1
ATOM 5632 N N . ASN B 1 299 ? 5.551 24.672 9.016 1 98.06 299 ASN B N 1
ATOM 5633 C CA . ASN B 1 299 ? 5.078 24.688 7.637 1 98.06 299 ASN B CA 1
ATOM 5634 C C . ASN B 1 299 ? 4.461 23.344 7.242 1 98.06 299 ASN B C 1
ATOM 5636 O O . ASN B 1 299 ? 5.055 22.281 7.465 1 98.06 299 ASN B O 1
ATOM 5640 N N . VAL B 1 300 ? 3.324 23.391 6.625 1 97.75 300 VAL B N 1
ATOM 5641 C CA . VAL B 1 300 ? 2.551 22.172 6.438 1 97.75 300 VAL B CA 1
ATOM 5642 C C . VAL B 1 300 ? 3.266 21.25 5.445 1 97.75 300 VAL B C 1
ATOM 5644 O O . VAL B 1 300 ? 3.234 20.031 5.59 1 97.75 300 VAL B O 1
ATOM 5647 N N . MET B 1 301 ? 3.857 21.797 4.453 1 97.94 301 MET B N 1
ATOM 5648 C CA . MET B 1 301 ? 4.566 20.984 3.479 1 97.94 301 MET B CA 1
ATOM 5649 C C . MET B 1 301 ? 5.816 20.359 4.098 1 97.94 301 MET B C 1
ATOM 5651 O O . MET B 1 301 ? 6.188 19.234 3.764 1 97.94 301 MET B O 1
ATOM 5655 N N . HIS B 1 302 ? 6.445 21.125 4.961 1 98.56 302 HIS B N 1
ATOM 5656 C CA . HIS B 1 302 ? 7.551 20.578 5.734 1 98.56 302 HIS B CA 1
ATOM 5657 C C . HIS B 1 302 ? 7.086 19.406 6.609 1 98.56 302 HIS B C 1
ATOM 5659 O O . HIS B 1 302 ? 7.711 18.344 6.629 1 98.56 302 HIS B O 1
ATOM 5665 N N . ALA B 1 303 ? 6.004 19.594 7.242 1 98.5 303 ALA B N 1
ATOM 5666 C CA . ALA B 1 303 ? 5.438 18.562 8.117 1 98.5 303 ALA B CA 1
ATOM 5667 C C . ALA B 1 303 ? 5.086 17.312 7.328 1 98.5 303 ALA B C 1
ATOM 5669 O O . ALA B 1 303 ? 5.383 16.203 7.762 1 98.5 303 ALA B O 1
ATOM 5670 N N . GLN B 1 304 ? 4.461 17.531 6.234 1 98.31 304 GLN B N 1
ATOM 5671 C CA . GLN B 1 304 ? 4.105 16.406 5.375 1 98.31 304 GLN B CA 1
ATOM 5672 C C . GLN B 1 304 ? 5.348 15.648 4.91 1 98.31 304 GLN B C 1
ATOM 5674 O O . GLN B 1 304 ? 5.359 14.414 4.875 1 98.31 304 GLN B O 1
ATOM 5679 N N . THR B 1 305 ? 6.324 16.359 4.516 1 98.06 305 THR B N 1
ATOM 5680 C CA . THR B 1 305 ? 7.574 15.75 4.082 1 98.06 305 THR B CA 1
ATOM 5681 C C . THR B 1 305 ? 8.211 14.961 5.219 1 98.06 305 THR B C 1
ATOM 5683 O O . THR B 1 305 ? 8.719 13.859 5.008 1 98.06 305 THR B O 1
ATOM 5686 N N . LEU B 1 306 ? 8.18 15.555 6.41 1 98.44 306 LEU B N 1
ATOM 5687 C CA . LEU B 1 306 ? 8.695 14.859 7.586 1 98.44 306 LEU B CA 1
ATOM 5688 C C . LEU B 1 306 ? 7.953 13.547 7.805 1 98.44 306 LEU B C 1
ATOM 5690 O O . LEU B 1 306 ? 8.57 12.523 8.125 1 98.44 306 LEU B O 1
ATOM 5694 N N . ASP B 1 307 ? 6.73 13.594 7.656 1 97.75 307 ASP B N 1
ATOM 5695 C CA . ASP B 1 307 ? 5.91 12.398 7.836 1 97.75 307 ASP B CA 1
ATOM 5696 C C . ASP B 1 307 ? 6.312 11.305 6.852 1 97.75 307 ASP B C 1
ATOM 5698 O O . ASP B 1 307 ? 6.516 10.148 7.242 1 97.75 307 ASP B O 1
ATOM 5702 N N . HIS B 1 308 ? 6.418 11.68 5.609 1 97.19 308 HIS B N 1
ATOM 5703 C CA . HIS B 1 308 ? 6.879 10.742 4.594 1 97.19 308 HIS B CA 1
ATOM 5704 C C . HIS B 1 308 ? 8.266 10.211 4.922 1 97.19 308 HIS B C 1
ATOM 5706 O O . HIS B 1 308 ? 8.539 9.023 4.75 1 97.19 308 HIS B O 1
ATOM 5712 N N . ALA B 1 309 ? 9.125 11.102 5.316 1 97.5 309 ALA B N 1
ATOM 5713 C CA . ALA B 1 309 ? 10.5 10.719 5.648 1 97.5 309 ALA B CA 1
ATOM 5714 C C . ALA B 1 309 ? 10.531 9.711 6.789 1 97.5 309 ALA B C 1
ATOM 5716 O O . ALA B 1 309 ? 11.242 8.703 6.719 1 97.5 309 ALA B O 1
ATOM 5717 N N . PHE B 1 310 ? 9.789 10.039 7.801 1 98.12 310 PHE B N 1
ATOM 5718 C CA . PHE B 1 310 ? 9.727 9.141 8.953 1 98.12 310 PHE B CA 1
ATOM 5719 C C . PHE B 1 310 ? 9.289 7.746 8.531 1 98.12 310 PHE B C 1
ATOM 5721 O O . PHE B 1 310 ? 9.953 6.758 8.844 1 98.12 310 PHE B O 1
ATOM 5728 N N . GLU B 1 311 ? 8.219 7.633 7.805 1 95.88 311 GLU B N 1
ATOM 5729 C CA . GLU B 1 311 ? 7.68 6.348 7.375 1 95.88 311 GLU B CA 1
ATOM 5730 C C . GLU B 1 311 ? 8.672 5.605 6.488 1 95.88 311 GLU B C 1
ATOM 5732 O O . GLU B 1 311 ? 8.859 4.395 6.637 1 95.88 311 GLU B O 1
ATOM 5737 N N . ALA B 1 312 ? 9.25 6.324 5.539 1 94.44 312 ALA B N 1
ATOM 5738 C CA . ALA B 1 312 ? 10.211 5.711 4.633 1 94.44 312 ALA B CA 1
ATOM 5739 C C . ALA B 1 312 ? 11.398 5.137 5.398 1 94.44 312 ALA B C 1
ATOM 5741 O O . ALA B 1 312 ? 11.852 4.023 5.117 1 94.44 312 ALA B O 1
ATOM 5742 N N . HIS B 1 313 ? 11.898 5.898 6.367 1 96.19 313 HIS B N 1
ATOM 5743 C CA . HIS B 1 313 ? 13.055 5.457 7.137 1 96.19 313 HIS B CA 1
ATOM 5744 C C . HIS B 1 313 ? 12.703 4.285 8.047 1 96.19 313 HIS B C 1
ATOM 5746 O O . HIS B 1 313 ? 13.531 3.404 8.281 1 96.19 313 HIS B O 1
ATOM 5752 N N . VAL B 1 314 ? 11.531 4.262 8.578 1 94.44 314 VAL B N 1
ATOM 5753 C CA . VAL B 1 314 ? 11.07 3.125 9.367 1 94.44 314 VAL B CA 1
ATOM 5754 C C . VAL B 1 314 ? 11.016 1.876 8.492 1 94.44 314 VAL B C 1
ATOM 5756 O O . VAL B 1 314 ? 11.508 0.815 8.883 1 94.44 314 VAL B O 1
ATOM 5759 N N . GLN B 1 315 ? 10.492 2.041 7.332 1 89.94 315 GLN B N 1
ATOM 5760 C CA . GLN B 1 315 ? 10.352 0.915 6.414 1 89.94 315 GLN B CA 1
ATOM 5761 C C . GLN B 1 315 ? 11.711 0.345 6.023 1 89.94 315 GLN B C 1
ATOM 5763 O O . GLN B 1 315 ? 11.867 -0.87 5.883 1 89.94 315 GLN B O 1
ATOM 5768 N N . MET B 1 316 ? 12.688 1.213 5.875 1 89.94 316 MET B N 1
ATOM 5769 C CA . MET B 1 316 ? 14.016 0.801 5.441 1 89.94 316 MET B CA 1
ATOM 5770 C C . MET B 1 316 ? 14.914 0.513 6.641 1 89.94 316 MET B C 1
ATOM 5772 O O . MET B 1 316 ? 16.125 0.301 6.484 1 89.94 316 MET B O 1
ATOM 5776 N N . GLN B 1 317 ? 14.344 0.624 7.867 1 90.25 317 GLN B N 1
ATOM 5777 C CA . GLN B 1 317 ? 15 0.313 9.133 1 90.25 317 GLN B CA 1
ATOM 5778 C C . GLN B 1 317 ? 16.219 1.211 9.352 1 90.25 317 GLN B C 1
ATOM 5780 O O . GLN B 1 317 ? 17.266 0.747 9.812 1 90.25 317 GLN B O 1
ATOM 5785 N N . LEU B 1 318 ? 16.125 2.412 8.812 1 93.31 318 LEU B N 1
ATOM 5786 C CA . LEU B 1 318 ? 17.109 3.451 9.102 1 93.31 318 LEU B CA 1
ATOM 5787 C C . LEU B 1 318 ? 16.75 4.188 10.391 1 93.31 318 LEU B C 1
ATOM 5789 O O . LEU B 1 318 ? 16.312 5.34 10.352 1 93.31 318 LEU B O 1
ATOM 5793 N N . TRP B 1 319 ? 17.094 3.6 11.508 1 95.06 319 TRP B N 1
ATOM 5794 C CA . TRP B 1 319 ? 16.516 3.928 12.812 1 95.06 319 TRP B CA 1
ATOM 5795 C C . TRP B 1 319 ? 17.062 5.258 13.32 1 95.06 319 TRP B C 1
ATOM 5797 O O . TRP B 1 319 ? 16.328 6.051 13.914 1 95.06 319 TRP B O 1
ATOM 5807 N N . GLU B 1 320 ? 18.312 5.496 13.102 1 96.19 320 GLU B N 1
ATOM 5808 C CA . GLU B 1 320 ? 18.906 6.73 13.609 1 96.19 320 GLU B CA 1
ATOM 5809 C C . GLU B 1 320 ? 18.203 7.957 13.039 1 96.19 320 GLU B C 1
ATOM 5811 O O . GLU B 1 320 ? 17.766 8.836 13.789 1 96.19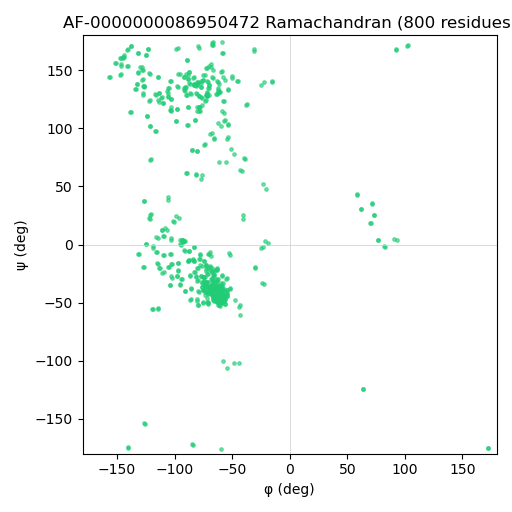 320 GLU B O 1
ATOM 5816 N N . LYS B 1 321 ? 18.062 7.949 11.773 1 96.56 321 LYS B N 1
ATOM 5817 C CA . LYS B 1 321 ? 17.406 9.086 11.133 1 96.56 321 LYS B CA 1
ATOM 5818 C C . LYS B 1 321 ? 15.906 9.086 11.406 1 96.56 321 LYS B C 1
ATOM 5820 O O . LYS B 1 321 ? 15.289 10.148 11.516 1 96.56 321 LYS B O 1
ATOM 5825 N N . ALA B 1 322 ? 15.328 7.949 11.531 1 97.69 322 ALA B N 1
ATOM 5826 C CA . ALA B 1 322 ? 13.906 7.855 11.883 1 97.69 322 ALA B CA 1
ATOM 5827 C C . ALA B 1 322 ? 13.625 8.555 13.203 1 97.69 322 ALA B C 1
ATOM 5829 O O . ALA B 1 322 ? 12.609 9.242 13.344 1 97.69 322 ALA B O 1
ATOM 5830 N N . CYS B 1 323 ? 14.57 8.406 14.148 1 98.06 323 CYS B N 1
ATOM 5831 C CA . CYS B 1 323 ? 14.406 9.047 15.445 1 98.06 323 CYS B CA 1
ATOM 5832 C C . CYS B 1 323 ? 14.438 10.562 15.312 1 98.06 323 CYS B C 1
ATOM 5834 O O . CYS B 1 323 ? 13.625 11.266 15.922 1 98.06 323 CYS B O 1
ATOM 5836 N N . VAL B 1 324 ? 15.352 11 14.5 1 98.06 324 VAL B N 1
ATOM 5837 C CA . VAL B 1 324 ? 15.477 12.438 14.273 1 98.06 324 VAL B CA 1
ATOM 5838 C C . VAL B 1 324 ? 14.172 12.984 13.695 1 98.06 324 VAL B C 1
ATOM 5840 O O . VAL B 1 324 ? 13.664 14.008 14.156 1 98.06 324 VAL B O 1
ATOM 5843 N N . TYR B 1 325 ? 13.602 12.328 12.758 1 98.44 325 TYR B N 1
ATOM 5844 C CA . TYR B 1 325 ? 12.398 12.797 12.094 1 98.44 325 TYR B CA 1
ATOM 5845 C C . TYR B 1 325 ? 11.188 12.68 13.008 1 98.44 325 TYR B C 1
ATOM 5847 O O . TYR B 1 325 ? 10.281 13.523 12.961 1 98.44 325 TYR B O 1
ATOM 5855 N N . ALA B 1 326 ? 11.141 11.648 13.805 1 98.69 326 ALA B N 1
ATOM 5856 C CA . ALA B 1 326 ? 10.055 11.523 14.781 1 98.69 326 ALA B CA 1
ATOM 5857 C C . ALA B 1 326 ? 10.023 12.727 15.719 1 98.69 326 ALA B C 1
ATOM 5859 O O . ALA B 1 326 ? 8.961 13.312 15.953 1 98.69 326 ALA B O 1
ATOM 5860 N N . GLU B 1 327 ? 11.133 13.109 16.188 1 98.38 327 GLU B N 1
ATOM 5861 C CA . GLU B 1 327 ? 11.242 14.227 17.125 1 98.38 327 GLU B CA 1
ATOM 5862 C C . GLU B 1 327 ? 10.773 15.531 16.484 1 98.38 327 GLU B C 1
ATOM 5864 O O . GLU B 1 327 ? 10.109 16.344 17.125 1 98.38 327 GLU B O 1
ATOM 5869 N N . ARG B 1 328 ? 11.148 15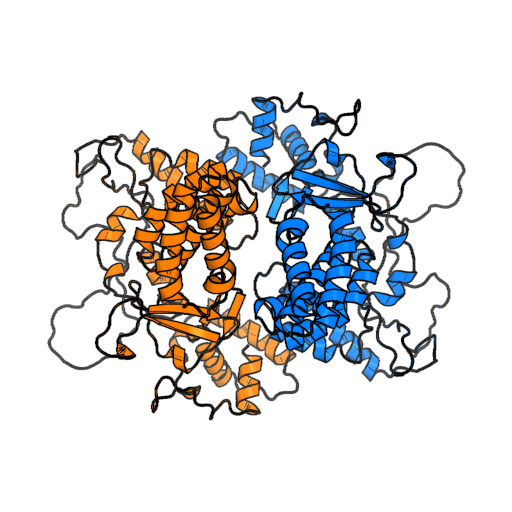.664 15.281 1 98.38 328 ARG B N 1
ATOM 5870 C CA . ARG B 1 328 ? 10.758 16.875 14.57 1 98.38 328 ARG B CA 1
ATOM 5871 C C . ARG B 1 328 ? 9.281 16.844 14.188 1 98.38 328 ARG B C 1
ATOM 5873 O O . ARG B 1 328 ? 8.641 17.891 14.055 1 98.38 328 ARG B O 1
ATOM 5880 N N . LEU B 1 329 ? 8.734 15.664 14.008 1 98.69 329 LEU B N 1
ATOM 5881 C CA . LEU B 1 329 ? 7.371 15.477 13.523 1 98.69 329 LEU B CA 1
ATOM 5882 C C . LEU B 1 329 ? 6.367 15.633 14.664 1 98.69 329 LEU B C 1
ATOM 5884 O O . LEU B 1 329 ? 5.23 16.062 14.438 1 98.69 329 LEU B O 1
ATOM 5888 N N . ILE B 1 330 ? 6.719 15.367 15.867 1 98.69 330 ILE B N 1
ATOM 5889 C CA . ILE B 1 330 ? 5.828 15.344 17.016 1 98.69 330 ILE B CA 1
ATOM 5890 C C . ILE B 1 330 ? 5.172 16.719 17.188 1 98.69 330 ILE B C 1
ATOM 5892 O O . ILE B 1 330 ? 3.943 16.812 17.266 1 98.69 330 ILE B O 1
ATOM 5896 N N . PRO B 1 331 ? 5.949 17.812 17.172 1 98.31 331 PRO B N 1
ATOM 5897 C CA . PRO B 1 331 ? 5.285 19.109 17.297 1 98.31 331 PRO B CA 1
ATOM 5898 C C . PRO B 1 331 ? 4.336 19.406 16.125 1 98.31 331 PRO B C 1
ATOM 5900 O O . PRO B 1 331 ? 3.312 20.062 16.312 1 98.31 331 PRO B O 1
ATOM 5903 N N . CYS B 1 332 ? 4.633 18.922 14.992 1 98.25 332 CYS B N 1
ATOM 5904 C CA . CYS B 1 332 ? 3.756 19.109 13.836 1 98.25 332 CYS B CA 1
ATOM 5905 C C . CYS B 1 332 ? 2.434 18.375 14.039 1 98.25 332 CYS B C 1
ATOM 5907 O O . CYS B 1 332 ? 1.365 18.953 13.828 1 98.25 332 CYS B O 1
ATOM 5909 N N . PHE B 1 333 ? 2.531 17.125 14.461 1 98.38 333 PHE B N 1
ATOM 5910 C CA . PHE B 1 333 ? 1.323 16.344 14.688 1 98.38 333 PHE B CA 1
ATOM 5911 C C . PHE B 1 333 ? 0.466 16.969 15.781 1 98.38 333 PHE B C 1
ATOM 5913 O O . PHE B 1 333 ? -0.761 17.016 15.664 1 98.38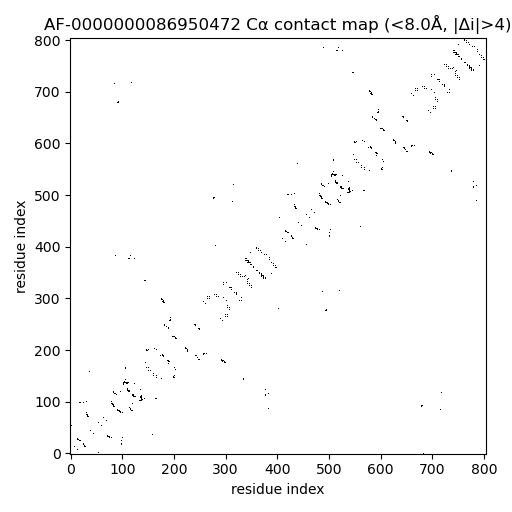 333 PHE B O 1
ATOM 5920 N N . ARG B 1 334 ? 1.066 17.484 16.797 1 97.62 334 ARG B N 1
ATOM 5921 C CA . ARG B 1 334 ? 0.33 18.156 17.859 1 97.62 334 ARG B CA 1
ATOM 5922 C C . ARG B 1 334 ? -0.392 19.391 17.328 1 97.62 334 ARG B C 1
ATOM 5924 O O . ARG B 1 334 ? -1.555 19.625 17.656 1 97.62 334 ARG B O 1
ATOM 5931 N N . PHE B 1 335 ? 0.299 20.078 16.516 1 96.5 335 PHE B N 1
ATOM 5932 C CA . PHE B 1 335 ? -0.238 21.328 16 1 96.5 335 PHE B CA 1
ATOM 5933 C C . PHE B 1 335 ? -1.391 21.062 15.039 1 96.5 335 PHE B C 1
ATOM 5935 O O . PHE B 1 335 ? -2.432 21.703 15.109 1 96.5 335 PHE B O 1
ATOM 5942 N N . TYR B 1 336 ? -1.279 20.078 14.211 1 96.44 336 TYR B N 1
ATOM 5943 C CA . TYR B 1 336 ? -2.238 19.906 13.125 1 96.44 336 TYR B CA 1
ATOM 5944 C C . TYR B 1 336 ? -3.336 18.938 13.516 1 96.44 336 TYR B C 1
ATOM 5946 O O . TYR B 1 336 ? -4.48 19.062 13.078 1 96.44 336 TYR B O 1
ATOM 5954 N N . HIS B 1 337 ? -2.975 17.922 14.312 1 95.81 337 HIS B N 1
ATOM 5955 C CA . HIS B 1 337 ? -3.955 16.891 14.633 1 95.81 337 HIS B CA 1
ATOM 5956 C C . HIS B 1 337 ? -4.52 17.078 16.031 1 95.81 337 HIS B C 1
ATOM 5958 O O . HIS B 1 337 ? -5.652 16.672 16.312 1 95.81 337 HIS B O 1
ATOM 5964 N N . GLY B 1 338 ? -3.783 17.641 16.906 1 94.5 338 GLY B N 1
ATOM 5965 C CA . GLY B 1 338 ? -4.188 17.781 18.297 1 94.5 338 GLY B CA 1
ATOM 5966 C C . GLY B 1 338 ? -3.514 16.781 19.203 1 94.5 338 GLY B C 1
ATOM 5967 O O . GLY B 1 338 ? -2.967 15.773 18.75 1 94.5 338 GLY B O 1
ATOM 5968 N N . ASP B 1 339 ? -3.648 16.891 20.438 1 96.12 339 ASP B N 1
ATOM 5969 C CA . ASP B 1 339 ? -2.881 16.188 21.453 1 96.12 339 ASP B CA 1
ATOM 5970 C C . ASP B 1 339 ? -3.48 14.805 21.719 1 96.12 339 ASP B C 1
ATOM 5972 O O . ASP B 1 339 ? -2.842 13.961 22.344 1 96.12 339 ASP B O 1
ATOM 5976 N N . LYS B 1 340 ? -4.621 14.594 21.25 1 96.5 340 LYS B N 1
ATOM 5977 C CA . LYS B 1 340 ? -5.27 13.32 21.547 1 96.5 340 LYS B CA 1
ATOM 5978 C C . LYS B 1 340 ? -5.613 12.562 20.266 1 96.5 340 LYS B C 1
ATOM 5980 O O . LYS B 1 340 ? -6.492 11.703 20.266 1 96.5 340 LYS B O 1
ATOM 5985 N N . ASN B 1 341 ? -4.98 12.859 19.266 1 96.69 341 ASN B N 1
ATOM 5986 C CA . ASN B 1 341 ? -5.242 12.234 17.969 1 96.69 341 ASN B CA 1
ATOM 5987 C C . ASN B 1 341 ? -4.574 10.867 17.875 1 96.69 341 ASN B C 1
ATOM 5989 O O . ASN B 1 341 ? -3.439 10.688 18.312 1 96.69 341 ASN B O 1
ATOM 5993 N N . PRO B 1 342 ? -5.262 9.922 17.297 1 97.38 342 PRO B N 1
ATOM 5994 C CA . PRO B 1 342 ? -4.676 8.586 17.172 1 97.38 342 PRO B CA 1
ATOM 5995 C C . PRO B 1 342 ? -3.375 8.586 16.375 1 97.38 342 PRO B C 1
ATOM 5997 O O . PRO B 1 342 ? -2.482 7.777 16.641 1 97.38 342 PRO B O 1
ATOM 6000 N N . LEU B 1 343 ? -3.25 9.438 15.422 1 97.81 343 LEU B N 1
ATOM 6001 C CA . LEU B 1 343 ? -2.035 9.5 14.617 1 97.81 343 LEU B CA 1
ATOM 6002 C C . LEU B 1 343 ? -0.84 9.922 15.461 1 97.81 343 LEU B C 1
ATOM 6004 O O . LEU B 1 343 ? 0.271 9.422 15.266 1 97.81 343 LEU B O 1
ATOM 6008 N N . LEU B 1 344 ? -1.061 10.836 16.328 1 98.31 344 LEU B N 1
ATOM 6009 C CA . LEU B 1 344 ? -0.005 11.211 17.266 1 98.31 344 LEU B CA 1
ATOM 6010 C C . LEU B 1 344 ? 0.358 10.047 18.172 1 98.31 344 LEU B C 1
ATOM 6012 O O . LEU B 1 344 ? 1.538 9.789 18.422 1 98.31 344 LEU B O 1
ATOM 6016 N N . GLY B 1 345 ? -0.631 9.367 18.688 1 98.5 345 GLY B N 1
ATOM 6017 C CA . GLY B 1 345 ? -0.384 8.18 19.484 1 98.5 345 GLY B CA 1
ATOM 6018 C C . GLY B 1 345 ? 0.457 7.141 18.766 1 98.5 345 GLY B C 1
ATOM 6019 O O . GLY B 1 345 ? 1.374 6.562 19.344 1 98.5 345 GLY B O 1
ATOM 6020 N N . LEU B 1 346 ? 0.12 6.934 17.547 1 98.31 346 LEU B N 1
ATOM 6021 C CA . LEU B 1 346 ? 0.852 5.973 16.734 1 98.31 346 LEU B CA 1
ATOM 6022 C C . LEU B 1 346 ? 2.293 6.422 16.516 1 98.31 346 LEU B C 1
ATOM 6024 O O . LEU B 1 346 ? 3.209 5.598 16.484 1 98.31 346 LEU B O 1
ATOM 6028 N N . LEU B 1 347 ? 2.469 7.715 16.266 1 98.56 347 LEU B N 1
ATOM 6029 C CA . LEU B 1 347 ? 3.82 8.242 16.125 1 98.56 347 LEU B CA 1
ATOM 6030 C C . LEU B 1 347 ? 4.645 7.969 17.375 1 98.56 347 LEU B C 1
ATOM 6032 O O . LEU B 1 347 ? 5.781 7.492 17.281 1 98.56 347 LEU B O 1
ATOM 6036 N N . TYR B 1 348 ? 4.059 8.219 18.562 1 98.75 348 TYR B N 1
ATOM 6037 C CA . TYR B 1 348 ? 4.73 7.926 19.828 1 98.75 348 TYR B CA 1
ATOM 6038 C C . TYR B 1 348 ? 5.059 6.441 19.938 1 98.75 348 TYR B C 1
ATOM 6040 O O . TYR B 1 348 ? 6.141 6.07 20.391 1 98.75 348 TYR B O 1
ATOM 6048 N N . LEU B 1 349 ? 4.156 5.652 19.547 1 98.56 349 LEU B N 1
ATOM 6049 C CA . LEU B 1 349 ? 4.32 4.207 19.625 1 98.56 349 LEU B CA 1
ATOM 6050 C C . LEU B 1 349 ? 5.488 3.746 18.766 1 98.56 349 LEU B C 1
ATOM 6052 O O . LEU B 1 349 ? 6.363 3.018 19.234 1 98.56 349 LEU B O 1
ATOM 6056 N N . LYS B 1 350 ? 5.465 4.164 17.531 1 98.25 350 LYS B N 1
ATOM 6057 C CA . LYS B 1 350 ? 6.527 3.773 16.609 1 98.25 350 LYS B CA 1
ATOM 6058 C C . LYS B 1 350 ? 7.879 4.309 17.062 1 98.25 350 LYS B C 1
ATOM 6060 O O . LYS B 1 350 ? 8.883 3.594 17.016 1 98.25 350 LYS B O 1
ATOM 6065 N N . TYR B 1 351 ? 7.879 5.59 17.438 1 98.56 351 TYR B N 1
ATOM 6066 C CA . TYR B 1 351 ? 9.102 6.199 17.953 1 98.56 351 TYR B CA 1
ATOM 6067 C C . TYR B 1 351 ? 9.617 5.441 19.172 1 98.56 351 TYR B C 1
ATOM 6069 O O . TYR B 1 351 ? 10.805 5.117 19.25 1 98.56 351 TYR B O 1
ATOM 6077 N N . GLY B 1 352 ? 8.758 5.086 20.141 1 98.31 352 GLY B N 1
ATOM 6078 C CA . GLY B 1 352 ? 9.133 4.312 21.312 1 98.31 352 GLY B CA 1
ATOM 6079 C C . GLY B 1 352 ? 9.695 2.947 20.953 1 98.31 352 GLY B C 1
ATOM 6080 O O . GLY B 1 352 ? 10.664 2.492 21.578 1 98.31 352 GLY B O 1
ATOM 6081 N N . LYS B 1 353 ? 9.086 2.338 20.047 1 96.69 353 LYS B N 1
ATOM 6082 C CA . LYS B 1 353 ? 9.555 1.032 19.594 1 96.69 353 LYS B CA 1
ATOM 6083 C C . LYS B 1 353 ? 10.984 1.113 19.062 1 96.69 353 LYS B C 1
ATOM 6085 O O . LYS B 1 353 ? 11.805 0.245 19.359 1 96.69 353 LYS B O 1
ATOM 6090 N N . ILE B 1 354 ? 11.266 2.109 18.25 1 97.25 354 ILE B N 1
ATOM 6091 C CA . ILE B 1 354 ? 12.594 2.299 17.688 1 97.25 354 ILE B CA 1
ATOM 6092 C C . ILE B 1 354 ? 13.602 2.543 18.797 1 97.25 354 ILE B C 1
ATOM 6094 O O . ILE B 1 354 ? 14.695 1.968 18.797 1 97.25 354 ILE B O 1
ATOM 6098 N N . LEU B 1 355 ? 13.242 3.367 19.719 1 97.31 355 LEU B N 1
ATOM 6099 C CA . LEU B 1 355 ? 14.117 3.674 20.844 1 97.31 355 LEU B CA 1
ATOM 6100 C C . LEU B 1 355 ? 14.422 2.418 21.656 1 97.31 355 LEU B C 1
ATOM 6102 O O . LEU B 1 355 ? 15.547 2.236 22.141 1 97.31 355 LEU B O 1
ATOM 6106 N N . LEU B 1 356 ? 13.398 1.631 21.828 1 94.69 356 LEU B N 1
ATOM 6107 C CA . LEU B 1 356 ? 13.586 0.365 22.516 1 94.69 356 LEU B CA 1
ATOM 6108 C C . LEU B 1 356 ? 14.594 -0.517 21.781 1 94.69 356 LEU B C 1
ATOM 6110 O O . LEU B 1 356 ? 15.477 -1.108 22.406 1 94.69 356 LEU B O 1
ATOM 6114 N N . TYR B 1 357 ? 14.414 -0.556 20.531 1 90.81 357 TYR B N 1
ATOM 6115 C CA . TYR B 1 357 ? 15.328 -1.325 19.703 1 90.81 357 TYR B CA 1
ATOM 6116 C C . TYR B 1 357 ? 16.75 -0.792 19.828 1 90.81 357 TYR B C 1
ATOM 6118 O O . TYR B 1 357 ? 17.719 -1.564 19.828 1 90.81 357 TYR B O 1
ATOM 6126 N N . LYS B 1 358 ? 16.891 0.492 19.938 1 94.69 358 LYS B N 1
ATOM 6127 C CA . LYS B 1 358 ? 18.188 1.144 20.047 1 94.69 358 LYS B CA 1
ATOM 6128 C C . LYS B 1 358 ? 18.703 1.138 21.484 1 94.69 358 LYS B C 1
ATOM 6130 O O . LYS B 1 358 ? 19.75 1.718 21.781 1 94.69 358 LYS B O 1
ATOM 6135 N N . MET B 1 359 ? 17.969 0.634 22.391 1 93.62 359 MET B N 1
ATOM 6136 C CA . MET B 1 359 ? 18.312 0.445 23.797 1 93.62 359 MET B CA 1
ATOM 6137 C C . MET B 1 359 ? 18.391 1.784 24.516 1 93.62 359 MET B C 1
ATOM 6139 O O . MET B 1 359 ? 19.156 1.925 25.484 1 93.62 359 MET B O 1
ATOM 6143 N N . ASP B 1 360 ? 17.828 2.748 23.969 1 96 360 ASP B N 1
ATOM 6144 C CA . ASP B 1 360 ? 17.578 3.975 24.703 1 96 360 ASP B CA 1
ATOM 6145 C C . ASP B 1 360 ? 16.328 3.84 25.578 1 96 360 ASP B C 1
ATOM 6147 O O . ASP B 1 360 ? 15.273 4.398 25.25 1 96 360 ASP B O 1
ATOM 6151 N N . LEU B 1 361 ? 16.453 3.236 26.688 1 95.94 361 LEU B N 1
ATOM 6152 C CA . LEU B 1 361 ? 15.336 2.686 27.453 1 95.94 361 LEU B CA 1
ATOM 6153 C C . LEU B 1 361 ? 14.531 3.797 28.125 1 95.94 361 LEU B C 1
ATOM 6155 O O . LEU B 1 361 ? 13.305 3.75 28.141 1 95.94 361 LEU B O 1
ATOM 6159 N N . GLU B 1 362 ? 15.18 4.762 28.641 1 96.56 362 GLU B N 1
ATOM 6160 C CA . GLU B 1 362 ? 14.484 5.852 29.312 1 96.56 362 GLU B CA 1
ATOM 6161 C C . GLU B 1 362 ? 13.547 6.586 28.359 1 96.56 362 GLU B C 1
ATOM 6163 O O . GLU B 1 362 ? 12.375 6.816 28.672 1 96.56 362 GLU B O 1
ATOM 6168 N N . LYS B 1 363 ? 14.07 6.941 27.219 1 97.62 363 LYS B N 1
ATOM 6169 C CA . LYS B 1 363 ? 13.258 7.633 26.219 1 97.62 363 LYS B CA 1
ATOM 6170 C C . LYS B 1 363 ? 12.172 6.719 25.672 1 97.62 363 LYS B C 1
ATOM 6172 O O . LYS B 1 363 ? 11.07 7.176 25.359 1 97.62 363 LYS B O 1
ATOM 6177 N N . ALA B 1 364 ? 12.484 5.488 25.562 1 97.75 364 ALA B N 1
ATOM 6178 C CA . ALA B 1 364 ? 11.508 4.52 25.078 1 97.75 364 ALA B CA 1
ATOM 6179 C C . ALA B 1 364 ? 10.289 4.449 25.984 1 97.75 364 ALA B C 1
ATOM 6181 O O . ALA B 1 364 ? 9.156 4.539 25.531 1 97.75 364 ALA B O 1
ATOM 6182 N N . VAL B 1 365 ? 10.562 4.336 27.25 1 97.94 365 VAL B N 1
ATOM 6183 C CA . VAL B 1 365 ? 9.477 4.258 28.219 1 97.94 365 VAL B CA 1
ATOM 6184 C C . VAL B 1 365 ? 8.641 5.535 28.172 1 97.94 365 VAL B C 1
ATOM 6186 O O . VAL B 1 365 ? 7.41 5.477 28.188 1 97.94 365 VAL B O 1
ATOM 6189 N N . ALA B 1 366 ? 9.312 6.629 28.078 1 98.25 366 ALA B N 1
ATOM 6190 C CA . ALA B 1 366 ? 8.617 7.914 28.062 1 98.25 366 ALA B CA 1
ATOM 6191 C C . ALA B 1 366 ? 7.68 8.008 26.859 1 98.25 366 ALA B C 1
ATOM 6193 O O . ALA B 1 366 ? 6.516 8.391 27 1 98.25 366 ALA B O 1
ATOM 6194 N N . GLN B 1 367 ? 8.188 7.676 25.688 1 98.62 367 GLN B N 1
ATOM 6195 C CA . GLN B 1 367 ? 7.387 7.758 24.469 1 98.62 367 GLN B CA 1
ATOM 6196 C C . GLN B 1 367 ? 6.25 6.742 24.484 1 98.62 367 GLN B C 1
ATOM 6198 O O . GLN B 1 367 ? 5.133 7.047 24.062 1 98.62 367 GLN B O 1
ATOM 6203 N N . LEU B 1 368 ? 6.504 5.566 24.938 1 98.56 368 LEU B N 1
ATOM 6204 C CA . LEU B 1 368 ? 5.484 4.523 24.984 1 98.56 368 LEU B CA 1
ATOM 6205 C C . LEU B 1 368 ? 4.383 4.883 25.984 1 98.56 368 LEU B C 1
ATOM 6207 O O . LEU B 1 368 ? 3.217 4.547 25.766 1 98.56 368 LEU B O 1
ATOM 6211 N N . LYS B 1 369 ? 4.723 5.578 27.016 1 98.56 369 LYS B N 1
ATOM 6212 C CA . LYS B 1 369 ? 3.717 6.043 27.969 1 98.56 369 LYS B CA 1
ATOM 6213 C C . LYS B 1 369 ? 2.83 7.117 27.344 1 98.56 369 LYS B C 1
ATOM 6215 O O . LYS B 1 369 ? 1.624 7.156 27.609 1 98.56 369 LYS B O 1
ATOM 6220 N N . LEU B 1 370 ? 3.447 7.977 26.625 1 98.56 370 LEU B N 1
ATOM 6221 C CA . LEU B 1 370 ? 2.666 8.977 25.906 1 98.56 370 LEU B CA 1
ATOM 6222 C C . LEU B 1 370 ? 1.726 8.32 24.906 1 98.56 370 LEU B C 1
ATOM 6224 O O . LEU B 1 370 ? 0.568 8.719 24.781 1 98.56 370 LEU B O 1
ATOM 6228 N N . ALA B 1 371 ? 2.234 7.324 24.203 1 98.69 371 ALA B N 1
ATOM 6229 C CA . ALA B 1 371 ? 1.398 6.551 23.281 1 98.69 371 ALA B CA 1
ATOM 6230 C C . ALA B 1 371 ? 0.229 5.902 24.016 1 98.69 371 ALA B C 1
ATOM 6232 O O . ALA B 1 371 ? -0.907 5.934 23.547 1 98.69 371 ALA B O 1
ATOM 6233 N N . GLU B 1 372 ? 0.495 5.348 25.125 1 98.5 372 GLU B N 1
ATOM 6234 C CA . GLU B 1 372 ? -0.528 4.668 25.906 1 98.5 372 GLU B CA 1
ATOM 6235 C C . GLU B 1 372 ? -1.652 5.621 26.297 1 98.5 372 GLU B C 1
ATOM 6237 O O . GLU B 1 372 ? -2.83 5.273 26.203 1 98.5 372 GLU B O 1
ATOM 6242 N N . LYS B 1 373 ? -1.271 6.766 26.766 1 98.06 373 LYS B N 1
ATOM 6243 C CA . LYS B 1 373 ? -2.258 7.758 27.172 1 98.06 373 LYS B CA 1
ATOM 6244 C C . LYS B 1 373 ? -3.246 8.047 26.031 1 98.06 373 LYS B C 1
ATOM 6246 O O . LYS B 1 373 ? -4.457 8.102 26.266 1 98.06 373 LYS B O 1
ATOM 6251 N N . ILE B 1 374 ? -2.791 8.156 24.859 1 98.31 374 ILE B N 1
ATOM 6252 C CA . ILE B 1 374 ? -3.631 8.523 23.719 1 98.31 374 ILE B CA 1
ATOM 6253 C C . ILE B 1 374 ? -4.387 7.289 23.219 1 98.31 374 ILE B C 1
ATOM 6255 O O . ILE B 1 374 ? -5.609 7.332 23.047 1 98.31 374 ILE B O 1
ATOM 6259 N N . ILE B 1 375 ? -3.695 6.184 23.031 1 98.12 375 ILE B N 1
ATOM 6260 C CA . ILE B 1 375 ? -4.27 4.992 22.422 1 98.12 375 ILE B CA 1
ATOM 6261 C C . ILE B 1 375 ? -5.332 4.398 23.344 1 98.12 375 ILE B C 1
ATOM 6263 O O . ILE B 1 375 ? -6.355 3.895 22.875 1 98.12 375 ILE B O 1
ATOM 6267 N N . LYS B 1 376 ? -5.121 4.453 24.578 1 97.31 376 LYS B N 1
ATOM 6268 C CA . LYS B 1 376 ? -6.129 3.996 25.531 1 97.31 376 LYS B CA 1
ATOM 6269 C C . LYS B 1 376 ? -7.426 4.789 25.375 1 97.31 376 LYS B C 1
ATOM 6271 O O . LYS B 1 376 ? -8.516 4.227 25.469 1 97.31 376 LYS B O 1
ATOM 6276 N N . THR B 1 377 ? -7.277 6.027 25.172 1 96.5 377 THR B N 1
ATOM 6277 C CA . THR B 1 377 ? -8.43 6.914 25.047 1 96.5 377 THR B CA 1
ATOM 6278 C C . THR B 1 377 ? -9.102 6.742 23.688 1 96.5 377 THR B C 1
ATOM 6280 O O . THR B 1 377 ? -10.328 6.672 23.594 1 96.5 377 THR B O 1
ATOM 6283 N N . THR B 1 378 ? -8.375 6.574 22.641 1 97.25 378 THR B N 1
ATOM 6284 C CA . THR B 1 378 ? -8.906 6.617 21.281 1 97.25 378 THR B CA 1
ATOM 6285 C C . THR B 1 378 ? -9.336 5.223 20.828 1 97.25 378 THR B C 1
ATOM 6287 O O . THR B 1 378 ? -10.344 5.074 20.141 1 97.25 378 THR B O 1
ATOM 6290 N N . HIS B 1 379 ? -8.57 4.219 21.156 1 96.62 379 HIS B N 1
ATOM 6291 C CA . HIS B 1 379 ? -8.836 2.855 20.719 1 96.62 379 HIS B CA 1
ATOM 6292 C C . HIS B 1 379 ? -9.422 2.01 21.844 1 96.62 379 HIS B C 1
ATOM 6294 O O . HIS B 1 379 ? -10.281 1.156 21.609 1 96.62 379 HIS B O 1
ATOM 6300 N N . GLY B 1 380 ? -8.992 2.26 23.047 1 96.06 380 GLY B N 1
ATOM 6301 C CA . GLY B 1 380 ? -9.438 1.453 24.172 1 96.06 380 GLY B CA 1
ATOM 6302 C C . GLY B 1 380 ? -8.523 0.284 24.469 1 96.06 380 GLY B C 1
ATOM 6303 O O . GLY B 1 380 ? -7.711 -0.105 23.625 1 96.06 380 GLY B O 1
ATOM 6304 N N . GLU B 1 381 ? -8.656 -0.367 25.578 1 95.69 381 GLU B N 1
ATOM 6305 C CA . GLU B 1 381 ? -7.746 -1.392 26.094 1 95.69 381 GLU B CA 1
ATOM 6306 C C . GLU B 1 381 ? -8 -2.738 25.422 1 95.69 381 GLU B C 1
ATOM 6308 O O . GLU B 1 381 ? -7.164 -3.639 25.484 1 95.69 381 GLU B O 1
ATOM 6313 N N . SER B 1 382 ? -9.141 -2.855 24.875 1 94.19 382 SER B N 1
ATOM 6314 C CA . SER B 1 382 ? -9.469 -4.129 24.234 1 94.19 382 SER B CA 1
ATOM 6315 C C . SER B 1 382 ? -9.023 -4.164 22.781 1 94.19 382 SER B C 1
ATOM 6317 O O . SER B 1 382 ? -8.992 -5.227 22.156 1 94.19 382 SER B O 1
ATOM 6319 N N . HIS B 1 383 ? -8.703 -3.053 22.266 1 94.69 383 HIS B N 1
ATOM 6320 C CA . HIS B 1 383 ? -8.297 -2.965 20.875 1 94.69 383 HIS B CA 1
ATOM 6321 C C . HIS B 1 383 ? -6.961 -3.66 20.641 1 94.69 383 HIS B C 1
ATOM 6323 O O . HIS B 1 383 ? -6.047 -3.549 21.453 1 94.69 383 HIS B O 1
ATOM 6329 N N . PRO B 1 384 ? -6.793 -4.273 19.531 1 91.56 384 PRO B N 1
ATOM 6330 C CA . PRO B 1 384 ? -5.551 -4.996 19.25 1 91.56 384 PRO B CA 1
ATOM 6331 C C . PRO B 1 384 ? -4.32 -4.09 19.266 1 91.56 384 PRO B C 1
ATOM 6333 O O . PRO B 1 384 ? -3.242 -4.516 19.688 1 91.56 384 PRO B O 1
ATOM 6336 N N . LEU B 1 385 ? -4.445 -2.906 18.812 1 95.44 385 LEU B N 1
ATOM 6337 C CA . LEU B 1 385 ? -3.322 -1.973 18.844 1 95.44 385 LEU B CA 1
ATOM 6338 C C . LEU B 1 385 ? -2.793 -1.791 20.25 1 95.44 385 LEU B C 1
ATOM 6340 O O . LEU B 1 385 ? -1.579 -1.732 20.469 1 95.44 385 LEU B O 1
ATOM 6344 N N . TYR B 1 386 ? -3.664 -1.696 21.203 1 96.75 386 TYR B N 1
ATOM 6345 C CA . TYR B 1 386 ? -3.285 -1.522 22.609 1 96.75 386 TYR B CA 1
ATOM 6346 C C . TYR B 1 386 ? -2.766 -2.828 23.188 1 96.75 386 TYR B C 1
ATOM 6348 O O . TYR B 1 386 ? -1.65 -2.877 23.719 1 96.75 386 TYR B O 1
ATOM 6356 N N . ARG B 1 387 ? -3.508 -3.879 23 1 93.25 387 ARG B N 1
ATOM 6357 C CA . ARG B 1 387 ? -3.275 -5.145 23.688 1 93.25 387 ARG B CA 1
ATOM 6358 C C . ARG B 1 387 ? -2.088 -5.887 23.078 1 93.25 387 ARG B C 1
ATOM 6360 O O . ARG B 1 387 ? -1.295 -6.492 23.812 1 93.25 387 ARG B O 1
ATOM 6367 N N . GLU B 1 388 ? -2 -5.75 21.812 1 89.19 388 GLU B N 1
ATOM 6368 C CA . GLU B 1 388 ? -1.063 -6.648 21.141 1 89.19 388 GLU B CA 1
ATOM 6369 C C . GLU B 1 388 ? 0.205 -5.91 20.719 1 89.19 388 GLU B C 1
ATOM 6371 O O . GLU B 1 388 ? 1.242 -6.535 20.484 1 89.19 388 GLU B O 1
ATOM 6376 N N . GLN B 1 389 ? 0.144 -4.68 20.641 1 93.06 389 GLN B N 1
ATOM 6377 C CA . GLN B 1 389 ? 1.315 -3.949 20.156 1 93.06 389 GLN B CA 1
ATOM 6378 C C . GLN B 1 389 ? 1.895 -3.068 21.266 1 93.06 389 GLN B C 1
ATOM 6380 O O . GLN B 1 389 ? 3.031 -3.271 21.703 1 93.06 389 GLN B O 1
ATOM 6385 N N . LEU B 1 390 ? 1.095 -2.238 21.812 1 97.25 390 LEU B N 1
ATOM 6386 C CA . LEU B 1 390 ? 1.592 -1.233 22.75 1 97.25 390 LEU B CA 1
ATOM 6387 C C . LEU B 1 390 ? 2.01 -1.874 24.062 1 97.25 390 LEU B C 1
ATOM 6389 O O . LEU B 1 390 ? 3.115 -1.631 24.562 1 97.25 390 LEU B O 1
ATOM 6393 N N . VAL B 1 391 ? 1.178 -2.723 24.688 1 96.25 391 VAL B N 1
ATOM 6394 C CA . VAL B 1 391 ? 1.389 -3.266 26.031 1 96.25 391 VAL B CA 1
ATOM 6395 C C . VAL B 1 391 ? 2.658 -4.113 26.047 1 96.25 391 VAL B C 1
ATOM 6397 O O . VAL B 1 391 ? 3.525 -3.924 26.906 1 96.25 391 VAL B O 1
ATOM 6400 N N . PRO B 1 392 ? 2.807 -5.023 25.109 1 91.81 392 PRO B N 1
ATOM 6401 C CA . PRO B 1 392 ? 4.039 -5.816 25.141 1 91.81 392 PRO B CA 1
ATOM 6402 C C . PRO B 1 392 ? 5.297 -4.957 25.016 1 91.81 392 PRO B C 1
ATOM 6404 O O . PRO B 1 392 ? 6.297 -5.23 25.688 1 91.81 392 PRO B O 1
ATOM 6407 N N . LEU B 1 393 ? 5.258 -3.945 24.219 1 94.62 393 LEU B N 1
ATOM 6408 C CA . LEU B 1 393 ? 6.41 -3.064 24.047 1 94.62 393 LEU B CA 1
ATOM 6409 C C . LEU B 1 393 ? 6.699 -2.307 25.344 1 94.62 393 LEU B C 1
ATOM 6411 O O . LEU B 1 393 ? 7.859 -2.174 25.734 1 94.62 393 LEU B O 1
ATOM 6415 N N . LEU B 1 394 ? 5.645 -1.774 25.906 1 96.62 394 LEU B N 1
ATOM 6416 C CA . LEU B 1 394 ? 5.789 -1.025 27.156 1 96.62 394 LEU B CA 1
ATOM 6417 C C . LEU B 1 394 ? 6.324 -1.919 28.266 1 96.62 394 LEU B C 1
ATOM 6419 O O . LEU B 1 394 ? 7.223 -1.52 29.016 1 96.62 394 LEU B O 1
ATOM 6423 N N . GLN B 1 395 ? 5.844 -3.17 28.359 1 94.44 395 GLN B N 1
ATOM 6424 C CA . GLN B 1 395 ? 6.309 -4.125 29.359 1 94.44 395 GLN B CA 1
ATOM 6425 C C . GLN B 1 395 ? 7.777 -4.477 29.141 1 94.44 395 GLN B C 1
ATOM 6427 O O . GLN B 1 395 ? 8.547 -4.555 30.094 1 94.44 395 GLN B O 1
ATOM 6432 N N . GLN B 1 396 ? 8.078 -4.676 27.938 1 92.19 396 GLN B N 1
ATOM 6433 C CA . GLN B 1 396 ? 9.469 -4.973 27.609 1 92.19 396 GLN B CA 1
ATOM 6434 C C . GLN B 1 396 ? 10.383 -3.807 27.984 1 92.19 396 GLN B C 1
ATOM 6436 O O . GLN B 1 396 ? 11.453 -4.012 28.562 1 92.19 396 GLN B O 1
ATOM 6441 N N . ALA B 1 397 ? 9.984 -2.629 27.625 1 94.62 397 ALA B N 1
ATOM 6442 C CA . ALA B 1 397 ? 10.781 -1.44 27.922 1 94.62 397 ALA B CA 1
ATOM 6443 C C . ALA B 1 397 ? 10.961 -1.265 29.438 1 94.62 397 ALA B C 1
ATOM 6445 O O . ALA B 1 397 ? 12.055 -0.951 29.891 1 94.62 397 ALA B O 1
ATOM 6446 N N . LEU B 1 398 ? 9.945 -1.518 30.156 1 94.88 398 LEU B N 1
ATOM 6447 C CA . LEU B 1 398 ? 9.992 -1.389 31.609 1 94.88 398 LEU B CA 1
ATOM 6448 C C . LEU B 1 398 ? 10.867 -2.473 32.219 1 94.88 398 LEU B C 1
ATOM 6450 O O . LEU B 1 398 ? 11.641 -2.203 33.156 1 94.88 398 LEU B O 1
ATOM 6454 N N . ALA B 1 399 ? 10.766 -3.672 31.703 1 91.62 399 ALA B N 1
ATOM 6455 C CA . ALA B 1 399 ? 11.562 -4.793 32.188 1 91.62 399 ALA B CA 1
ATOM 6456 C C . ALA B 1 399 ? 13.047 -4.574 31.953 1 91.62 399 ALA B C 1
ATOM 6458 O O . ALA B 1 399 ? 13.883 -4.906 32.781 1 91.62 399 ALA B O 1
ATOM 6459 N N . GLU B 1 400 ? 13.305 -4.027 30.828 1 90.81 400 GLU B N 1
ATOM 6460 C CA . GLU B 1 400 ? 14.703 -3.826 30.469 1 90.81 400 GLU B CA 1
ATOM 6461 C C . GLU B 1 400 ? 15.289 -2.6 31.156 1 90.81 400 GLU B C 1
ATOM 6463 O O . GLU B 1 400 ? 16.5 -2.502 31.344 1 90.81 400 GLU B O 1
ATOM 6468 N N . ALA B 1 401 ? 14.531 -1.694 31.391 1 88.56 401 ALA B N 1
ATOM 6469 C CA . ALA B 1 401 ? 14.969 -0.479 32.062 1 88.56 401 ALA B CA 1
ATOM 6470 C C . ALA B 1 401 ? 15.258 -0.75 33.531 1 88.56 401 ALA B C 1
ATOM 6472 O O . ALA B 1 401 ? 16.047 -0.038 34.156 1 88.56 401 ALA B O 1
ATOM 6473 N N . ASP B 1 402 ? 14.656 -1.758 34.156 1 79.12 402 ASP B N 1
ATOM 6474 C CA . ASP B 1 402 ? 14.953 -2.15 35.531 1 79.12 402 ASP B CA 1
ATOM 6475 C C . ASP B 1 402 ? 16.219 -2.998 35.594 1 79.12 402 ASP B C 1
ATOM 6477 O O . ASP B 1 402 ? 16.984 -2.898 36.562 1 79.12 402 ASP B O 1
#